Protein AF-H3HBZ5-F1 (afdb_monomer_lite)

Secondary structure (DSSP, 8-state):
-EEPPPHHHHHHHHHHHS-S-S-S--HHHHHHHH---EEPPTTS-TTPEEP-SSSTHHHHHHHHHHHHHIIIIIS-----SS-HHHHHHHHHHHHHHHHHHT--TTSSS-EEEEESSSEEEEEPPSSSSPPHHHHHHHHHTHHHHHSTTHHHHHHHHHHHHH-HHHHHHHSSSTTS-SB-GGGPBPHHHHHHHHHSS--S-SSBSEEE-GGG--EEE-B-S--SSEEEEHHHHTTS----HHHHS-SSSEEEEE-SS-EEEEE-S-GGGG---HHHHHHHHHHHHHHTT-TT--SEEEGGGHHHHHHHTT--HHHHT-HHHHHHHHHHHBSSTT--EEEHHHHHHHHHHHHHH--HHHHHH----TTSSGGGS---PPPHHHHHHHHHHHHHHHGGGS--PPP------HHHHHGGGHHHHHHHHHHHHHHHHHHHHHHH-HHHHHHHHHT-TTSGGGTTT-PPPPPTT----S--PPPHHHHTT-TT----HHHHHHHHHHH-TTSSTTSHHHHS-HHHHHHHHHHHHHHS--SHHHHHHHHHHHHHHHHHHHHHHHHHHHHHHHHHHHHHHHHS-PPP------------HHHHHHHHHHTT-------TTHHHHHHHHHHHHHHHHHHHHHHHHHHHHHHHHHTT-TTEEEE-----TT--S--EEEEEEE-SS-SSHHHHHSPPB-HHHHHHHHTTS---EEEEESSB-SS--GGGGG-TT--EEEEES----B--GGGGG-TT--EEEEE--SSS----B--TTTTTT-TT--EEEEES-TT-------TT-TT--EEEEE--TT--SPPP-TT-TT--EEEEE---S---PPPSTT-TT--EEEEESS-GGGTBSTTTSSB-TTSTTTPPPTT-SS-----S----HHHHHHHTTS-TTTBS--S----TTTTS--HIIIIITTTT-TT-EEEETTEEEEEE-GGG---EEE--HHHHHHHHHHHHHT-SSPP-HHHHGGGT--

InterPro domains:
  IPR025257 Deubiquitinating enzyme MINDY-3/4, conserved domain [PF13898] (30-275)
  IPR025257 Deubiquitinating enzyme MINDY-3/4, conserved domain [SM01174] (14-326)
  IPR032675 Leucine-rich repeat domain superfamily [G3DSA:3.80.10.10] (672-874)
  IPR039785 Deubiquitinating enzyme MINDY-3/4 [PTHR12473] (5-689)
  IPR058256 WLGC domain [PF26605] (926-990)

pLDDT: mean 78.38, std 17.54, range [29.36, 97.69]

Sequence (990 aa):
MSSTLAAAEVGELLRLLWPATGDGASDDLQRWHQQGFEFQAPRGFPIGLVQGHGGPCGVLAAVQAEMLRLFLFLLGREKLEEDEAARRKLLAEAMASLLVQCVDVAGDERVVRVVVQQLVSVPATQTDAPPEQLVALLQREMPAFCSPHGVINFTFSVLRTKGVATVREEMDDPATALTGAFGHCTQELLNLLLTGKAVSNVFDGSVPMGDSGLFLHGVPQRPRIGYLTQLEALRYCQVGSHYKSPQFPVWVLGSSSHFSVGFALDARVCDESGSVQLFQRVQRVFKAFDPLETGFMEMASLSESLKRLGVSSEILSNEYWMARLLARLEISSGAGIVLWDEYWKVISVLLHTNDFELALSGGFDANTTIKTQRTLQRSDSDLARELQAQFDAEERGGSVTPAEAEVATFYDVFGFLGVPMIIVFVLSALWTFILAYIQVHATKMANSVMNTTNFDNGEFWLLPHPEDTLVVPHKFNVPKDIRDHYYTFEFDRAEFATKIETIQGGSYDTIARLFGDPSQISSFCNAFHYLQFSTGDSLFFKSALNLLSLYKWRKIIMTLIHNHHERRLERERKAQVQPLSDENKPRGRAQSFKAAIAMKIEASTQKPKLGKHFIPKILLSLIFFVAGSAIFVYSIGSVRSSHAVCKKFDKCVVASYRWNFGVEHCPCLVFADRQTAPRTYAEWTDPEDTTSKLAELAFAGELRIVQIINRAVPELPDELRNCHHLEQIILVYTKTLRLPEWMSEFNELEYFHMEGDYTSKRLQTVPAGIFDHMPHLTFIHFGGIPDVEELPSFSSLVNLRYLTLAILNSLKELPSFDGLSKLTALNIVEATSAKTLPSLTPLKGLISLGLRYRTGVCCNGFITGTCDTTSFQCVPKAGEKNPMTCVSERASEEDKAILDMYDTSEICPNSFAYDLESAAPTKYTSDELCGSTLYKECYLNGVQGICYNTRMMVISCVTQAAYITMRQLQIERKVGDRCIAAVESWLGCT

Radius of gyration: 38.27 Å; chains: 1; bounding box: 88×93×113 Å

Foldseek 3Di:
DWAADDPVNVVLLCQQADAPDPDPDDVLVVLLLQDFQDADDLPDDRLQGDRPDFALQLLSQLLSLLLCLCCQPPDPVDPPSPDPLVSLLSSLQSLQLLQQLLADPPDPFGWQWQFFRITDIDGADPDSGGDPVSSVVCSVRVVRRRGRNNSVRSLSRSCVNNDLVQLLVQELHSNDHQADPSNHGAPQSSCCRFRSTSARDQAEAWADPPPPRRIRGHRDAQTQEAEEEVCVVVVVHDHYLSRQQHQAQKYWYHYPRHIHIDGDSDNCSSDDPPLRVLVVQLVVLQCVQVSVPPQKHFLVCVLVSVVSVVQDPVQSVDPVLSVLVSVQQDPDVPPRMGGNVSSCQLVVCCSVPVDSVCSSVSPDDPPPPPVPDDDDDDDVVVVVVVVVVVVVVVVPPDDDDDDDDDPQDLCNLQPPNSVVVVVVVVVVVVLVVVLVCCQQPVLVSLCLLVVLCQALVSCLLVDDHDDPDDDDDDDDHDDPVVSVPPPDFDDQVVLVVLCCVQVDPDQCRNVVSVVTDVLVSVVCSVVSVLSYCPDPVSVVVVVVVVVVVVVVVVVVVVVSVVVSVVVVVVVVVVVVDDDDDDPDDDDDDDDDPVVVVVVVVVVPPPDPPCPPCNVVVVVVVVVVVVVVVVVVVQQVQQVVVLCVQCVVQPQQSAFDRGNDPPDNARLGAEGEDEDLAQQAPCCQQPPAACQVSQLRNLQNLNYQEYAYYSHADQDHDPSVLSVLNHAEDHAHQHLHAEDDLSLLSNQNHAYYHDEHALHPSAHQEYDENSCQRHQNHAEYADYHRQNYQEDYACQSNLNHAYDHAYNNLNHQADHACHNPCNHAEYEYYDPFNHQEDHACVSPNNYNYYADDAQHQCLALCAQVVHHDCPQLNQPDDDPRPHGRHRDPHHHDPVRNVVLVVDDCCRYSNSPDHDDPSVQGDDNCFACVFQVSPFQAWGADPNAIFTQDQRRSRYGGTDRDVSVLSSVLVCQVVVTDDHDDCVGNVVSVGD

Organism: Phytophthora ramorum (NCBI:txid164328)

Structure (mmCIF, N/CA/C/O backbone):
data_AF-H3HBZ5-F1
#
_entry.id   AF-H3HBZ5-F1
#
loop_
_atom_site.group_PDB
_atom_site.id
_atom_site.type_symbol
_atom_site.label_atom_id
_atom_site.label_alt_id
_atom_site.label_comp_id
_atom_site.label_asym_id
_atom_site.label_entity_id
_atom_site.label_seq_id
_atom_site.pdbx_PDB_ins_code
_atom_site.Cartn_x
_atom_site.Cartn_y
_atom_site.Cartn_z
_atom_site.occupancy
_atom_site.B_iso_or_equiv
_atom_site.auth_seq_id
_atom_site.auth_comp_id
_atom_site.auth_asym_id
_atom_site.auth_atom_id
_atom_site.pdbx_PDB_model_num
ATOM 1 N N . MET A 1 1 ? -6.704 48.863 22.923 1.00 47.91 1 MET A N 1
ATOM 2 C CA . MET A 1 1 ? -8.028 49.414 22.537 1.00 47.91 1 MET A CA 1
ATOM 3 C C . MET A 1 1 ? -8.825 48.295 21.874 1.00 47.91 1 MET A C 1
ATOM 5 O O . MET A 1 1 ? -8.200 47.511 21.169 1.00 47.91 1 MET A O 1
ATOM 9 N N . SER A 1 2 ? -10.131 48.177 22.144 1.00 49.97 2 SER A N 1
ATOM 10 C CA . SER A 1 2 ? -11.011 47.164 21.531 1.00 49.97 2 SER A CA 1
ATOM 11 C C . SER A 1 2 ? -11.981 47.841 20.561 1.00 49.97 2 SER A C 1
ATOM 13 O O . SER A 1 2 ? -12.581 48.852 20.930 1.00 49.97 2 SER A O 1
ATOM 15 N N . SER A 1 3 ? -12.127 47.317 19.344 1.00 69.19 3 SER A N 1
ATOM 16 C CA . SER A 1 3 ? -13.078 47.804 18.332 1.00 69.19 3 SER A CA 1
ATOM 17 C C . SER A 1 3 ? -13.710 46.632 17.578 1.00 69.19 3 SER A C 1
ATOM 19 O O . SER A 1 3 ? -13.084 45.592 17.413 1.00 69.19 3 SER A O 1
ATOM 21 N N . THR A 1 4 ? -14.946 46.750 17.100 1.00 72.12 4 THR A N 1
ATOM 22 C CA . THR A 1 4 ? -15.558 45.721 16.240 1.00 72.12 4 THR A CA 1
ATOM 23 C C . THR A 1 4 ? -15.054 45.853 14.803 1.00 72.12 4 THR A C 1
ATOM 25 O O . THR A 1 4 ? -14.925 46.969 14.304 1.00 72.12 4 THR A O 1
ATOM 28 N N . LEU A 1 5 ? -14.775 44.729 14.131 1.00 77.06 5 LEU A N 1
ATOM 29 C CA . LEU A 1 5 ? -14.451 44.728 12.699 1.00 77.06 5 LEU A CA 1
ATOM 30 C C . LEU A 1 5 ? -15.674 45.194 11.904 1.00 77.06 5 LEU A C 1
ATOM 32 O O . LEU A 1 5 ? -16.778 44.677 12.095 1.00 77.06 5 LEU A O 1
ATOM 36 N N . ALA A 1 6 ? -15.490 46.163 11.010 1.00 81.12 6 ALA A N 1
ATOM 37 C CA . ALA A 1 6 ? -16.567 46.594 10.130 1.00 81.12 6 ALA A CA 1
ATOM 38 C C . ALA A 1 6 ? -16.890 45.495 9.104 1.00 81.12 6 ALA A C 1
ATOM 40 O O . ALA A 1 6 ? -16.005 44.769 8.651 1.00 81.12 6 ALA A O 1
ATOM 41 N N . ALA A 1 7 ? -18.148 45.406 8.660 1.00 77.44 7 ALA A N 1
ATOM 42 C CA . ALA A 1 7 ? -18.561 44.426 7.648 1.00 77.44 7 ALA A CA 1
ATOM 43 C C . ALA A 1 7 ? -17.733 44.523 6.348 1.00 77.44 7 ALA A C 1
ATOM 45 O O . ALA A 1 7 ? -17.452 43.512 5.708 1.00 77.44 7 ALA A O 1
ATOM 46 N N . ALA A 1 8 ? -17.291 45.734 5.989 1.00 81.25 8 ALA A N 1
ATOM 47 C CA . ALA A 1 8 ? -16.398 45.963 4.856 1.00 81.25 8 ALA A CA 1
ATOM 48 C C . ALA A 1 8 ? -15.014 45.317 5.051 1.00 81.25 8 ALA A C 1
ATOM 50 O O . ALA A 1 8 ? -14.492 44.723 4.110 1.00 81.25 8 ALA A O 1
ATOM 51 N N . GLU A 1 9 ? -14.457 45.377 6.265 1.00 82.94 9 GLU A N 1
ATOM 52 C CA . GLU A 1 9 ? -13.160 44.775 6.603 1.00 82.94 9 GLU A CA 1
ATOM 53 C C . GLU A 1 9 ? -13.244 43.245 6.622 1.00 82.94 9 GLU A C 1
ATOM 55 O O . GLU A 1 9 ? -12.363 42.569 6.098 1.00 82.94 9 GLU A O 1
ATOM 60 N N . VAL A 1 10 ? -14.332 42.683 7.160 1.00 84.44 10 VAL A N 1
ATOM 61 C CA . VAL A 1 10 ? -14.582 41.232 7.107 1.00 84.44 10 VAL A CA 1
ATOM 62 C C . VAL A 1 10 ? -14.716 40.766 5.656 1.00 84.44 10 VAL A C 1
ATOM 64 O O . VAL A 1 10 ? -14.119 39.764 5.267 1.00 84.44 10 VAL A O 1
ATOM 67 N N . GLY A 1 11 ? -15.447 41.517 4.829 1.00 84.19 11 GLY A N 1
ATOM 68 C CA . GLY A 1 11 ? -15.589 41.217 3.406 1.00 84.19 11 GLY A CA 1
ATOM 69 C C . GLY A 1 11 ? -14.272 41.304 2.629 1.00 84.19 11 GLY A C 1
ATOM 70 O O . GLY A 1 11 ? -14.086 40.557 1.672 1.00 84.19 11 GLY A O 1
ATOM 71 N N . GLU A 1 12 ? -13.358 42.193 3.019 1.00 88.56 12 GLU A N 1
ATOM 72 C CA . GLU A 1 12 ? -12.016 42.289 2.435 1.00 88.56 12 GLU A CA 1
ATOM 73 C C . GLU A 1 12 ? -11.142 41.083 2.811 1.00 88.56 12 GLU A C 1
ATOM 75 O O . GLU A 1 12 ? -10.510 40.494 1.932 1.00 88.56 12 GLU A O 1
ATOM 80 N N . LEU A 1 13 ? -11.162 40.670 4.082 1.00 90.44 13 LEU A N 1
ATOM 81 C CA . LEU A 1 13 ? -10.450 39.478 4.554 1.00 90.44 13 LEU A CA 1
ATOM 82 C C . LEU A 1 13 ? -10.955 38.206 3.868 1.00 90.44 13 LEU A C 1
ATOM 84 O O . LEU A 1 13 ? -10.152 37.406 3.397 1.00 90.44 13 LEU A O 1
ATOM 88 N N . LEU A 1 14 ? -12.275 38.039 3.757 1.00 88.75 14 LEU A N 1
ATOM 89 C CA . LEU A 1 14 ? -12.872 36.890 3.072 1.00 88.75 14 LEU A CA 1
ATOM 90 C C . LEU A 1 14 ? -12.520 36.863 1.578 1.00 88.75 14 LEU A C 1
ATOM 92 O O . LEU A 1 14 ? -12.248 35.793 1.052 1.00 88.75 14 LEU A O 1
ATOM 96 N N . ARG A 1 15 ? -12.459 38.024 0.909 1.00 87.75 15 ARG A N 1
ATOM 97 C CA . ARG A 1 15 ? -12.025 38.133 -0.498 1.00 87.75 15 ARG A CA 1
ATOM 98 C C . ARG A 1 15 ? -10.533 37.881 -0.709 1.00 87.75 15 ARG A C 1
ATOM 100 O O . ARG A 1 15 ? -10.125 37.590 -1.826 1.00 87.75 15 ARG A O 1
ATOM 107 N N . LEU A 1 16 ? -9.703 38.074 0.314 1.00 91.12 16 LEU A N 1
ATOM 108 C CA . LEU A 1 16 ? -8.294 37.681 0.265 1.00 91.12 16 LEU A CA 1
ATOM 109 C C . LEU A 1 16 ? -8.137 36.180 0.534 1.00 91.12 16 LEU A C 1
ATOM 111 O O . LEU A 1 16 ? -7.308 35.526 -0.089 1.00 91.12 16 LEU A O 1
ATOM 115 N N . LEU A 1 17 ? -8.929 35.636 1.459 1.00 90.31 17 LEU A N 1
ATOM 116 C CA . LEU A 1 17 ? -8.820 34.241 1.858 1.00 90.31 17 LEU A CA 1
ATOM 117 C C . LEU A 1 17 ? -9.404 33.285 0.813 1.00 90.31 17 LEU A C 1
ATOM 119 O O . LEU A 1 17 ? -8.814 32.235 0.584 1.00 90.31 17 LEU A O 1
ATOM 123 N N . TRP A 1 18 ? -10.512 33.652 0.165 1.00 88.56 18 TRP A N 1
ATOM 124 C CA . TRP A 1 18 ? -11.276 32.768 -0.718 1.00 88.56 18 TRP A CA 1
ATOM 125 C C . TRP A 1 18 ? -11.266 33.218 -2.183 1.00 88.56 18 TRP A C 1
ATOM 127 O O . TRP A 1 18 ? -11.334 34.421 -2.453 1.00 88.56 18 TRP A O 1
ATOM 137 N N . PRO A 1 19 ? -11.230 32.273 -3.142 1.00 81.12 19 PRO A N 1
ATOM 138 C CA . PRO A 1 19 ? -11.341 32.590 -4.560 1.00 81.12 19 PRO A CA 1
ATOM 139 C C . PRO A 1 19 ? -12.714 33.188 -4.899 1.00 81.12 19 PRO A C 1
ATOM 141 O O . PRO A 1 19 ? -13.729 32.889 -4.269 1.00 81.12 19 PRO A O 1
ATOM 144 N N . ALA A 1 20 ? -12.752 34.033 -5.932 1.00 66.06 20 ALA A N 1
ATOM 145 C CA . ALA A 1 20 ? -13.959 34.713 -6.398 1.00 66.06 20 ALA A CA 1
ATOM 146 C C . ALA A 1 20 ? -14.888 33.769 -7.191 1.00 66.06 20 ALA A C 1
ATOM 148 O O . ALA A 1 20 ? -15.102 33.949 -8.387 1.00 66.06 20 ALA A O 1
ATOM 149 N N . THR A 1 21 ? -15.442 32.745 -6.544 1.00 53.03 21 THR A N 1
ATOM 150 C CA . THR A 1 21 ? -16.516 31.911 -7.104 1.00 53.03 21 THR A CA 1
ATOM 151 C C . THR A 1 21 ? -17.821 32.206 -6.374 1.00 53.03 21 THR A C 1
ATOM 153 O O . THR A 1 21 ? -17.880 32.168 -5.147 1.00 53.03 21 THR A O 1
ATOM 156 N N . GLY A 1 22 ? -18.858 32.562 -7.136 1.00 46.03 22 GLY A N 1
ATOM 157 C CA . GLY A 1 22 ? -20.166 32.951 -6.620 1.00 46.03 22 GLY A CA 1
ATOM 158 C C . GLY A 1 22 ? -20.931 31.772 -6.032 1.00 46.03 22 GLY A C 1
ATOM 159 O O . GLY A 1 22 ? -21.562 31.036 -6.772 1.00 46.03 22 GLY A O 1
ATOM 160 N N . ASP A 1 23 ? -20.823 31.591 -4.722 1.00 41.47 23 ASP A N 1
ATOM 161 C CA . ASP A 1 23 ? -21.931 31.346 -3.792 1.00 41.47 23 ASP A CA 1
ATOM 162 C C . ASP A 1 23 ? -21.329 31.191 -2.391 1.00 41.47 23 ASP A C 1
ATOM 164 O O . ASP A 1 23 ? -20.461 30.355 -2.147 1.00 41.47 23 ASP A O 1
ATOM 168 N N . GLY A 1 24 ? -21.748 32.049 -1.459 1.00 46.03 24 GLY A N 1
ATOM 169 C CA . GLY A 1 24 ? -21.184 32.181 -0.108 1.00 46.03 24 GLY A CA 1
ATOM 170 C C . GLY A 1 24 ? -21.494 31.025 0.854 1.00 46.03 24 GLY A C 1
ATOM 171 O O . GLY A 1 24 ? -21.656 31.272 2.045 1.00 46.03 24 GLY A O 1
ATOM 172 N N . ALA A 1 25 ? -21.608 29.794 0.352 1.00 51.47 25 ALA A N 1
ATOM 173 C CA . ALA A 1 25 ? -21.926 28.590 1.117 1.00 51.47 25 ALA A CA 1
ATOM 174 C C . ALA A 1 25 ? -21.269 27.334 0.503 1.00 51.47 25 ALA A C 1
ATOM 176 O O . ALA A 1 25 ? -21.945 26.343 0.243 1.00 51.47 25 ALA A O 1
ATOM 177 N N . SER A 1 26 ? -19.961 27.372 0.223 1.00 65.50 26 SER A N 1
ATOM 178 C CA . SER A 1 26 ? -19.224 26.164 -0.170 1.00 65.50 26 SER A CA 1
ATOM 179 C C . SER A 1 26 ? -18.886 25.306 1.055 1.00 65.50 26 SER A C 1
ATOM 181 O O . SER A 1 26 ? -18.559 25.833 2.123 1.00 65.50 26 SER A O 1
ATOM 183 N N . ASP A 1 27 ? -18.904 23.979 0.897 1.00 74.00 27 ASP A N 1
ATOM 184 C CA . ASP A 1 27 ? -18.493 23.022 1.939 1.00 74.00 27 ASP A CA 1
ATOM 185 C C . ASP A 1 27 ? -17.089 23.340 2.493 1.00 74.00 27 ASP A C 1
ATOM 187 O O . ASP A 1 27 ? -16.795 23.099 3.663 1.00 74.00 27 ASP A O 1
ATOM 191 N N . ASP A 1 28 ? -16.219 23.933 1.671 1.00 79.38 28 ASP A N 1
ATOM 192 C CA . ASP A 1 28 ? -14.860 24.356 2.023 1.00 79.38 28 ASP A CA 1
ATOM 193 C C . ASP A 1 28 ? -14.849 25.426 3.127 1.00 79.38 28 ASP A C 1
ATOM 195 O O . ASP A 1 28 ? -14.076 25.330 4.086 1.00 79.38 28 ASP A O 1
ATOM 199 N N . LEU A 1 29 ? -15.746 26.413 3.029 1.00 82.50 29 LEU A N 1
ATOM 200 C CA . LEU A 1 29 ? -15.903 27.474 4.023 1.00 82.50 29 LEU A CA 1
ATOM 201 C C . LEU A 1 29 ? -16.426 26.896 5.347 1.00 82.50 29 LEU A C 1
ATOM 203 O O . LEU A 1 29 ? -15.939 27.245 6.425 1.00 82.50 29 LEU A O 1
ATOM 207 N N . GLN A 1 30 ? -17.372 25.956 5.268 1.00 84.94 30 GLN A N 1
ATOM 208 C CA . GLN A 1 30 ? -17.922 25.277 6.440 1.00 84.94 30 GLN A CA 1
ATOM 209 C C . GLN A 1 30 ? -16.852 24.469 7.191 1.00 84.94 30 GLN A C 1
ATOM 211 O O . GLN A 1 30 ? -16.799 24.546 8.421 1.00 84.94 30 GLN A O 1
ATOM 216 N N . ARG A 1 31 ? -15.948 23.774 6.482 1.00 88.50 31 ARG A N 1
ATOM 217 C CA . ARG A 1 31 ? -14.825 23.044 7.105 1.00 88.50 31 ARG A CA 1
ATOM 218 C C . ARG A 1 31 ? -13.905 23.964 7.913 1.00 88.50 31 ARG A C 1
ATOM 220 O O . ARG A 1 31 ? -13.479 23.594 9.004 1.00 88.50 31 ARG A O 1
ATOM 227 N N . TRP A 1 32 ? -13.633 25.175 7.426 1.00 90.88 32 TRP A N 1
ATOM 228 C CA . TRP A 1 32 ? -12.837 26.167 8.162 1.00 90.88 32 TRP A CA 1
ATOM 229 C C . TRP A 1 32 ? -13.587 26.769 9.358 1.00 90.88 32 TRP A C 1
ATOM 231 O O . TRP A 1 32 ? -12.984 26.981 10.410 1.00 90.88 32 TRP A O 1
ATOM 241 N N . HIS A 1 33 ? -14.897 27.008 9.239 1.00 89.75 33 HIS A N 1
ATOM 242 C CA . HIS A 1 33 ? -15.721 27.489 10.355 1.00 89.75 33 HIS A CA 1
ATOM 243 C C . HIS A 1 33 ? -15.910 26.452 11.463 1.00 89.75 33 HIS A C 1
ATOM 245 O O . HIS A 1 33 ? -16.086 26.823 12.620 1.00 89.75 33 HIS A O 1
ATOM 251 N N . GLN A 1 34 ? -15.865 25.161 11.145 1.00 91.31 34 GLN A N 1
ATOM 252 C CA . GLN A 1 34 ? -15.998 24.096 12.140 1.00 91.31 34 GLN A CA 1
ATOM 253 C C . GLN A 1 34 ? -14.687 23.791 12.879 1.00 91.31 34 GLN A C 1
ATOM 255 O O . GLN A 1 34 ? -14.731 23.183 13.943 1.00 91.31 34 GLN A O 1
ATOM 260 N N . GLN A 1 35 ? -13.534 24.234 12.366 1.00 94.38 35 GLN A N 1
ATOM 261 C CA . GLN A 1 35 ? -12.227 23.888 12.923 1.00 94.38 35 GLN A CA 1
ATOM 262 C C . GLN A 1 35 ? -11.768 24.860 14.031 1.00 94.38 35 GLN A C 1
ATOM 264 O O . GLN A 1 35 ? -11.577 26.060 13.798 1.00 94.38 35 GLN A O 1
ATOM 269 N N . GLY A 1 36 ? -11.511 24.311 15.222 1.00 94.44 36 GLY A N 1
ATOM 270 C CA . GLY A 1 36 ? -10.784 24.954 16.326 1.00 94.44 36 GLY A CA 1
ATOM 271 C C . GLY A 1 36 ? -9.373 24.381 16.525 1.00 94.44 36 GLY A C 1
ATOM 272 O O . GLY A 1 36 ? -8.971 23.437 15.844 1.00 94.44 36 GLY A O 1
ATOM 273 N N . PHE A 1 37 ? -8.605 24.946 17.459 1.00 95.19 37 PHE A N 1
ATOM 274 C CA . PHE A 1 37 ? -7.339 24.370 17.932 1.00 95.19 37 PHE A CA 1
ATOM 275 C C . PHE A 1 37 ? -7.602 23.418 19.101 1.00 95.19 37 PHE A C 1
ATOM 277 O O . PHE A 1 37 ? -7.532 23.806 20.267 1.00 95.19 37 PHE A O 1
ATOM 284 N N . GLU A 1 38 ? -7.943 22.174 18.786 1.00 91.38 38 GLU A N 1
ATOM 285 C CA . GLU A 1 38 ? -8.272 21.150 19.778 1.00 91.38 38 GLU A CA 1
ATOM 286 C C . GLU A 1 38 ? -7.096 20.196 19.981 1.00 91.38 38 GLU A C 1
ATOM 288 O O . GLU A 1 38 ? -6.450 19.784 19.021 1.00 91.38 38 GLU A O 1
ATOM 293 N N . PHE A 1 39 ? -6.813 19.837 21.232 1.00 88.44 39 PHE A N 1
ATOM 294 C CA . PHE A 1 39 ? -5.785 18.850 21.549 1.00 88.44 39 PHE A CA 1
ATOM 295 C C . PHE A 1 39 ? -6.317 17.428 21.397 1.00 88.44 39 PHE A C 1
ATOM 297 O O . PHE A 1 39 ? -7.464 17.142 21.745 1.00 88.44 39 PHE A O 1
ATOM 304 N N . GLN A 1 40 ? -5.457 16.520 20.941 1.00 80.88 40 GLN A N 1
ATOM 305 C CA . GLN A 1 40 ? -5.736 15.091 20.960 1.00 80.88 40 GLN A CA 1
ATOM 306 C C . GLN A 1 40 ? -5.982 14.628 22.404 1.00 80.88 40 GLN A C 1
ATOM 308 O O . GLN A 1 40 ? -5.361 15.120 23.349 1.00 80.88 40 GLN A O 1
ATOM 313 N N . ALA A 1 41 ? -6.896 13.669 22.584 1.00 67.94 41 ALA A N 1
ATOM 314 C CA . ALA A 1 41 ? -7.163 13.088 23.894 1.00 67.94 41 ALA A CA 1
ATOM 315 C C . ALA A 1 41 ? -5.868 12.522 24.532 1.00 67.94 41 ALA A C 1
ATOM 317 O O . ALA A 1 41 ? -4.994 12.057 23.797 1.00 67.94 41 ALA A O 1
ATOM 318 N N . PRO A 1 42 ? -5.739 12.488 25.876 1.00 57.81 42 PRO A N 1
ATOM 319 C CA . PRO A 1 42 ? -4.464 12.281 26.590 1.00 57.81 42 PRO A CA 1
ATOM 320 C C . PRO A 1 42 ? -3.739 10.932 26.391 1.00 57.81 42 PRO A C 1
ATOM 322 O O . PRO A 1 42 ? -2.781 10.659 27.101 1.00 57.81 42 PRO A O 1
ATOM 325 N N . ARG A 1 43 ? -4.187 10.062 25.478 1.00 53.28 43 ARG A N 1
ATOM 326 C CA . ARG A 1 43 ? -3.628 8.717 25.237 1.00 53.28 43 ARG A CA 1
ATOM 327 C C . ARG A 1 43 ? -2.545 8.680 24.140 1.00 53.28 43 ARG A C 1
ATOM 329 O O . ARG A 1 43 ? -2.155 7.599 23.720 1.00 53.28 43 ARG A O 1
ATOM 336 N N . GLY A 1 44 ? -2.081 9.841 23.664 1.00 61.19 44 GLY A N 1
ATOM 337 C CA . GLY A 1 44 ? -1.079 9.984 22.599 1.00 61.19 44 GLY A CA 1
ATOM 338 C C . GLY A 1 44 ? -0.111 11.146 22.845 1.00 61.19 44 GLY A C 1
ATOM 339 O O . GLY A 1 44 ? 0.143 11.513 23.988 1.00 61.19 44 GLY A O 1
ATOM 340 N N . PHE A 1 45 ? 0.422 11.745 21.775 1.00 72.88 45 PHE A N 1
ATOM 341 C CA . PHE A 1 45 ? 1.296 12.920 21.864 1.00 72.88 45 PHE A CA 1
ATOM 342 C C . PHE A 1 45 ? 0.508 14.111 22.451 1.00 72.88 45 PHE A C 1
ATOM 344 O O . PHE A 1 45 ? -0.333 14.685 21.757 1.00 72.88 45 PHE A O 1
ATOM 351 N N . PRO A 1 46 ? 0.746 14.510 23.717 1.00 75.19 46 PRO A N 1
ATOM 352 C CA . PRO A 1 46 ? -0.196 15.316 24.506 1.00 75.19 46 PRO A CA 1
ATOM 353 C C . PRO A 1 46 ? -0.383 16.741 23.973 1.00 75.19 46 PRO A C 1
ATOM 355 O O . PRO A 1 46 ? -1.345 17.412 24.325 1.00 75.19 46 PRO A O 1
ATOM 358 N N . ILE A 1 47 ? 0.536 17.215 23.131 1.00 84.94 47 ILE A N 1
ATOM 359 C CA . ILE A 1 47 ? 0.503 18.548 22.519 1.00 84.94 47 ILE A CA 1
ATOM 360 C C . ILE A 1 47 ? 0.112 18.502 21.032 1.00 84.94 47 ILE A C 1
ATOM 362 O O . ILE A 1 47 ? 0.331 19.481 20.322 1.00 84.94 47 ILE A O 1
ATOM 366 N N . GLY A 1 48 ? -0.403 17.368 20.546 1.00 90.00 48 GLY A N 1
ATOM 367 C CA . GLY A 1 48 ? -0.868 17.199 19.171 1.00 90.00 48 GLY A CA 1
ATOM 368 C C . GLY A 1 48 ? -2.223 17.867 18.937 1.00 90.00 48 GLY A C 1
ATOM 369 O O . GLY A 1 48 ? -3.165 17.636 19.694 1.00 90.00 48 GLY A O 1
ATOM 370 N N . LEU A 1 49 ? -2.320 18.683 17.890 1.00 92.25 49 LEU A N 1
ATOM 371 C CA . LEU A 1 49 ? -3.553 19.331 17.455 1.00 92.25 49 LEU A CA 1
ATOM 372 C C . LEU A 1 49 ? -4.360 18.419 16.520 1.00 92.25 49 LEU A C 1
ATOM 374 O O . LEU A 1 49 ? -3.819 17.835 15.580 1.00 92.25 49 LEU A O 1
ATOM 378 N N . VAL A 1 50 ? -5.668 18.328 16.752 1.00 90.12 50 VAL A N 1
ATOM 379 C CA . VAL A 1 50 ? -6.597 17.524 15.953 1.00 90.12 50 VAL A CA 1
ATOM 380 C C . VAL A 1 50 ? -7.046 18.310 14.728 1.00 90.12 50 VAL A C 1
ATOM 382 O O . VAL A 1 50 ? -7.581 19.414 14.831 1.00 90.12 50 VAL A O 1
ATOM 385 N N . GLN A 1 51 ? -6.894 17.705 13.553 1.00 88.25 51 GLN A N 1
ATOM 386 C CA . GLN A 1 51 ? -7.570 18.161 12.347 1.00 88.25 51 GLN A CA 1
ATOM 387 C C . GLN A 1 51 ? -8.870 17.373 12.172 1.00 88.25 51 GLN A C 1
ATOM 389 O O . GLN A 1 51 ? -8.831 16.160 11.987 1.00 88.25 51 GLN A O 1
ATOM 394 N N . GLY A 1 52 ? -10.011 18.062 12.180 1.00 83.12 52 GLY A N 1
ATOM 395 C CA . GLY A 1 52 ? -11.307 17.434 11.937 1.00 83.12 52 GLY A CA 1
ATOM 396 C C . GLY A 1 52 ? -11.505 17.094 10.462 1.00 83.12 52 GLY A C 1
ATOM 397 O O . GLY A 1 52 ? -11.853 15.962 10.126 1.00 83.12 52 GLY A O 1
ATOM 398 N N . HIS A 1 53 ? -11.278 18.061 9.564 1.00 81.94 53 HIS A N 1
ATOM 399 C CA . HIS A 1 53 ? -11.538 17.926 8.123 1.00 81.94 53 HIS A CA 1
ATOM 400 C C . HIS A 1 53 ? -10.425 18.547 7.256 1.00 81.94 53 HIS A C 1
ATOM 402 O O . HIS A 1 53 ? -9.669 19.407 7.710 1.00 81.94 53 HIS A O 1
ATOM 408 N N . GLY A 1 54 ? -10.323 18.135 5.985 1.00 78.19 54 GLY A N 1
ATOM 409 C CA . GLY A 1 54 ? -9.375 18.684 4.999 1.00 78.19 54 GLY A CA 1
ATOM 410 C C . GLY A 1 54 ? -9.558 20.188 4.731 1.00 78.19 54 GLY A C 1
ATOM 411 O O . GLY A 1 54 ? -10.684 20.679 4.714 1.00 78.19 54 GLY A O 1
ATOM 412 N N . GLY A 1 55 ? -8.459 20.920 4.510 1.00 83.62 55 GLY A N 1
ATOM 413 C CA . GLY A 1 55 ? -8.472 22.361 4.198 1.00 83.62 55 GLY A CA 1
ATOM 414 C C . GLY A 1 55 ? -7.516 23.184 5.077 1.00 83.62 55 GLY A C 1
ATOM 415 O O . GLY A 1 55 ? -6.424 23.527 4.614 1.00 83.62 55 GLY A O 1
ATOM 416 N N . PRO A 1 56 ? -7.850 23.433 6.361 1.00 88.94 56 PRO A N 1
ATOM 417 C CA . PRO A 1 56 ? -7.067 24.283 7.271 1.00 88.94 56 PRO A CA 1
ATOM 418 C C . PRO A 1 56 ? -5.745 23.666 7.776 1.00 88.94 56 PRO A C 1
ATOM 420 O O . PRO A 1 56 ? -5.079 24.249 8.634 1.00 88.94 56 PRO A O 1
ATOM 423 N N . CYS A 1 57 ? -5.331 22.500 7.261 1.00 90.50 57 CYS A N 1
ATOM 424 C CA . CYS A 1 57 ? -4.150 21.761 7.726 1.00 90.50 57 CYS A CA 1
ATOM 425 C C . CYS A 1 57 ? -2.848 22.568 7.691 1.00 90.50 57 CYS A C 1
ATOM 427 O O . CYS A 1 57 ? -2.010 22.368 8.561 1.00 90.50 57 CYS A O 1
ATOM 429 N N . GLY A 1 58 ? -2.675 23.493 6.740 1.00 92.69 58 GLY A N 1
ATOM 430 C CA . GLY A 1 58 ? -1.477 24.341 6.682 1.00 92.69 58 GLY A CA 1
ATOM 431 C C . GLY A 1 58 ? -1.334 25.250 7.908 1.00 92.69 58 GLY A C 1
ATOM 432 O O . GLY A 1 58 ? -0.243 25.376 8.462 1.00 92.69 58 GLY A O 1
ATOM 433 N N . VAL A 1 59 ? -2.449 25.811 8.392 1.00 96.12 59 VAL A N 1
ATOM 434 C CA . VAL A 1 59 ? -2.467 26.657 9.596 1.00 96.12 59 VAL A CA 1
ATOM 435 C C . VAL A 1 59 ? -2.196 25.817 10.843 1.00 96.12 59 VAL A C 1
ATOM 437 O O . VAL A 1 59 ? -1.358 26.187 11.663 1.00 96.12 59 VAL A O 1
ATOM 440 N N . LEU A 1 60 ? -2.854 24.658 10.959 1.00 96.31 60 LEU A N 1
ATOM 441 C CA . LEU A 1 60 ? -2.644 23.728 12.074 1.00 96.31 60 LEU A CA 1
ATOM 442 C C . LEU A 1 60 ? -1.192 23.237 12.135 1.00 96.31 60 LEU A C 1
ATOM 444 O O . LEU A 1 60 ? -0.594 23.250 13.207 1.00 96.31 60 LEU A O 1
ATOM 448 N N . ALA A 1 61 ? -0.603 22.864 10.997 1.00 96.62 61 ALA A N 1
ATOM 449 C CA . ALA A 1 61 ? 0.776 22.390 10.925 1.00 96.62 61 ALA A CA 1
ATOM 450 C C . ALA A 1 61 ? 1.785 23.478 11.326 1.00 96.62 61 ALA A C 1
ATOM 452 O O . ALA A 1 61 ? 2.721 23.192 12.071 1.00 96.62 61 ALA A O 1
ATOM 453 N N . ALA A 1 62 ? 1.584 24.729 10.894 1.00 97.31 62 ALA A N 1
ATOM 454 C CA . ALA A 1 62 ? 2.446 25.841 11.294 1.00 97.31 62 ALA A CA 1
ATOM 455 C C . ALA A 1 62 ? 2.380 26.110 12.809 1.00 97.31 62 ALA A C 1
ATOM 457 O O . ALA A 1 62 ? 3.418 26.279 13.451 1.00 97.31 62 ALA A O 1
ATOM 458 N N . VAL A 1 63 ? 1.178 26.086 13.398 1.00 97.50 63 VAL A N 1
ATOM 459 C CA . VAL A 1 63 ? 1.000 26.244 14.853 1.00 97.50 63 VAL A CA 1
ATOM 460 C C . VAL A 1 63 ? 1.610 25.061 15.610 1.00 97.50 63 VAL A C 1
ATOM 462 O O . VAL A 1 63 ? 2.355 25.273 16.565 1.00 97.50 63 VAL A O 1
ATOM 465 N N . GLN A 1 64 ? 1.384 23.826 15.154 1.00 96.56 64 GLN A N 1
ATOM 466 C CA . GLN A 1 64 ? 1.965 22.617 15.748 1.00 96.56 64 GLN A CA 1
ATOM 467 C C . GLN A 1 64 ? 3.501 22.641 15.725 1.00 96.56 64 GLN A C 1
ATOM 469 O O . GLN A 1 64 ? 4.144 22.251 16.703 1.00 96.56 64 GLN A O 1
ATOM 474 N N . ALA A 1 65 ? 4.100 23.099 14.624 1.00 97.12 65 ALA A N 1
ATOM 475 C CA . ALA A 1 65 ? 5.546 23.227 14.496 1.00 97.12 65 ALA A CA 1
ATOM 476 C C . ALA A 1 65 ? 6.118 24.274 15.463 1.00 97.12 65 ALA A C 1
ATOM 478 O O . ALA A 1 65 ? 7.152 24.034 16.090 1.00 97.12 65 ALA A O 1
ATOM 479 N N . GLU A 1 66 ? 5.423 25.393 15.663 1.00 95.50 66 GLU A N 1
ATOM 480 C CA . GLU A 1 66 ? 5.831 26.406 16.640 1.00 95.50 66 GLU A CA 1
ATOM 481 C C . GLU A 1 66 ? 5.695 25.906 18.082 1.00 95.50 66 GLU A C 1
ATOM 483 O O . GLU A 1 66 ? 6.595 26.121 18.896 1.00 95.50 66 GLU A O 1
ATOM 488 N N . MET A 1 67 ? 4.641 25.147 18.391 1.00 93.81 67 MET A N 1
ATOM 489 C CA . MET A 1 67 ? 4.504 24.479 19.688 1.00 93.81 67 MET A CA 1
ATOM 490 C C . MET A 1 67 ? 5.656 23.508 19.958 1.00 93.81 67 MET A C 1
ATOM 492 O O . MET A 1 67 ? 6.221 23.521 21.051 1.00 93.81 67 MET A O 1
ATOM 496 N N . LEU A 1 68 ? 6.043 22.702 18.965 1.00 93.12 68 LEU A N 1
ATOM 497 C CA . LEU A 1 68 ? 7.188 21.792 19.061 1.00 93.12 68 LEU A CA 1
ATOM 498 C C . LEU A 1 68 ? 8.501 22.547 19.278 1.00 93.12 68 LEU A C 1
ATOM 500 O O . LEU A 1 68 ? 9.306 22.141 20.114 1.00 93.12 68 LEU A O 1
ATOM 504 N N . ARG A 1 69 ? 8.710 23.660 18.569 1.00 92.00 69 ARG A N 1
ATOM 505 C CA . ARG A 1 69 ? 9.897 24.506 18.731 1.00 92.00 69 ARG A CA 1
ATOM 506 C C . ARG A 1 69 ? 10.014 25.039 20.160 1.00 92.00 69 ARG A C 1
ATOM 508 O O . ARG A 1 69 ? 11.080 24.934 20.769 1.00 92.00 69 ARG A O 1
ATOM 515 N N . LEU A 1 70 ? 8.921 25.589 20.692 1.00 89.81 70 LEU A N 1
ATOM 516 C CA . LEU A 1 70 ? 8.862 26.096 22.062 1.00 89.81 70 LEU A CA 1
ATOM 517 C C . LEU A 1 70 ? 9.099 24.973 23.074 1.00 89.81 70 LEU A C 1
ATOM 519 O O . LEU A 1 70 ? 9.975 25.100 23.925 1.00 89.81 70 LEU A O 1
ATOM 523 N N . PHE A 1 71 ? 8.379 23.860 22.937 1.00 87.25 71 PHE A N 1
ATOM 524 C CA . PHE A 1 71 ? 8.442 22.728 23.858 1.00 87.25 71 PHE A CA 1
ATOM 525 C C . PHE A 1 71 ? 9.808 22.029 23.892 1.00 87.25 71 PHE A C 1
ATOM 527 O O . PHE A 1 71 ? 10.270 21.638 24.959 1.00 87.25 71 PHE A O 1
ATOM 534 N N . LEU A 1 72 ? 10.453 21.840 22.738 1.00 86.94 72 LEU A N 1
ATOM 535 C CA . LEU A 1 72 ? 11.691 21.062 22.654 1.00 86.94 72 LEU A CA 1
ATOM 536 C C . LEU A 1 72 ? 12.948 21.885 22.951 1.00 86.94 72 LEU A C 1
ATOM 538 O O . LEU A 1 72 ? 13.919 21.315 23.451 1.00 86.94 72 LEU A O 1
ATOM 542 N N . PHE A 1 73 ? 12.951 23.184 22.625 1.00 85.56 73 PHE A N 1
ATOM 543 C CA . PHE A 1 73 ? 14.184 23.982 22.594 1.00 85.56 73 PHE A CA 1
ATOM 544 C C . PHE A 1 73 ? 14.185 25.224 23.485 1.00 85.56 73 PHE A C 1
ATOM 546 O O . PHE A 1 73 ? 15.272 25.699 23.809 1.00 85.56 73 PHE A O 1
ATOM 553 N N . LEU A 1 74 ? 13.025 25.770 23.868 1.00 79.12 74 LEU A N 1
ATOM 554 C CA . LEU A 1 74 ? 12.961 27.014 24.652 1.00 79.12 74 LEU A CA 1
ATOM 555 C C . LEU A 1 74 ? 12.357 26.840 26.048 1.00 79.12 74 LEU A C 1
ATOM 557 O O . LEU A 1 74 ? 12.774 27.527 26.978 1.00 79.12 74 LEU A O 1
ATOM 561 N N . LEU A 1 75 ? 11.402 25.930 26.207 1.00 72.69 75 LEU A N 1
ATOM 562 C CA . LEU A 1 75 ? 10.799 25.581 27.487 1.00 72.69 75 LEU A CA 1
ATOM 563 C C . LEU A 1 75 ? 11.464 24.302 28.008 1.00 72.69 75 LEU A C 1
ATOM 565 O O . LEU A 1 75 ? 11.716 23.366 27.252 1.00 72.69 75 LEU A O 1
ATOM 569 N N . GLY A 1 76 ? 11.786 24.252 29.301 1.00 59.78 76 GLY A N 1
ATOM 570 C CA . GLY A 1 76 ? 12.269 23.016 29.921 1.00 59.78 76 GLY A CA 1
ATOM 571 C C . GLY A 1 76 ? 11.228 21.899 29.780 1.00 59.78 76 GLY A C 1
ATOM 572 O O . GLY A 1 76 ? 10.030 22.173 29.791 1.00 59.78 76 GLY A O 1
ATOM 573 N N . ARG A 1 77 ? 11.676 20.640 29.654 1.00 59.03 77 ARG A N 1
ATOM 574 C CA . ARG A 1 77 ? 10.811 19.443 29.578 1.00 59.03 77 ARG A CA 1
ATOM 575 C C . ARG A 1 77 ? 10.091 19.182 30.913 1.00 59.03 77 ARG A C 1
ATOM 577 O O . ARG A 1 77 ? 10.382 18.203 31.596 1.00 59.03 77 ARG A O 1
ATOM 584 N N . GLU A 1 78 ? 9.193 20.065 31.323 1.00 56.16 78 GLU A N 1
ATOM 585 C CA . GLU A 1 78 ? 8.282 19.820 32.441 1.00 56.16 78 GLU A CA 1
ATOM 586 C C . GLU A 1 78 ? 7.072 18.999 31.964 1.00 56.16 78 GLU A C 1
ATOM 588 O O . GLU A 1 78 ? 6.721 19.004 30.781 1.00 56.16 78 GLU A O 1
ATOM 593 N N . LYS A 1 79 ? 6.463 18.232 32.876 1.00 56.19 79 LYS A N 1
ATOM 594 C CA . LYS A 1 79 ? 5.376 17.282 32.583 1.00 56.19 79 LYS A CA 1
ATOM 595 C C . LYS A 1 79 ? 4.114 17.999 32.066 1.00 56.19 79 LYS A C 1
ATOM 597 O O . LYS A 1 79 ? 3.236 18.353 32.841 1.00 56.19 79 LYS A O 1
ATOM 602 N N . LEU A 1 80 ? 4.005 18.166 30.747 1.00 61.44 80 LEU A N 1
ATOM 603 C CA . LEU A 1 80 ? 2.818 18.688 30.043 1.00 61.44 80 LEU A CA 1
ATOM 604 C C . LEU A 1 80 ? 1.689 17.652 29.863 1.00 61.44 80 LEU A C 1
ATOM 606 O O . LEU A 1 80 ? 0.584 18.005 29.441 1.00 61.44 80 LEU A O 1
ATOM 610 N N . GLU A 1 81 ? 1.955 16.378 30.169 1.00 53.78 81 GLU A N 1
ATOM 611 C CA . GLU A 1 81 ? 1.010 15.266 29.984 1.00 53.78 81 GLU A CA 1
ATOM 612 C C . GLU A 1 81 ? -0.246 15.404 30.865 1.00 53.78 81 GLU A C 1
ATOM 614 O O . GLU A 1 81 ? -1.352 15.130 30.401 1.00 53.78 81 GLU A O 1
ATOM 619 N N . GLU A 1 82 ? -0.123 15.947 32.081 1.00 57.38 82 GLU A N 1
ATOM 620 C CA . GLU A 1 82 ? -1.219 15.971 33.067 1.00 57.38 82 GLU A CA 1
ATOM 621 C C . GLU A 1 82 ? -1.898 17.346 33.247 1.00 57.38 82 GLU A C 1
ATOM 623 O O . GLU A 1 82 ? -2.952 17.418 33.875 1.00 57.38 82 GLU A O 1
ATOM 628 N N . ASP A 1 83 ? -1.365 18.430 32.663 1.00 74.88 83 ASP A N 1
ATOM 629 C CA . ASP A 1 83 ? -1.871 19.797 32.881 1.00 74.88 83 ASP A CA 1
ATOM 630 C C . ASP A 1 83 ? -2.434 20.446 31.599 1.00 74.88 83 ASP A C 1
ATOM 632 O O . ASP A 1 83 ? -1.711 20.892 30.702 1.00 74.88 83 ASP A O 1
ATOM 636 N N . GLU A 1 84 ? -3.765 20.534 31.519 1.00 81.25 84 GLU A N 1
ATOM 637 C CA . GLU A 1 84 ? -4.476 21.203 30.424 1.00 81.25 84 GLU A CA 1
ATOM 638 C C . GLU A 1 84 ? -4.179 22.713 30.356 1.00 81.25 84 GLU A C 1
ATOM 640 O O . GLU A 1 84 ? -4.113 23.284 29.262 1.00 81.25 84 GLU A O 1
ATOM 645 N N . ALA A 1 85 ? -3.946 23.368 31.498 1.00 83.31 85 ALA A N 1
ATOM 646 C CA . ALA A 1 85 ? -3.602 24.785 31.540 1.00 83.31 85 ALA A CA 1
ATOM 647 C C . ALA A 1 85 ? -2.206 25.028 30.951 1.00 83.31 85 ALA A C 1
ATOM 649 O O . ALA A 1 85 ? -2.023 25.985 30.195 1.00 83.31 85 ALA A O 1
ATOM 650 N N . ALA A 1 86 ? -1.251 24.129 31.211 1.00 83.69 86 ALA A N 1
ATOM 651 C CA . ALA A 1 86 ? 0.079 24.177 30.607 1.00 83.69 86 ALA A CA 1
ATOM 652 C C . ALA A 1 86 ? 0.026 24.012 29.078 1.00 83.69 86 ALA A C 1
ATOM 654 O O . ALA A 1 86 ? 0.674 24.772 28.356 1.00 83.69 86 ALA A O 1
ATOM 655 N N . ARG A 1 87 ? -0.796 23.087 28.560 1.00 87.44 87 ARG A N 1
ATOM 656 C CA . ARG A 1 87 ? -0.976 22.904 27.105 1.00 87.44 87 ARG A CA 1
ATOM 657 C C . ARG A 1 87 ? -1.606 24.123 26.437 1.00 87.44 87 ARG A C 1
ATOM 659 O O . ARG A 1 87 ? -1.120 24.589 25.408 1.00 87.44 87 ARG A O 1
ATOM 666 N N . ARG A 1 88 ? -2.653 24.685 27.046 1.00 89.06 88 ARG A N 1
ATOM 667 C CA . ARG A 1 88 ? -3.291 25.924 26.571 1.00 89.06 88 ARG A CA 1
ATOM 668 C C . ARG A 1 88 ? -2.332 27.113 26.626 1.00 89.06 88 ARG A C 1
ATOM 670 O O . ARG A 1 88 ? -2.341 27.944 25.721 1.00 89.06 88 ARG A O 1
ATOM 677 N N . LYS A 1 89 ? -1.472 27.180 27.646 1.00 89.44 89 LYS A N 1
ATOM 678 C CA . LYS A 1 89 ? -0.399 28.175 27.735 1.00 89.44 89 LYS A CA 1
ATOM 679 C C . LYS A 1 89 ? 0.613 28.018 26.599 1.00 89.44 89 LYS A C 1
ATOM 681 O O . LYS A 1 89 ? 0.902 29.015 25.946 1.00 89.44 89 LYS A O 1
ATOM 686 N N . LEU A 1 90 ? 1.074 26.800 26.315 1.00 90.62 90 LEU A N 1
ATOM 687 C CA . LEU A 1 90 ? 1.985 26.518 25.200 1.00 90.62 90 LEU A CA 1
ATOM 688 C C . LEU A 1 90 ? 1.378 26.921 23.845 1.00 90.62 90 LEU A C 1
ATOM 690 O O . LEU A 1 90 ? 2.048 27.557 23.034 1.00 90.62 90 LEU A O 1
ATOM 694 N N . LEU A 1 91 ? 0.102 26.598 23.612 1.00 94.44 91 LEU A N 1
ATOM 695 C CA . LEU A 1 91 ? -0.615 27.013 22.403 1.00 94.44 91 LEU A CA 1
ATOM 696 C C . LEU A 1 91 ? -0.718 28.542 22.301 1.00 94.44 91 LEU A C 1
ATOM 698 O O . LEU A 1 91 ? -0.450 29.102 21.240 1.00 94.44 91 LEU A O 1
ATOM 702 N N . ALA A 1 92 ? -1.032 29.233 23.401 1.00 94.25 92 ALA A N 1
ATOM 703 C CA . ALA A 1 92 ? -1.065 30.695 23.427 1.00 94.25 92 ALA A CA 1
ATOM 704 C C . ALA A 1 92 ? 0.306 31.313 23.110 1.00 94.25 92 ALA A C 1
ATOM 706 O O . ALA A 1 92 ? 0.377 32.284 22.358 1.00 94.25 92 ALA A O 1
ATOM 707 N N . GLU A 1 93 ? 1.391 30.752 23.647 1.00 92.38 93 GLU A N 1
ATOM 708 C CA . GLU A 1 93 ? 2.759 31.200 23.366 1.00 92.38 93 GLU A CA 1
ATOM 709 C C . GLU A 1 93 ? 3.147 30.970 21.899 1.00 92.38 93 GLU A C 1
ATOM 711 O O . GLU A 1 93 ? 3.722 31.864 21.272 1.00 92.38 93 GLU A O 1
ATOM 716 N N . ALA A 1 94 ? 2.768 29.826 21.320 1.00 94.81 94 ALA A N 1
ATOM 717 C CA . ALA A 1 94 ? 2.997 29.530 19.907 1.00 94.81 94 ALA A CA 1
ATOM 718 C C . ALA A 1 94 ? 2.237 30.502 18.991 1.00 94.81 94 ALA A C 1
ATOM 720 O O . ALA A 1 94 ? 2.825 31.126 18.105 1.00 94.81 94 ALA A O 1
ATOM 721 N N . MET A 1 95 ? 0.942 30.708 19.248 1.00 96.19 95 MET A N 1
ATOM 722 C CA . MET A 1 95 ? 0.113 31.663 18.505 1.00 96.19 95 MET A CA 1
ATOM 723 C C . MET A 1 95 ? 0.651 33.094 18.624 1.00 96.19 95 MET A C 1
ATOM 725 O O . MET A 1 95 ? 0.716 33.812 17.625 1.00 96.19 95 MET A O 1
ATOM 729 N N . ALA A 1 96 ? 1.088 33.502 19.819 1.00 94.00 96 ALA A N 1
ATOM 730 C CA . ALA A 1 96 ? 1.698 34.809 20.040 1.00 94.00 96 ALA A CA 1
ATOM 731 C C . ALA A 1 96 ? 2.991 34.972 19.231 1.00 94.00 96 ALA A C 1
ATOM 733 O O . ALA A 1 96 ? 3.196 36.011 18.603 1.00 94.00 96 ALA A O 1
ATOM 734 N N . SER A 1 97 ? 3.849 33.947 19.219 1.00 92.38 97 SER A N 1
ATOM 735 C CA . SER A 1 97 ? 5.123 33.986 18.499 1.00 92.38 97 SER A CA 1
ATOM 736 C C . SER A 1 97 ? 4.941 34.099 16.982 1.00 92.38 97 SER A C 1
ATOM 738 O O . SER A 1 97 ? 5.676 34.849 16.329 1.00 92.38 97 SER A O 1
ATOM 740 N N . LEU A 1 98 ? 3.940 33.414 16.417 1.00 94.38 98 LEU A N 1
ATOM 741 C CA . LEU A 1 98 ? 3.589 33.527 14.996 1.00 94.38 98 LEU A CA 1
ATOM 742 C C . LEU A 1 98 ? 2.990 34.900 14.657 1.00 94.38 98 LEU A C 1
ATOM 744 O O . LEU A 1 98 ? 3.351 35.492 13.641 1.00 94.38 98 LEU A O 1
ATOM 748 N N . LEU A 1 99 ? 2.124 35.451 15.514 1.00 93.56 99 LEU A N 1
ATOM 749 C CA . LEU A 1 99 ? 1.549 36.784 15.301 1.00 93.56 99 LEU A CA 1
ATOM 750 C C . LEU A 1 99 ? 2.614 37.884 15.335 1.00 93.56 99 LEU A C 1
ATOM 752 O O . LEU A 1 99 ? 2.612 38.755 14.469 1.00 93.56 99 LEU A O 1
ATOM 756 N N . VAL A 1 100 ? 3.546 37.825 16.290 1.00 90.75 100 VAL A N 1
ATOM 757 C CA . VAL A 1 100 ? 4.672 38.771 16.372 1.00 90.75 100 VAL A CA 1
ATOM 758 C C . VAL A 1 100 ? 5.551 38.687 15.122 1.00 90.75 100 VAL A C 1
ATOM 760 O O . VAL A 1 100 ? 5.989 39.718 14.619 1.00 90.75 100 VAL A O 1
ATOM 763 N N . GLN A 1 101 ? 5.751 37.485 14.573 1.00 89.31 101 GLN A N 1
ATOM 764 C CA . GLN A 1 101 ? 6.507 37.299 13.333 1.00 89.31 101 GLN A CA 1
ATOM 765 C C . GLN A 1 101 ? 5.842 37.967 12.118 1.00 89.31 101 GLN A C 1
ATOM 767 O O . GLN A 1 101 ? 6.532 38.377 11.189 1.00 89.31 101 GLN A O 1
ATOM 772 N N . CYS A 1 102 ? 4.516 38.112 12.126 1.00 90.56 102 CYS A N 1
ATOM 773 C CA . CYS A 1 102 ? 3.759 38.723 11.032 1.00 90.56 102 CYS A CA 1
ATOM 774 C C . CYS A 1 102 ? 3.659 40.256 11.126 1.00 90.56 102 CYS A C 1
ATOM 776 O O . CYS A 1 102 ? 3.015 40.869 10.274 1.00 90.56 102 CYS A O 1
ATOM 778 N N . VAL A 1 103 ? 4.247 40.889 12.147 1.00 88.44 103 VAL A N 1
ATOM 779 C CA . VAL A 1 103 ? 4.216 42.350 12.304 1.00 88.44 103 VAL A CA 1
ATOM 780 C C . VAL A 1 103 ? 5.052 43.007 11.209 1.00 88.44 103 VAL A C 1
ATOM 782 O O . VAL A 1 103 ? 6.220 42.671 11.013 1.00 88.44 103 VAL A O 1
ATOM 785 N N . ASP A 1 104 ? 4.463 43.977 10.511 1.00 71.94 104 ASP A N 1
ATOM 786 C CA . ASP A 1 104 ? 5.190 44.745 9.508 1.00 71.94 104 ASP A CA 1
ATOM 787 C C . ASP A 1 104 ? 6.241 45.661 10.160 1.00 71.94 104 ASP A C 1
ATOM 789 O O . ASP A 1 104 ? 5.978 46.373 11.132 1.00 71.94 104 ASP A O 1
ATOM 793 N N . VAL A 1 105 ? 7.458 45.623 9.624 1.00 64.00 105 VAL A N 1
ATOM 794 C CA . VAL A 1 105 ? 8.623 46.359 10.133 1.00 64.00 105 VAL A CA 1
ATOM 795 C C . VAL A 1 105 ? 8.607 47.817 9.653 1.00 64.00 105 VAL A C 1
ATOM 797 O O . VAL A 1 105 ? 9.281 48.651 10.256 1.00 64.00 105 VAL A O 1
ATOM 800 N N . ALA A 1 106 ? 7.834 48.126 8.604 1.00 58.06 106 ALA A N 1
ATOM 801 C CA . ALA A 1 106 ? 7.827 49.421 7.921 1.00 58.06 106 ALA A CA 1
ATOM 802 C C . ALA A 1 106 ? 6.892 50.491 8.532 1.00 58.06 106 ALA A C 1
ATOM 804 O O . ALA A 1 106 ? 6.950 51.644 8.112 1.00 58.06 106 ALA A O 1
ATOM 805 N N . GLY A 1 107 ? 6.039 50.143 9.505 1.00 56.97 107 GLY A N 1
ATOM 806 C CA . GLY A 1 107 ? 5.114 51.085 10.152 1.00 56.97 107 GLY A CA 1
ATOM 807 C C . GLY A 1 107 ? 5.661 51.714 11.443 1.00 56.97 107 GLY A C 1
ATOM 808 O O . GLY A 1 107 ? 6.340 51.043 12.219 1.00 56.97 107 GLY A O 1
ATOM 809 N N . ASP A 1 108 ? 5.299 52.976 11.710 1.00 51.34 108 ASP A N 1
ATOM 810 C CA . ASP A 1 108 ? 5.694 53.731 12.920 1.00 51.34 108 ASP A CA 1
ATOM 811 C C . ASP A 1 108 ? 5.160 53.123 14.241 1.00 51.34 108 ASP A C 1
ATOM 813 O O . ASP A 1 108 ? 5.717 53.372 15.309 1.00 51.34 108 ASP A O 1
ATOM 817 N N . GLU A 1 109 ? 4.125 52.271 14.189 1.00 64.44 109 GLU A N 1
ATOM 818 C CA . GLU A 1 109 ? 3.595 51.529 15.342 1.00 64.44 109 GLU A CA 1
ATOM 819 C C . GLU A 1 109 ? 3.526 50.016 15.062 1.00 64.44 109 GLU A C 1
ATOM 821 O O . GLU A 1 109 ? 2.689 49.534 14.294 1.00 64.44 109 GLU A O 1
ATOM 826 N N . ARG A 1 110 ? 4.379 49.234 15.738 1.00 75.50 110 ARG A N 1
ATOM 827 C CA . ARG A 1 110 ? 4.359 47.762 15.698 1.00 75.50 110 ARG A CA 1
ATOM 828 C C . ARG A 1 110 ? 3.218 47.228 16.560 1.00 75.50 110 ARG A C 1
ATOM 830 O O . ARG A 1 110 ? 3.326 47.203 17.785 1.00 75.50 110 ARG A O 1
ATOM 837 N N . VAL A 1 111 ? 2.124 46.801 15.935 1.00 85.75 111 VAL A N 1
ATOM 838 C CA . VAL A 1 111 ? 0.903 46.378 16.639 1.00 85.75 111 VAL A CA 1
ATOM 839 C C . VAL A 1 111 ? 0.450 44.999 16.167 1.00 85.75 111 VAL A C 1
ATOM 841 O O . VAL A 1 111 ? 0.191 44.799 14.983 1.00 85.75 111 VAL A O 1
ATOM 844 N N . VAL A 1 112 ? 0.279 44.072 17.112 1.00 88.62 112 VAL A N 1
ATOM 845 C CA . VAL A 1 112 ? -0.407 42.792 16.893 1.00 88.62 112 VAL A CA 1
ATOM 846 C C . VAL A 1 112 ? -1.906 42.995 17.067 1.00 88.62 112 VAL A C 1
ATOM 848 O O . VAL A 1 112 ? -2.351 43.620 18.034 1.00 88.62 112 VAL A O 1
ATOM 851 N N . ARG A 1 113 ? -2.696 42.461 16.135 1.00 90.31 113 ARG A N 1
ATOM 852 C CA . ARG A 1 113 ? -4.157 42.566 16.140 1.00 90.31 113 ARG A CA 1
ATOM 853 C C . ARG A 1 113 ? -4.773 41.180 16.287 1.00 90.31 113 ARG A C 1
ATOM 855 O O . ARG A 1 113 ? -4.679 40.364 15.377 1.00 90.31 113 ARG A O 1
ATOM 862 N N . VAL A 1 114 ? -5.414 40.928 17.424 1.00 90.88 114 VAL A N 1
ATOM 863 C CA . VAL A 1 114 ? -6.077 39.654 17.729 1.00 90.88 114 VAL A CA 1
ATOM 864 C C . VAL A 1 114 ? -7.568 39.775 17.420 1.00 90.88 114 VAL A C 1
ATOM 866 O O . VAL A 1 114 ? -8.227 40.711 17.877 1.00 90.88 114 VAL A O 1
ATOM 869 N N . VAL A 1 115 ? -8.086 38.841 16.627 1.00 89.12 115 VAL A N 1
ATOM 870 C CA . VAL A 1 115 ? -9.480 38.756 16.182 1.00 89.12 115 VAL A CA 1
ATOM 871 C C . VAL A 1 115 ? -10.146 37.579 16.880 1.00 89.12 115 VAL A C 1
ATOM 873 O O . VAL A 1 115 ? -9.708 36.443 16.730 1.00 89.12 115 VAL A O 1
ATOM 876 N N . VAL A 1 116 ? -11.209 37.861 17.634 1.00 80.06 116 VAL A N 1
ATOM 877 C CA . VAL A 1 116 ? -12.056 36.844 18.278 1.00 80.06 116 VAL A CA 1
ATOM 878 C C . VAL A 1 116 ? -13.528 37.207 18.031 1.00 80.06 116 VAL A C 1
ATOM 880 O O . VAL A 1 116 ? -14.055 36.930 16.961 1.00 80.06 116 VAL A O 1
ATOM 883 N N . GLN A 1 117 ? -14.171 37.925 18.961 1.00 69.56 117 GLN A N 1
ATOM 884 C CA . GLN A 1 117 ? -15.459 38.616 18.756 1.00 69.56 117 GLN A CA 1
ATOM 885 C C . GLN A 1 117 ? -15.280 40.120 18.478 1.00 69.56 117 GLN A C 1
ATOM 887 O O . GLN A 1 117 ? -16.111 40.754 17.831 1.00 69.56 117 GLN A O 1
ATOM 892 N N . GLN A 1 118 ? -14.186 40.697 18.979 1.00 74.50 118 GLN A N 1
ATOM 893 C CA . GLN A 1 118 ? -13.759 42.079 18.765 1.00 74.50 118 GLN A CA 1
ATOM 894 C C . GLN A 1 118 ? -12.279 42.075 18.363 1.00 74.50 118 GLN A C 1
ATOM 896 O O . GLN A 1 118 ? -11.557 41.114 18.634 1.00 74.50 118 GLN A O 1
ATOM 901 N N . LEU A 1 119 ? -11.838 43.142 17.705 1.00 81.12 119 LEU A N 1
ATOM 902 C CA . LEU A 1 119 ? -10.443 43.388 17.367 1.00 81.12 119 LEU A CA 1
ATOM 903 C C . LEU A 1 119 ? -9.739 44.002 18.578 1.00 81.12 119 LEU A C 1
ATOM 905 O O . LEU A 1 119 ? -10.090 45.103 19.010 1.00 81.12 119 LEU A O 1
ATOM 909 N N . VAL A 1 120 ? -8.727 43.313 19.099 1.00 84.31 120 VAL A N 1
ATOM 910 C CA . VAL A 1 120 ? -7.900 43.799 20.208 1.00 84.31 120 VAL A CA 1
ATOM 911 C C . VAL A 1 120 ? -6.481 44.052 19.711 1.00 84.31 120 VAL A C 1
ATOM 913 O O . VAL A 1 120 ? -5.813 43.145 19.219 1.00 84.31 120 VAL A O 1
ATOM 916 N N . SER A 1 121 ? -6.017 45.292 19.859 1.00 83.19 121 SER A N 1
ATOM 917 C CA . SER A 1 121 ? -4.665 45.708 19.468 1.00 83.19 121 SER A CA 1
ATOM 918 C C . SER A 1 121 ? -3.709 45.699 20.661 1.00 83.19 121 SER A C 1
ATOM 920 O O . SER A 1 121 ? -4.007 46.324 21.686 1.00 83.19 121 SER A O 1
ATOM 922 N N . VAL A 1 122 ? -2.554 45.048 20.501 1.00 82.31 122 VAL A N 1
ATOM 923 C CA . VAL A 1 122 ? -1.476 44.952 21.498 1.00 82.31 122 VAL A CA 1
ATOM 924 C C . VAL A 1 122 ? -0.163 45.463 20.883 1.00 82.31 122 VAL A C 1
ATOM 926 O O . VAL A 1 122 ? 0.212 44.990 19.808 1.00 82.31 122 VAL A O 1
ATOM 929 N N . PRO A 1 123 ? 0.553 46.411 21.520 1.00 80.25 123 PRO A N 1
ATOM 930 C CA . PRO A 1 123 ? 1.877 46.834 21.064 1.00 80.25 123 PRO A CA 1
ATOM 931 C C . PRO A 1 123 ? 2.873 45.666 21.080 1.00 80.25 123 PRO A C 1
ATOM 933 O O . PRO A 1 123 ? 2.927 44.907 22.048 1.00 80.25 123 PRO A O 1
ATOM 936 N N . ALA A 1 124 ? 3.674 45.532 20.026 1.00 69.62 124 ALA A N 1
ATOM 937 C CA . ALA A 1 124 ? 4.716 44.517 19.919 1.00 69.62 124 ALA A CA 1
ATOM 938 C C . ALA A 1 124 ? 6.100 45.112 20.223 1.00 69.62 124 ALA A C 1
ATOM 940 O O . ALA A 1 124 ? 6.467 46.167 19.703 1.00 69.62 124 ALA A O 1
ATOM 941 N N . THR A 1 125 ? 6.884 44.424 21.056 1.00 65.69 125 THR A N 1
ATOM 942 C CA . THR A 1 125 ? 8.284 44.764 21.359 1.00 65.69 125 THR A CA 1
ATOM 943 C C . THR A 1 125 ? 9.242 44.119 20.350 1.00 65.69 125 THR A C 1
ATOM 945 O O . THR A 1 125 ? 8.900 43.147 19.688 1.00 65.69 125 THR A O 1
ATOM 948 N N . GLN A 1 126 ? 10.465 44.649 20.224 1.00 56.56 126 GLN A N 1
ATOM 949 C CA . GLN A 1 126 ? 11.509 44.181 19.286 1.00 56.56 126 GLN A CA 1
ATOM 950 C C . GLN A 1 126 ? 12.154 42.820 19.645 1.00 56.56 126 GLN A C 1
ATOM 952 O O . GLN A 1 126 ? 13.183 42.463 19.080 1.00 56.56 126 GLN A O 1
ATOM 957 N N . THR A 1 127 ? 11.597 42.074 20.597 1.00 60.91 127 THR A N 1
ATOM 958 C CA . THR A 1 127 ? 12.190 40.845 21.144 1.00 60.91 127 THR A CA 1
ATOM 959 C C . THR A 1 127 ? 11.658 39.595 20.444 1.00 60.91 127 THR A C 1
ATOM 961 O O . THR A 1 127 ? 10.479 39.538 20.112 1.00 60.91 127 THR A O 1
ATOM 964 N N . ASP A 1 128 ? 12.491 38.556 20.303 1.00 55.75 128 ASP A N 1
ATOM 965 C CA . ASP A 1 128 ? 12.076 37.245 19.760 1.00 55.75 128 ASP A CA 1
ATOM 966 C C . ASP A 1 128 ? 11.037 36.517 20.634 1.00 55.75 128 ASP A C 1
ATOM 968 O O . ASP A 1 128 ? 10.333 35.619 20.167 1.00 55.75 128 ASP A O 1
ATOM 972 N N . ALA A 1 129 ? 10.930 36.902 21.909 1.00 67.25 129 ALA A N 1
ATOM 973 C CA . ALA A 1 129 ? 9.908 36.408 22.822 1.00 67.25 129 ALA A CA 1
ATOM 974 C C . ALA A 1 129 ? 8.605 37.219 22.677 1.00 67.25 129 ALA A C 1
ATOM 976 O O . ALA A 1 129 ? 8.661 38.456 22.654 1.00 67.25 129 ALA A O 1
ATOM 977 N N . PRO A 1 130 ? 7.434 36.554 22.615 1.00 76.19 130 PRO A N 1
ATOM 978 C CA . PRO A 1 130 ? 6.155 37.244 22.531 1.00 76.19 130 PRO A CA 1
ATOM 979 C C . PRO A 1 130 ? 5.894 38.083 23.796 1.00 76.19 130 PRO A C 1
ATOM 981 O O . PRO A 1 130 ? 6.191 37.619 24.899 1.00 76.19 130 PRO A O 1
ATOM 984 N N . PRO A 1 131 ? 5.310 39.294 23.681 1.00 81.81 131 PRO A N 1
ATOM 985 C CA . PRO A 1 131 ? 4.976 40.114 24.842 1.00 81.81 131 PRO A CA 1
ATOM 986 C C . PRO A 1 131 ? 4.072 39.363 25.828 1.00 81.81 131 PRO A C 1
ATOM 988 O O . PRO A 1 131 ? 3.049 38.808 25.424 1.00 81.81 131 PRO A O 1
ATOM 991 N N . GLU A 1 132 ? 4.377 39.408 27.128 1.00 84.75 132 GLU A N 1
ATOM 992 C CA . GLU A 1 132 ? 3.574 38.724 28.160 1.00 84.75 132 GLU A CA 1
ATOM 993 C C . GLU A 1 132 ? 2.095 39.141 28.123 1.00 84.75 132 GLU A C 1
ATOM 995 O O . GLU A 1 132 ? 1.203 38.317 28.306 1.00 84.75 132 GLU A O 1
ATOM 1000 N N . GLN A 1 133 ? 1.820 40.411 27.806 1.00 87.38 133 GLN A N 1
ATOM 1001 C CA . GLN A 1 133 ? 0.459 40.934 27.655 1.00 87.38 133 GLN A CA 1
ATOM 1002 C C . GLN A 1 133 ? -0.304 40.270 26.497 1.00 87.38 133 GLN A C 1
ATOM 1004 O O . GLN A 1 133 ? -1.513 40.060 26.602 1.00 87.38 133 GLN A O 1
ATOM 1009 N N . LEU A 1 134 ? 0.388 39.924 25.406 1.00 90.31 134 LEU A N 1
ATOM 1010 C CA . LEU A 1 134 ? -0.197 39.222 24.263 1.00 90.31 134 LEU A CA 1
ATOM 1011 C C . LEU A 1 134 ? -0.480 37.758 24.611 1.00 90.31 134 LEU A C 1
ATOM 1013 O O . LEU A 1 134 ? -1.563 37.260 24.311 1.00 90.31 134 LEU A O 1
ATOM 1017 N N . VAL A 1 135 ? 0.457 37.087 25.287 1.00 90.69 135 VAL A N 1
ATOM 1018 C CA . VAL A 1 135 ? 0.266 35.705 25.753 1.00 90.69 135 VAL A CA 1
ATOM 1019 C C . VAL A 1 135 ? -0.899 35.631 26.743 1.00 90.69 135 VAL A C 1
ATOM 1021 O O . VAL A 1 135 ? -1.774 34.784 26.588 1.00 90.69 135 VAL A O 1
ATOM 1024 N N . ALA A 1 136 ? -0.976 36.557 27.705 1.00 90.38 136 ALA A N 1
ATOM 1025 C CA . ALA A 1 136 ? -2.077 36.629 28.666 1.00 90.38 136 ALA A CA 1
ATOM 1026 C C . ALA A 1 136 ? -3.436 36.880 27.986 1.00 90.38 136 ALA A C 1
ATOM 1028 O O . ALA A 1 136 ? -4.444 36.288 28.377 1.00 90.38 136 ALA A O 1
ATOM 1029 N N . LEU A 1 137 ? -3.472 37.722 26.944 1.00 91.69 137 LEU A N 1
ATOM 1030 C CA . LEU A 1 137 ? -4.670 37.935 26.131 1.00 91.69 137 LEU A CA 1
ATOM 1031 C C . LEU A 1 137 ? -5.095 36.644 25.417 1.00 91.69 137 LEU A C 1
ATOM 1033 O O . LEU A 1 137 ? -6.251 36.248 25.524 1.00 91.69 137 LEU A O 1
ATOM 1037 N N . LEU A 1 138 ? -4.173 35.973 24.723 1.00 93.69 138 LEU A N 1
ATOM 1038 C CA . LEU A 1 138 ? -4.467 34.737 23.991 1.00 93.69 138 LEU A CA 1
ATOM 1039 C C . LEU A 1 138 ? -4.868 33.592 24.923 1.00 93.69 138 LEU A C 1
ATOM 1041 O O . LEU A 1 138 ? -5.770 32.838 24.584 1.00 93.69 138 LEU A O 1
ATOM 1045 N N . GLN A 1 139 ? -4.271 33.488 26.112 1.00 92.25 139 GLN A N 1
ATOM 1046 C CA . GLN A 1 139 ? -4.696 32.530 27.137 1.00 92.25 139 GLN A CA 1
ATOM 1047 C C . GLN A 1 139 ? -6.123 32.800 27.614 1.00 92.25 139 GLN A C 1
ATOM 1049 O O . GLN A 1 139 ? -6.909 31.863 27.751 1.00 92.25 139 GLN A O 1
ATOM 1054 N N . ARG A 1 140 ? -6.472 34.073 27.847 1.00 92.25 140 ARG A N 1
ATOM 1055 C CA . ARG A 1 140 ? -7.825 34.465 28.263 1.00 92.25 140 ARG A CA 1
ATOM 1056 C C . ARG A 1 140 ? -8.866 34.132 27.195 1.00 92.25 140 ARG A C 1
ATOM 1058 O O . ARG A 1 140 ? -9.934 33.631 27.529 1.00 92.25 140 ARG A O 1
ATOM 1065 N N . GLU A 1 141 ? -8.548 34.391 25.929 1.00 93.75 141 GLU A N 1
ATOM 1066 C CA . GLU A 1 141 ? -9.437 34.130 24.789 1.00 93.75 141 GLU A CA 1
ATOM 1067 C C . GLU A 1 141 ? -9.299 32.702 24.224 1.00 93.75 141 GLU A C 1
ATOM 1069 O O . GLU A 1 141 ? -9.987 32.347 23.268 1.00 93.75 141 GLU A O 1
ATOM 1074 N N . MET A 1 142 ? -8.447 31.854 24.813 1.00 94.00 142 MET A N 1
ATOM 1075 C CA . MET A 1 142 ? -8.165 30.500 24.322 1.00 94.00 142 MET A CA 1
ATOM 1076 C C . MET A 1 142 ? -9.419 29.638 24.113 1.00 94.00 142 MET A C 1
ATOM 1078 O O . MET A 1 142 ? -9.481 28.952 23.094 1.00 94.00 142 MET A O 1
ATOM 1082 N N . PRO A 1 143 ? -10.463 29.692 24.972 1.00 92.31 143 PRO A N 1
ATOM 1083 C CA . PRO A 1 143 ? -11.700 28.953 24.719 1.00 92.31 143 PRO A CA 1
ATOM 1084 C C . PRO A 1 143 ? -12.333 29.243 23.349 1.00 92.31 143 PRO A C 1
ATOM 1086 O O . PRO A 1 143 ? -12.910 28.338 22.757 1.00 92.31 143 PRO A O 1
ATOM 1089 N N . ALA A 1 144 ? -12.196 30.464 22.822 1.00 91.12 144 ALA A N 1
ATOM 1090 C CA . ALA A 1 144 ? -12.718 30.836 21.506 1.00 91.12 144 ALA A CA 1
ATOM 1091 C C . ALA A 1 144 ? -11.812 30.391 20.344 1.00 91.12 144 ALA A C 1
ATOM 1093 O O . ALA A 1 144 ? -12.282 30.200 19.224 1.00 91.12 144 ALA A O 1
ATOM 1094 N N . PHE A 1 145 ? -10.512 30.214 20.593 1.00 95.00 145 PHE A N 1
ATOM 1095 C CA . PHE A 1 145 ? -9.588 29.624 19.623 1.00 95.00 145 PHE A CA 1
ATOM 1096 C C . PHE A 1 145 ? -9.671 28.091 19.596 1.00 95.00 145 PHE A C 1
ATOM 1098 O O . PHE A 1 145 ? -9.412 27.482 18.562 1.00 95.00 145 PHE A O 1
ATOM 1105 N N . CYS A 1 146 ? -10.083 27.459 20.694 1.00 93.38 146 CYS A N 1
ATOM 1106 C CA . CYS A 1 146 ? -10.373 26.026 20.745 1.00 93.38 146 CYS A CA 1
ATOM 1107 C C . CYS A 1 146 ? -11.798 25.675 20.282 1.00 93.38 146 CYS A C 1
ATOM 1109 O O . CYS A 1 146 ? -12.077 24.506 20.064 1.00 93.38 146 CYS A O 1
ATOM 1111 N N . SER A 1 147 ? -12.705 26.647 20.142 1.00 90.94 147 SER A N 1
ATOM 1112 C CA . SER A 1 147 ? -14.071 26.408 19.659 1.00 90.94 147 SER A CA 1
ATOM 1113 C C . SER A 1 147 ? -14.144 26.376 18.125 1.00 90.94 147 SER A C 1
ATOM 1115 O O . SER A 1 147 ? -13.205 26.825 17.455 1.00 90.94 147 SER A O 1
ATOM 1117 N N . PRO A 1 148 ? -15.286 25.964 17.535 1.00 90.50 148 PRO A N 1
ATOM 1118 C CA . PRO A 1 148 ? -15.569 26.249 16.132 1.00 90.50 148 PRO A CA 1
ATOM 1119 C C . PRO A 1 148 ? -15.308 27.733 15.839 1.00 90.50 148 PRO A C 1
ATOM 1121 O O . PRO A 1 148 ? -15.650 28.586 16.662 1.00 90.50 148 PRO A O 1
ATOM 1124 N N . HIS A 1 149 ? -14.738 28.037 14.675 1.00 90.06 149 HIS A N 1
ATOM 1125 C CA . HIS A 1 149 ? -14.200 29.333 14.228 1.00 90.06 149 HIS A CA 1
ATOM 1126 C C . HIS A 1 149 ? -12.800 29.686 14.750 1.00 90.06 149 HIS A C 1
ATOM 1128 O O . HIS A 1 149 ? -12.258 30.732 14.391 1.00 90.06 149 HIS A O 1
ATOM 1134 N N . GLY A 1 150 ? -12.176 28.833 15.559 1.00 94.19 150 GLY A N 1
ATOM 1135 C CA . GLY A 1 150 ? -10.869 29.122 16.137 1.00 94.19 150 GLY A CA 1
ATOM 1136 C C . GLY A 1 150 ? -9.767 29.344 15.101 1.00 94.19 150 GLY A C 1
ATOM 1137 O O . GLY A 1 150 ? -9.035 30.335 15.175 1.00 94.19 150 GLY A O 1
ATOM 1138 N N . VAL A 1 151 ? -9.687 28.478 14.085 1.00 95.19 151 VAL A N 1
ATOM 1139 C CA . VAL A 1 151 ? -8.665 28.606 13.034 1.00 95.19 151 VAL A CA 1
ATOM 1140 C C . VAL A 1 151 ? -8.893 29.851 12.178 1.00 95.19 151 VAL A C 1
ATOM 1142 O O . VAL A 1 151 ? -7.947 30.603 11.952 1.00 95.19 151 VAL A O 1
ATOM 1145 N N . ILE A 1 152 ? -10.134 30.136 11.764 1.00 92.50 152 ILE A N 1
ATOM 1146 C CA . ILE A 1 152 ? -10.430 31.335 10.959 1.00 92.50 152 ILE A CA 1
ATOM 1147 C C . ILE A 1 152 ? -10.171 32.632 11.743 1.00 92.50 152 ILE A C 1
ATOM 1149 O O . ILE A 1 152 ? -9.605 33.575 11.191 1.00 92.50 152 ILE A O 1
ATOM 1153 N N . ASN A 1 153 ? -10.483 32.663 13.043 1.00 93.69 153 ASN A N 1
ATOM 1154 C CA . ASN A 1 153 ? -10.179 33.792 13.927 1.00 93.69 153 ASN A CA 1
ATOM 1155 C C . ASN A 1 153 ? -8.668 34.035 14.032 1.00 93.69 153 ASN A C 1
ATOM 1157 O O . ASN A 1 153 ? -8.196 35.177 13.963 1.00 93.69 153 ASN A O 1
ATOM 1161 N N . PHE A 1 154 ? -7.880 32.965 14.142 1.00 96.81 154 PHE A N 1
ATOM 1162 C CA . PHE A 1 154 ? -6.426 33.076 14.150 1.00 96.81 154 PHE A CA 1
ATOM 1163 C C . PHE A 1 154 ? -5.878 33.554 12.800 1.00 96.81 154 PHE A C 1
ATOM 1165 O O . PHE A 1 154 ? -5.070 34.482 12.766 1.00 96.81 154 PHE A O 1
ATOM 1172 N N . THR A 1 155 ? -6.371 33.019 11.682 1.00 95.75 155 THR A N 1
ATOM 1173 C CA . THR A 1 155 ? -5.992 33.492 10.342 1.00 95.75 155 THR A CA 1
ATOM 1174 C C . THR A 1 155 ? -6.336 34.971 10.151 1.00 95.75 155 THR A C 1
ATOM 1176 O O . THR A 1 155 ? -5.505 35.736 9.666 1.00 95.75 155 THR A O 1
ATOM 1179 N N . PHE A 1 156 ? -7.506 35.430 10.601 1.00 94.50 156 PHE A N 1
ATOM 1180 C CA . PHE A 1 156 ? -7.860 36.852 10.561 1.00 94.50 156 PHE A CA 1
ATOM 1181 C C . PHE A 1 156 ? -6.942 37.704 11.443 1.00 94.50 156 PHE A C 1
ATOM 1183 O O . PHE A 1 156 ? -6.570 38.806 11.043 1.00 94.50 156 PHE A O 1
ATOM 1190 N N . SER A 1 157 ? -6.523 37.190 12.601 1.00 95.06 157 SER A N 1
ATOM 1191 C CA . SER A 1 157 ? -5.533 37.851 13.462 1.00 95.06 157 SER A CA 1
ATOM 1192 C C . SER A 1 157 ? -4.195 38.044 12.739 1.00 95.06 157 SER A C 1
ATOM 1194 O O . SER A 1 157 ? -3.621 39.135 12.767 1.00 95.06 157 SER A O 1
ATOM 1196 N N . VAL A 1 158 ? -3.728 37.020 12.018 1.00 95.75 158 VAL A N 1
ATOM 1197 C CA . VAL A 1 158 ? -2.505 37.076 11.199 1.00 95.75 158 VAL A CA 1
ATOM 1198 C C . VAL A 1 158 ? -2.638 38.119 10.086 1.00 95.75 158 VAL A C 1
ATOM 1200 O O . VAL A 1 158 ? -1.812 39.030 9.992 1.00 95.75 158 VAL A O 1
ATOM 1203 N N . LEU A 1 159 ? -3.717 38.062 9.300 1.00 94.44 159 LEU A N 1
ATOM 1204 C CA . LEU A 1 159 ? -3.943 38.979 8.176 1.00 94.44 159 LEU A CA 1
ATOM 1205 C C . LEU A 1 159 ? -4.129 40.435 8.620 1.00 94.44 159 LEU A C 1
ATOM 1207 O O . LEU A 1 159 ? -3.683 41.351 7.932 1.00 94.44 159 LEU A O 1
ATOM 1211 N N . ARG A 1 160 ? -4.751 40.682 9.778 1.00 91.75 160 ARG A N 1
ATOM 1212 C CA . ARG A 1 160 ? -4.895 42.038 10.338 1.00 91.75 160 ARG A CA 1
ATOM 1213 C C . ARG A 1 160 ? -3.624 42.554 10.992 1.00 91.75 160 ARG A C 1
ATOM 1215 O O . ARG A 1 160 ? -3.409 43.767 11.014 1.00 91.75 160 ARG A O 1
ATOM 1222 N N . THR A 1 161 ? -2.801 41.669 11.536 1.00 91.75 161 THR A N 1
ATOM 1223 C CA . THR A 1 161 ? -1.484 42.046 12.053 1.00 91.75 161 THR A CA 1
ATOM 1224 C C . THR A 1 161 ? -0.569 42.472 10.907 1.00 91.75 161 THR A C 1
ATOM 1226 O O . THR A 1 161 ? 0.048 43.531 10.997 1.00 91.75 161 THR A O 1
ATOM 1229 N N . LYS A 1 162 ? -0.569 41.713 9.804 1.00 92.00 162 LYS A N 1
ATOM 1230 C CA . LYS A 1 162 ? 0.246 41.994 8.617 1.00 92.00 162 LYS A CA 1
ATOM 1231 C C . LYS A 1 162 ? -0.281 43.147 7.753 1.00 92.00 162 LYS A C 1
ATOM 1233 O O . LYS A 1 162 ? 0.498 43.974 7.301 1.00 92.00 162 LYS A O 1
ATOM 1238 N N . GLY A 1 163 ? -1.597 43.203 7.545 1.00 91.12 163 GLY A N 1
ATOM 1239 C CA . GLY A 1 163 ? -2.265 44.132 6.632 1.00 91.12 163 GLY A CA 1
ATOM 1240 C C . GLY A 1 163 ? -2.541 43.512 5.258 1.00 91.12 163 GLY A C 1
ATOM 1241 O O . GLY A 1 163 ? -1.661 42.919 4.644 1.00 91.12 163 GLY A O 1
ATOM 1242 N N . VAL A 1 164 ? -3.772 43.668 4.752 1.00 91.50 164 VAL A N 1
ATOM 1243 C CA . VAL A 1 164 ? -4.213 43.082 3.467 1.00 91.50 164 VAL A CA 1
ATOM 1244 C C . VAL A 1 164 ? -3.407 43.617 2.283 1.00 91.50 164 VAL A C 1
ATOM 1246 O O . VAL A 1 164 ? -3.023 42.836 1.418 1.00 91.50 164 VAL A O 1
ATOM 1249 N N . ALA A 1 165 ? -3.138 44.926 2.252 1.00 91.38 165 ALA A N 1
ATOM 1250 C CA . ALA A 1 165 ? -2.348 45.548 1.191 1.00 91.38 165 ALA A CA 1
ATOM 1251 C C . ALA A 1 165 ? -0.931 44.962 1.144 1.00 91.38 165 ALA A C 1
ATOM 1253 O O . ALA A 1 165 ? -0.524 44.447 0.109 1.00 91.38 165 ALA A O 1
ATOM 1254 N N . THR A 1 166 ? -0.251 44.916 2.293 1.00 92.62 166 THR A N 1
ATOM 1255 C CA . THR A 1 166 ? 1.090 44.337 2.418 1.00 92.62 166 THR A CA 1
ATOM 1256 C C . THR A 1 166 ? 1.119 42.862 2.019 1.00 92.62 166 THR A C 1
ATOM 1258 O O . THR A 1 166 ? 2.045 42.436 1.342 1.00 92.62 166 THR A O 1
ATOM 1261 N N . VAL A 1 167 ? 0.103 42.072 2.395 1.00 94.62 167 VAL A N 1
ATOM 1262 C CA . VAL A 1 167 ? 0.009 40.670 1.952 1.00 94.62 167 VAL A CA 1
ATOM 1263 C C . VAL A 1 167 ? -0.071 40.590 0.429 1.00 94.62 167 VAL A C 1
ATOM 1265 O O . VAL A 1 167 ? 0.695 39.843 -0.161 1.00 94.62 167 VAL A O 1
ATOM 1268 N N . ARG A 1 168 ? -0.938 41.381 -0.217 1.00 93.81 168 ARG A N 1
ATOM 1269 C CA . ARG A 1 168 ? -1.069 41.371 -1.684 1.00 93.81 168 ARG A CA 1
ATOM 1270 C C . ARG A 1 168 ? 0.196 41.842 -2.398 1.00 93.81 168 ARG A C 1
ATOM 1272 O O . ARG A 1 168 ? 0.505 41.306 -3.450 1.00 93.81 168 ARG A O 1
ATOM 1279 N N . GLU A 1 169 ? 0.911 42.814 -1.840 1.00 92.38 169 GLU A N 1
ATOM 1280 C CA . GLU A 1 169 ? 2.181 43.305 -2.393 1.00 92.38 169 GLU A CA 1
ATOM 1281 C C . GLU A 1 169 ? 3.312 42.268 -2.318 1.00 92.38 169 GLU A C 1
ATOM 1283 O O . GLU A 1 169 ? 4.231 42.310 -3.129 1.00 92.38 169 GLU A O 1
ATOM 1288 N N . GLU A 1 170 ? 3.259 41.347 -1.353 1.00 92.88 170 GLU A N 1
ATOM 1289 C CA . GLU A 1 170 ? 4.267 40.292 -1.178 1.00 92.88 170 GLU A CA 1
ATOM 1290 C C . GLU A 1 170 ? 4.022 39.053 -2.057 1.00 92.88 170 GLU A C 1
ATOM 1292 O O . GLU A 1 170 ? 4.944 38.258 -2.246 1.00 92.88 170 GLU A O 1
ATOM 1297 N N . MET A 1 171 ? 2.802 38.882 -2.574 1.00 93.81 171 MET A N 1
ATOM 1298 C CA . MET A 1 171 ? 2.416 37.777 -3.456 1.00 93.81 171 MET A CA 1
ATOM 1299 C C . MET A 1 171 ? 2.868 38.049 -4.893 1.00 93.81 171 MET A C 1
ATOM 1301 O O . MET A 1 171 ? 2.794 39.183 -5.365 1.00 93.81 171 MET A O 1
ATOM 1305 N N . ASP A 1 172 ? 3.259 37.003 -5.628 1.00 92.62 172 ASP A N 1
ATOM 1306 C CA . ASP A 1 172 ? 3.618 37.160 -7.047 1.00 92.62 172 ASP A CA 1
ATOM 1307 C C . ASP A 1 172 ? 2.407 37.562 -7.904 1.00 92.62 172 ASP A C 1
ATOM 1309 O O . ASP A 1 172 ? 2.534 38.357 -8.836 1.00 92.62 172 ASP A O 1
ATOM 1313 N N . ASP A 1 173 ? 1.224 37.039 -7.567 1.00 90.56 173 ASP A N 1
ATOM 1314 C CA . ASP A 1 173 ? -0.052 37.467 -8.135 1.00 90.56 173 ASP A CA 1
ATOM 1315 C C . ASP A 1 173 ? -0.978 38.017 -7.032 1.00 90.56 173 ASP A C 1
ATOM 1317 O O . ASP A 1 173 ? -1.580 37.235 -6.287 1.00 90.56 173 ASP A O 1
ATOM 1321 N N . PRO A 1 174 ? -1.172 39.347 -6.942 1.00 89.50 174 PRO A N 1
ATOM 1322 C CA . PRO A 1 174 ? -2.011 39.964 -5.918 1.00 89.50 174 PRO A CA 1
ATOM 1323 C C . PRO A 1 174 ? -3.502 39.630 -6.065 1.00 89.50 174 PRO A C 1
ATOM 1325 O O . PRO A 1 174 ? -4.275 39.947 -5.155 1.00 89.50 174 PRO A O 1
ATOM 1328 N N . ALA A 1 175 ? -3.936 39.050 -7.191 1.00 87.19 175 ALA A N 1
ATOM 1329 C CA . ALA A 1 175 ? -5.324 38.650 -7.427 1.00 87.19 175 ALA A CA 1
ATOM 1330 C C . ALA A 1 175 ? -5.648 37.240 -6.905 1.00 87.19 175 ALA A C 1
ATOM 1332 O O . ALA A 1 175 ? -6.827 36.914 -6.737 1.00 87.19 175 ALA A O 1
ATOM 1333 N N . THR A 1 176 ? -4.631 36.422 -6.625 1.00 88.50 176 THR A N 1
ATOM 1334 C CA . THR A 1 176 ? -4.808 35.056 -6.125 1.00 88.50 176 THR A CA 1
ATOM 1335 C C . THR A 1 176 ? -5.328 35.056 -4.677 1.00 88.50 176 THR A C 1
ATOM 1337 O O . THR A 1 176 ? -5.078 35.979 -3.898 1.00 88.50 176 THR A O 1
ATOM 1340 N N . ALA A 1 177 ? -6.115 34.037 -4.319 1.00 91.50 177 ALA A N 1
ATOM 1341 C CA . ALA A 1 177 ? -6.614 33.840 -2.959 1.00 91.50 177 ALA A CA 1
ATOM 1342 C C . ALA A 1 177 ? -5.628 33.021 -2.114 1.00 91.50 177 ALA A C 1
ATOM 1344 O O . ALA A 1 177 ? -4.883 32.200 -2.636 1.00 91.50 177 ALA A O 1
ATOM 1345 N N . LEU A 1 178 ? -5.670 33.192 -0.792 1.00 93.19 178 LEU A N 1
ATOM 1346 C CA . LEU A 1 178 ? -4.812 32.466 0.159 1.00 93.19 178 LEU A CA 1
ATOM 1347 C C . LEU A 1 178 ? -5.253 31.015 0.426 1.00 93.19 178 LEU A C 1
ATOM 1349 O O . LEU A 1 178 ? -4.632 30.289 1.212 1.00 93.19 178 LEU A O 1
ATOM 1353 N N . THR A 1 179 ? -6.327 30.585 -0.232 1.00 90.75 179 THR A N 1
ATOM 1354 C CA . THR A 1 179 ? -6.748 29.189 -0.302 1.00 90.75 179 THR A CA 1
ATOM 1355 C C . THR A 1 179 ? -6.934 28.759 -1.754 1.00 90.75 179 THR A C 1
ATOM 1357 O O . THR A 1 179 ? -7.404 29.521 -2.602 1.00 90.75 179 THR A O 1
ATOM 1360 N N . GLY A 1 180 ? -6.517 27.528 -2.040 1.00 82.38 180 GLY A N 1
ATOM 1361 C CA . GLY A 1 180 ? -6.649 26.889 -3.343 1.00 82.38 180 GLY A CA 1
ATOM 1362 C C . GLY A 1 180 ? -7.886 25.996 -3.434 1.00 82.38 180 GLY A C 1
ATOM 1363 O O . GLY A 1 180 ? -8.820 26.093 -2.638 1.00 82.38 180 GLY A O 1
ATOM 1364 N N . ALA A 1 181 ? -7.873 25.081 -4.407 1.00 76.25 181 ALA A N 1
ATOM 1365 C CA . ALA A 1 181 ? -8.929 24.085 -4.578 1.00 76.25 181 ALA A CA 1
ATOM 1366 C C . ALA A 1 181 ? -9.186 23.300 -3.278 1.00 76.25 181 ALA A C 1
ATOM 1368 O O . ALA A 1 181 ? -8.252 23.012 -2.527 1.00 76.25 181 ALA A O 1
ATOM 1369 N N . PHE A 1 182 ? -10.451 22.951 -3.021 1.00 75.75 182 PHE A N 1
ATOM 1370 C CA . PHE A 1 182 ? -10.891 22.224 -1.820 1.00 75.75 182 PHE A CA 1
ATOM 1371 C C . PHE A 1 182 ? -10.562 22.937 -0.490 1.00 75.75 182 PHE A C 1
ATOM 1373 O O . PHE A 1 182 ? -10.475 22.303 0.568 1.00 75.75 182 PHE A O 1
ATOM 1380 N N . GLY A 1 183 ? -10.349 24.256 -0.524 1.00 78.25 183 GLY A N 1
ATOM 1381 C CA . GLY A 1 183 ? -10.039 25.075 0.646 1.00 78.25 183 GLY A CA 1
ATOM 1382 C C . GLY A 1 183 ? -8.671 24.792 1.272 1.00 78.25 183 GLY A C 1
ATOM 1383 O O . GLY A 1 183 ? -8.485 25.048 2.464 1.00 78.25 183 GLY A O 1
ATOM 1384 N N . HIS A 1 184 ? -7.727 24.231 0.509 1.00 86.25 184 HIS A N 1
ATOM 1385 C CA . HIS A 1 184 ? -6.360 23.988 0.972 1.00 86.25 184 HIS A CA 1
ATOM 1386 C C . HIS A 1 184 ? -5.576 25.295 1.123 1.00 86.25 184 HIS A C 1
ATOM 1388 O O . HIS A 1 184 ? -5.658 26.180 0.276 1.00 86.25 184 HIS A O 1
ATOM 1394 N N . CYS A 1 185 ? -4.775 25.396 2.185 1.00 88.75 185 CYS A N 1
ATOM 1395 C CA . CYS A 1 185 ? -3.829 26.495 2.390 1.00 88.75 185 CYS A CA 1
ATOM 1396 C C . CYS A 1 185 ? -2.870 26.626 1.192 1.00 88.75 185 CYS A C 1
ATOM 1398 O O . CYS A 1 185 ? -2.218 25.641 0.835 1.00 88.75 185 CYS A O 1
ATOM 1400 N N . THR A 1 186 ? -2.759 27.817 0.592 1.00 92.56 186 THR A N 1
ATOM 1401 C CA . THR A 1 186 ? -1.740 28.063 -0.441 1.00 92.56 186 THR A CA 1
ATOM 1402 C C . THR A 1 186 ? -0.350 28.229 0.171 1.00 92.56 186 THR A C 1
ATOM 1404 O O . THR A 1 186 ? -0.188 28.315 1.397 1.00 92.56 186 THR A O 1
ATOM 1407 N N . GLN A 1 187 ? 0.671 28.268 -0.688 1.00 93.00 187 GLN A N 1
ATOM 1408 C CA . GLN A 1 187 ? 2.051 28.443 -0.251 1.00 93.00 187 GLN A CA 1
ATOM 1409 C C . GLN A 1 187 ? 2.272 29.832 0.365 1.00 93.00 187 GLN A C 1
ATOM 1411 O O . GLN A 1 187 ? 3.017 29.936 1.333 1.00 93.00 187 GLN A O 1
ATOM 1416 N N . GLU A 1 188 ? 1.574 30.866 -0.107 1.00 95.56 188 GLU A N 1
ATOM 1417 C CA . GLU A 1 188 ? 1.622 32.236 0.420 1.00 95.56 188 GLU A CA 1
ATOM 1418 C C . GLU A 1 188 ? 1.142 32.298 1.870 1.00 95.56 188 GLU A C 1
ATOM 1420 O O . GLU A 1 188 ? 1.804 32.890 2.722 1.00 95.56 188 GLU A O 1
ATOM 1425 N N . LEU A 1 189 ? 0.010 31.653 2.177 1.00 95.81 189 LEU A N 1
ATOM 1426 C CA . LEU A 1 189 ? -0.527 31.623 3.537 1.00 95.81 189 LEU A CA 1
ATOM 1427 C C . LEU A 1 189 ? 0.387 30.838 4.483 1.00 95.81 189 LEU A C 1
ATOM 1429 O O . LEU A 1 189 ? 0.615 31.262 5.617 1.00 95.81 189 LEU A O 1
ATOM 1433 N N . LEU A 1 190 ? 0.949 29.721 4.015 1.00 95.69 190 LEU A N 1
ATOM 1434 C CA . LEU A 1 190 ? 1.904 28.949 4.805 1.00 95.69 190 LEU A CA 1
ATOM 1435 C C . LEU A 1 190 ? 3.209 29.729 5.028 1.00 95.69 190 LEU A C 1
ATOM 1437 O O . LEU A 1 190 ? 3.698 29.801 6.154 1.00 95.69 190 LEU A O 1
ATOM 1441 N N . ASN A 1 191 ? 3.749 30.358 3.985 1.00 96.38 191 ASN A N 1
ATOM 1442 C CA . ASN A 1 191 ? 4.956 31.177 4.061 1.00 96.38 191 ASN A CA 1
ATOM 1443 C C . ASN A 1 191 ? 4.754 32.393 4.968 1.00 96.38 191 ASN A C 1
ATOM 1445 O O . ASN A 1 191 ? 5.657 32.719 5.740 1.00 96.38 191 ASN A O 1
ATOM 1449 N N . LEU A 1 192 ? 3.572 33.015 4.957 1.00 96.31 192 LEU A N 1
ATOM 1450 C CA . LEU A 1 192 ? 3.234 34.099 5.876 1.00 96.31 192 LEU A CA 1
ATOM 1451 C C . LEU A 1 192 ? 3.347 33.636 7.332 1.00 96.31 192 LEU A C 1
ATOM 1453 O O . LEU A 1 192 ? 3.971 34.319 8.141 1.00 96.31 192 LEU A O 1
ATOM 1457 N N . LEU A 1 193 ? 2.824 32.450 7.652 1.00 96.50 193 LEU A N 1
ATOM 1458 C CA . LEU A 1 193 ? 2.926 31.876 8.994 1.00 96.50 193 LEU A CA 1
ATOM 1459 C C . LEU A 1 193 ? 4.372 31.512 9.360 1.00 96.50 193 LEU A C 1
ATOM 1461 O O . LEU A 1 193 ? 4.812 31.827 10.461 1.00 96.50 193 LEU A O 1
ATOM 1465 N N . LEU A 1 194 ? 5.129 30.887 8.453 1.00 95.62 194 LEU A N 1
ATOM 1466 C CA . LEU A 1 194 ? 6.481 30.386 8.742 1.00 95.62 194 LEU A CA 1
ATOM 1467 C C . LEU A 1 194 ? 7.576 31.457 8.696 1.00 95.62 194 LEU A C 1
ATOM 1469 O O . LEU A 1 194 ? 8.575 31.329 9.406 1.00 95.62 194 LEU A O 1
ATOM 1473 N N . THR A 1 195 ? 7.392 32.517 7.907 1.00 94.19 195 THR A N 1
ATOM 1474 C CA . THR A 1 195 ? 8.426 33.536 7.642 1.00 94.19 195 THR A CA 1
ATOM 1475 C C . THR A 1 195 ? 8.000 34.965 7.980 1.00 94.19 195 THR A C 1
ATOM 1477 O O . THR A 1 195 ? 8.849 35.854 8.025 1.00 94.19 195 THR A O 1
ATOM 1480 N N . GLY A 1 196 ? 6.705 35.215 8.205 1.00 93.19 196 GLY A N 1
ATOM 1481 C CA . GLY A 1 196 ? 6.149 36.567 8.351 1.00 93.19 196 GLY A CA 1
ATOM 1482 C C . GLY A 1 196 ? 5.941 37.302 7.020 1.00 93.19 196 GLY A C 1
ATOM 1483 O O . GLY A 1 196 ? 5.572 38.482 7.024 1.00 93.19 196 GLY A O 1
ATOM 1484 N N . LYS A 1 197 ? 6.185 36.635 5.883 1.00 93.94 197 LYS A N 1
ATOM 1485 C CA . LYS A 1 197 ? 6.087 37.184 4.525 1.00 93.94 197 LYS A CA 1
ATOM 1486 C C . LYS A 1 197 ? 5.230 36.285 3.628 1.00 93.94 197 LYS A C 1
ATOM 1488 O O . LYS A 1 197 ? 5.474 35.083 3.564 1.00 93.94 197 LYS A O 1
ATOM 1493 N N . ALA A 1 198 ? 4.257 36.857 2.920 1.00 95.25 198 ALA A N 1
ATOM 1494 C CA . ALA A 1 198 ? 3.305 36.127 2.072 1.00 95.25 198 ALA A CA 1
ATOM 1495 C C . ALA A 1 198 ? 3.848 35.826 0.659 1.00 95.25 198 ALA A C 1
ATOM 1497 O O . ALA A 1 198 ? 3.136 35.955 -0.331 1.00 95.25 198 ALA A O 1
ATOM 1498 N N . VAL A 1 199 ? 5.122 35.437 0.573 1.00 95.31 199 VAL A N 1
ATOM 1499 C CA . VAL A 1 199 ? 5.801 35.136 -0.697 1.00 95.31 199 VAL A CA 1
ATOM 1500 C C . VAL A 1 199 ? 5.275 33.842 -1.317 1.00 95.31 199 VAL A C 1
ATOM 1502 O O . VAL A 1 199 ? 4.968 32.892 -0.594 1.00 95.31 199 VAL A O 1
ATOM 1505 N N . SER A 1 200 ? 5.208 33.774 -2.645 1.00 94.25 200 SER A N 1
ATOM 1506 C CA . SER A 1 200 ? 4.602 32.643 -3.366 1.00 94.25 200 SER A CA 1
ATOM 1507 C C . SER A 1 200 ? 5.498 31.406 -3.471 1.00 94.25 200 SER A C 1
ATOM 1509 O O . SER A 1 200 ? 5.000 30.291 -3.629 1.00 94.25 200 SER A O 1
ATOM 1511 N N . ASN A 1 201 ? 6.820 31.561 -3.343 1.00 94.38 201 ASN A N 1
ATOM 1512 C CA . ASN A 1 201 ? 7.769 30.484 -3.635 1.00 94.38 201 ASN A CA 1
ATOM 1513 C C . ASN A 1 201 ? 8.575 30.008 -2.419 1.00 94.38 201 ASN A C 1
ATOM 1515 O O . ASN A 1 201 ? 8.600 30.628 -1.358 1.00 94.38 201 ASN A O 1
ATOM 1519 N N . VAL A 1 202 ? 9.253 28.869 -2.592 1.00 93.94 202 VAL A N 1
ATOM 1520 C CA . VAL A 1 202 ? 10.006 28.160 -1.538 1.00 93.94 202 VAL A CA 1
ATOM 1521 C C . VAL A 1 202 ? 11.524 28.151 -1.756 1.00 93.94 202 VAL A C 1
ATOM 1523 O O . VAL A 1 202 ? 12.246 27.561 -0.954 1.00 93.94 202 VAL A O 1
ATOM 1526 N N . PHE A 1 203 ? 12.015 28.782 -2.828 1.00 90.06 203 PHE A N 1
ATOM 1527 C CA . PHE A 1 203 ? 13.444 29.027 -3.061 1.00 90.06 203 PHE A CA 1
ATOM 1528 C C . PHE A 1 203 ? 13.941 30.234 -2.249 1.00 90.06 203 PHE A C 1
ATOM 1530 O O . PHE A 1 203 ? 13.137 30.976 -1.694 1.00 90.06 203 PHE A O 1
ATOM 1537 N N . ASP A 1 204 ? 15.257 30.447 -2.176 1.00 87.38 204 ASP A N 1
ATOM 1538 C CA . ASP A 1 204 ? 15.839 31.549 -1.399 1.00 87.38 204 ASP A CA 1
ATOM 1539 C C . ASP A 1 204 ? 15.827 32.880 -2.163 1.00 87.38 204 ASP A C 1
ATOM 1541 O O . ASP A 1 204 ? 16.267 32.949 -3.311 1.00 87.38 204 ASP A O 1
ATOM 1545 N N . GLY A 1 205 ? 15.442 33.960 -1.483 1.00 86.94 205 GLY A N 1
ATOM 1546 C CA . GLY A 1 205 ? 15.453 35.317 -2.031 1.00 86.94 205 GLY A CA 1
ATOM 1547 C C . GLY A 1 205 ? 14.439 35.519 -3.158 1.00 86.94 205 GLY A C 1
ATOM 1548 O O . GLY A 1 205 ? 13.485 34.761 -3.284 1.00 86.94 205 GLY A O 1
ATOM 1549 N N . SER A 1 206 ? 14.638 36.557 -3.969 1.00 84.38 206 SER A N 1
ATOM 1550 C CA . SER A 1 206 ? 13.806 36.830 -5.146 1.00 84.38 206 SER A CA 1
ATOM 1551 C C . SER A 1 206 ? 14.570 36.512 -6.427 1.00 84.38 206 SER A C 1
ATOM 1553 O O . SER A 1 206 ? 15.768 36.793 -6.516 1.00 84.38 206 SER A O 1
ATOM 1555 N N . VAL A 1 207 ? 13.872 35.971 -7.423 1.00 78.19 207 VAL A N 1
ATOM 1556 C CA . VAL A 1 207 ? 14.437 35.616 -8.731 1.00 78.19 207 VAL A CA 1
ATOM 1557 C C . VAL A 1 207 ? 13.854 36.548 -9.802 1.00 78.19 207 VAL A C 1
ATOM 1559 O O . VAL A 1 207 ? 12.634 36.572 -9.967 1.00 78.19 207 VAL A O 1
ATOM 1562 N N . PRO A 1 208 ? 14.675 37.341 -10.517 1.00 75.06 208 PRO A N 1
ATOM 1563 C CA . PRO A 1 208 ? 14.198 38.165 -11.626 1.00 75.06 208 PRO A CA 1
ATOM 1564 C C . PRO A 1 208 ? 13.800 37.301 -12.832 1.00 75.06 208 PRO A C 1
ATOM 1566 O O . PRO A 1 208 ? 14.503 36.360 -13.189 1.00 75.06 208 PRO A O 1
ATOM 1569 N N . MET A 1 209 ? 12.698 37.645 -13.499 1.00 70.88 209 MET A N 1
ATOM 1570 C CA . MET A 1 209 ? 12.240 36.994 -14.733 1.00 70.88 209 MET A CA 1
ATOM 1571 C C . MET A 1 209 ? 12.748 37.759 -15.962 1.00 70.88 209 MET A C 1
ATOM 1573 O O . MET A 1 209 ? 11.997 38.477 -16.634 1.00 70.88 209 MET A O 1
ATOM 1577 N N . GLY A 1 210 ? 14.047 37.623 -16.240 1.00 64.62 210 GLY A N 1
ATOM 1578 C CA . GLY A 1 210 ? 14.731 38.325 -17.332 1.00 64.62 210 GLY A CA 1
ATOM 1579 C C . GLY A 1 210 ? 14.585 39.851 -17.261 1.00 64.62 210 GLY A C 1
ATOM 1580 O O . GLY A 1 210 ? 14.471 40.423 -16.179 1.00 64.62 210 GLY A O 1
ATOM 1581 N N . ASP A 1 211 ? 14.537 40.517 -18.417 1.00 64.19 211 ASP A N 1
ATOM 1582 C CA . ASP A 1 211 ? 14.495 41.989 -18.509 1.00 64.19 211 ASP A CA 1
ATOM 1583 C C . ASP A 1 211 ? 13.086 42.588 -18.322 1.00 64.19 211 ASP A C 1
ATOM 1585 O O . ASP A 1 211 ? 12.865 43.778 -18.546 1.00 64.19 211 ASP A O 1
ATOM 1589 N N . SER A 1 212 ? 12.099 41.773 -17.931 1.00 68.12 212 SER A N 1
ATOM 1590 C CA . SER A 1 212 ? 10.694 42.197 -17.817 1.00 68.12 212 SER A CA 1
ATOM 1591 C C . SER A 1 212 ? 10.410 43.102 -16.612 1.00 68.12 212 SER A C 1
ATOM 1593 O O . SER A 1 212 ? 9.340 43.706 -16.536 1.00 68.12 212 SER A O 1
ATOM 1595 N N . GLY A 1 213 ? 11.345 43.180 -15.658 1.00 68.25 213 GLY A N 1
ATOM 1596 C CA . GLY A 1 213 ? 11.151 43.857 -14.374 1.00 68.25 213 GLY A CA 1
ATOM 1597 C C . GLY A 1 213 ? 10.246 43.098 -13.393 1.00 68.25 213 GLY A C 1
ATOM 1598 O O . GLY A 1 213 ? 9.979 43.613 -12.310 1.00 68.25 213 GLY A O 1
ATOM 1599 N N . LEU A 1 214 ? 9.784 41.892 -13.749 1.00 74.19 214 LEU A N 1
ATOM 1600 C CA . LEU A 1 214 ? 9.023 41.007 -12.867 1.00 74.19 214 LEU A CA 1
ATOM 1601 C C . LEU A 1 214 ? 9.968 40.173 -11.997 1.00 74.19 214 LEU A C 1
ATOM 1603 O O . LEU A 1 214 ? 10.996 39.684 -12.470 1.00 74.19 214 LEU A O 1
ATOM 1607 N N . PHE A 1 215 ? 9.591 39.975 -10.737 1.00 80.38 215 PHE A N 1
ATOM 1608 C CA . PHE A 1 215 ? 10.325 39.158 -9.776 1.00 80.38 215 PHE A CA 1
ATOM 1609 C C . PHE A 1 215 ? 9.408 38.069 -9.234 1.00 80.38 215 PHE A C 1
ATOM 1611 O O . PHE A 1 215 ? 8.266 38.351 -8.881 1.00 80.38 215 PHE A O 1
ATOM 1618 N N . LEU A 1 216 ? 9.928 36.848 -9.147 1.00 86.50 216 LEU A N 1
ATOM 1619 C CA . LEU A 1 216 ? 9.329 35.791 -8.345 1.00 86.50 216 LEU A CA 1
ATOM 1620 C C . LEU A 1 216 ? 9.871 35.903 -6.922 1.00 86.50 216 LEU A C 1
ATOM 1622 O O . LEU A 1 216 ? 11.087 35.827 -6.702 1.00 86.50 216 LEU A O 1
ATOM 1626 N N . HIS A 1 217 ? 8.987 36.089 -5.953 1.00 90.12 217 HIS A N 1
ATOM 1627 C CA . HIS A 1 217 ? 9.350 36.265 -4.555 1.00 90.12 217 HIS A CA 1
ATOM 1628 C C . HIS A 1 217 ? 9.444 34.903 -3.866 1.00 90.12 217 HIS A C 1
ATOM 1630 O O . HIS A 1 217 ? 8.488 34.122 -3.834 1.00 90.12 217 HIS A O 1
ATOM 1636 N N . GLY A 1 218 ? 10.616 34.615 -3.309 1.00 91.19 218 GLY A N 1
ATOM 1637 C CA . GLY A 1 218 ? 10.881 33.456 -2.465 1.00 91.19 218 GLY A CA 1
ATOM 1638 C C . GLY A 1 218 ? 11.235 33.861 -1.037 1.00 91.19 218 GLY A C 1
ATOM 1639 O O . GLY A 1 218 ? 11.002 34.983 -0.587 1.00 91.19 218 GLY A O 1
ATOM 1640 N N . VAL A 1 219 ? 11.800 32.920 -0.292 1.00 94.19 219 VAL A N 1
ATOM 1641 C CA . VAL A 1 219 ? 12.034 33.004 1.150 1.00 94.19 219 VAL A CA 1
ATOM 1642 C C . VAL A 1 219 ? 13.203 33.950 1.446 1.00 94.19 219 VAL A C 1
ATOM 1644 O O . VAL A 1 219 ? 14.352 33.623 1.129 1.00 94.19 219 VAL A O 1
ATOM 1647 N N . PRO A 1 220 ? 12.975 35.103 2.098 1.00 88.38 220 PRO A N 1
ATOM 1648 C CA . PRO A 1 220 ? 13.982 36.163 2.183 1.00 88.38 220 PRO A CA 1
ATOM 1649 C C . PRO A 1 220 ? 15.149 35.833 3.121 1.00 88.38 220 PRO A C 1
ATOM 1651 O O . PRO A 1 220 ? 16.265 36.303 2.909 1.00 88.38 220 PRO A O 1
ATOM 1654 N N . GLN A 1 221 ? 14.908 35.032 4.158 1.00 88.69 221 GLN A N 1
ATOM 1655 C CA . GLN A 1 221 ? 15.901 34.689 5.174 1.00 88.69 221 GLN A CA 1
ATOM 1656 C C . GLN A 1 221 ? 15.587 33.341 5.824 1.00 88.69 221 GLN A C 1
ATOM 1658 O O . GLN A 1 221 ? 14.456 32.867 5.749 1.00 88.69 221 GLN A O 1
ATOM 1663 N N . ARG A 1 222 ? 16.576 32.768 6.519 1.00 89.88 222 ARG A N 1
ATOM 1664 C CA . ARG A 1 222 ? 16.445 31.528 7.298 1.00 89.88 222 ARG A CA 1
ATOM 1665 C C . ARG A 1 222 ? 15.369 31.672 8.398 1.00 89.88 222 ARG A C 1
ATOM 1667 O O . ARG A 1 222 ? 15.612 32.394 9.372 1.00 89.88 222 ARG A O 1
ATOM 1674 N N . PRO A 1 223 ? 14.211 30.996 8.284 1.00 93.06 223 PRO A N 1
ATOM 1675 C CA . PRO A 1 223 ? 13.138 31.068 9.267 1.00 93.06 223 PRO A CA 1
ATOM 1676 C C . PRO A 1 223 ? 13.422 30.200 10.498 1.00 93.06 223 PRO A C 1
ATOM 1678 O O . PRO A 1 223 ? 14.330 29.362 10.512 1.00 93.06 223 PRO A O 1
ATOM 1681 N N . ARG A 1 224 ? 12.611 30.394 11.547 1.00 92.69 224 ARG A N 1
ATOM 1682 C CA . ARG A 1 224 ? 12.679 29.587 12.777 1.00 92.69 224 ARG A CA 1
ATOM 1683 C C . ARG A 1 224 ? 12.314 28.123 12.528 1.00 92.69 224 ARG A C 1
ATOM 1685 O O . ARG A 1 224 ? 12.947 27.244 13.103 1.00 92.69 224 ARG A O 1
ATOM 1692 N N . ILE A 1 225 ? 11.324 27.897 11.666 1.00 96.06 225 ILE A N 1
ATOM 1693 C CA . ILE A 1 225 ? 10.790 26.590 11.270 1.00 96.06 225 ILE A CA 1
ATOM 1694 C C . ILE A 1 225 ? 10.987 26.427 9.768 1.00 96.06 225 ILE A C 1
ATOM 1696 O O . ILE A 1 225 ? 10.694 27.341 8.998 1.00 96.06 225 ILE A O 1
ATOM 1700 N N . GLY A 1 226 ? 11.482 25.265 9.361 1.00 96.25 226 GLY A N 1
ATOM 1701 C CA . GLY A 1 226 ? 11.737 24.939 7.967 1.00 96.25 226 GLY A CA 1
ATOM 1702 C C . GLY A 1 226 ? 10.488 24.486 7.223 1.00 96.25 226 GLY A C 1
ATOM 1703 O O . GLY A 1 226 ? 9.439 24.219 7.811 1.00 96.25 226 GLY A O 1
ATOM 1704 N N . TYR A 1 227 ? 10.627 24.335 5.914 1.00 97.38 227 TYR A N 1
ATOM 1705 C CA . TYR A 1 227 ? 9.608 23.724 5.073 1.00 97.38 227 TYR A CA 1
ATOM 1706 C C . TYR A 1 227 ? 10.270 22.751 4.111 1.00 97.38 227 TYR A C 1
ATOM 1708 O O . TYR A 1 227 ? 11.286 23.070 3.504 1.00 97.38 227 TYR A O 1
ATOM 1716 N N . LEU A 1 228 ? 9.703 21.563 3.963 1.00 94.69 228 LEU A N 1
ATOM 1717 C CA . LEU A 1 228 ? 10.114 20.595 2.953 1.00 94.69 228 LEU A CA 1
ATOM 1718 C C . LEU A 1 228 ? 8.869 20.131 2.219 1.00 94.69 228 LEU A C 1
ATOM 1720 O O . LEU A 1 228 ? 7.796 20.032 2.807 1.00 94.69 228 LEU A O 1
ATOM 1724 N N . THR A 1 229 ? 8.996 19.812 0.938 1.00 89.56 229 THR A N 1
ATOM 1725 C CA . THR A 1 229 ? 7.854 19.352 0.150 1.00 89.56 229 THR A CA 1
ATOM 1726 C C . THR A 1 229 ? 8.206 18.140 -0.687 1.00 89.56 229 THR A C 1
ATOM 1728 O O . THR A 1 229 ? 9.287 18.046 -1.271 1.00 89.56 229 THR A O 1
ATOM 1731 N N . GLN A 1 230 ? 7.255 17.213 -0.796 1.00 86.06 230 GLN A N 1
ATOM 1732 C CA . GLN A 1 230 ? 7.344 16.078 -1.707 1.00 86.06 230 GLN A CA 1
ATOM 1733 C C . GLN A 1 230 ? 7.535 16.532 -3.164 1.00 86.06 230 GLN A C 1
ATOM 1735 O O . GLN A 1 230 ? 8.138 15.804 -3.953 1.00 86.06 230 GLN A O 1
ATOM 1740 N N . LEU A 1 231 ? 7.067 17.734 -3.518 1.00 81.25 231 LEU A N 1
ATOM 1741 C CA . LEU A 1 231 ? 7.233 18.306 -4.854 1.00 81.25 231 LEU A CA 1
ATOM 1742 C C . LEU A 1 231 ? 8.708 18.491 -5.236 1.00 81.25 231 LEU A C 1
ATOM 1744 O O . LEU A 1 231 ? 9.045 18.325 -6.406 1.00 81.25 231 LEU A O 1
ATOM 1748 N N . GLU A 1 232 ? 9.600 18.734 -4.272 1.00 82.88 232 GLU A N 1
ATOM 1749 C CA . GLU A 1 232 ? 11.041 18.795 -4.530 1.00 82.88 232 GLU A CA 1
ATOM 1750 C C . GLU A 1 232 ? 11.625 17.419 -4.855 1.00 82.88 232 GLU A C 1
ATOM 1752 O O . GLU A 1 232 ? 12.355 17.269 -5.835 1.00 82.88 232 GLU A O 1
ATOM 1757 N N . ALA A 1 233 ? 11.241 16.383 -4.104 1.00 69.25 233 ALA A N 1
ATOM 1758 C CA . ALA A 1 233 ? 11.656 15.008 -4.393 1.00 69.25 233 ALA A CA 1
ATOM 1759 C C . ALA A 1 233 ? 11.149 14.525 -5.767 1.00 69.25 233 ALA A C 1
ATOM 1761 O O . ALA A 1 233 ? 11.797 13.712 -6.428 1.00 69.25 233 ALA A O 1
ATOM 1762 N N . LEU A 1 234 ? 10.005 15.051 -6.212 1.00 62.03 234 LEU A N 1
ATOM 1763 C CA . LEU A 1 234 ? 9.426 14.819 -7.537 1.00 62.03 234 LEU A CA 1
ATOM 1764 C C . LEU A 1 234 ? 9.983 15.756 -8.628 1.00 62.03 234 LEU A C 1
ATOM 1766 O O . LEU A 1 234 ? 9.606 15.610 -9.788 1.00 62.03 234 LEU A O 1
ATOM 1770 N N . ARG A 1 235 ? 10.898 16.673 -8.277 1.00 68.00 235 ARG A N 1
ATOM 1771 C CA . ARG A 1 235 ? 11.533 17.670 -9.161 1.00 68.00 235 ARG A CA 1
ATOM 1772 C C . ARG A 1 235 ? 10.573 18.695 -9.787 1.00 68.00 235 ARG A C 1
ATOM 1774 O O . ARG A 1 235 ? 10.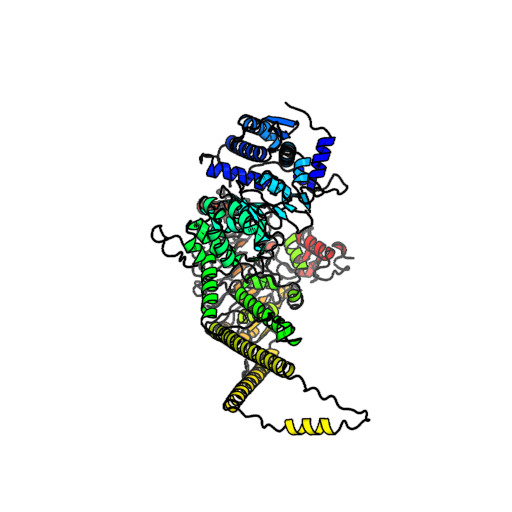879 19.245 -10.841 1.00 68.00 235 ARG A O 1
ATOM 1781 N N . TYR A 1 236 ? 9.437 18.971 -9.145 1.00 60.31 236 TYR A N 1
ATOM 1782 C CA . TYR A 1 236 ? 8.499 20.023 -9.562 1.00 60.31 236 TYR A CA 1
ATOM 1783 C C . TYR A 1 236 ? 8.891 21.420 -9.061 1.00 60.31 236 TYR A C 1
ATOM 1785 O O . TYR A 1 236 ? 8.536 22.410 -9.689 1.00 60.31 236 TYR A O 1
ATOM 1793 N N . CYS A 1 237 ? 9.617 21.513 -7.946 1.00 77.81 237 CYS A N 1
ATOM 1794 C CA . CYS A 1 237 ? 10.168 22.765 -7.427 1.00 77.81 237 CYS A CA 1
ATOM 1795 C C . CYS A 1 237 ? 11.512 22.512 -6.732 1.00 77.81 237 CYS A C 1
ATOM 1797 O O . CYS A 1 237 ? 11.852 21.370 -6.429 1.00 77.81 237 CYS A O 1
ATOM 1799 N N . GLN A 1 238 ? 12.260 23.572 -6.432 1.00 81.06 238 GLN A N 1
ATOM 1800 C CA . GLN A 1 238 ? 13.462 23.500 -5.602 1.00 81.06 238 GLN A CA 1
ATOM 1801 C C . GLN A 1 238 ? 13.220 24.268 -4.304 1.00 81.06 238 GLN A C 1
ATOM 1803 O O . GLN A 1 238 ? 12.889 25.453 -4.341 1.00 81.06 238 GLN A O 1
ATOM 1808 N N . VAL A 1 239 ? 13.393 23.604 -3.161 1.00 90.50 239 VAL A N 1
ATOM 1809 C CA . VAL A 1 239 ? 13.338 24.269 -1.857 1.00 90.50 239 VAL A CA 1
ATOM 1810 C C . VAL A 1 239 ? 14.708 24.877 -1.572 1.00 90.50 239 VAL A C 1
ATOM 1812 O O . VAL A 1 239 ? 15.750 24.227 -1.726 1.00 90.50 239 VAL A O 1
ATOM 1815 N N . GLY A 1 240 ? 14.703 26.145 -1.180 1.00 86.94 240 GLY A N 1
ATOM 1816 C CA . GLY A 1 240 ? 15.897 26.906 -0.841 1.00 86.94 240 GLY A CA 1
ATOM 1817 C C . GLY A 1 240 ? 16.585 26.405 0.431 1.00 86.94 240 GLY A C 1
ATOM 1818 O O . GLY A 1 240 ? 15.991 25.685 1.244 1.00 86.94 240 GLY A O 1
ATOM 1819 N N . SER A 1 241 ? 17.854 26.767 0.617 1.00 83.50 241 SER A N 1
ATOM 1820 C CA . SER A 1 241 ? 18.604 26.376 1.812 1.00 83.50 241 SER A CA 1
ATOM 1821 C C . SER A 1 241 ? 18.052 27.017 3.081 1.00 83.50 241 SER A C 1
ATOM 1823 O O . SER A 1 241 ? 18.119 26.392 4.140 1.00 83.50 241 SER A O 1
ATOM 1825 N N . HIS A 1 242 ? 17.413 28.191 2.982 1.00 89.44 242 HIS A N 1
ATOM 1826 C CA . HIS A 1 242 ? 16.750 28.833 4.116 1.00 89.44 242 HIS A CA 1
ATOM 1827 C C . HIS A 1 242 ? 15.734 27.887 4.766 1.00 89.44 242 HIS A C 1
ATOM 1829 O O . HIS A 1 242 ? 15.731 27.738 5.985 1.00 89.44 242 HIS A O 1
ATOM 1835 N N . TYR A 1 243 ? 14.913 27.208 3.963 1.00 93.75 243 TYR A N 1
ATOM 1836 C CA . TYR A 1 243 ? 13.899 26.284 4.465 1.00 93.75 243 TYR A CA 1
ATOM 1837 C C . TYR A 1 243 ? 14.428 24.893 4.815 1.00 93.75 243 TYR A C 1
ATOM 1839 O O . TYR A 1 243 ? 13.876 24.253 5.714 1.00 93.75 243 TYR A O 1
ATOM 1847 N N . LYS A 1 244 ? 15.488 24.427 4.146 1.00 90.75 244 LYS A N 1
ATOM 1848 C CA . LYS A 1 244 ? 16.118 23.127 4.433 1.00 90.75 244 LYS A CA 1
ATOM 1849 C C . LYS A 1 244 ? 16.891 23.126 5.740 1.00 90.75 244 LYS A C 1
ATOM 1851 O O . LYS A 1 244 ? 16.804 22.158 6.489 1.00 90.75 244 LYS A O 1
ATOM 1856 N N . SER A 1 245 ? 17.573 24.227 6.023 1.00 88.44 245 SER A N 1
ATOM 1857 C CA . SER A 1 245 ? 18.403 24.412 7.205 1.00 88.44 245 SER A CA 1
ATOM 1858 C C . SER A 1 245 ? 17.781 25.509 8.078 1.00 88.44 245 SER A C 1
ATOM 1860 O O . SER A 1 245 ? 18.333 26.598 8.131 1.00 88.44 245 SER A O 1
ATOM 1862 N N . PRO A 1 246 ? 16.630 25.306 8.748 1.00 92.69 246 PRO A N 1
ATOM 1863 C CA . PRO A 1 246 ? 15.989 26.310 9.611 1.00 92.69 246 PRO A CA 1
ATOM 1864 C C . PRO A 1 246 ? 16.752 26.542 10.918 1.00 92.69 246 PRO A C 1
ATOM 1866 O O . PRO A 1 246 ? 17.650 25.772 11.254 1.00 92.69 246 PRO A O 1
ATOM 1869 N N . GLN A 1 247 ? 16.435 27.612 11.658 1.00 90.81 247 GLN A N 1
ATOM 1870 C CA . GLN A 1 247 ? 17.149 27.944 12.907 1.00 90.81 247 GLN A CA 1
ATOM 1871 C C . GLN A 1 247 ? 16.970 26.879 14.000 1.00 90.81 247 GLN A C 1
ATOM 1873 O O . GLN A 1 247 ? 17.889 26.643 14.778 1.00 90.81 247 GLN A O 1
ATOM 1878 N N . PHE A 1 248 ? 15.807 26.227 14.039 1.00 91.94 248 PHE A N 1
ATOM 1879 C CA . PHE A 1 248 ? 15.530 25.083 14.904 1.00 91.94 248 PHE A CA 1
ATOM 1880 C C . PHE A 1 248 ? 15.205 23.870 14.035 1.00 91.94 248 PHE A C 1
ATOM 1882 O O . PHE A 1 248 ? 14.551 24.055 13.010 1.00 91.94 248 PHE A O 1
ATOM 1889 N N . PRO A 1 249 ? 15.605 22.646 14.420 1.00 94.25 249 PRO A N 1
ATOM 1890 C CA . PRO A 1 249 ? 15.389 21.428 13.634 1.00 94.25 249 PRO A CA 1
ATOM 1891 C C . PRO A 1 249 ? 13.924 20.961 13.687 1.00 94.25 249 PRO A C 1
ATOM 1893 O O . PRO A 1 249 ? 13.604 19.883 14.191 1.00 94.25 249 PRO A O 1
ATOM 1896 N N . VAL A 1 250 ? 13.024 21.801 13.182 1.00 96.06 250 VAL A N 1
ATOM 1897 C CA . VAL A 1 250 ? 11.585 21.579 13.043 1.00 96.06 250 VAL A CA 1
ATOM 1898 C C . VAL A 1 250 ? 11.183 22.035 11.643 1.00 96.06 250 VAL A C 1
ATOM 1900 O O . VAL A 1 250 ? 11.536 23.139 11.228 1.00 96.06 250 VAL A O 1
ATOM 1903 N N . TRP A 1 251 ? 10.430 21.207 10.924 1.00 97.44 251 TRP A N 1
ATOM 1904 C CA . TRP A 1 251 ? 9.997 21.454 9.552 1.00 97.44 251 TRP A CA 1
ATOM 1905 C C . TRP A 1 251 ? 8.512 21.159 9.386 1.00 97.44 251 TRP A C 1
ATOM 1907 O O . TRP A 1 251 ? 8.030 20.114 9.824 1.00 97.44 251 TRP A O 1
ATOM 1917 N N . VAL A 1 252 ? 7.803 22.026 8.668 1.00 97.69 252 VAL A N 1
ATOM 1918 C CA . VAL A 1 252 ? 6.514 21.667 8.070 1.00 97.69 252 VAL A CA 1
ATOM 1919 C C . VAL A 1 252 ? 6.776 20.877 6.785 1.00 97.69 252 VAL A C 1
ATOM 1921 O O . VAL A 1 252 ? 7.589 21.272 5.953 1.00 97.69 252 VAL A O 1
ATOM 1924 N N . LEU A 1 253 ? 6.095 19.748 6.624 1.00 95.56 253 LEU A N 1
ATOM 1925 C CA . LEU A 1 253 ? 6.241 18.827 5.502 1.00 95.56 253 LEU A CA 1
ATOM 1926 C C . LEU A 1 253 ? 4.994 18.896 4.616 1.00 95.56 253 LEU A C 1
ATOM 1928 O O . LEU A 1 253 ? 3.912 18.491 5.038 1.00 95.56 253 LEU A O 1
ATOM 1932 N N . GLY A 1 254 ? 5.138 19.397 3.391 1.00 89.06 254 GLY A N 1
ATOM 1933 C CA . GLY A 1 254 ? 4.081 19.425 2.380 1.00 89.06 254 GLY A CA 1
ATOM 1934 C C . GLY A 1 254 ? 4.020 18.133 1.561 1.00 89.06 254 GLY A C 1
ATOM 1935 O O . GLY A 1 254 ? 4.990 17.760 0.895 1.00 89.06 254 GLY A O 1
ATOM 1936 N N . SER A 1 255 ? 2.872 17.456 1.574 1.00 81.19 255 SER A N 1
ATOM 1937 C CA . SER A 1 255 ? 2.544 16.348 0.661 1.00 81.19 255 SER A CA 1
ATOM 1938 C C . SER A 1 255 ? 1.566 16.803 -0.431 1.00 81.19 255 SER A C 1
ATOM 1940 O O . SER A 1 255 ? 1.163 17.963 -0.463 1.00 81.19 255 SER A O 1
ATOM 1942 N N . SER A 1 256 ? 1.148 15.899 -1.323 1.00 67.69 256 SER A N 1
ATOM 1943 C CA . SER A 1 256 ? 0.189 16.220 -2.392 1.00 67.69 256 SER A CA 1
ATOM 1944 C C . SER A 1 256 ? -1.201 16.664 -1.909 1.00 67.69 256 SER A C 1
ATOM 1946 O O . SER A 1 256 ? -1.944 17.233 -2.701 1.00 67.69 256 SER A O 1
ATOM 1948 N N . SER A 1 257 ? -1.581 16.384 -0.656 1.00 69.44 257 SER A N 1
ATOM 1949 C CA . SER A 1 257 ? -2.929 16.680 -0.130 1.00 69.44 257 SER A CA 1
ATOM 1950 C C . SER A 1 257 ? -2.976 17.126 1.340 1.00 69.44 257 SER A C 1
ATOM 1952 O O . SER A 1 257 ? -4.051 17.446 1.850 1.00 69.44 257 SER A O 1
ATOM 1954 N N . HIS A 1 258 ? -1.843 17.145 2.050 1.00 83.62 258 HIS A N 1
ATOM 1955 C CA . HIS A 1 258 ? -1.811 17.384 3.496 1.00 83.62 258 HIS A CA 1
ATOM 1956 C C . HIS A 1 258 ? -0.457 17.940 3.980 1.00 83.62 258 HIS A C 1
ATOM 1958 O O . HIS A 1 258 ? 0.579 17.673 3.365 1.00 83.62 258 HIS A O 1
ATOM 1964 N N . PHE A 1 259 ? -0.469 18.679 5.095 1.00 90.38 259 PHE A N 1
ATOM 1965 C CA . PHE A 1 259 ? 0.726 19.196 5.767 1.00 90.38 259 PHE A CA 1
ATOM 1966 C C . PHE A 1 259 ? 0.945 18.469 7.091 1.00 90.38 259 PHE A C 1
ATOM 1968 O O . PHE A 1 259 ? 0.024 18.367 7.896 1.00 90.38 259 PHE A O 1
ATOM 1975 N N . SER A 1 260 ? 2.170 18.023 7.339 1.00 91.25 260 SER A N 1
ATOM 1976 C CA . SER A 1 260 ? 2.579 17.389 8.598 1.00 91.25 260 SER A CA 1
ATOM 1977 C C . SER A 1 260 ? 3.788 18.114 9.191 1.00 91.25 260 SER A C 1
ATOM 1979 O O . SER A 1 260 ? 4.286 19.069 8.600 1.00 91.25 260 SER A O 1
ATOM 1981 N N . VAL A 1 261 ? 4.274 17.691 10.359 1.00 94.88 261 VAL A N 1
ATOM 1982 C CA . VAL A 1 261 ? 5.446 18.302 11.004 1.00 94.88 261 VAL A CA 1
ATOM 1983 C C . VAL A 1 261 ? 6.488 17.234 11.311 1.00 94.88 261 VAL A C 1
ATOM 1985 O O . VAL A 1 261 ? 6.165 16.202 11.893 1.00 94.88 261 VAL A O 1
ATOM 1988 N N . GLY A 1 262 ? 7.734 17.486 10.921 1.00 94.12 262 GLY A N 1
ATOM 1989 C CA . GLY A 1 262 ? 8.899 16.684 11.285 1.00 94.12 262 GLY A CA 1
ATOM 1990 C C . GLY A 1 262 ? 9.844 17.482 12.177 1.00 94.12 262 GLY A C 1
ATOM 1991 O O . GLY A 1 262 ? 9.927 18.703 12.065 1.00 94.12 262 GLY A O 1
ATOM 1992 N N . PHE A 1 263 ? 10.574 16.812 13.062 1.00 94.19 263 PHE A N 1
ATOM 1993 C CA . PHE A 1 263 ? 11.593 17.450 13.893 1.00 94.19 263 PHE A CA 1
ATOM 1994 C C . PHE A 1 263 ? 12.736 16.482 14.200 1.00 94.19 263 PHE A C 1
ATOM 1996 O O . PHE A 1 263 ? 12.571 15.265 14.117 1.00 94.19 263 PHE A O 1
ATOM 2003 N N . ALA A 1 264 ? 13.887 17.024 14.586 1.00 91.19 264 ALA A N 1
ATOM 2004 C CA . ALA A 1 264 ? 15.007 16.261 15.123 1.00 91.19 264 ALA A CA 1
ATOM 2005 C C . ALA A 1 264 ? 15.410 16.826 16.488 1.00 91.19 264 ALA A C 1
ATOM 2007 O O . ALA A 1 264 ? 15.312 18.022 16.728 1.00 91.19 264 ALA A O 1
ATOM 2008 N N . LEU A 1 265 ? 15.872 15.969 17.398 1.00 86.56 265 LEU A N 1
ATOM 2009 C CA . LEU A 1 265 ? 16.332 16.408 18.723 1.00 86.56 265 LEU A CA 1
ATOM 2010 C C . LEU A 1 265 ? 17.768 16.949 18.702 1.00 86.56 265 LEU A C 1
ATOM 2012 O O . LEU A 1 265 ? 18.186 17.632 19.633 1.00 86.56 265 LEU A O 1
ATOM 2016 N N . ASP A 1 266 ? 18.519 16.628 17.651 1.00 82.31 266 ASP A N 1
ATOM 2017 C CA . ASP A 1 266 ? 19.886 17.086 17.454 1.00 82.31 266 ASP A CA 1
ATOM 2018 C C . ASP A 1 266 ? 19.901 18.325 16.552 1.00 82.31 266 ASP A C 1
ATOM 2020 O O . ASP A 1 266 ? 19.643 18.239 15.351 1.00 82.31 266 ASP A O 1
ATOM 2024 N N . ALA A 1 267 ? 20.221 19.484 17.132 1.00 75.88 267 ALA A N 1
ATOM 2025 C CA . ALA A 1 267 ? 20.290 20.752 16.406 1.00 75.88 267 ALA A CA 1
ATOM 2026 C C . ALA A 1 267 ? 21.354 20.753 15.295 1.00 75.88 267 ALA A C 1
ATOM 2028 O O . ALA A 1 267 ? 21.217 21.502 14.329 1.00 75.88 267 ALA A O 1
ATOM 2029 N N . ARG A 1 268 ? 22.357 19.864 15.379 1.00 79.00 268 ARG A N 1
ATOM 2030 C CA . ARG A 1 268 ? 23.430 19.746 14.378 1.00 79.00 268 ARG A CA 1
ATOM 2031 C C . ARG A 1 268 ? 22.934 19.284 13.012 1.00 79.00 268 ARG A C 1
ATOM 2033 O O . ARG A 1 268 ? 23.632 19.457 12.023 1.00 79.00 268 ARG A O 1
ATOM 2040 N N . VAL A 1 269 ? 21.723 18.728 12.930 1.00 81.75 269 VAL A N 1
ATOM 2041 C CA . VAL A 1 269 ? 21.080 18.391 11.647 1.00 81.75 269 VAL A CA 1
ATOM 2042 C C . VAL A 1 269 ? 20.867 19.644 10.783 1.00 81.75 269 VAL A C 1
ATOM 2044 O O . VAL A 1 269 ? 20.834 19.541 9.561 1.00 81.75 269 VAL A O 1
ATOM 2047 N N . CYS A 1 270 ? 20.778 20.825 11.402 1.00 80.50 270 CYS A N 1
ATOM 2048 C CA . CYS A 1 270 ? 20.676 22.111 10.715 1.00 80.50 270 CYS A CA 1
ATOM 2049 C C . CYS A 1 270 ? 22.029 22.824 10.519 1.00 80.50 270 CYS A C 1
ATOM 2051 O O . CYS A 1 270 ? 22.036 23.970 10.051 1.00 80.50 270 CYS A O 1
ATOM 2053 N N . ASP A 1 271 ? 23.150 22.202 10.902 1.00 76.38 271 ASP A N 1
ATOM 2054 C CA . ASP A 1 271 ? 24.484 22.773 10.723 1.00 76.38 271 ASP A CA 1
ATOM 2055 C C . ASP A 1 271 ? 24.991 22.468 9.312 1.00 76.38 271 ASP A C 1
ATOM 2057 O O . ASP A 1 271 ? 25.305 21.333 8.956 1.00 76.38 271 ASP A O 1
ATOM 2061 N N . GLU A 1 272 ? 25.117 23.508 8.495 1.00 66.81 272 GLU A N 1
ATOM 2062 C CA . GLU A 1 272 ? 25.815 23.406 7.217 1.00 66.81 272 GLU A CA 1
ATOM 2063 C C . GLU A 1 272 ? 27.324 23.525 7.440 1.00 66.81 272 GLU A C 1
ATOM 2065 O O . GLU A 1 272 ? 27.779 24.391 8.195 1.00 66.81 272 GLU A O 1
ATOM 2070 N N . SER A 1 273 ? 28.126 22.701 6.759 1.00 69.31 273 SER A N 1
ATOM 2071 C CA . SER A 1 273 ? 29.584 22.836 6.812 1.00 69.31 273 SER A CA 1
ATOM 2072 C C . SER A 1 273 ? 30.018 24.219 6.308 1.00 69.31 273 SER A C 1
ATOM 2074 O O . SER A 1 273 ? 29.382 24.810 5.431 1.00 69.31 273 SER A O 1
ATOM 2076 N N . GLY A 1 274 ? 31.150 24.732 6.804 1.00 65.94 274 GLY A N 1
ATOM 2077 C CA . GLY A 1 274 ? 31.684 26.024 6.348 1.00 65.94 274 GLY A CA 1
ATOM 2078 C C . GLY A 1 274 ? 31.892 26.095 4.826 1.00 65.94 274 GLY A C 1
ATOM 2079 O O . GLY A 1 274 ? 31.734 27.157 4.229 1.00 65.94 274 GLY A O 1
ATOM 2080 N N . SER A 1 275 ? 32.158 24.956 4.177 1.00 65.25 275 SER A N 1
ATOM 2081 C CA . SER A 1 275 ? 32.253 24.847 2.717 1.00 65.25 275 SER A CA 1
ATOM 2082 C C . SER A 1 275 ? 30.903 24.999 2.007 1.00 65.25 275 SER A C 1
ATOM 2084 O O . SER A 1 275 ? 30.843 25.660 0.970 1.00 65.25 275 SER A O 1
ATOM 2086 N N . VAL A 1 276 ? 29.820 24.442 2.559 1.00 66.75 276 VAL A N 1
ATOM 2087 C CA . VAL A 1 276 ? 28.461 24.565 2.005 1.00 66.75 276 VAL A CA 1
ATOM 2088 C C . VAL A 1 276 ? 27.941 25.992 2.171 1.00 66.75 276 VAL A C 1
ATOM 2090 O O . VAL A 1 276 ? 27.439 26.568 1.205 1.00 66.75 276 VAL A O 1
ATOM 2093 N N . GLN A 1 277 ? 28.158 26.607 3.337 1.00 68.31 277 GLN A N 1
ATOM 2094 C CA . GLN A 1 277 ? 27.790 28.007 3.574 1.00 68.31 277 GLN A CA 1
ATOM 2095 C C . GLN A 1 277 ? 28.534 28.956 2.622 1.00 68.31 277 GLN A C 1
ATOM 2097 O O . GLN A 1 277 ? 27.938 29.875 2.053 1.00 68.31 277 GLN A O 1
ATOM 2102 N N . LEU A 1 278 ? 29.835 28.715 2.405 1.00 76.00 278 LEU A N 1
ATOM 2103 C CA . LEU A 1 278 ? 30.639 29.485 1.457 1.00 76.00 278 LEU A CA 1
ATOM 2104 C C . LEU A 1 278 ? 30.127 29.310 0.021 1.00 76.00 278 LEU A C 1
ATOM 2106 O O . LEU A 1 278 ? 29.956 30.306 -0.680 1.00 76.00 278 LEU A O 1
ATOM 2110 N N . PHE A 1 279 ? 29.830 28.076 -0.394 1.00 77.94 279 PHE A N 1
ATOM 2111 C CA . PHE A 1 279 ? 29.273 27.777 -1.716 1.00 77.94 279 PHE A CA 1
ATOM 2112 C C . PHE A 1 279 ? 27.972 28.530 -1.970 1.00 77.94 279 PHE A C 1
ATOM 2114 O O . PHE A 1 279 ? 27.868 29.264 -2.951 1.00 77.94 279 PHE A O 1
ATOM 2121 N N . GLN A 1 280 ? 27.011 28.428 -1.052 1.00 71.81 280 GLN A N 1
ATOM 2122 C CA . GLN A 1 280 ? 25.723 29.107 -1.181 1.00 71.81 280 GLN A CA 1
ATOM 2123 C C . GLN A 1 280 ? 25.874 30.633 -1.199 1.00 71.81 280 GLN A C 1
ATOM 2125 O O . GLN A 1 280 ? 25.219 31.312 -1.992 1.00 71.81 280 GLN A O 1
ATOM 2130 N N . ARG A 1 281 ? 26.758 31.192 -0.359 1.00 77.75 281 ARG A N 1
ATOM 2131 C CA . ARG A 1 281 ? 27.027 32.637 -0.326 1.00 77.75 281 ARG A CA 1
ATOM 2132 C C . ARG A 1 281 ? 27.584 33.134 -1.660 1.00 77.75 281 ARG A C 1
ATOM 2134 O O . ARG A 1 281 ? 27.095 34.137 -2.176 1.00 77.75 281 ARG A O 1
ATOM 2141 N N . VAL A 1 282 ? 28.575 32.439 -2.216 1.00 81.94 282 VAL A N 1
ATOM 2142 C CA . VAL A 1 282 ? 29.186 32.803 -3.504 1.00 81.94 282 VAL A CA 1
ATOM 2143 C C . VAL A 1 282 ? 28.194 32.620 -4.651 1.00 81.94 282 VAL A C 1
ATOM 2145 O O . VAL A 1 282 ? 28.087 33.497 -5.507 1.00 81.94 282 VAL A O 1
ATOM 2148 N N . GLN A 1 283 ? 27.393 31.554 -4.622 1.00 81.69 283 GLN A N 1
ATOM 2149 C CA . GLN A 1 283 ? 26.368 31.287 -5.631 1.00 81.69 283 GLN A CA 1
ATOM 2150 C C . GLN A 1 283 ? 25.274 32.352 -5.645 1.00 81.69 283 GLN A C 1
ATOM 2152 O O . GLN A 1 283 ? 24.885 32.817 -6.714 1.00 81.69 283 GLN A O 1
ATOM 2157 N N . ARG A 1 284 ? 24.815 32.795 -4.469 1.00 75.38 284 ARG A N 1
ATOM 2158 C CA . ARG A 1 284 ? 23.808 33.857 -4.350 1.00 75.38 284 ARG A CA 1
ATOM 2159 C C . ARG A 1 284 ? 24.307 35.182 -4.921 1.00 75.38 284 ARG A C 1
ATOM 2161 O O . ARG A 1 284 ? 23.560 35.859 -5.621 1.00 75.38 284 ARG A O 1
ATOM 2168 N N . VAL A 1 285 ? 25.558 35.553 -4.633 1.00 83.00 285 VAL A N 1
ATOM 2169 C CA . VAL A 1 285 ? 26.132 36.789 -5.180 1.00 83.00 285 VAL A CA 1
ATOM 2170 C C . VAL A 1 285 ? 26.317 36.677 -6.688 1.00 83.00 285 VAL A C 1
ATOM 2172 O O . VAL A 1 285 ? 25.949 37.613 -7.383 1.00 83.00 285 VAL A O 1
ATOM 2175 N N . PHE A 1 286 ? 26.805 35.546 -7.202 1.00 83.19 286 PHE A N 1
ATOM 2176 C CA . PHE A 1 286 ? 26.969 35.351 -8.643 1.00 83.19 286 PHE A CA 1
ATOM 2177 C C . PHE A 1 286 ? 25.636 35.418 -9.396 1.00 83.19 286 PHE A C 1
ATOM 2179 O O . PHE A 1 286 ? 25.529 36.169 -10.360 1.00 83.19 286 PHE A O 1
ATOM 2186 N N . LYS A 1 287 ? 24.594 34.723 -8.912 1.00 75.44 287 LYS A N 1
ATOM 2187 C CA . LYS A 1 287 ? 23.248 34.765 -9.512 1.00 75.44 287 LYS A CA 1
ATOM 2188 C C . LYS A 1 287 ? 22.655 36.175 -9.570 1.00 75.44 287 LYS A C 1
ATOM 2190 O O . LYS A 1 287 ? 21.920 36.482 -10.499 1.00 75.44 287 LYS A O 1
ATOM 2195 N N . ALA A 1 288 ? 23.005 37.065 -8.636 1.00 76.06 288 ALA A N 1
ATOM 2196 C CA . ALA A 1 288 ? 22.564 38.462 -8.689 1.00 76.06 288 ALA A CA 1
ATOM 2197 C C . ALA A 1 288 ? 23.103 39.233 -9.913 1.00 76.06 288 ALA A C 1
ATOM 2199 O O . ALA A 1 288 ? 22.583 40.303 -10.224 1.00 76.06 288 ALA A O 1
ATOM 2200 N N . PHE A 1 289 ? 24.129 38.705 -10.589 1.00 80.94 289 PHE A N 1
ATOM 2201 C CA . PHE A 1 289 ? 24.693 39.238 -11.831 1.00 80.94 289 PHE A CA 1
ATOM 2202 C C . PHE A 1 289 ? 24.509 38.292 -13.032 1.00 80.94 289 PHE A C 1
ATOM 2204 O O . PHE A 1 289 ? 25.039 38.573 -14.104 1.00 80.94 289 PHE A O 1
ATOM 2211 N N . ASP A 1 290 ? 23.750 37.205 -12.859 1.00 76.94 290 ASP A N 1
ATOM 2212 C CA . ASP A 1 290 ? 23.310 36.276 -13.907 1.00 76.94 290 ASP A CA 1
ATOM 2213 C C . ASP A 1 290 ? 21.778 36.107 -13.825 1.00 76.94 290 ASP A C 1
ATOM 2215 O O . ASP A 1 290 ? 21.272 35.044 -13.451 1.00 76.94 290 ASP A O 1
ATOM 2219 N N . PRO A 1 291 ? 21.007 37.175 -14.113 1.00 63.44 291 PRO A N 1
ATOM 2220 C CA . PRO A 1 291 ? 19.551 37.178 -13.949 1.00 63.44 291 PRO A CA 1
ATOM 2221 C C . PRO A 1 291 ? 18.825 36.222 -14.907 1.00 63.44 291 PRO A C 1
ATOM 2223 O O . PRO A 1 291 ? 17.647 35.944 -14.712 1.00 63.44 291 PRO A O 1
ATOM 2226 N N . LEU A 1 292 ? 19.510 35.732 -15.944 1.00 64.19 292 LEU A N 1
ATOM 2227 C CA . LEU A 1 292 ? 18.978 34.797 -16.936 1.00 64.19 292 LEU A CA 1
ATOM 2228 C C . LEU A 1 292 ? 19.364 33.334 -16.643 1.00 64.19 292 LEU A C 1
ATOM 2230 O O . LEU A 1 292 ? 19.047 32.460 -17.448 1.00 64.19 292 LEU A O 1
ATOM 2234 N N . GLU A 1 293 ? 20.050 33.069 -15.524 1.00 66.25 293 GLU A N 1
ATOM 2235 C CA . GLU A 1 293 ? 20.577 31.749 -15.137 1.00 66.25 293 GLU A CA 1
ATOM 2236 C C . GLU A 1 293 ? 21.400 31.063 -16.245 1.00 66.25 293 GLU A C 1
ATOM 2238 O O . GLU A 1 293 ? 21.349 29.848 -16.452 1.00 66.25 293 GLU A O 1
ATOM 2243 N N . THR A 1 294 ? 22.173 31.856 -16.979 1.00 71.38 294 THR A N 1
ATOM 2244 C CA . THR A 1 294 ? 22.983 31.413 -18.118 1.00 71.38 294 THR A CA 1
ATOM 2245 C C . THR A 1 294 ? 24.314 30.777 -17.712 1.00 71.38 294 THR A C 1
ATOM 2247 O O . THR A 1 294 ? 24.994 30.166 -18.541 1.00 71.38 294 THR A O 1
ATOM 2250 N N . GLY A 1 295 ? 24.689 30.887 -16.436 1.00 73.88 295 GLY A N 1
ATOM 2251 C CA . GLY A 1 295 ? 25.932 30.367 -15.875 1.00 73.88 295 GLY A CA 1
ATOM 2252 C C . GLY A 1 295 ? 27.139 31.292 -16.055 1.00 73.88 295 GLY A C 1
ATOM 2253 O O . GLY A 1 295 ? 28.264 30.874 -15.758 1.00 73.88 295 GLY A O 1
ATOM 2254 N N . PHE A 1 296 ? 26.941 32.533 -16.515 1.00 80.88 296 PHE A N 1
ATOM 2255 C CA . PHE A 1 296 ? 28.007 33.522 -16.694 1.00 80.88 296 PHE A CA 1
ATOM 2256 C C . PHE A 1 296 ? 27.623 34.926 -16.204 1.00 80.88 296 PHE A C 1
ATOM 2258 O O . PHE A 1 296 ? 26.465 35.319 -16.220 1.00 80.88 296 PHE A O 1
ATOM 2265 N N . MET A 1 297 ? 28.634 35.690 -15.785 1.00 85.06 297 MET A N 1
ATOM 2266 C CA . MET A 1 297 ? 28.542 37.082 -15.333 1.00 85.06 297 MET A CA 1
ATOM 2267 C C . MET A 1 297 ? 29.414 37.970 -16.229 1.00 85.06 297 MET A C 1
ATOM 2269 O O . MET A 1 297 ? 30.521 37.579 -16.598 1.00 85.06 297 MET A O 1
ATOM 2273 N N . GLU A 1 298 ? 28.968 39.186 -16.546 1.00 82.31 298 GLU A N 1
ATOM 2274 C CA . GLU A 1 298 ? 29.807 40.155 -17.265 1.00 82.31 298 GLU A CA 1
ATOM 2275 C C . GLU A 1 298 ? 31.041 40.560 -16.448 1.00 82.31 298 GLU A C 1
ATOM 2277 O O . GLU A 1 298 ? 30.968 40.829 -15.246 1.00 82.31 298 GLU A O 1
ATOM 2282 N N . MET A 1 299 ? 32.185 40.684 -17.117 1.00 80.88 299 MET A N 1
ATOM 2283 C CA . MET A 1 299 ? 33.459 41.008 -16.475 1.00 80.88 299 MET A CA 1
ATOM 2284 C C . MET A 1 299 ? 33.437 42.366 -15.757 1.00 80.88 299 MET A C 1
ATOM 2286 O O . MET A 1 299 ? 34.057 42.527 -14.706 1.00 80.88 299 MET A O 1
ATOM 2290 N N . ALA A 1 300 ? 32.673 43.333 -16.276 1.00 81.25 300 ALA A N 1
ATOM 2291 C CA . ALA A 1 300 ? 32.485 44.641 -15.647 1.00 81.25 300 ALA A CA 1
ATOM 2292 C C . ALA A 1 300 ? 31.836 44.547 -14.249 1.00 81.25 300 ALA A C 1
ATOM 2294 O O . ALA A 1 300 ? 32.099 45.385 -13.384 1.00 81.25 300 ALA A O 1
ATOM 2295 N N . SER A 1 301 ? 31.048 43.497 -14.000 1.00 85.12 301 SER A N 1
ATOM 2296 C CA . SER A 1 301 ? 30.343 43.252 -12.736 1.00 85.12 301 SER A CA 1
ATOM 2297 C C . SER A 1 301 ? 31.200 42.538 -11.684 1.00 85.12 301 SER A C 1
ATOM 2299 O O . SER A 1 301 ? 30.806 42.458 -10.518 1.00 85.12 301 SER A O 1
ATOM 2301 N N . LEU A 1 302 ? 32.398 42.060 -12.047 1.00 85.94 302 LEU A N 1
ATOM 2302 C CA . LEU A 1 302 ? 33.277 41.300 -11.153 1.00 85.94 302 LEU A CA 1
ATOM 2303 C C . LEU A 1 302 ? 33.655 42.084 -9.885 1.00 85.94 302 LEU A C 1
ATOM 2305 O O . LEU A 1 302 ? 33.595 41.539 -8.786 1.00 85.94 302 LEU A O 1
ATOM 2309 N N . SER A 1 303 ? 34.018 43.362 -10.021 1.00 83.19 303 SER A N 1
ATOM 2310 C CA . SER A 1 303 ? 34.434 44.199 -8.884 1.00 83.19 303 SER A CA 1
ATOM 2311 C C . SER A 1 303 ? 33.310 44.372 -7.853 1.00 83.19 303 SER A C 1
ATOM 2313 O O . SER A 1 303 ? 33.510 44.168 -6.653 1.00 83.19 303 SER A O 1
ATOM 2315 N N . GLU A 1 304 ? 32.093 44.660 -8.322 1.00 84.44 304 GLU A N 1
ATOM 2316 C CA . GLU A 1 304 ? 30.919 44.810 -7.457 1.00 84.44 304 GLU A CA 1
ATOM 2317 C C . GLU A 1 304 ? 30.507 43.467 -6.827 1.00 84.44 304 GLU A C 1
ATOM 2319 O O . GLU A 1 304 ? 30.121 43.414 -5.658 1.00 84.44 304 GLU A O 1
ATOM 2324 N N . SER A 1 305 ? 30.674 42.361 -7.554 1.00 88.75 305 SER A N 1
ATOM 2325 C CA . SER A 1 305 ? 30.457 41.004 -7.047 1.00 88.75 305 SER A CA 1
ATOM 2326 C C . SER A 1 305 ? 31.403 40.651 -5.886 1.00 88.75 305 SER A C 1
ATOM 2328 O O . SER A 1 305 ? 30.960 40.223 -4.817 1.00 88.75 305 SER A O 1
ATOM 2330 N N . LEU A 1 306 ? 32.702 40.934 -6.018 1.00 86.94 306 LEU A N 1
ATOM 2331 C CA . LEU A 1 306 ? 33.692 40.708 -4.952 1.00 86.94 306 LEU A CA 1
ATOM 2332 C C . LEU A 1 306 ? 33.460 41.604 -3.732 1.00 86.94 306 LEU A C 1
ATOM 2334 O O . LEU A 1 306 ? 33.607 41.163 -2.589 1.00 86.94 306 LEU A O 1
ATOM 2338 N N . LYS A 1 307 ? 33.030 42.846 -3.964 1.00 85.75 307 LYS A N 1
ATOM 2339 C CA . LYS A 1 307 ? 32.635 43.769 -2.900 1.00 85.75 307 LYS A CA 1
ATOM 2340 C C . LYS A 1 307 ? 31.442 43.235 -2.102 1.00 85.75 307 LYS A C 1
ATOM 2342 O O . LYS A 1 307 ? 31.482 43.262 -0.872 1.00 85.75 307 LYS A O 1
ATOM 2347 N N . ARG A 1 308 ? 30.421 42.672 -2.762 1.00 84.56 308 ARG A N 1
ATOM 2348 C CA . ARG A 1 308 ? 29.279 42.011 -2.091 1.00 84.56 308 ARG A CA 1
ATOM 2349 C C . ARG A 1 308 ? 29.683 40.748 -1.320 1.00 84.56 308 ARG A C 1
ATOM 2351 O O . ARG A 1 308 ? 29.049 40.412 -0.319 1.00 84.56 308 ARG A O 1
ATOM 2358 N N . LEU A 1 309 ? 30.763 40.079 -1.724 1.00 85.38 309 LEU A N 1
ATOM 2359 C CA . LEU A 1 309 ? 31.363 38.964 -0.979 1.00 85.38 309 LEU A CA 1
ATOM 2360 C C . LEU A 1 309 ? 32.257 39.404 0.188 1.00 85.38 309 LEU A C 1
ATOM 2362 O O . LEU A 1 309 ? 32.712 38.556 0.958 1.00 85.38 309 LEU A O 1
ATOM 2366 N N . GLY A 1 310 ? 32.439 40.709 0.393 1.00 81.75 310 GLY A N 1
ATOM 2367 C CA . GLY A 1 310 ? 33.213 41.252 1.507 1.00 81.75 310 GLY A CA 1
ATOM 2368 C C . GLY A 1 310 ? 34.724 41.088 1.346 1.00 81.75 310 GLY A C 1
ATOM 2369 O O . GLY A 1 310 ? 35.428 41.028 2.350 1.00 81.75 310 GLY A O 1
ATOM 2370 N N . VAL A 1 311 ? 35.226 40.999 0.108 1.00 83.12 311 VAL A N 1
ATOM 2371 C CA . VAL A 1 311 ? 36.670 41.064 -0.172 1.00 83.12 311 VAL A CA 1
ATOM 2372 C C . VAL A 1 311 ? 37.207 42.434 0.264 1.00 83.12 311 VAL A C 1
ATOM 2374 O O . VAL A 1 311 ? 36.537 43.453 0.079 1.00 83.12 311 VAL A O 1
ATOM 2377 N N . SER A 1 312 ? 38.398 42.470 0.871 1.00 77.62 312 SER A N 1
ATOM 2378 C CA . SER A 1 312 ? 38.954 43.699 1.449 1.00 77.62 312 SER A CA 1
ATOM 2379 C C . SER A 1 312 ? 39.150 44.800 0.399 1.00 77.62 312 SER A C 1
ATOM 2381 O O . SER A 1 312 ? 39.522 44.553 -0.751 1.00 77.62 312 SER A O 1
ATOM 2383 N N . SER A 1 313 ? 38.944 46.054 0.808 1.00 75.75 313 SER A N 1
ATOM 2384 C CA . SER A 1 313 ? 39.135 47.219 -0.065 1.00 75.75 313 SER A CA 1
ATOM 2385 C C . SER A 1 313 ? 40.576 47.374 -0.555 1.00 75.75 313 SER A C 1
ATOM 2387 O O . SER A 1 313 ? 40.793 47.992 -1.590 1.00 75.75 313 SER A O 1
ATOM 2389 N N . GLU A 1 314 ? 41.554 46.804 0.151 1.00 76.00 314 GLU A N 1
ATOM 2390 C CA . GLU A 1 314 ? 42.974 46.774 -0.231 1.00 76.00 314 GLU A CA 1
ATOM 2391 C C . GLU A 1 314 ? 43.225 45.914 -1.477 1.00 76.00 314 GLU A C 1
ATOM 2393 O O . GLU A 1 314 ? 44.055 46.264 -2.314 1.00 76.00 314 GLU A O 1
ATOM 2398 N N . ILE A 1 315 ? 42.476 44.818 -1.633 1.00 73.19 315 ILE A N 1
ATOM 2399 C CA . ILE A 1 315 ? 42.537 43.959 -2.820 1.00 73.19 315 ILE A CA 1
ATOM 2400 C C . ILE A 1 315 ? 41.779 44.616 -3.981 1.00 73.19 315 ILE A C 1
ATOM 2402 O O . ILE A 1 315 ? 42.290 44.676 -5.096 1.00 73.19 315 ILE A O 1
ATOM 2406 N N . LEU A 1 316 ? 40.588 45.164 -3.711 1.00 78.25 316 LEU A N 1
ATOM 2407 C CA . LEU A 1 316 ? 39.728 45.782 -4.731 1.00 78.25 316 LEU A CA 1
ATOM 2408 C C . LEU A 1 316 ? 40.310 47.075 -5.330 1.00 78.25 316 LEU A C 1
ATOM 2410 O O . LEU A 1 316 ? 40.004 47.406 -6.472 1.00 78.25 316 LEU A O 1
ATOM 2414 N N . SER A 1 317 ? 41.130 47.811 -4.572 1.00 77.56 317 SER A N 1
ATOM 2415 C CA . SER A 1 317 ? 41.759 49.068 -5.016 1.00 77.56 317 SER A CA 1
ATOM 2416 C C . SER A 1 317 ? 43.113 48.879 -5.704 1.00 77.56 317 SER A C 1
ATOM 2418 O O . SER A 1 317 ? 43.669 49.840 -6.235 1.00 77.56 317 SER A O 1
ATOM 2420 N N . ASN A 1 318 ? 43.653 47.659 -5.722 1.00 82.75 318 ASN A N 1
ATOM 2421 C CA . ASN A 1 318 ? 44.947 47.383 -6.323 1.00 82.75 318 ASN A CA 1
ATOM 2422 C C . ASN A 1 318 ? 44.790 46.917 -7.777 1.00 82.75 318 ASN A C 1
ATOM 2424 O O . ASN A 1 318 ? 44.434 45.767 -8.050 1.00 82.75 318 ASN A O 1
ATOM 2428 N N . GLU A 1 319 ? 45.104 47.817 -8.711 1.00 77.81 319 GLU A N 1
ATOM 2429 C CA . GLU A 1 319 ? 44.971 47.583 -10.154 1.00 77.81 319 GLU A CA 1
ATOM 2430 C C . GLU A 1 319 ? 45.754 46.357 -10.644 1.00 77.81 319 GLU A C 1
ATOM 2432 O O . GLU A 1 319 ? 45.281 45.638 -11.522 1.00 77.81 319 GLU A O 1
ATOM 2437 N N . TYR A 1 320 ? 46.916 46.067 -10.051 1.00 78.44 320 TYR A N 1
ATOM 2438 C CA . TYR A 1 320 ? 47.735 44.915 -10.430 1.00 78.44 320 TYR A CA 1
ATOM 2439 C C . TYR A 1 320 ? 47.072 43.584 -10.045 1.00 78.44 320 TYR A C 1
ATOM 2441 O O . TYR A 1 320 ? 47.015 42.658 -10.857 1.00 78.44 320 TYR A O 1
ATOM 2449 N N . TRP A 1 321 ? 46.534 43.484 -8.827 1.00 77.69 321 TRP A N 1
ATOM 2450 C CA . TRP A 1 321 ? 45.838 42.279 -8.365 1.00 77.69 321 TRP A CA 1
ATOM 2451 C C . TRP A 1 321 ? 44.533 42.056 -9.135 1.00 77.69 321 TRP A C 1
ATOM 2453 O O . TRP A 1 321 ? 44.287 40.946 -9.613 1.00 77.69 321 TRP A O 1
ATOM 2463 N N . MET A 1 322 ? 43.745 43.113 -9.344 1.00 80.25 322 MET A N 1
ATOM 2464 C CA . MET A 1 322 ? 42.513 43.032 -10.131 1.00 80.25 322 MET A CA 1
ATOM 2465 C C . MET A 1 322 ? 42.785 42.642 -11.590 1.00 80.25 322 MET A C 1
ATOM 2467 O O . MET A 1 322 ? 42.092 41.770 -12.107 1.00 80.25 322 MET A O 1
ATOM 2471 N N . ALA A 1 323 ? 43.829 43.178 -12.233 1.00 76.75 323 ALA A N 1
ATOM 2472 C CA . ALA A 1 323 ? 44.212 42.785 -13.594 1.00 76.75 323 ALA A CA 1
ATOM 2473 C C . ALA A 1 323 ? 44.584 41.295 -13.703 1.00 76.75 323 ALA A C 1
ATOM 2475 O O . ALA A 1 323 ? 44.218 40.631 -14.674 1.00 76.75 323 ALA A O 1
ATOM 2476 N N . ARG A 1 324 ? 45.270 40.740 -12.696 1.00 80.69 324 ARG A N 1
ATOM 2477 C CA . ARG A 1 324 ? 45.618 39.309 -12.661 1.00 80.69 324 ARG A CA 1
ATOM 2478 C C . ARG A 1 324 ? 44.410 38.413 -12.406 1.00 80.69 324 ARG A C 1
ATOM 2480 O O . ARG A 1 324 ? 44.327 37.339 -12.997 1.00 80.69 324 ARG A O 1
ATOM 2487 N N . LEU A 1 325 ? 43.477 38.847 -11.561 1.00 78.94 325 LEU A N 1
ATOM 2488 C CA . LEU A 1 325 ? 42.230 38.124 -11.309 1.00 78.94 325 LEU A CA 1
ATOM 2489 C C . LEU A 1 325 ? 41.333 38.108 -12.551 1.00 78.94 325 LEU A C 1
ATOM 2491 O O . LEU A 1 325 ? 40.812 37.054 -12.906 1.00 78.94 325 LEU A O 1
ATOM 2495 N N . LEU A 1 326 ? 41.232 39.245 -13.246 1.00 77.56 326 LEU A N 1
ATOM 2496 C CA . LEU A 1 326 ? 40.547 39.369 -14.534 1.00 77.56 326 LEU A CA 1
ATOM 2497 C C . LEU A 1 326 ? 41.144 38.403 -15.565 1.00 77.56 326 LEU A C 1
ATOM 2499 O O . LEU A 1 326 ? 40.424 37.582 -16.123 1.00 77.56 326 LEU A O 1
ATOM 2503 N N . ALA A 1 327 ? 42.468 38.422 -15.739 1.00 76.62 327 ALA A N 1
ATOM 2504 C CA . ALA A 1 327 ? 43.159 37.536 -16.676 1.00 76.62 327 ALA A CA 1
ATOM 2505 C C . ALA A 1 327 ? 43.002 36.041 -16.339 1.00 76.62 327 ALA A C 1
ATOM 2507 O O . ALA A 1 327 ? 43.078 35.201 -17.232 1.00 76.62 327 ALA A O 1
ATOM 2508 N N . ARG A 1 328 ? 42.803 35.694 -15.059 1.00 80.75 328 ARG A N 1
ATOM 2509 C CA . ARG A 1 328 ? 42.610 34.305 -14.619 1.00 80.75 328 ARG A CA 1
ATOM 2510 C C . ARG A 1 328 ? 41.170 33.818 -14.784 1.00 80.75 328 ARG A C 1
ATOM 2512 O O . ARG A 1 328 ? 40.977 32.618 -14.979 1.00 80.75 328 ARG A O 1
ATOM 2519 N N . LEU A 1 329 ? 40.190 34.710 -14.649 1.00 79.75 329 LEU A N 1
ATOM 2520 C CA . LEU A 1 329 ? 38.760 34.394 -14.719 1.00 79.75 329 LEU A CA 1
ATOM 2521 C C . LEU A 1 329 ? 38.179 34.509 -16.136 1.00 79.75 329 LEU A C 1
ATOM 2523 O O . LEU A 1 329 ? 37.105 33.965 -16.393 1.00 79.75 329 LEU A O 1
ATOM 2527 N N . GLU A 1 330 ? 38.867 35.193 -17.051 1.00 73.19 330 GLU A N 1
ATOM 2528 C CA . GLU A 1 330 ? 38.457 35.313 -18.449 1.00 73.19 330 GLU A CA 1
ATOM 2529 C C . GLU A 1 330 ? 38.817 34.050 -19.252 1.00 73.19 330 GLU A C 1
ATOM 2531 O O . GLU A 1 330 ? 39.969 33.624 -19.298 1.00 73.19 330 GLU A O 1
ATOM 2536 N N . ILE A 1 331 ? 37.828 33.445 -19.915 1.00 64.00 331 ILE A N 1
ATOM 2537 C CA . ILE A 1 331 ? 37.996 32.177 -20.655 1.00 64.00 331 ILE A CA 1
ATOM 2538 C C . ILE A 1 331 ? 38.749 32.361 -21.978 1.00 64.00 331 ILE A C 1
ATOM 2540 O O . ILE A 1 331 ? 39.308 31.410 -22.524 1.00 64.00 331 ILE A O 1
ATOM 2544 N N . SER A 1 332 ? 38.765 33.573 -22.532 1.00 56.19 332 SER A N 1
ATOM 2545 C CA . SER A 1 332 ? 39.433 33.904 -23.794 1.00 56.19 332 SER A CA 1
ATOM 2546 C C . SER A 1 332 ? 39.676 35.405 -23.844 1.00 56.19 332 SER A C 1
ATOM 2548 O O . SER A 1 332 ? 38.759 36.164 -23.546 1.00 56.19 332 SER A O 1
ATOM 2550 N N . SER A 1 333 ? 40.879 35.841 -24.224 1.00 55.00 333 SER A N 1
ATOM 2551 C CA . SER A 1 333 ? 41.232 37.264 -24.277 1.00 55.00 333 SER A CA 1
ATOM 2552 C C . SER A 1 333 ? 40.215 38.061 -25.108 1.00 55.00 333 SER A C 1
ATOM 2554 O O . SER A 1 333 ? 40.208 37.953 -26.334 1.00 55.00 333 SER A O 1
ATOM 2556 N N . GLY A 1 334 ? 39.364 38.854 -24.449 1.00 56.16 334 GLY A N 1
ATOM 2557 C CA . GLY A 1 334 ? 38.380 39.731 -25.089 1.00 56.16 334 GLY A CA 1
ATOM 2558 C C . GLY A 1 334 ? 36.927 39.239 -25.091 1.00 56.16 334 GLY A C 1
ATOM 2559 O O . GLY A 1 334 ? 36.094 39.898 -25.710 1.00 56.16 334 GLY A O 1
ATOM 2560 N N . ALA A 1 335 ? 36.596 38.127 -24.425 1.00 64.94 335 ALA A N 1
ATOM 2561 C CA . ALA A 1 335 ? 35.211 37.648 -24.318 1.00 64.94 335 ALA A CA 1
ATOM 2562 C C . ALA A 1 335 ? 34.375 38.444 -23.298 1.00 64.94 335 ALA A C 1
ATOM 2564 O O . ALA A 1 335 ? 33.150 38.455 -23.395 1.00 64.94 335 ALA A O 1
ATOM 2565 N N . GLY A 1 336 ? 35.013 39.109 -22.325 1.00 74.94 336 GLY A N 1
ATOM 2566 C CA . GLY A 1 336 ? 34.320 40.004 -21.390 1.00 74.94 336 GLY A CA 1
ATOM 2567 C C . GLY A 1 336 ? 33.321 39.321 -20.444 1.00 74.94 336 GLY A C 1
ATOM 2568 O O . GLY A 1 336 ? 32.484 40.006 -19.858 1.00 74.94 336 GLY A O 1
ATOM 2569 N N . ILE A 1 337 ? 33.415 38.000 -20.259 1.00 81.00 337 ILE A N 1
ATOM 2570 C CA . ILE A 1 337 ? 32.517 37.197 -19.413 1.00 81.00 337 ILE A CA 1
ATOM 2571 C C . ILE A 1 337 ? 33.290 36.286 -18.451 1.00 81.00 337 ILE A C 1
ATOM 2573 O O . ILE A 1 337 ? 34.409 35.857 -18.735 1.00 81.00 337 ILE A O 1
ATOM 2577 N N . VAL A 1 338 ? 32.663 35.974 -17.318 1.00 82.12 338 VAL A N 1
ATOM 2578 C CA . VAL A 1 338 ? 33.167 35.116 -16.240 1.00 82.12 338 VAL A CA 1
ATOM 2579 C C . VAL A 1 338 ? 32.206 33.942 -16.050 1.00 82.12 338 VAL A C 1
ATOM 2581 O O . VAL A 1 338 ? 31.041 34.157 -15.729 1.00 82.12 338 VAL A O 1
ATOM 2584 N N . LEU A 1 339 ? 32.680 32.702 -16.200 1.00 81.56 339 LEU A N 1
ATOM 2585 C CA . LEU A 1 339 ? 31.870 31.501 -15.940 1.00 81.56 339 LEU A CA 1
ATOM 2586 C C . LEU A 1 339 ? 31.812 31.170 -14.448 1.00 81.56 339 LEU A C 1
ATOM 2588 O O . LEU A 1 339 ? 32.810 31.310 -13.735 1.00 81.56 339 LEU A O 1
ATOM 2592 N N . TRP A 1 340 ? 30.670 30.634 -14.010 1.00 81.31 340 TRP A N 1
ATOM 2593 C CA . TRP A 1 340 ? 30.457 30.175 -12.635 1.00 81.31 340 TRP A CA 1
ATOM 2594 C C . TRP A 1 340 ? 31.554 29.221 -12.144 1.00 81.31 340 TRP A C 1
ATOM 2596 O O . TRP A 1 340 ? 32.075 29.404 -11.047 1.00 81.31 340 TRP A O 1
ATOM 2606 N N . ASP A 1 341 ? 31.945 28.236 -12.956 1.00 78.12 341 ASP A N 1
ATOM 2607 C CA . ASP A 1 341 ? 32.898 27.204 -12.534 1.00 78.12 341 ASP A CA 1
ATOM 2608 C C . ASP A 1 341 ? 34.294 27.764 -12.233 1.00 78.12 341 ASP A C 1
ATOM 2610 O O . ASP A 1 341 ? 34.927 27.352 -11.260 1.00 78.12 341 ASP A O 1
ATOM 2614 N N . GLU A 1 342 ? 34.785 28.710 -13.038 1.00 80.88 342 GLU A N 1
ATOM 2615 C CA . GLU A 1 342 ? 36.083 29.353 -12.797 1.00 80.88 342 GLU A CA 1
ATOM 2616 C C . GLU A 1 342 ? 35.991 30.399 -11.684 1.00 80.88 342 GLU A C 1
ATOM 2618 O O . GLU A 1 342 ? 36.885 30.481 -10.838 1.00 80.88 342 GLU A O 1
ATOM 2623 N N . TYR A 1 343 ? 34.879 31.134 -11.623 1.00 85.38 343 TYR A N 1
ATOM 2624 C CA . TYR A 1 343 ? 34.594 32.068 -10.541 1.00 85.38 343 TYR A CA 1
ATOM 2625 C C . TYR A 1 343 ? 34.584 31.371 -9.180 1.00 85.38 343 TYR A C 1
ATOM 2627 O O . TYR A 1 343 ? 35.325 31.765 -8.282 1.00 85.38 343 TYR A O 1
ATOM 2635 N N . TRP A 1 344 ? 33.806 30.297 -9.031 1.00 83.62 344 TRP A N 1
ATOM 2636 C CA . TRP A 1 344 ? 33.720 29.545 -7.785 1.00 83.62 344 TRP A CA 1
ATOM 2637 C C . TRP A 1 344 ? 35.093 29.023 -7.354 1.00 83.62 344 TRP A C 1
ATOM 2639 O O . TRP A 1 344 ? 35.489 29.288 -6.224 1.00 83.62 344 TRP A O 1
ATOM 2649 N N . LYS A 1 345 ? 35.853 28.369 -8.247 1.00 81.38 345 LYS A N 1
ATOM 2650 C CA . LYS A 1 345 ? 37.178 27.801 -7.923 1.00 81.38 345 LYS A CA 1
ATOM 2651 C C . LYS A 1 345 ? 38.160 28.835 -7.371 1.00 81.38 345 LYS A C 1
ATOM 2653 O O . LYS A 1 345 ? 38.838 28.571 -6.382 1.00 81.38 345 LYS A O 1
ATOM 2658 N N . VAL A 1 346 ? 38.267 29.996 -8.017 1.00 81.12 346 VAL A N 1
ATOM 2659 C CA . VAL A 1 346 ? 39.246 31.027 -7.638 1.00 81.12 346 VAL A CA 1
ATOM 2660 C C . VAL A 1 346 ? 38.768 31.791 -6.403 1.00 81.12 346 VAL A C 1
ATOM 2662 O O . VAL A 1 346 ? 39.523 31.985 -5.448 1.00 81.12 346 VAL A O 1
ATOM 2665 N N . ILE A 1 347 ? 37.495 32.190 -6.385 1.00 84.56 347 ILE A N 1
ATOM 2666 C CA . ILE A 1 347 ? 36.944 33.025 -5.316 1.00 84.56 347 ILE A CA 1
ATOM 2667 C C . ILE A 1 347 ? 36.732 32.229 -4.024 1.00 84.56 347 ILE A C 1
ATOM 2669 O O . ILE A 1 347 ? 36.935 32.783 -2.944 1.00 84.56 347 ILE A O 1
ATOM 2673 N N . SER A 1 348 ? 36.426 30.927 -4.087 1.00 80.00 348 SER A N 1
ATOM 2674 C CA . SER A 1 348 ? 36.346 30.088 -2.885 1.00 80.00 348 SER A CA 1
ATOM 2675 C C . SER A 1 348 ? 37.690 29.995 -2.162 1.00 80.00 348 SER A C 1
ATOM 2677 O O . SER A 1 348 ? 37.723 30.062 -0.936 1.00 80.00 348 SER A O 1
ATOM 2679 N N . VAL A 1 349 ? 38.802 29.883 -2.902 1.00 80.19 349 VAL A N 1
ATOM 2680 C CA . VAL A 1 349 ? 40.157 29.850 -2.322 1.00 80.19 349 VAL A CA 1
ATOM 2681 C C . VAL A 1 349 ? 40.507 31.206 -1.723 1.00 80.19 349 VAL A C 1
ATOM 2683 O O . VAL A 1 349 ? 40.953 31.257 -0.577 1.00 80.19 349 VAL A O 1
ATOM 2686 N N . LEU A 1 350 ? 40.237 32.298 -2.446 1.00 81.56 350 LEU A N 1
ATOM 2687 C CA . LEU A 1 350 ? 40.492 33.654 -1.961 1.00 81.56 350 LEU A CA 1
ATOM 2688 C C . LEU A 1 350 ? 39.734 33.943 -0.656 1.00 81.56 350 LEU A C 1
ATOM 2690 O O . LEU A 1 350 ? 40.333 34.404 0.309 1.00 81.56 350 LEU A O 1
ATOM 2694 N N . LEU A 1 351 ? 38.437 33.631 -0.599 1.00 79.81 351 LEU A N 1
ATOM 2695 C CA . LEU A 1 351 ? 37.607 33.888 0.582 1.00 79.81 351 LEU A CA 1
ATOM 2696 C C . LEU A 1 351 ? 37.938 32.972 1.766 1.00 79.81 351 LEU A C 1
ATOM 2698 O O . LEU A 1 351 ? 37.774 33.382 2.912 1.00 79.81 351 LEU A O 1
ATOM 2702 N N . HIS A 1 352 ? 38.384 31.741 1.508 1.00 73.88 352 HIS A N 1
ATOM 2703 C CA . HIS A 1 352 ? 38.708 30.779 2.562 1.00 73.88 352 HIS A CA 1
ATOM 2704 C C . HIS A 1 352 ? 40.115 30.983 3.146 1.00 73.88 352 HIS A C 1
ATOM 2706 O O . HIS A 1 352 ? 40.329 30.758 4.335 1.00 73.88 352 HIS A O 1
ATOM 2712 N N . THR A 1 353 ? 41.091 31.369 2.320 1.00 75.56 353 THR A N 1
ATOM 2713 C CA . THR A 1 353 ? 42.511 31.452 2.720 1.00 75.56 353 THR A CA 1
ATOM 2714 C C . THR A 1 353 ? 43.013 32.877 2.911 1.00 75.56 353 THR A C 1
ATOM 2716 O O . THR A 1 353 ? 44.034 33.074 3.565 1.00 75.56 353 THR A O 1
ATOM 2719 N N . ASN A 1 354 ? 42.303 33.864 2.355 1.00 69.06 354 ASN A N 1
ATOM 2720 C CA . ASN A 1 354 ? 42.744 35.253 2.239 1.00 69.06 354 ASN A CA 1
ATOM 2721 C C . ASN A 1 354 ? 44.108 35.408 1.524 1.00 69.06 354 ASN A C 1
ATOM 2723 O O . ASN A 1 354 ? 44.768 36.435 1.669 1.00 69.06 354 ASN A O 1
ATOM 2727 N N . ASP A 1 355 ? 44.529 34.392 0.758 1.00 75.69 355 ASP A N 1
ATOM 2728 C CA . ASP A 1 355 ? 45.785 34.356 0.009 1.00 75.69 355 ASP A CA 1
ATOM 2729 C C . ASP A 1 355 ? 45.507 34.507 -1.491 1.00 75.69 355 ASP A C 1
ATOM 2731 O O . ASP A 1 355 ? 44.960 33.625 -2.162 1.00 75.69 355 ASP A O 1
ATOM 2735 N N . PHE A 1 356 ? 45.885 35.669 -2.018 1.00 74.38 356 PHE A N 1
ATOM 2736 C CA . PHE A 1 356 ? 45.617 36.036 -3.400 1.00 74.38 356 PHE A CA 1
ATOM 2737 C C . PHE A 1 356 ? 46.500 35.280 -4.403 1.00 74.38 356 PHE A C 1
ATOM 2739 O O . PHE A 1 356 ? 46.036 34.938 -5.490 1.00 74.38 356 PHE A O 1
ATOM 2746 N N . GLU A 1 357 ? 47.751 34.966 -4.059 1.00 72.25 357 GLU A N 1
ATOM 2747 C CA . GLU A 1 357 ? 48.637 34.203 -4.954 1.00 72.25 357 GLU A CA 1
ATOM 2748 C C . GLU A 1 357 ? 48.211 32.737 -5.027 1.00 72.25 357 GLU A C 1
ATOM 2750 O O . GLU A 1 357 ? 48.260 32.111 -6.091 1.00 72.25 357 GLU A O 1
ATOM 2755 N N . LEU A 1 358 ? 47.724 32.191 -3.913 1.00 73.94 358 LEU A N 1
ATOM 2756 C CA . LEU A 1 358 ? 47.187 30.835 -3.866 1.00 73.94 358 LEU A CA 1
ATOM 2757 C C . LEU A 1 358 ? 45.895 30.703 -4.684 1.00 73.94 358 LEU A C 1
ATOM 2759 O O . LEU A 1 358 ? 45.732 29.732 -5.426 1.00 73.94 358 LEU A O 1
ATOM 2763 N N . ALA A 1 359 ? 45.019 31.711 -4.623 1.00 72.56 359 ALA A N 1
ATOM 2764 C CA . ALA A 1 359 ? 43.807 31.771 -5.440 1.00 72.56 359 ALA A CA 1
ATOM 2765 C C . ALA A 1 359 ? 44.112 31.834 -6.950 1.00 72.56 359 ALA A C 1
ATOM 2767 O O . ALA A 1 359 ? 43.428 31.191 -7.746 1.00 72.56 359 ALA A O 1
ATOM 2768 N N . LEU A 1 360 ? 45.162 32.559 -7.356 1.00 71.06 360 LEU A N 1
ATOM 2769 C CA . LEU A 1 360 ? 45.556 32.689 -8.764 1.00 71.06 360 LEU A CA 1
ATOM 2770 C C . LEU A 1 360 ? 46.340 31.487 -9.308 1.00 71.06 360 LEU A C 1
ATOM 2772 O O . LEU A 1 360 ? 46.218 31.161 -10.491 1.00 71.06 360 LEU A O 1
ATOM 2776 N N . SER A 1 361 ? 47.155 30.843 -8.470 1.00 66.12 361 SER A N 1
ATOM 2777 C CA . SER A 1 361 ? 48.031 29.730 -8.867 1.00 66.12 361 SER A CA 1
ATOM 2778 C C . SER A 1 361 ? 47.303 28.391 -9.014 1.00 66.12 361 SER A C 1
ATOM 2780 O O . SER A 1 361 ? 47.842 27.475 -9.633 1.00 66.12 361 SER A O 1
ATOM 2782 N N . GLY A 1 362 ? 46.082 28.266 -8.476 1.00 55.56 362 GLY A N 1
ATOM 2783 C CA . GLY A 1 362 ? 45.268 27.047 -8.561 1.00 55.56 362 GLY A CA 1
ATOM 2784 C C . GLY A 1 362 ? 45.804 25.861 -7.746 1.00 55.56 362 GLY A C 1
ATOM 2785 O O . GLY A 1 362 ? 45.311 24.750 -7.907 1.00 55.56 362 GLY A O 1
ATOM 2786 N N . GLY A 1 363 ? 46.804 26.079 -6.883 1.00 50.41 363 GLY A N 1
ATOM 2787 C CA . GLY A 1 363 ? 47.518 25.038 -6.130 1.00 50.41 363 GLY A CA 1
ATOM 2788 C C . GLY A 1 363 ? 46.929 24.683 -4.759 1.00 50.41 363 GLY A C 1
ATOM 2789 O O . GLY A 1 363 ? 47.651 24.154 -3.916 1.00 50.41 363 GLY A O 1
ATOM 2790 N N . PHE A 1 364 ? 45.662 25.007 -4.486 1.00 46.97 364 PHE A N 1
ATOM 2791 C CA . PHE A 1 364 ? 45.046 24.741 -3.184 1.00 46.97 364 PHE A CA 1
ATOM 2792 C C . PHE A 1 364 ? 44.595 23.276 -3.055 1.00 46.97 364 PHE A C 1
ATOM 2794 O O . PHE A 1 364 ? 43.667 22.849 -3.739 1.00 46.97 364 PHE A O 1
ATOM 2801 N N . ASP A 1 365 ? 45.222 22.522 -2.146 1.00 48.09 365 ASP A N 1
ATOM 2802 C CA . ASP A 1 365 ? 44.888 21.126 -1.838 1.00 48.09 365 ASP A CA 1
ATOM 2803 C C . ASP A 1 365 ? 44.201 21.030 -0.459 1.00 48.09 365 ASP A C 1
ATOM 2805 O O . ASP A 1 365 ? 44.836 21.143 0.598 1.00 48.09 365 ASP A O 1
ATOM 2809 N N . ALA A 1 366 ? 42.874 20.856 -0.464 1.00 45.50 366 ALA A N 1
ATOM 2810 C CA . ALA A 1 366 ? 42.006 20.925 0.721 1.00 45.50 366 ALA A CA 1
ATOM 2811 C C . ALA A 1 366 ? 42.299 19.846 1.790 1.00 45.50 366 ALA A C 1
ATOM 2813 O O . ALA A 1 366 ? 41.838 19.953 2.928 1.00 45.50 366 ALA A O 1
ATOM 2814 N N . ASN A 1 367 ? 43.092 18.824 1.458 1.00 39.84 367 ASN A N 1
ATOM 2815 C CA . ASN A 1 367 ? 43.395 17.696 2.342 1.00 39.84 367 ASN A CA 1
ATOM 2816 C C . ASN A 1 367 ? 44.460 17.985 3.416 1.00 39.84 367 ASN A C 1
ATOM 2818 O O . ASN A 1 367 ? 44.600 17.209 4.366 1.00 39.84 367 ASN A O 1
ATOM 2822 N N . THR A 1 368 ? 45.209 19.084 3.314 1.00 40.75 368 THR A N 1
ATOM 2823 C CA . THR A 1 368 ? 46.383 19.308 4.181 1.00 40.75 368 THR A CA 1
ATOM 2824 C C . THR A 1 368 ? 46.023 19.908 5.551 1.00 40.75 368 THR A C 1
ATOM 2826 O O . THR A 1 368 ? 46.741 19.687 6.526 1.00 40.75 368 THR A O 1
ATOM 2829 N N . THR A 1 369 ? 44.873 20.583 5.676 1.00 35.22 369 THR A N 1
ATOM 2830 C CA . THR A 1 369 ? 44.473 21.315 6.902 1.00 35.22 369 THR A CA 1
ATOM 2831 C C . THR A 1 369 ? 43.466 20.555 7.786 1.00 35.22 369 THR A C 1
ATOM 2833 O O . THR A 1 369 ? 43.210 20.957 8.916 1.00 35.22 369 THR A O 1
ATOM 2836 N N . ILE A 1 370 ? 42.918 19.422 7.326 1.00 38.50 370 ILE A N 1
ATOM 2837 C CA . ILE A 1 370 ? 41.839 18.672 8.015 1.00 38.50 370 ILE A CA 1
ATOM 2838 C C . ILE A 1 370 ? 42.370 17.711 9.106 1.00 38.50 370 ILE A C 1
ATOM 2840 O O . ILE A 1 370 ? 41.604 17.098 9.846 1.00 38.50 370 ILE A O 1
ATOM 2844 N N . LYS A 1 371 ? 43.690 17.598 9.302 1.00 33.22 371 LYS A N 1
ATOM 2845 C CA . LYS A 1 371 ? 44.283 16.629 10.248 1.00 33.22 371 LYS A CA 1
ATOM 2846 C C . LYS A 1 371 ? 44.066 16.911 11.747 1.00 33.22 371 LYS A C 1
ATOM 2848 O O . LYS A 1 371 ? 44.560 16.132 12.560 1.00 33.22 371 LYS A O 1
ATOM 2853 N N . THR A 1 372 ? 43.313 17.941 12.143 1.00 33.00 372 THR A N 1
ATOM 2854 C CA . THR A 1 372 ? 43.143 18.304 13.567 1.00 33.00 372 THR A CA 1
ATOM 2855 C C . THR A 1 372 ? 41.718 18.288 14.128 1.00 33.00 372 THR A C 1
ATOM 2857 O O . THR A 1 372 ? 41.551 18.669 15.285 1.00 33.00 372 THR A O 1
ATOM 2860 N N . GLN A 1 373 ? 40.695 17.787 13.423 1.00 30.75 373 GLN A N 1
ATOM 2861 C CA . GLN A 1 373 ? 39.380 17.543 14.046 1.00 30.75 373 GLN A CA 1
ATOM 2862 C C . GLN A 1 373 ? 38.787 16.176 13.680 1.00 30.75 373 GLN A C 1
ATOM 2864 O O . GLN A 1 373 ? 38.930 15.682 12.567 1.00 30.75 373 GLN A O 1
ATOM 2869 N N . ARG A 1 374 ? 38.188 15.537 14.695 1.00 30.47 374 ARG A N 1
ATOM 2870 C CA . ARG A 1 374 ? 37.723 14.142 14.712 1.00 30.47 374 ARG A CA 1
ATOM 2871 C C . ARG A 1 374 ? 36.753 13.820 13.567 1.00 30.47 374 ARG A C 1
ATOM 2873 O O . ARG A 1 374 ? 35.873 14.604 13.238 1.00 30.47 374 ARG A O 1
ATOM 2880 N N . THR A 1 375 ? 36.913 12.606 13.048 1.00 35.03 375 THR A N 1
ATOM 2881 C CA . THR A 1 375 ? 36.143 11.942 11.988 1.00 35.03 375 THR A CA 1
ATOM 2882 C C . THR A 1 375 ? 34.626 11.998 12.188 1.00 35.03 375 THR A C 1
ATOM 2884 O O . THR A 1 375 ? 34.106 11.393 13.126 1.00 35.03 375 THR A O 1
ATOM 2887 N N . LEU A 1 376 ? 33.933 12.640 11.246 1.00 32.84 376 LEU A N 1
ATOM 2888 C CA . LEU A 1 376 ? 32.512 12.446 10.945 1.00 32.84 376 LEU A CA 1
ATOM 2889 C C . LEU A 1 376 ? 32.388 11.706 9.603 1.00 32.84 376 LEU A C 1
ATOM 2891 O O . LEU A 1 376 ? 33.208 11.910 8.705 1.00 32.84 376 LEU A O 1
ATOM 2895 N N . GLN A 1 377 ? 31.400 10.813 9.495 1.00 37.72 377 GLN A N 1
ATOM 2896 C CA . GLN A 1 377 ? 31.111 10.042 8.281 1.00 37.72 377 GLN A CA 1
ATOM 2897 C C . GLN A 1 377 ? 30.795 10.975 7.103 1.00 37.72 377 GLN A C 1
ATOM 2899 O O . GLN A 1 377 ? 29.998 11.902 7.230 1.00 37.72 377 GLN A O 1
ATOM 2904 N N . ARG A 1 378 ? 31.454 10.716 5.967 1.00 39.91 378 ARG A N 1
ATOM 2905 C CA . ARG A 1 378 ? 31.303 11.447 4.700 1.00 39.91 378 ARG A CA 1
ATOM 2906 C C . ARG A 1 378 ? 29.923 11.201 4.080 1.00 39.91 378 ARG A C 1
ATOM 2908 O O . ARG A 1 378 ? 29.406 10.093 4.167 1.00 39.91 378 ARG A O 1
ATOM 2915 N N . SER A 1 379 ? 29.376 12.225 3.429 1.00 42.44 379 SER A N 1
ATOM 2916 C CA . SER A 1 379 ? 28.118 12.168 2.676 1.00 42.44 379 SER A CA 1
ATOM 2917 C C . SER A 1 379 ? 28.333 11.593 1.269 1.00 42.44 379 SER A C 1
ATOM 2919 O O . SER A 1 379 ? 29.331 11.907 0.616 1.00 42.44 379 SER A O 1
ATOM 2921 N N . ASP A 1 380 ? 27.375 10.803 0.773 1.00 34.56 380 ASP A N 1
ATOM 2922 C CA . ASP A 1 380 ? 27.380 10.192 -0.570 1.00 34.56 380 ASP A CA 1
ATOM 2923 C C . ASP A 1 380 ? 27.505 11.227 -1.708 1.00 34.56 380 ASP A C 1
ATOM 2925 O O . ASP A 1 380 ? 28.012 10.933 -2.793 1.00 34.56 380 ASP A O 1
ATOM 2929 N N . SER A 1 381 ? 27.114 12.475 -1.441 1.00 38.00 381 SER A N 1
ATOM 2930 C CA . SER A 1 381 ? 27.245 13.616 -2.353 1.00 38.00 381 SER A CA 1
ATOM 2931 C C . SER A 1 381 ? 28.704 14.011 -2.615 1.00 38.00 381 SER A C 1
ATOM 2933 O O . SER A 1 381 ? 29.046 14.432 -3.723 1.00 38.00 381 SER A O 1
ATOM 2935 N N . ASP A 1 382 ? 29.569 13.868 -1.608 1.00 37.72 382 ASP A N 1
ATOM 2936 C CA . ASP A 1 382 ? 30.997 14.182 -1.717 1.00 37.72 382 ASP A CA 1
ATOM 2937 C C . ASP A 1 382 ? 31.736 13.073 -2.474 1.00 37.72 382 ASP A C 1
ATOM 2939 O O . ASP A 1 382 ? 32.612 13.355 -3.291 1.00 37.72 382 ASP A O 1
ATOM 2943 N N . LEU A 1 383 ? 31.307 11.819 -2.286 1.00 42.88 383 LEU A N 1
ATOM 2944 C CA . LEU A 1 383 ? 31.809 10.667 -3.036 1.00 42.88 383 LEU A CA 1
ATOM 2945 C C . LEU A 1 383 ? 31.465 10.780 -4.530 1.00 42.88 383 LEU A C 1
ATOM 2947 O O . LEU A 1 383 ? 32.310 10.501 -5.377 1.00 42.88 383 LEU A O 1
ATOM 2951 N N . ALA A 1 384 ? 30.259 11.251 -4.864 1.00 39.06 384 ALA A N 1
ATOM 2952 C CA . ALA A 1 384 ? 29.842 11.482 -6.247 1.00 39.06 384 ALA A CA 1
ATOM 2953 C C . ALA A 1 384 ? 30.633 12.616 -6.929 1.00 39.06 384 ALA A C 1
ATOM 2955 O O . ALA A 1 384 ? 31.001 12.491 -8.097 1.00 39.06 384 ALA A O 1
ATOM 2956 N N . ARG A 1 385 ? 30.944 13.702 -6.205 1.00 43.00 385 ARG A N 1
ATOM 2957 C CA . ARG A 1 385 ? 31.783 14.804 -6.716 1.00 43.00 385 ARG A CA 1
ATOM 2958 C C . ARG A 1 385 ? 33.239 14.394 -6.916 1.00 43.00 385 ARG A C 1
ATOM 2960 O O . ARG A 1 385 ? 33.853 14.818 -7.890 1.00 43.00 385 ARG A O 1
ATOM 2967 N N . GLU A 1 386 ? 33.778 13.565 -6.028 1.00 41.16 386 GLU A N 1
ATOM 2968 C CA . GLU A 1 386 ? 35.137 13.033 -6.144 1.00 41.16 386 GLU A CA 1
ATOM 2969 C C . GLU A 1 386 ? 35.243 12.005 -7.284 1.00 41.16 386 GLU A C 1
ATOM 2971 O O . GLU A 1 386 ? 36.187 12.068 -8.066 1.00 41.16 386 GLU A O 1
ATOM 2976 N N . LEU A 1 387 ? 34.238 11.140 -7.464 1.00 42.31 387 LEU A N 1
ATOM 2977 C CA . LEU A 1 387 ? 34.148 10.220 -8.607 1.00 42.31 387 LEU A CA 1
ATOM 2978 C C . LEU A 1 387 ? 34.028 10.962 -9.943 1.00 42.31 387 LEU A C 1
ATOM 2980 O O . LEU A 1 387 ? 34.676 10.568 -10.909 1.00 42.31 387 LEU A O 1
ATOM 2984 N N . GLN A 1 388 ? 33.260 12.055 -9.994 1.00 40.72 388 GLN A N 1
ATOM 2985 C CA . GLN A 1 388 ? 33.177 12.912 -11.179 1.00 40.72 388 GLN A CA 1
ATOM 2986 C C . GLN A 1 388 ? 34.517 13.617 -11.453 1.00 40.72 388 GLN A C 1
ATOM 2988 O O . GLN A 1 388 ? 34.995 13.602 -12.581 1.00 40.72 388 GLN A O 1
ATOM 2993 N N . ALA A 1 389 ? 35.182 14.147 -10.420 1.00 41.50 389 ALA A N 1
ATOM 2994 C CA . ALA A 1 389 ? 36.495 14.780 -10.558 1.00 41.50 389 ALA A CA 1
ATOM 2995 C C . ALA A 1 389 ? 37.605 13.789 -10.964 1.00 41.50 389 ALA A C 1
ATOM 2997 O O . ALA A 1 389 ? 38.522 14.164 -11.694 1.00 41.50 389 ALA A O 1
ATOM 2998 N N . GLN A 1 390 ? 37.519 12.529 -10.526 1.00 40.44 390 GLN A N 1
ATOM 2999 C CA . GLN A 1 390 ? 38.409 11.444 -10.953 1.00 40.44 390 GLN A CA 1
ATOM 3000 C C . GLN A 1 390 ? 38.146 11.039 -12.412 1.00 40.44 390 GLN A C 1
ATOM 3002 O O . GLN A 1 390 ? 39.101 10.866 -13.169 1.00 40.44 390 GLN A O 1
ATOM 3007 N N . PHE A 1 391 ? 36.879 10.994 -12.839 1.00 37.53 391 PHE A N 1
ATOM 3008 C CA . PHE A 1 391 ? 36.503 10.801 -14.246 1.00 37.53 391 PHE A CA 1
ATOM 3009 C C . PHE A 1 391 ? 37.028 11.935 -15.150 1.00 37.53 391 PHE A C 1
ATOM 3011 O O . PHE A 1 391 ? 37.612 11.669 -16.201 1.00 37.53 391 PHE A O 1
ATOM 3018 N N . ASP A 1 392 ? 36.914 13.192 -14.708 1.00 39.06 392 ASP A N 1
ATOM 3019 C CA . ASP A 1 392 ? 37.356 14.383 -15.454 1.00 39.06 392 ASP A CA 1
ATOM 3020 C C . ASP A 1 392 ? 38.894 14.581 -15.444 1.00 39.06 392 ASP A C 1
ATOM 3022 O O . ASP A 1 392 ? 39.452 15.386 -16.206 1.00 39.06 392 ASP A O 1
ATOM 3026 N N . ALA A 1 393 ? 39.608 13.896 -14.544 1.00 39.44 393 ALA A N 1
ATOM 3027 C CA . ALA A 1 393 ? 41.070 13.870 -14.490 1.00 39.44 393 ALA A CA 1
ATOM 3028 C C . ALA A 1 393 ? 41.655 12.791 -15.418 1.00 39.44 393 ALA A C 1
ATOM 3030 O O . ALA A 1 393 ? 42.684 13.030 -16.056 1.00 39.44 393 ALA A O 1
ATOM 3031 N N . GLU A 1 394 ? 40.981 11.644 -15.563 1.00 40.00 394 GLU A N 1
ATOM 3032 C CA . GLU A 1 394 ? 41.389 10.581 -16.492 1.00 40.00 394 GLU A CA 1
ATOM 3033 C C . GLU A 1 394 ? 41.230 10.979 -17.973 1.00 40.00 394 GLU A C 1
ATOM 3035 O O . GLU A 1 394 ? 42.005 10.515 -18.813 1.00 40.00 394 GLU A O 1
ATOM 3040 N N . GLU A 1 395 ? 40.321 11.903 -18.312 1.00 39.12 395 GLU A N 1
ATOM 3041 C CA . GLU A 1 395 ? 40.193 12.440 -19.682 1.00 39.12 395 GLU A CA 1
ATOM 3042 C C . GLU A 1 395 ? 41.350 13.364 -20.111 1.00 39.12 395 GLU A C 1
ATOM 3044 O O . GLU A 1 395 ? 41.604 13.518 -21.308 1.00 39.12 395 GLU A O 1
ATOM 3049 N N . ARG A 1 396 ? 42.113 13.940 -19.170 1.00 37.41 396 ARG A N 1
ATOM 3050 C CA . ARG A 1 396 ? 43.202 14.897 -19.468 1.00 37.41 396 ARG A CA 1
ATOM 3051 C C . ARG A 1 396 ? 44.577 14.259 -19.707 1.00 37.41 396 ARG A C 1
ATOM 3053 O O . ARG A 1 396 ? 45.531 14.968 -20.019 1.00 37.41 396 ARG A O 1
ATOM 3060 N N . GLY A 1 397 ? 44.690 12.931 -19.631 1.00 31.97 397 GLY A N 1
ATOM 3061 C CA . GLY A 1 397 ? 45.951 12.190 -19.791 1.00 31.97 397 GLY A CA 1
ATOM 3062 C C . GLY A 1 397 ? 46.440 11.954 -21.231 1.00 31.97 397 GLY A C 1
ATOM 3063 O O . GLY A 1 397 ? 47.439 11.262 -21.420 1.00 31.97 397 GLY A O 1
ATOM 3064 N N . GLY A 1 398 ? 45.772 12.487 -22.258 1.00 29.36 398 GLY A N 1
ATOM 3065 C CA . GLY A 1 398 ? 46.161 12.321 -23.664 1.00 29.36 398 GLY A CA 1
ATOM 3066 C C . GLY A 1 398 ? 46.555 13.642 -24.316 1.00 29.36 398 GLY A C 1
ATOM 3067 O O . GLY A 1 398 ? 45.694 14.420 -24.711 1.00 29.36 398 GLY A O 1
ATOM 3068 N N . SER A 1 399 ? 47.855 13.895 -24.474 1.00 36.78 399 SER A N 1
ATOM 3069 C CA . SER A 1 399 ? 48.367 15.081 -25.166 1.00 36.78 399 SER A CA 1
ATOM 3070 C C . SER A 1 399 ? 48.018 15.066 -26.662 1.00 36.78 399 SER A C 1
ATOM 3072 O O . SER A 1 399 ? 48.714 14.423 -27.450 1.00 36.78 399 SER A O 1
ATOM 3074 N N . VAL A 1 400 ? 46.994 15.818 -27.067 1.00 32.72 400 VAL A N 1
ATOM 3075 C CA . VAL A 1 400 ? 46.853 16.365 -28.426 1.00 32.72 400 VAL A CA 1
ATOM 3076 C C . VAL A 1 400 ? 46.262 17.770 -28.304 1.00 32.72 400 VAL A C 1
ATOM 3078 O O . VAL A 1 400 ? 45.194 17.957 -27.732 1.00 32.72 400 VAL A O 1
ATOM 3081 N N . THR A 1 401 ? 46.972 18.766 -28.826 1.00 34.62 401 THR A N 1
ATOM 3082 C CA . THR A 1 401 ? 46.513 20.158 -28.941 1.00 34.62 401 THR A CA 1
ATOM 3083 C C . THR A 1 401 ? 45.270 20.250 -29.839 1.00 34.62 401 THR A C 1
ATOM 3085 O O . THR A 1 401 ? 45.374 19.836 -30.999 1.00 34.62 401 THR A O 1
ATOM 3088 N N . PRO A 1 402 ? 44.128 20.814 -29.399 1.00 34.81 402 PRO A N 1
ATOM 3089 C CA . PRO A 1 402 ? 43.010 21.083 -30.292 1.00 34.81 402 PRO A CA 1
ATOM 3090 C C . PRO A 1 402 ? 43.144 22.488 -30.885 1.00 34.81 402 PRO A C 1
ATOM 3092 O O . PRO A 1 402 ? 43.116 23.489 -30.173 1.00 34.81 402 PRO A O 1
ATOM 3095 N N . ALA A 1 403 ? 43.271 22.541 -32.207 1.00 32.31 403 ALA A N 1
ATOM 3096 C CA . ALA A 1 403 ? 42.819 23.684 -32.981 1.00 32.31 403 ALA A CA 1
ATOM 3097 C C . ALA A 1 403 ? 41.288 23.796 -32.855 1.00 32.31 403 ALA A C 1
ATOM 3099 O O . ALA A 1 403 ? 40.606 22.774 -32.761 1.00 32.31 403 ALA A O 1
ATOM 3100 N N . GLU A 1 404 ? 40.802 25.036 -32.834 1.00 36.31 404 GLU A N 1
ATOM 3101 C CA . GLU A 1 404 ? 39.406 25.490 -32.895 1.00 36.31 404 GLU A CA 1
ATOM 3102 C C . GLU A 1 404 ? 38.399 24.412 -33.341 1.00 36.31 404 GLU A C 1
ATOM 3104 O O . GLU A 1 404 ? 38.268 24.091 -34.523 1.00 36.31 404 GLU A O 1
ATOM 3109 N N . ALA A 1 405 ? 37.662 23.853 -32.379 1.00 32.56 405 ALA A N 1
ATOM 3110 C CA . ALA A 1 405 ? 36.536 22.973 -32.646 1.00 32.56 405 ALA A CA 1
ATOM 3111 C C . ALA A 1 405 ? 35.238 23.741 -32.381 1.00 32.56 405 ALA A C 1
ATOM 3113 O O . ALA A 1 405 ? 34.796 23.861 -31.241 1.00 32.56 405 ALA A O 1
ATOM 3114 N N . GLU A 1 406 ? 34.606 24.239 -33.445 1.00 40.75 406 GLU A N 1
ATOM 3115 C CA . GLU A 1 406 ? 33.149 24.401 -33.451 1.00 40.75 406 GLU A CA 1
ATOM 3116 C C . GLU A 1 406 ? 32.525 23.100 -32.936 1.00 40.75 406 GLU A C 1
ATOM 3118 O O . GLU A 1 406 ? 32.775 22.024 -33.494 1.00 40.75 406 GLU A O 1
ATOM 3123 N N . VAL A 1 407 ? 31.735 23.190 -31.865 1.00 39.81 407 VAL A N 1
ATOM 3124 C CA . VAL A 1 407 ? 30.989 22.055 -31.319 1.00 39.81 407 VAL A CA 1
ATOM 3125 C C . VAL A 1 407 ? 29.916 21.677 -32.337 1.00 39.81 407 VAL A C 1
ATOM 3127 O O . VAL A 1 407 ? 28.822 22.232 -32.352 1.00 39.81 407 VAL A O 1
ATOM 3130 N N . ALA A 1 408 ? 30.254 20.745 -33.225 1.00 46.47 408 ALA A N 1
ATOM 3131 C CA . ALA A 1 408 ? 29.298 20.102 -34.109 1.00 46.47 408 ALA A CA 1
ATOM 3132 C C . ALA A 1 408 ? 28.210 19.450 -33.243 1.00 46.47 408 ALA A C 1
ATOM 3134 O O . ALA A 1 408 ? 28.511 18.644 -32.356 1.00 46.47 408 ALA A O 1
ATOM 3135 N N . THR A 1 409 ? 26.944 19.793 -33.478 1.00 55.66 409 THR A N 1
ATOM 3136 C CA . THR A 1 409 ? 25.836 19.144 -32.775 1.00 55.66 409 THR A CA 1
ATOM 3137 C C . THR A 1 409 ? 25.810 17.652 -33.123 1.00 55.66 409 THR A C 1
ATOM 3139 O O . THR A 1 409 ? 26.328 17.217 -34.155 1.00 55.66 409 THR A O 1
ATOM 3142 N N . PHE A 1 410 ? 25.175 16.819 -32.292 1.00 57.16 410 PHE A N 1
ATOM 3143 C CA . PHE A 1 410 ? 25.004 15.391 -32.604 1.00 57.16 410 PHE A CA 1
ATOM 3144 C C . PHE A 1 410 ? 24.344 15.188 -33.988 1.00 57.16 410 PHE A C 1
ATOM 3146 O O . PHE A 1 410 ? 24.642 14.239 -34.709 1.00 57.16 410 PHE A O 1
ATOM 3153 N N . TYR A 1 411 ? 23.501 16.128 -34.417 1.00 54.12 411 TYR A N 1
ATOM 3154 C CA . TYR A 1 411 ? 22.925 16.134 -35.758 1.00 54.12 411 TYR A CA 1
ATOM 3155 C C . TYR A 1 411 ? 23.954 16.457 -36.861 1.00 54.12 411 TYR A C 1
ATOM 3157 O O . TYR A 1 411 ? 23.894 15.865 -37.935 1.00 54.12 411 TYR A O 1
ATOM 3165 N N . ASP A 1 412 ? 24.949 17.305 -36.603 1.00 55.12 412 ASP A N 1
ATOM 3166 C CA . ASP A 1 412 ? 26.013 17.646 -37.565 1.00 55.12 412 ASP A CA 1
ATOM 3167 C C . ASP A 1 412 ? 27.008 16.494 -37.785 1.00 55.12 412 ASP A C 1
ATOM 3169 O O . ASP A 1 412 ? 27.557 16.324 -38.880 1.00 55.12 412 ASP A O 1
ATOM 3173 N N . VAL A 1 413 ? 27.209 15.654 -36.763 1.00 55.84 413 VAL A N 1
ATOM 3174 C CA . VAL A 1 413 ? 28.082 14.471 -36.837 1.00 55.84 413 VAL A CA 1
ATOM 3175 C C . VAL A 1 413 ? 27.356 13.262 -37.441 1.00 55.84 413 VAL A C 1
ATOM 3177 O O . VAL A 1 413 ? 27.943 12.538 -38.253 1.00 55.84 413 VAL A O 1
ATOM 3180 N N . PHE A 1 414 ? 26.086 13.044 -37.082 1.00 58.03 414 PHE A N 1
ATOM 3181 C CA . PHE A 1 414 ? 25.340 11.817 -37.406 1.00 58.03 414 PHE A CA 1
ATOM 3182 C C . PHE A 1 414 ? 24.198 12.008 -38.426 1.00 58.03 414 PHE A C 1
ATOM 3184 O O . PHE A 1 414 ? 23.615 11.023 -38.893 1.00 58.03 414 PHE A O 1
ATOM 3191 N N . GLY A 1 415 ? 23.887 13.245 -38.821 1.00 63.31 415 GLY A N 1
ATOM 3192 C CA . GLY A 1 415 ? 22.779 13.575 -39.718 1.00 63.31 415 GLY A CA 1
ATOM 3193 C C . GLY A 1 415 ? 21.431 13.058 -39.204 1.00 63.31 415 GLY A C 1
ATOM 3194 O O . GLY A 1 415 ? 21.223 12.855 -38.009 1.00 63.31 415 GLY A O 1
ATOM 3195 N N . PHE A 1 416 ? 20.523 12.747 -40.131 1.00 64.75 416 PHE A N 1
ATOM 3196 C CA . PHE A 1 416 ? 19.205 12.175 -39.823 1.00 64.75 416 PHE A CA 1
ATOM 3197 C C . PHE A 1 416 ? 19.264 10.866 -39.003 1.00 64.75 416 PHE A C 1
ATOM 3199 O O . PHE A 1 416 ? 18.341 10.572 -38.249 1.00 64.75 416 PHE A O 1
ATOM 3206 N N . LEU A 1 417 ? 20.354 10.092 -39.102 1.00 57.94 417 LEU A N 1
ATOM 3207 C CA . LEU A 1 417 ? 20.542 8.839 -38.354 1.00 57.94 417 LEU A CA 1
ATOM 3208 C C . LEU A 1 417 ? 20.929 9.059 -36.880 1.00 57.94 417 LEU A C 1
ATOM 3210 O O . LEU A 1 417 ? 20.870 8.116 -36.092 1.00 57.94 417 LEU A O 1
ATOM 3214 N N . GLY A 1 418 ? 21.284 10.285 -36.483 1.00 65.38 418 GLY A N 1
ATOM 3215 C CA . GLY A 1 418 ? 21.618 10.604 -35.097 1.00 65.38 418 GLY A CA 1
ATOM 3216 C C . GLY A 1 418 ? 20.417 10.529 -34.152 1.00 65.38 418 GLY A C 1
ATOM 3217 O O . GLY A 1 418 ? 20.506 9.964 -33.065 1.00 65.38 418 GLY A O 1
ATOM 3218 N N . VAL A 1 419 ? 19.259 11.021 -34.592 1.00 69.25 419 VAL A N 1
ATOM 3219 C CA . VAL A 1 419 ? 18.018 10.993 -33.803 1.00 69.25 419 VAL A CA 1
ATOM 3220 C C . VAL A 1 419 ? 17.624 9.563 -33.389 1.00 69.25 419 VAL A C 1
ATOM 3222 O O . VAL A 1 419 ? 17.474 9.327 -32.190 1.00 69.25 419 VAL A O 1
ATOM 3225 N N . PRO A 1 420 ? 17.532 8.567 -34.299 1.00 69.56 420 PRO A N 1
ATOM 3226 C CA . PRO A 1 420 ? 17.229 7.196 -33.895 1.00 69.56 420 PRO A CA 1
ATOM 3227 C C . PRO A 1 420 ? 18.315 6.571 -33.006 1.00 69.56 420 PRO A C 1
ATOM 3229 O O . PRO A 1 420 ? 17.985 5.760 -32.146 1.00 69.56 420 PRO A O 1
ATOM 3232 N N . MET A 1 421 ? 19.589 6.959 -33.137 1.00 65.31 421 MET A N 1
ATOM 3233 C CA . MET A 1 421 ? 20.651 6.475 -32.242 1.00 65.31 421 MET A CA 1
ATOM 3234 C C . MET A 1 421 ? 20.518 7.018 -30.814 1.00 65.31 421 MET A C 1
ATOM 3236 O O . MET A 1 421 ? 20.660 6.243 -29.869 1.00 65.31 421 MET A O 1
ATOM 3240 N N . ILE A 1 422 ? 20.210 8.311 -30.645 1.00 69.56 422 ILE A N 1
ATOM 3241 C CA . ILE A 1 422 ? 19.927 8.893 -29.321 1.00 69.56 422 ILE A CA 1
ATOM 3242 C C . ILE A 1 422 ? 18.707 8.213 -28.710 1.00 69.56 422 ILE A C 1
ATOM 3244 O O . ILE A 1 422 ? 18.752 7.823 -27.549 1.00 69.56 422 ILE A O 1
ATOM 3248 N N . ILE A 1 423 ? 17.642 8.017 -29.493 1.00 73.00 423 ILE A N 1
ATOM 3249 C CA . ILE A 1 423 ? 16.431 7.338 -29.019 1.00 73.00 423 ILE A CA 1
ATOM 3250 C C . ILE A 1 423 ? 16.769 5.925 -28.530 1.00 73.00 423 ILE A C 1
ATOM 3252 O O . ILE A 1 423 ? 16.408 5.571 -27.413 1.00 73.00 423 ILE A O 1
ATOM 3256 N N . VAL A 1 424 ? 17.515 5.131 -29.307 1.00 73.69 424 VAL A N 1
ATOM 3257 C CA . VAL A 1 424 ? 17.933 3.777 -28.897 1.00 73.69 424 VAL A CA 1
ATOM 3258 C C . VAL A 1 424 ? 18.792 3.811 -27.630 1.00 73.69 424 VAL A C 1
ATOM 3260 O O . VAL A 1 424 ? 18.607 2.974 -26.748 1.00 73.69 424 VAL A O 1
ATOM 3263 N N . PHE A 1 425 ? 19.701 4.778 -27.508 1.00 69.94 425 PHE A N 1
ATOM 3264 C CA . PHE A 1 425 ? 20.535 4.932 -26.318 1.00 69.94 425 PHE A CA 1
ATOM 3265 C C . PHE A 1 425 ? 19.706 5.283 -25.075 1.00 69.94 425 PHE A C 1
ATOM 3267 O O . PHE A 1 425 ? 19.839 4.622 -24.046 1.00 69.94 425 PHE A O 1
ATOM 3274 N N . VAL A 1 426 ? 18.807 6.264 -25.180 1.00 72.44 426 VAL A N 1
ATOM 3275 C CA . VAL A 1 426 ? 17.916 6.681 -24.088 1.00 72.44 426 VAL A CA 1
ATOM 3276 C C . VAL A 1 426 ? 16.985 5.538 -23.686 1.00 72.44 426 VAL A C 1
ATOM 3278 O O . VAL A 1 426 ? 16.859 5.253 -22.498 1.00 72.44 426 VAL A O 1
ATOM 3281 N N . LEU A 1 427 ? 16.399 4.820 -24.650 1.00 73.56 427 LEU A N 1
ATOM 3282 C CA . LEU A 1 427 ? 15.571 3.642 -24.377 1.00 73.56 427 LEU A CA 1
ATOM 3283 C C . LEU A 1 427 ? 16.370 2.530 -23.681 1.00 73.56 427 LEU A C 1
ATOM 3285 O O . LEU A 1 427 ? 15.875 1.930 -22.730 1.00 73.56 427 LEU A O 1
ATOM 3289 N N . SER A 1 428 ? 17.617 2.283 -24.094 1.00 68.75 428 SER A N 1
ATOM 3290 C CA . SER A 1 428 ? 18.492 1.293 -23.453 1.00 68.75 428 SER A CA 1
ATOM 3291 C C . SER A 1 428 ? 18.882 1.696 -22.025 1.00 68.75 428 SER A C 1
ATOM 3293 O O . SER A 1 428 ? 18.942 0.841 -21.138 1.00 68.75 428 SER A O 1
ATOM 3295 N N . ALA A 1 429 ? 19.147 2.982 -21.784 1.00 67.12 429 ALA A N 1
ATOM 3296 C CA . ALA A 1 429 ? 19.464 3.505 -20.457 1.00 67.12 429 ALA A CA 1
ATOM 3297 C C . ALA A 1 429 ? 18.246 3.433 -19.520 1.00 67.12 429 ALA A C 1
ATOM 3299 O O . ALA A 1 429 ? 18.362 2.934 -18.400 1.00 67.12 429 ALA A O 1
ATOM 3300 N N . LEU A 1 430 ? 17.066 3.837 -20.006 1.00 73.19 430 LEU A N 1
ATOM 3301 C CA . LEU A 1 430 ? 15.796 3.708 -19.287 1.00 73.19 430 LEU A CA 1
ATOM 3302 C C . LEU A 1 430 ? 15.488 2.245 -18.953 1.00 73.19 430 LEU A C 1
ATOM 3304 O O . LEU A 1 430 ? 15.146 1.942 -17.813 1.00 73.19 430 LEU A O 1
ATOM 3308 N N . TRP A 1 431 ? 15.671 1.327 -19.908 1.00 75.62 431 TRP A N 1
ATOM 3309 C CA . TRP A 1 431 ? 15.485 -0.108 -19.682 1.00 75.62 431 TRP A CA 1
ATOM 3310 C C . TRP A 1 431 ? 16.423 -0.656 -18.601 1.00 75.62 431 TRP A C 1
ATOM 3312 O O . TRP A 1 431 ? 16.004 -1.429 -17.745 1.00 75.62 431 TRP A O 1
ATOM 3322 N N . THR A 1 432 ? 17.680 -0.209 -18.584 1.00 69.69 432 THR A N 1
ATOM 3323 C CA . THR A 1 432 ? 18.654 -0.616 -17.558 1.00 69.69 432 THR A CA 1
ATOM 3324 C C . THR A 1 432 ? 18.239 -0.129 -16.166 1.00 69.69 432 THR A C 1
ATOM 3326 O O . THR A 1 432 ? 18.322 -0.889 -15.202 1.00 69.69 432 THR A O 1
ATOM 3329 N N . PHE A 1 433 ? 17.721 1.100 -16.059 1.00 70.00 433 PHE A N 1
ATOM 3330 C CA . PHE A 1 433 ? 17.172 1.638 -14.809 1.00 70.00 433 PHE A CA 1
ATOM 3331 C C . PHE A 1 433 ? 15.926 0.878 -14.334 1.00 70.00 433 PHE A C 1
ATOM 3333 O O . PHE A 1 433 ? 15.817 0.567 -13.149 1.00 70.00 433 PHE A O 1
ATOM 3340 N N . ILE A 1 434 ? 15.015 0.533 -15.251 1.00 72.31 434 ILE A N 1
ATOM 3341 C CA . ILE A 1 434 ? 13.835 -0.297 -14.956 1.00 72.31 434 ILE A CA 1
ATOM 3342 C C . ILE A 1 434 ? 14.265 -1.655 -14.405 1.00 72.31 434 ILE A C 1
ATOM 3344 O O . ILE A 1 434 ? 13.750 -2.090 -13.377 1.00 72.31 434 ILE A O 1
ATOM 3348 N N . LEU A 1 435 ? 15.230 -2.309 -15.057 1.00 73.19 435 LEU A N 1
ATOM 3349 C CA . LEU A 1 435 ? 15.742 -3.600 -14.608 1.00 73.19 435 LEU A CA 1
ATOM 3350 C C . LEU A 1 435 ? 16.363 -3.516 -13.217 1.00 73.19 435 LEU A C 1
ATOM 3352 O O . LEU A 1 435 ? 16.119 -4.419 -12.426 1.00 73.19 435 LEU A O 1
ATOM 3356 N N . ALA A 1 436 ? 17.115 -2.455 -12.907 1.00 69.81 436 ALA A N 1
ATOM 3357 C CA . ALA A 1 436 ? 17.675 -2.232 -11.574 1.00 69.81 436 ALA A CA 1
ATOM 3358 C C . ALA A 1 436 ? 16.577 -2.028 -10.516 1.00 69.81 436 ALA A C 1
ATOM 3360 O O . ALA A 1 436 ? 16.635 -2.626 -9.444 1.00 69.81 436 ALA A O 1
ATOM 3361 N N . TYR A 1 437 ? 15.537 -1.251 -10.835 1.00 69.75 437 TYR A N 1
ATOM 3362 C CA . TYR A 1 437 ? 14.396 -1.037 -9.941 1.00 69.75 437 TYR A CA 1
ATOM 3363 C C . TYR A 1 437 ? 13.613 -2.332 -9.669 1.00 69.75 437 TYR A C 1
ATOM 3365 O O . TYR A 1 437 ? 13.242 -2.590 -8.524 1.00 69.75 437 TYR A O 1
ATOM 3373 N N . ILE A 1 438 ? 13.415 -3.177 -10.690 1.00 75.50 438 ILE A N 1
ATOM 3374 C CA . ILE A 1 438 ? 12.771 -4.497 -10.556 1.00 75.50 438 ILE A CA 1
ATOM 3375 C C . ILE A 1 438 ? 13.515 -5.398 -9.557 1.00 75.50 438 ILE A C 1
ATOM 3377 O O . ILE A 1 438 ? 12.862 -6.157 -8.843 1.00 75.50 438 ILE A O 1
ATOM 3381 N N . GLN A 1 439 ? 14.848 -5.300 -9.463 1.00 71.88 439 GLN A N 1
ATOM 3382 C CA . GLN A 1 439 ? 15.624 -6.103 -8.503 1.00 71.88 439 GLN A CA 1
ATOM 3383 C C . GLN A 1 439 ? 15.347 -5.721 -7.056 1.00 71.88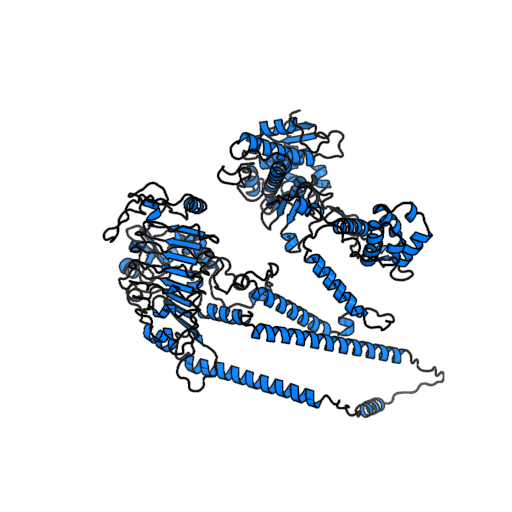 439 GLN A C 1
ATOM 3385 O O . GLN A 1 439 ? 15.282 -6.583 -6.190 1.00 71.88 439 GLN A O 1
ATOM 3390 N N . VAL A 1 440 ? 15.218 -4.421 -6.796 1.00 66.62 440 VAL A N 1
ATOM 3391 C CA . VAL A 1 440 ? 15.140 -3.888 -5.431 1.00 66.62 440 VAL A CA 1
ATOM 3392 C C . VAL A 1 440 ? 13.691 -3.822 -4.945 1.00 66.62 440 VAL A C 1
ATOM 3394 O O . VAL A 1 440 ? 13.403 -3.991 -3.764 1.00 66.62 440 VAL A O 1
ATOM 3397 N N . HIS A 1 441 ? 12.751 -3.572 -5.856 1.00 71.38 441 HIS A N 1
ATOM 3398 C CA . HIS A 1 441 ? 11.354 -3.291 -5.536 1.00 71.38 441 HIS A CA 1
ATOM 3399 C C . HIS A 1 441 ? 10.388 -4.097 -6.405 1.00 71.38 441 HIS A C 1
ATOM 3401 O O . HIS A 1 441 ? 9.430 -3.558 -6.961 1.00 71.38 441 HIS A O 1
ATOM 3407 N N . ALA A 1 442 ? 10.633 -5.402 -6.485 1.00 74.69 442 ALA A N 1
ATOM 3408 C CA . ALA A 1 442 ? 9.856 -6.373 -7.243 1.00 74.69 442 ALA A CA 1
ATOM 3409 C C . ALA A 1 442 ? 8.341 -6.252 -7.034 1.00 74.69 442 ALA A C 1
ATOM 3411 O O . ALA A 1 442 ? 7.609 -5.931 -7.969 1.00 74.69 442 ALA A O 1
ATOM 3412 N N . THR A 1 443 ? 7.884 -6.420 -5.789 1.00 75.25 443 THR A N 1
ATOM 3413 C CA . THR A 1 443 ? 6.463 -6.382 -5.418 1.00 75.25 443 THR A CA 1
ATOM 3414 C C . THR A 1 443 ? 5.830 -5.030 -5.730 1.00 75.25 443 THR A C 1
ATOM 3416 O O . THR A 1 443 ? 4.758 -4.967 -6.325 1.00 75.25 443 THR A O 1
ATOM 3419 N N . LYS A 1 444 ? 6.516 -3.922 -5.415 1.00 77.56 444 LYS A N 1
ATOM 3420 C CA . LYS A 1 444 ? 6.019 -2.563 -5.703 1.00 77.56 444 LYS A CA 1
ATOM 3421 C C . LYS A 1 444 ? 5.915 -2.309 -7.206 1.00 77.56 444 LYS A C 1
ATOM 3423 O O . LYS A 1 444 ? 4.937 -1.716 -7.653 1.00 77.56 444 LYS A O 1
ATOM 3428 N N . MET A 1 445 ? 6.895 -2.762 -7.986 1.00 80.88 445 MET A N 1
ATOM 3429 C CA . MET A 1 445 ? 6.879 -2.635 -9.439 1.00 80.88 445 MET A CA 1
ATOM 3430 C C . MET A 1 445 ? 5.767 -3.486 -10.050 1.00 80.88 445 MET A C 1
ATOM 3432 O O . MET A 1 445 ? 4.995 -2.967 -10.847 1.00 80.88 445 MET A O 1
ATOM 3436 N N . ALA A 1 446 ? 5.632 -4.747 -9.640 1.00 78.44 446 ALA A N 1
ATOM 3437 C CA . ALA A 1 446 ? 4.561 -5.626 -10.094 1.00 78.44 446 ALA A CA 1
ATOM 3438 C C . ALA A 1 446 ? 3.176 -5.051 -9.764 1.00 78.44 446 ALA A C 1
ATOM 3440 O O . ALA A 1 446 ? 2.339 -4.915 -10.654 1.00 78.44 446 ALA A O 1
ATOM 3441 N N . ASN A 1 447 ? 2.971 -4.591 -8.528 1.00 80.88 447 ASN A N 1
ATOM 3442 C CA . ASN A 1 447 ? 1.728 -3.942 -8.120 1.00 80.88 447 ASN A CA 1
ATOM 3443 C C . ASN A 1 447 ? 1.445 -2.641 -8.870 1.00 80.88 447 ASN A C 1
ATOM 3445 O O . ASN A 1 447 ? 0.291 -2.363 -9.180 1.00 80.88 447 ASN A O 1
ATOM 3449 N N . SER A 1 448 ? 2.473 -1.847 -9.171 1.00 78.38 448 SER A N 1
ATOM 3450 C CA . SER A 1 448 ? 2.334 -0.593 -9.919 1.00 78.38 448 SER A CA 1
ATOM 3451 C C . SER A 1 448 ? 2.009 -0.843 -11.393 1.00 78.38 448 SER A C 1
ATOM 3453 O O . SER A 1 448 ? 1.085 -0.236 -11.935 1.00 78.38 448 SER A O 1
ATOM 3455 N N . VAL A 1 449 ? 2.724 -1.778 -12.030 1.00 75.62 449 VAL A N 1
ATOM 3456 C CA . VAL A 1 449 ? 2.499 -2.186 -13.426 1.00 75.62 449 VAL A CA 1
ATOM 3457 C C . VAL A 1 449 ? 1.103 -2.780 -13.588 1.00 75.62 449 VAL A C 1
ATOM 3459 O O . VAL A 1 449 ? 0.408 -2.446 -14.543 1.00 75.62 449 VAL A O 1
ATOM 3462 N N . MET A 1 450 ? 0.677 -3.608 -12.634 1.00 75.00 450 MET A N 1
ATOM 3463 C CA . MET A 1 450 ? -0.581 -4.349 -12.715 1.00 75.00 450 MET A CA 1
ATOM 3464 C C . MET A 1 450 ? -1.737 -3.682 -11.962 1.00 75.00 450 MET A C 1
ATOM 3466 O O . MET A 1 450 ? -2.853 -4.197 -11.980 1.00 75.00 450 MET A O 1
ATOM 3470 N N . ASN A 1 451 ? -1.510 -2.530 -11.327 1.00 75.69 451 ASN A N 1
ATOM 3471 C CA . ASN A 1 451 ? -2.481 -1.816 -10.495 1.00 75.69 451 ASN A CA 1
ATOM 3472 C C . ASN A 1 451 ? -3.182 -2.734 -9.468 1.00 75.69 451 ASN A C 1
ATOM 3474 O O . ASN A 1 451 ? -4.407 -2.875 -9.480 1.00 75.69 451 ASN A O 1
ATOM 3478 N N . THR A 1 452 ? -2.387 -3.398 -8.626 1.00 75.12 452 THR A N 1
ATOM 3479 C CA . THR A 1 452 ? -2.837 -4.334 -7.573 1.00 75.12 452 THR A CA 1
ATOM 3480 C C . THR A 1 452 ? -2.346 -3.938 -6.176 1.00 75.12 452 THR A C 1
ATOM 3482 O O . THR A 1 452 ? -2.404 -4.736 -5.251 1.00 75.12 452 THR A O 1
ATOM 3485 N N . THR A 1 453 ? -1.870 -2.701 -5.994 1.00 75.69 453 THR A N 1
ATOM 3486 C CA . THR A 1 453 ? -1.283 -2.208 -4.730 1.00 75.69 453 THR A CA 1
ATOM 3487 C C . THR A 1 453 ? -2.214 -2.327 -3.522 1.00 75.69 453 THR A C 1
ATOM 3489 O O . THR A 1 453 ? -1.736 -2.515 -2.411 1.00 75.69 453 THR A O 1
ATOM 3492 N N . ASN A 1 454 ? -3.527 -2.228 -3.736 1.00 71.31 454 ASN A N 1
ATOM 3493 C CA . ASN A 1 454 ? -4.532 -2.260 -2.670 1.00 71.31 454 ASN A CA 1
ATOM 3494 C C . ASN A 1 454 ? -5.086 -3.672 -2.408 1.00 71.31 454 ASN A C 1
ATOM 3496 O O . ASN A 1 454 ? -6.026 -3.815 -1.633 1.00 71.31 454 ASN A O 1
ATOM 3500 N N . PHE A 1 455 ? -4.563 -4.694 -3.089 1.00 73.81 455 PHE A N 1
ATOM 3501 C CA . PHE A 1 455 ? -5.018 -6.075 -2.953 1.00 73.81 455 PHE A CA 1
ATOM 3502 C C . PHE A 1 455 ? -4.002 -6.899 -2.171 1.00 73.81 455 PHE A C 1
ATOM 3504 O O . PHE A 1 455 ? -2.792 -6.695 -2.297 1.00 73.81 455 PHE A O 1
ATOM 3511 N N . ASP A 1 456 ? -4.515 -7.812 -1.355 1.00 68.88 456 ASP A N 1
ATOM 3512 C CA . ASP A 1 456 ? -3.773 -8.712 -0.479 1.00 68.88 456 ASP A CA 1
ATOM 3513 C C . ASP A 1 456 ? -2.716 -7.962 0.347 1.00 68.88 456 ASP A C 1
ATOM 3515 O O . ASP A 1 456 ? -1.561 -8.373 0.430 1.00 68.88 456 ASP A O 1
ATOM 3519 N N . ASN A 1 457 ? -3.096 -6.794 0.890 1.00 66.69 457 ASN A N 1
ATOM 3520 C CA . ASN A 1 457 ? -2.226 -5.886 1.653 1.00 66.69 457 ASN A CA 1
ATOM 3521 C C . ASN A 1 457 ? -0.920 -5.496 0.926 1.00 66.69 457 ASN A C 1
ATOM 3523 O O . ASN A 1 457 ? 0.121 -5.262 1.539 1.00 66.69 457 ASN A O 1
ATOM 3527 N N . GLY A 1 458 ? -0.975 -5.404 -0.404 1.00 68.75 458 GLY A N 1
ATOM 3528 C CA . GLY A 1 458 ? 0.170 -5.061 -1.241 1.00 68.75 458 GLY A CA 1
ATOM 3529 C C . GLY A 1 458 ? 1.064 -6.251 -1.582 1.00 68.75 458 GLY A C 1
ATOM 3530 O O . GLY A 1 458 ? 2.142 -6.048 -2.137 1.00 68.75 458 GLY A O 1
ATOM 3531 N N . GLU A 1 459 ? 0.636 -7.482 -1.312 1.00 70.19 459 GLU A N 1
ATOM 3532 C CA . GLU A 1 459 ? 1.407 -8.704 -1.576 1.00 70.19 459 GLU A CA 1
ATOM 3533 C C . GLU A 1 459 ? 0.698 -9.627 -2.582 1.00 70.19 459 GLU A C 1
ATOM 3535 O O . GLU A 1 459 ? 1.006 -10.810 -2.670 1.00 70.19 459 GLU A O 1
ATOM 3540 N N . PHE A 1 460 ? -0.182 -9.067 -3.427 1.00 75.31 460 PHE A N 1
ATOM 3541 C CA . PHE A 1 460 ? -0.923 -9.790 -4.473 1.00 75.31 460 PHE A CA 1
ATOM 3542 C C . PHE A 1 460 ? -0.053 -10.746 -5.305 1.00 75.31 460 PHE A C 1
ATOM 3544 O O . PHE A 1 460 ? -0.496 -11.840 -5.646 1.00 75.31 460 PHE A O 1
ATOM 3551 N N . TRP A 1 461 ? 1.185 -10.353 -5.639 1.00 75.12 461 TRP A N 1
ATOM 3552 C CA . TRP A 1 461 ? 2.095 -11.138 -6.487 1.00 75.12 461 TRP A CA 1
ATOM 3553 C C . TRP A 1 461 ? 3.006 -12.103 -5.725 1.00 75.12 461 TRP A C 1
ATOM 3555 O O . TRP A 1 461 ? 3.468 -13.055 -6.352 1.00 75.12 461 TRP A O 1
ATOM 3565 N N . LEU A 1 462 ? 3.202 -11.907 -4.413 1.00 64.88 462 LEU A N 1
ATOM 3566 C CA . LEU A 1 462 ? 4.082 -12.717 -3.554 1.00 64.88 462 LEU A CA 1
ATOM 3567 C C . LEU A 1 462 ? 5.502 -12.859 -4.123 1.00 64.88 462 LEU A C 1
ATOM 3569 O O . LEU A 1 462 ? 6.021 -13.957 -4.265 1.00 64.88 462 LEU A O 1
ATOM 3573 N N . LEU A 1 463 ? 6.112 -11.747 -4.539 1.00 68.56 463 LEU A N 1
ATOM 3574 C CA . LEU A 1 463 ? 7.461 -11.784 -5.106 1.00 68.56 463 LEU A CA 1
ATOM 3575 C C . LEU A 1 463 ? 8.521 -11.775 -3.989 1.00 68.56 463 LEU A C 1
ATOM 3577 O O . LEU A 1 463 ? 8.312 -11.105 -2.973 1.00 68.56 463 LEU A O 1
ATOM 3581 N N . PRO A 1 464 ? 9.678 -12.439 -4.184 1.00 57.03 464 PRO A N 1
ATOM 3582 C CA . PRO A 1 464 ? 10.766 -12.431 -3.212 1.00 57.03 464 PRO A CA 1
ATOM 3583 C C . PRO A 1 464 ? 11.215 -11.003 -2.892 1.00 57.03 464 PRO A C 1
ATOM 3585 O O . PRO A 1 464 ? 11.410 -10.181 -3.795 1.00 57.03 464 PRO A O 1
ATOM 3588 N N . HIS A 1 465 ? 11.406 -10.705 -1.607 1.00 54.31 465 HIS A N 1
ATOM 3589 C CA . HIS A 1 465 ? 11.977 -9.431 -1.170 1.00 54.31 465 HIS A CA 1
ATOM 3590 C C . HIS A 1 465 ? 13.493 -9.591 -1.017 1.00 54.31 465 HIS A C 1
ATOM 3592 O O . HIS A 1 465 ? 13.919 -10.563 -0.391 1.00 54.31 465 HIS A O 1
ATOM 3598 N N . PRO A 1 466 ? 14.316 -8.686 -1.575 1.00 50.00 466 PRO A N 1
ATOM 3599 C CA . PRO A 1 466 ? 15.761 -8.752 -1.387 1.00 50.00 466 PRO A CA 1
ATOM 3600 C C . PRO A 1 466 ? 16.106 -8.602 0.100 1.00 50.00 466 PRO A C 1
ATOM 3602 O O . PRO A 1 466 ? 15.480 -7.808 0.801 1.00 50.00 466 PRO A O 1
ATOM 3605 N N . GLU A 1 467 ? 17.100 -9.356 0.582 1.00 43.44 467 GLU A N 1
ATOM 3606 C CA . GLU A 1 467 ? 17.650 -9.154 1.927 1.00 43.44 467 GLU A CA 1
ATOM 3607 C C . GLU A 1 467 ? 18.161 -7.709 2.072 1.00 43.44 467 GLU A C 1
ATOM 3609 O O . GLU A 1 467 ? 18.721 -7.162 1.120 1.00 43.44 467 GLU A O 1
ATOM 3614 N N . ASP A 1 468 ? 17.960 -7.108 3.252 1.00 37.69 468 ASP A N 1
ATOM 3615 C CA . ASP A 1 468 ? 18.009 -5.666 3.591 1.00 37.69 468 ASP A CA 1
ATOM 3616 C C . ASP A 1 468 ? 19.355 -4.918 3.361 1.00 37.69 468 ASP A C 1
ATOM 3618 O O . ASP A 1 468 ? 19.693 -3.981 4.082 1.00 37.69 468 ASP A O 1
ATOM 3622 N N . THR A 1 469 ? 20.166 -5.280 2.364 1.00 33.69 469 THR A N 1
ATOM 3623 C CA . THR A 1 469 ? 21.537 -4.767 2.176 1.00 33.69 469 THR A CA 1
ATOM 3624 C C . THR A 1 469 ? 21.739 -3.830 0.981 1.00 33.69 469 THR A C 1
ATOM 3626 O O . THR A 1 469 ? 22.826 -3.275 0.835 1.00 33.69 469 THR A O 1
ATOM 3629 N N . LEU A 1 470 ? 20.719 -3.564 0.155 1.00 34.12 470 LEU A N 1
ATOM 3630 C CA . LEU A 1 470 ? 20.834 -2.659 -1.001 1.00 34.12 470 LEU A CA 1
ATOM 3631 C C . LEU A 1 470 ? 19.672 -1.658 -1.067 1.00 34.12 470 LEU A C 1
ATOM 3633 O O . LEU A 1 470 ? 18.615 -1.927 -1.634 1.00 34.12 470 LEU A O 1
ATOM 3637 N N . VAL A 1 471 ? 19.895 -0.463 -0.512 1.00 32.59 471 VAL A N 1
ATOM 3638 C CA . VAL A 1 471 ? 18.976 0.678 -0.630 1.00 32.59 471 VAL A CA 1
ATOM 3639 C C . VAL A 1 471 ? 19.268 1.421 -1.936 1.00 32.59 471 VAL A C 1
ATOM 3641 O O . VAL A 1 471 ? 20.288 2.093 -2.067 1.00 32.59 471 VAL A O 1
ATOM 3644 N N . VAL A 1 472 ? 18.362 1.319 -2.910 1.00 32.31 472 VAL A N 1
ATOM 3645 C CA . VAL A 1 472 ? 18.341 2.163 -4.119 1.00 32.31 472 VAL A CA 1
ATOM 3646 C C . VAL A 1 472 ? 17.158 3.136 -3.994 1.00 32.31 472 VAL A C 1
ATOM 3648 O O . VAL A 1 472 ? 16.096 2.730 -3.523 1.00 32.31 472 VAL A O 1
ATOM 3651 N N . PRO A 1 473 ? 17.303 4.423 -4.367 1.00 30.83 473 PRO A N 1
ATOM 3652 C CA . PRO A 1 473 ? 16.289 5.451 -4.136 1.00 30.83 473 PRO A CA 1
ATOM 3653 C C . PRO A 1 473 ? 14.884 5.103 -4.661 1.00 30.83 473 PRO A C 1
ATOM 3655 O O . PRO A 1 473 ? 14.675 4.654 -5.790 1.00 30.83 473 PRO A O 1
ATOM 3658 N N . HIS A 1 474 ? 13.897 5.384 -3.811 1.00 35.53 474 HIS A N 1
ATOM 3659 C CA . HIS A 1 474 ? 12.476 5.124 -4.006 1.00 35.53 474 HIS A CA 1
ATOM 3660 C C . HIS A 1 474 ? 11.825 6.134 -4.976 1.00 35.53 474 HIS A C 1
ATOM 3662 O O . HIS A 1 474 ? 11.347 7.176 -4.537 1.00 35.53 474 HIS A O 1
ATOM 3668 N N . LYS A 1 475 ? 11.776 5.822 -6.284 1.00 33.81 475 LYS A N 1
ATOM 3669 C CA . LYS A 1 475 ? 10.595 5.958 -7.185 1.00 33.81 475 LYS A CA 1
ATOM 3670 C C . LYS A 1 475 ? 11.003 5.916 -8.665 1.00 33.81 475 LYS A C 1
ATOM 3672 O O . LYS A 1 475 ? 11.612 6.846 -9.182 1.00 33.81 475 LYS A O 1
ATOM 3677 N N . PHE A 1 476 ? 10.552 4.874 -9.361 1.00 34.72 476 PHE A N 1
ATOM 3678 C CA . PHE A 1 476 ? 10.427 4.842 -10.816 1.00 34.72 476 PHE A CA 1
ATOM 3679 C C . PHE A 1 476 ? 8.928 4.868 -11.152 1.00 34.72 476 PHE A C 1
ATOM 3681 O O . PHE A 1 476 ? 8.182 4.016 -10.676 1.00 34.72 476 PHE A O 1
ATOM 3688 N N . ASN A 1 477 ? 8.471 5.850 -11.932 1.00 37.88 477 ASN A N 1
ATOM 3689 C CA . ASN A 1 477 ? 7.104 5.881 -12.457 1.00 37.88 477 ASN A CA 1
ATOM 3690 C C . ASN A 1 477 ? 7.127 5.375 -13.898 1.00 37.88 477 ASN A C 1
ATOM 3692 O O . ASN A 1 477 ? 7.790 5.965 -14.748 1.00 37.88 477 ASN A O 1
ATOM 3696 N N . VAL A 1 478 ? 6.380 4.307 -14.181 1.00 40.25 478 VAL A N 1
ATOM 3697 C CA . VAL A 1 478 ? 6.183 3.831 -15.554 1.00 40.25 478 VAL A CA 1
ATOM 3698 C C . VAL A 1 478 ? 5.300 4.849 -16.300 1.00 40.25 478 VAL A C 1
ATOM 3700 O O . VAL A 1 478 ? 4.188 5.135 -15.826 1.00 40.25 478 VAL A O 1
ATOM 3703 N N . PRO A 1 479 ? 5.767 5.414 -17.435 1.00 37.47 479 PRO A N 1
ATOM 3704 C CA . PRO A 1 479 ? 4.985 6.320 -18.275 1.00 37.47 479 PRO A CA 1
ATOM 3705 C C . PRO A 1 479 ? 3.614 5.736 -18.628 1.00 37.47 479 PRO A C 1
ATOM 3707 O O . PRO A 1 479 ? 3.484 4.533 -18.865 1.00 37.47 479 PRO A O 1
ATOM 3710 N N . LYS A 1 480 ? 2.590 6.594 -18.667 1.00 37.34 480 LYS A N 1
ATOM 3711 C CA . LYS A 1 480 ? 1.186 6.218 -18.907 1.00 37.34 480 LYS A CA 1
ATOM 3712 C C . LYS A 1 480 ? 1.008 5.431 -20.218 1.00 37.34 480 LYS A C 1
ATOM 3714 O O . LYS A 1 480 ? 0.283 4.449 -20.231 1.00 37.34 480 LYS A O 1
ATOM 3719 N N . ASP A 1 481 ? 1.796 5.753 -21.243 1.00 37.78 481 ASP A N 1
ATOM 3720 C CA . ASP A 1 481 ? 1.720 5.131 -22.574 1.00 37.78 481 ASP A CA 1
ATOM 3721 C C . ASP A 1 481 ? 2.212 3.667 -22.621 1.00 37.78 481 ASP A C 1
ATOM 3723 O O . ASP A 1 481 ? 1.797 2.897 -23.488 1.00 37.78 481 ASP A O 1
ATOM 3727 N N . ILE A 1 482 ? 3.063 3.245 -21.671 1.00 38.78 482 ILE A N 1
ATOM 3728 C CA . ILE A 1 482 ? 3.484 1.835 -21.517 1.00 38.78 482 ILE A CA 1
ATOM 3729 C C . ILE A 1 482 ? 2.400 1.026 -20.783 1.00 38.78 482 ILE A C 1
ATOM 3731 O O . ILE A 1 482 ? 2.258 -0.175 -21.013 1.00 38.78 482 ILE A O 1
ATOM 3735 N N . ARG A 1 483 ? 1.607 1.691 -19.931 1.00 40.19 483 ARG A N 1
ATOM 3736 C CA . ARG A 1 483 ? 0.507 1.102 -19.150 1.00 40.19 483 ARG A CA 1
ATOM 3737 C C . ARG A 1 483 ? -0.628 0.597 -20.051 1.00 40.19 483 ARG A C 1
ATOM 3739 O O . ARG A 1 483 ? -1.217 -0.436 -19.758 1.00 40.19 483 ARG A O 1
ATOM 3746 N N . ASP A 1 484 ? -0.836 1.261 -21.185 1.00 38.78 484 ASP A N 1
ATOM 3747 C CA . ASP A 1 484 ? -1.909 0.950 -22.134 1.00 38.78 484 ASP A CA 1
ATOM 3748 C C . ASP A 1 484 ? -1.529 -0.136 -23.173 1.00 38.78 484 ASP A C 1
ATOM 3750 O O . ASP A 1 484 ? -2.344 -0.494 -24.019 1.00 38.78 484 ASP A O 1
ATOM 3754 N N . HIS A 1 485 ? -0.306 -0.690 -23.133 1.00 38.91 485 HIS A N 1
ATOM 3755 C CA . HIS A 1 485 ? 0.149 -1.748 -24.060 1.00 38.91 485 HIS A CA 1
ATOM 3756 C C . HIS A 1 485 ? 0.252 -3.151 -23.426 1.00 38.91 485 HIS A C 1
ATOM 3758 O O . HIS A 1 485 ? 0.479 -4.124 -24.144 1.00 38.91 485 HIS A O 1
ATOM 3764 N N . TYR A 1 486 ? 0.040 -3.285 -22.111 1.00 42.41 486 TYR A N 1
ATOM 3765 C CA . TYR A 1 486 ? 0.032 -4.564 -21.380 1.00 42.41 486 TYR A CA 1
ATOM 3766 C C . TYR A 1 486 ? -1.396 -4.977 -20.972 1.00 42.41 486 TYR A C 1
ATOM 3768 O O . TYR A 1 486 ? -1.667 -5.321 -19.824 1.00 42.41 486 TYR A O 1
ATOM 3776 N N . TYR A 1 487 ? -2.347 -4.940 -21.906 1.00 40.88 487 TYR A N 1
ATOM 3777 C CA . TYR A 1 487 ? -3.696 -5.453 -21.656 1.00 40.88 487 TYR A CA 1
ATOM 3778 C C . TYR A 1 487 ? -3.758 -6.953 -21.906 1.00 40.88 487 TYR A C 1
ATOM 3780 O O . TYR A 1 487 ? -3.886 -7.381 -23.046 1.00 40.88 487 TYR A O 1
ATOM 3788 N N . THR A 1 488 ? -3.685 -7.743 -20.837 1.00 53.28 488 THR A N 1
ATOM 3789 C CA . THR A 1 488 ? -4.325 -9.075 -20.769 1.00 53.28 488 THR A CA 1
ATOM 3790 C C . THR A 1 488 ? -4.578 -9.568 -19.340 1.00 53.28 488 THR A C 1
ATOM 3792 O O . THR A 1 488 ? -5.075 -10.674 -19.199 1.00 53.28 488 THR A O 1
ATOM 3795 N N . PHE A 1 489 ? -4.297 -8.798 -18.273 1.00 60.84 489 PHE A N 1
ATOM 3796 C CA . PHE A 1 489 ? -4.687 -9.228 -16.922 1.00 60.84 489 PHE A CA 1
ATOM 3797 C C . PHE A 1 489 ? -6.161 -8.913 -16.646 1.00 60.84 489 PHE A C 1
ATOM 3799 O O . PHE A 1 489 ? -6.520 -7.780 -16.297 1.00 60.84 489 PHE A O 1
ATOM 3806 N N . GLU A 1 490 ? -7.002 -9.923 -16.844 1.00 60.88 490 GLU A N 1
ATOM 3807 C CA . GLU A 1 490 ? -8.448 -9.877 -16.652 1.00 60.88 490 GLU A CA 1
ATOM 3808 C C . GLU A 1 490 ? -8.769 -9.947 -15.154 1.00 60.88 490 GLU A C 1
ATOM 3810 O O . GLU A 1 490 ? -8.842 -11.008 -14.542 1.00 60.88 490 GLU A O 1
ATOM 3815 N N . PHE A 1 491 ? -8.932 -8.772 -14.549 1.00 70.44 491 PHE A N 1
ATOM 3816 C CA . PHE A 1 491 ? -9.414 -8.612 -13.181 1.00 70.44 491 PHE A CA 1
ATOM 3817 C C . PHE A 1 491 ? -10.290 -7.359 -13.136 1.00 70.44 491 PHE A C 1
ATOM 3819 O O . PHE A 1 491 ? -9.780 -6.244 -13.326 1.00 70.44 491 PHE A O 1
ATOM 3826 N N . ASP A 1 492 ? -11.602 -7.522 -12.938 1.00 72.56 492 ASP A N 1
ATOM 3827 C CA . ASP A 1 492 ? -12.544 -6.399 -12.896 1.00 72.56 492 ASP A CA 1
ATOM 3828 C C . ASP A 1 492 ? -12.389 -5.626 -11.578 1.00 72.56 492 ASP A C 1
ATOM 3830 O O . ASP A 1 492 ? -13.038 -5.868 -10.563 1.00 72.56 492 ASP A O 1
ATOM 3834 N N . ARG A 1 493 ? -11.458 -4.672 -11.596 1.00 76.75 493 ARG A N 1
ATOM 3835 C CA . ARG A 1 493 ? -11.116 -3.832 -10.441 1.00 76.75 493 ARG A CA 1
ATOM 3836 C C . ARG A 1 493 ? -12.271 -2.933 -10.029 1.00 76.75 493 ARG A C 1
ATOM 3838 O O . ARG A 1 493 ? -12.377 -2.599 -8.853 1.00 76.75 493 ARG A O 1
ATOM 3845 N N . ALA A 1 494 ? -13.091 -2.511 -10.988 1.00 80.44 494 ALA A N 1
ATOM 3846 C CA . ALA A 1 494 ? -14.191 -1.601 -10.727 1.00 80.44 494 ALA A CA 1
ATOM 3847 C C . ALA A 1 494 ? -15.337 -2.351 -10.037 1.00 80.44 494 ALA A C 1
ATOM 3849 O O . ALA A 1 494 ? -15.880 -1.849 -9.053 1.00 80.44 494 ALA A O 1
ATOM 3850 N N . GLU A 1 495 ? -15.614 -3.588 -10.461 1.00 83.50 495 GLU A N 1
ATOM 3851 C CA . GLU A 1 495 ? -16.468 -4.517 -9.720 1.00 83.50 495 GLU A CA 1
ATOM 3852 C C . GLU A 1 495 ? -15.894 -4.789 -8.323 1.00 83.50 495 GLU A C 1
ATOM 3854 O O . GLU A 1 495 ? -16.595 -4.639 -7.321 1.00 83.50 495 GLU A O 1
ATOM 3859 N N . PHE A 1 496 ? -14.614 -5.149 -8.221 1.00 79.56 496 PHE A N 1
ATOM 3860 C CA . PHE A 1 496 ? -14.008 -5.523 -6.943 1.00 79.56 496 PHE A CA 1
ATOM 3861 C C . PHE A 1 496 ? -13.991 -4.369 -5.926 1.00 79.56 496 PHE A C 1
ATOM 3863 O O . PHE A 1 496 ? -14.223 -4.588 -4.737 1.00 79.56 496 PHE A O 1
ATOM 3870 N N . ALA A 1 497 ? -13.808 -3.126 -6.385 1.00 80.88 497 ALA A N 1
ATOM 3871 C CA . ALA A 1 497 ? -13.888 -1.934 -5.542 1.00 80.88 497 ALA A CA 1
ATOM 3872 C C . ALA A 1 497 ? -15.264 -1.780 -4.870 1.00 80.88 497 ALA A C 1
ATOM 3874 O O . ALA A 1 497 ? -15.323 -1.413 -3.698 1.00 80.88 497 ALA A O 1
ATOM 3875 N N . THR A 1 498 ? -16.360 -2.129 -5.560 1.00 85.88 498 THR A N 1
ATOM 3876 C CA . THR A 1 498 ? -17.704 -2.100 -4.948 1.00 85.88 498 THR A CA 1
ATOM 3877 C C . THR A 1 498 ? -17.831 -3.086 -3.788 1.00 85.88 498 THR A C 1
ATOM 3879 O O . THR A 1 498 ? -18.484 -2.771 -2.794 1.00 85.88 498 THR A O 1
ATOM 3882 N N . LYS A 1 499 ? -17.171 -4.252 -3.868 1.00 83.50 499 LYS A N 1
ATOM 3883 C CA . LYS A 1 499 ? -17.160 -5.256 -2.792 1.00 83.50 499 LYS A CA 1
ATOM 3884 C C . LYS A 1 499 ? -16.409 -4.737 -1.568 1.00 83.50 499 LYS A C 1
ATOM 3886 O O . LYS A 1 499 ? -16.919 -4.864 -0.461 1.00 83.50 499 LYS A O 1
ATOM 3891 N N . ILE A 1 500 ? -15.250 -4.107 -1.768 1.00 76.62 500 ILE A N 1
ATOM 3892 C CA . ILE A 1 500 ? -14.465 -3.497 -0.680 1.00 76.62 500 ILE A CA 1
ATOM 3893 C C . ILE A 1 500 ? -15.261 -2.376 0.009 1.00 76.62 500 ILE A C 1
ATOM 3895 O O . ILE A 1 500 ? -15.284 -2.304 1.235 1.00 76.62 500 ILE A O 1
ATOM 3899 N N . GLU A 1 501 ? -15.945 -1.534 -0.769 1.00 83.12 501 GLU A N 1
ATOM 3900 C CA . GLU A 1 501 ? -16.716 -0.387 -0.267 1.00 83.12 501 GLU A CA 1
ATOM 3901 C C . GLU A 1 501 ? -17.926 -0.798 0.586 1.00 83.12 501 GLU A C 1
ATOM 3903 O O . GLU A 1 501 ? -18.272 -0.110 1.544 1.00 83.12 501 GLU A O 1
ATOM 3908 N N . THR A 1 502 ? -18.568 -1.920 0.254 1.00 82.94 502 THR A N 1
ATOM 3909 C CA . THR A 1 502 ? -19.866 -2.300 0.840 1.00 82.94 502 THR A CA 1
ATOM 3910 C C . THR A 1 502 ? -19.796 -3.471 1.816 1.00 82.94 502 THR A C 1
ATOM 3912 O O . THR A 1 502 ? -20.539 -3.475 2.794 1.00 82.94 502 THR A O 1
ATOM 3915 N N . ILE A 1 503 ? -18.917 -4.456 1.591 1.00 73.69 503 ILE A N 1
ATOM 3916 C CA . ILE A 1 503 ? -18.865 -5.707 2.371 1.00 73.69 503 ILE A CA 1
ATOM 3917 C C . ILE A 1 503 ? -17.887 -5.608 3.576 1.00 73.69 503 ILE A C 1
ATOM 3919 O O . ILE A 1 503 ? -17.867 -6.506 4.411 1.00 73.69 503 ILE A O 1
ATOM 3923 N N . GLN A 1 504 ? -17.190 -4.470 3.747 1.00 60.12 504 GLN A N 1
ATOM 3924 C CA . GLN A 1 504 ? -16.214 -4.141 4.814 1.00 60.12 504 GLN A CA 1
ATOM 3925 C C . GLN A 1 504 ? -14.991 -5.094 4.927 1.00 60.12 504 GLN A C 1
ATOM 3927 O O . GLN A 1 504 ? -15.004 -6.241 4.479 1.00 60.12 504 GLN A O 1
ATOM 3932 N N . GLY A 1 505 ? -13.875 -4.563 5.453 1.00 51.53 505 GLY A N 1
ATOM 3933 C CA . GLY A 1 505 ? -12.501 -5.048 5.210 1.00 51.53 505 GLY A CA 1
ATOM 3934 C C . GLY A 1 505 ? -12.132 -6.403 5.827 1.00 51.53 505 GLY A C 1
ATOM 3935 O O . GLY A 1 505 ? -12.626 -6.756 6.894 1.00 51.53 505 GLY A O 1
ATOM 3936 N N . GLY A 1 506 ? -11.254 -7.157 5.157 1.00 53.16 506 GLY A N 1
ATOM 3937 C CA . GLY A 1 506 ? -10.685 -8.451 5.566 1.00 53.16 506 GLY A CA 1
ATOM 3938 C C . GLY A 1 506 ? -11.281 -9.681 4.861 1.00 53.16 506 GLY A C 1
ATOM 3939 O O . GLY A 1 506 ? -10.720 -10.774 4.921 1.00 53.16 506 GLY A O 1
ATOM 3940 N N . SER A 1 507 ? -12.437 -9.546 4.197 1.00 55.09 507 SER A N 1
ATOM 3941 C CA . SER A 1 507 ? -13.153 -10.701 3.622 1.00 55.09 507 SER A CA 1
ATOM 3942 C C . SER A 1 507 ? -12.765 -11.025 2.183 1.00 55.09 507 SER A C 1
ATOM 3944 O O . SER A 1 507 ? -12.731 -12.207 1.834 1.00 55.09 507 SER A O 1
ATOM 3946 N N . TYR A 1 508 ? -12.501 -10.000 1.365 1.00 61.31 508 TYR A N 1
ATOM 3947 C CA . TYR A 1 508 ? -12.237 -10.130 -0.075 1.00 61.31 508 TYR A CA 1
ATOM 3948 C C . TYR A 1 508 ? -10.888 -9.531 -0.473 1.00 61.31 508 TYR A C 1
ATOM 3950 O O . TYR A 1 508 ? -10.171 -10.134 -1.262 1.00 61.31 508 TYR A O 1
ATOM 3958 N N . ASP A 1 509 ? -10.513 -8.389 0.096 1.00 57.59 509 ASP A N 1
ATOM 3959 C CA . ASP A 1 509 ? -9.241 -7.705 -0.142 1.00 57.59 509 ASP A CA 1
ATOM 3960 C C . ASP A 1 509 ? -8.021 -8.556 0.217 1.00 57.59 509 ASP A C 1
ATOM 3962 O O . ASP A 1 509 ? -7.008 -8.408 -0.446 1.00 57.59 509 ASP A O 1
ATOM 3966 N N . THR A 1 510 ? -8.120 -9.455 1.201 1.00 66.25 510 THR A N 1
ATOM 3967 C CA . THR A 1 510 ? -7.021 -10.336 1.649 1.00 66.25 510 THR A CA 1
ATOM 3968 C C . THR A 1 510 ? -6.936 -11.671 0.895 1.00 66.25 510 THR A C 1
ATOM 3970 O O . THR A 1 510 ? -6.047 -12.480 1.163 1.00 66.25 510 THR A O 1
ATOM 3973 N N . ILE A 1 511 ? -7.892 -11.933 -0.002 1.00 73.19 511 ILE A N 1
ATOM 3974 C CA . ILE A 1 511 ? -7.958 -13.142 -0.838 1.00 73.19 511 ILE A CA 1
ATOM 3975 C C . ILE A 1 511 ? -8.218 -12.797 -2.314 1.00 73.19 511 ILE A C 1
ATOM 3977 O O . ILE A 1 511 ? -8.722 -13.622 -3.083 1.00 73.19 511 ILE A O 1
ATOM 3981 N N . ALA A 1 512 ? -7.905 -11.568 -2.726 1.00 76.69 512 ALA A N 1
ATOM 3982 C CA . ALA A 1 512 ? -8.192 -11.047 -4.058 1.00 76.69 512 ALA A CA 1
ATOM 3983 C C . ALA A 1 512 ? -7.506 -11.888 -5.144 1.00 76.69 512 ALA A C 1
ATOM 3985 O O . ALA A 1 512 ? -8.101 -12.148 -6.195 1.00 76.69 512 ALA A O 1
ATOM 3986 N N . ARG A 1 513 ? -6.300 -12.401 -4.862 1.00 80.31 513 ARG A N 1
ATOM 3987 C CA . ARG A 1 513 ? -5.560 -13.334 -5.727 1.00 80.31 513 ARG A CA 1
ATOM 3988 C C . ARG A 1 513 ? -6.367 -14.561 -6.157 1.00 80.31 513 ARG A C 1
ATOM 3990 O O . ARG A 1 513 ? -6.190 -15.017 -7.286 1.00 80.31 513 ARG A O 1
ATOM 3997 N N . LEU A 1 514 ? -7.278 -15.079 -5.325 1.00 80.75 514 LEU A N 1
ATOM 3998 C CA . LEU A 1 514 ? -8.100 -16.245 -5.684 1.00 80.75 514 LEU A CA 1
ATOM 3999 C C . LEU A 1 514 ? -9.021 -15.961 -6.877 1.00 80.75 514 LEU A C 1
ATOM 4001 O O . LEU A 1 514 ? -9.315 -16.858 -7.668 1.00 80.75 514 LEU A O 1
ATOM 4005 N N . PHE A 1 515 ? -9.476 -14.715 -7.013 1.00 79.75 515 PHE A N 1
ATOM 4006 C CA . PHE A 1 515 ? -10.390 -14.299 -8.074 1.00 79.75 515 PHE A CA 1
ATOM 4007 C C . PHE A 1 515 ? -9.673 -14.042 -9.405 1.00 79.75 515 PHE A C 1
ATOM 4009 O O . PHE A 1 515 ? -10.328 -14.053 -10.443 1.00 79.75 515 PHE A O 1
ATOM 4016 N N . GLY A 1 516 ? -8.348 -13.868 -9.399 1.00 78.00 516 GLY A N 1
ATOM 4017 C CA . GLY A 1 516 ? -7.562 -13.721 -10.622 1.00 78.00 516 GLY A CA 1
ATOM 4018 C C . GLY A 1 516 ? -7.374 -15.037 -11.383 1.00 78.00 516 GLY A C 1
ATOM 4019 O O . GLY A 1 516 ? -7.443 -16.134 -10.815 1.00 78.00 516 GLY A O 1
ATOM 4020 N N . ASP A 1 517 ? -7.129 -14.924 -12.689 1.00 80.12 517 ASP A N 1
ATOM 4021 C CA . ASP A 1 517 ? -6.799 -16.066 -13.540 1.00 80.12 517 ASP A CA 1
ATOM 4022 C C . ASP A 1 517 ? -5.392 -16.605 -13.190 1.00 80.12 517 ASP A C 1
ATOM 4024 O O . ASP A 1 517 ? -4.409 -15.854 -13.230 1.00 80.12 517 ASP A O 1
ATOM 4028 N N . PRO A 1 518 ? -5.249 -17.902 -12.858 1.00 76.25 518 PRO A N 1
ATOM 4029 C CA . PRO A 1 518 ? -3.981 -18.450 -12.391 1.00 76.25 518 PRO A CA 1
ATOM 4030 C C . PRO A 1 518 ? -2.949 -18.585 -13.515 1.00 76.25 518 PRO A C 1
ATOM 4032 O O . PRO A 1 518 ? -1.749 -18.524 -13.245 1.00 76.25 518 PRO A O 1
ATOM 4035 N N . SER A 1 519 ? -3.391 -18.718 -14.771 1.00 74.31 519 SER A N 1
ATOM 4036 C CA . SER A 1 519 ? -2.521 -18.717 -15.953 1.00 74.31 519 SER A CA 1
ATOM 4037 C C . SER A 1 519 ? -1.837 -17.369 -16.110 1.00 74.31 519 SER A C 1
ATOM 4039 O O . SER A 1 519 ? -0.621 -17.305 -16.290 1.00 74.31 519 SER A O 1
ATOM 4041 N N . GLN A 1 520 ? -2.608 -16.289 -15.974 1.00 79.44 520 GLN A N 1
ATOM 4042 C CA . GLN A 1 520 ? -2.123 -14.928 -16.145 1.00 79.44 520 GLN A CA 1
ATOM 4043 C C . GLN A 1 520 ? -1.237 -14.534 -14.969 1.00 79.44 520 GLN A C 1
ATOM 4045 O O . GLN A 1 520 ? -0.163 -13.971 -15.185 1.00 79.44 520 GLN A O 1
ATOM 4050 N N . ILE A 1 521 ? -1.641 -14.894 -13.743 1.00 78.00 521 ILE A N 1
ATOM 4051 C CA . ILE A 1 521 ? -0.834 -14.643 -12.547 1.00 78.00 521 ILE A CA 1
ATOM 4052 C C . ILE A 1 521 ? 0.506 -15.371 -12.655 1.00 78.00 521 ILE A C 1
ATOM 4054 O O . ILE A 1 521 ? 1.559 -14.745 -12.543 1.00 78.00 521 ILE A O 1
ATOM 4058 N N . SER A 1 522 ? 0.485 -16.676 -12.938 1.00 73.44 522 SER A N 1
ATOM 4059 C CA . SER A 1 522 ? 1.708 -17.473 -13.048 1.00 73.44 522 SER A CA 1
ATOM 4060 C C . SER A 1 522 ? 2.582 -17.039 -14.223 1.00 73.44 522 SER A C 1
ATOM 4062 O O . SER A 1 522 ? 3.794 -16.908 -14.070 1.00 73.44 522 SER A O 1
ATOM 4064 N N . SER A 1 523 ? 1.994 -16.767 -15.392 1.00 75.12 523 SER A N 1
ATOM 4065 C CA . SER A 1 523 ? 2.741 -16.280 -16.553 1.00 75.12 523 SER A CA 1
ATOM 4066 C C . SER A 1 523 ? 3.410 -14.940 -16.257 1.00 75.12 523 SER A C 1
ATOM 4068 O O . SER A 1 523 ? 4.562 -14.744 -16.648 1.00 75.12 523 SER A O 1
ATOM 4070 N N . PHE A 1 524 ? 2.723 -14.033 -15.557 1.00 78.00 524 PHE A N 1
ATOM 4071 C CA . PHE A 1 524 ? 3.308 -12.771 -15.125 1.00 78.00 524 PHE A CA 1
ATOM 4072 C C . PHE A 1 524 ? 4.441 -13.004 -14.124 1.00 78.00 524 PHE A C 1
ATOM 4074 O O . PHE A 1 524 ? 5.546 -12.537 -14.381 1.00 78.00 524 PHE A O 1
ATOM 4081 N N . CYS A 1 525 ? 4.218 -13.761 -13.044 1.00 73.94 525 CYS A N 1
ATOM 4082 C CA . CYS A 1 525 ? 5.252 -14.065 -12.049 1.00 73.94 525 CYS A CA 1
ATOM 4083 C C . CYS A 1 525 ? 6.487 -14.706 -12.698 1.00 73.94 525 CYS A C 1
ATOM 4085 O O . CYS A 1 525 ? 7.603 -14.261 -12.452 1.00 73.94 525 CYS A O 1
ATOM 4087 N N . ASN A 1 526 ? 6.297 -15.676 -13.598 1.00 70.12 526 ASN A N 1
ATOM 4088 C CA . ASN A 1 526 ? 7.384 -16.327 -14.329 1.00 70.12 526 ASN A CA 1
ATOM 4089 C C . ASN A 1 526 ? 8.143 -15.346 -15.231 1.00 70.12 526 ASN A C 1
ATOM 4091 O O . ASN A 1 526 ? 9.372 -15.295 -15.194 1.00 70.12 526 ASN A O 1
ATOM 4095 N N . ALA A 1 527 ? 7.435 -14.545 -16.032 1.00 71.25 527 ALA A N 1
ATOM 4096 C CA . ALA A 1 527 ? 8.062 -13.543 -16.892 1.00 71.25 527 ALA A CA 1
ATOM 4097 C C . ALA A 1 527 ? 8.818 -12.486 -16.073 1.00 71.25 527 ALA A C 1
ATOM 4099 O O . ALA A 1 527 ? 9.932 -12.098 -16.428 1.00 71.25 527 ALA A O 1
ATOM 4100 N N . PHE A 1 528 ? 8.230 -12.056 -14.958 1.00 71.94 528 PHE A N 1
ATOM 4101 C CA . PHE A 1 528 ? 8.805 -11.079 -14.047 1.00 71.94 528 PHE A CA 1
ATOM 4102 C C . PHE A 1 528 ? 10.051 -11.634 -13.342 1.00 71.94 528 PHE A C 1
ATOM 4104 O O . PHE A 1 528 ? 11.060 -10.936 -13.253 1.00 71.94 528 PHE A O 1
ATOM 4111 N N . HIS A 1 529 ? 10.044 -12.911 -12.955 1.00 67.38 529 HIS A N 1
ATOM 4112 C CA . HIS A 1 529 ? 11.202 -13.595 -12.379 1.00 67.38 529 HIS A CA 1
ATOM 4113 C C . HIS A 1 529 ? 12.404 -13.606 -13.348 1.00 67.38 529 HIS A C 1
ATOM 4115 O O . HIS A 1 529 ? 13.533 -13.375 -12.927 1.00 67.38 529 HIS A O 1
ATOM 4121 N N . TYR A 1 530 ? 12.204 -13.762 -14.666 1.00 65.94 530 TYR A N 1
ATOM 4122 C CA . TYR A 1 530 ? 13.307 -13.670 -15.648 1.00 65.94 530 TYR A CA 1
ATOM 4123 C C . TYR A 1 530 ? 13.933 -12.268 -15.763 1.00 65.94 530 TYR A C 1
ATOM 4125 O O . TYR A 1 530 ? 15.088 -12.117 -16.202 1.00 65.94 530 TYR A O 1
ATOM 4133 N N . LEU A 1 531 ? 13.180 -11.230 -15.390 1.00 68.19 531 LEU A N 1
ATOM 4134 C CA . LEU A 1 531 ? 13.704 -9.870 -15.298 1.00 68.19 531 LEU A CA 1
ATOM 4135 C C . LEU A 1 531 ? 14.583 -9.704 -14.053 1.00 68.19 531 LEU A C 1
ATOM 4137 O O . LEU A 1 531 ? 15.521 -8.906 -14.089 1.00 68.19 531 LEU A O 1
ATOM 4141 N N . GLN A 1 532 ? 14.350 -10.494 -13.005 1.00 65.50 532 GLN A N 1
ATOM 4142 C CA . GLN A 1 532 ? 15.153 -10.508 -11.788 1.00 65.50 532 GLN A CA 1
ATOM 4143 C C . GLN A 1 532 ? 16.500 -11.238 -11.976 1.00 65.50 532 GLN A C 1
ATOM 4145 O O . GLN A 1 532 ? 16.680 -12.061 -12.878 1.00 65.50 532 GLN A O 1
ATOM 4150 N N . PHE A 1 533 ? 17.492 -10.893 -11.157 1.00 63.34 533 PHE A N 1
ATOM 4151 C CA . PHE A 1 533 ? 18.757 -11.610 -11.014 1.00 63.34 533 PHE A CA 1
ATOM 4152 C C . PHE A 1 533 ? 18.599 -12.622 -9.883 1.00 63.34 533 PHE A C 1
ATOM 4154 O O . PHE A 1 533 ? 19.120 -12.436 -8.789 1.00 63.34 533 PHE A O 1
ATOM 4161 N N . SER A 1 534 ? 17.850 -13.691 -10.133 1.00 51.53 534 SER A N 1
ATOM 4162 C CA . SER A 1 534 ? 17.650 -14.744 -9.134 1.00 51.53 534 SER A CA 1
ATOM 4163 C C . SER A 1 534 ? 18.876 -15.648 -8.949 1.00 51.53 534 SER A C 1
ATOM 4165 O O . SER A 1 534 ? 18.953 -16.395 -7.983 1.00 51.53 534 SER A O 1
ATOM 4167 N N . THR A 1 535 ? 19.866 -15.572 -9.849 1.00 55.75 535 THR A N 1
ATOM 4168 C CA . THR A 1 535 ? 21.092 -16.388 -9.809 1.00 55.75 535 THR A CA 1
ATOM 4169 C C . THR A 1 535 ? 22.339 -15.570 -10.151 1.00 55.75 535 THR A C 1
ATOM 4171 O O . THR A 1 535 ? 22.307 -14.706 -11.036 1.00 55.75 535 THR A O 1
ATOM 4174 N N . GLY A 1 536 ? 23.466 -15.869 -9.493 1.00 53.16 536 GLY A N 1
ATOM 4175 C CA . GLY A 1 536 ? 24.749 -15.183 -9.710 1.00 53.16 536 GLY A CA 1
ATOM 4176 C C . GLY A 1 536 ? 25.254 -15.251 -11.158 1.00 53.16 536 GLY A C 1
ATOM 4177 O O . GLY A 1 536 ? 25.797 -14.273 -11.675 1.00 53.16 536 GLY A O 1
ATOM 4178 N N . ASP A 1 537 ? 24.982 -16.351 -11.861 1.00 54.28 537 ASP A N 1
ATOM 4179 C CA . ASP A 1 537 ? 25.348 -16.519 -13.272 1.00 54.28 537 ASP A CA 1
ATOM 4180 C C . ASP A 1 537 ? 24.594 -15.536 -14.177 1.00 54.28 537 ASP A C 1
ATOM 4182 O O . ASP A 1 537 ? 25.179 -14.919 -15.073 1.00 54.28 537 ASP A O 1
ATOM 4186 N N . SER A 1 538 ? 23.299 -15.319 -13.917 1.00 57.94 538 SER A N 1
ATOM 4187 C CA . SER A 1 538 ? 22.490 -14.357 -14.674 1.00 57.94 538 SER A CA 1
ATOM 4188 C C . SER A 1 538 ? 23.003 -12.922 -14.511 1.00 57.94 538 SER A C 1
ATOM 4190 O O . SER A 1 538 ? 23.047 -12.169 -15.490 1.00 57.94 538 SER A O 1
ATOM 4192 N N . LEU A 1 539 ? 23.453 -12.565 -13.301 1.00 62.88 539 LEU A N 1
ATOM 4193 C CA . LEU A 1 539 ? 24.069 -11.277 -12.995 1.00 62.88 539 LEU A CA 1
ATOM 4194 C C . LEU A 1 539 ? 25.382 -11.112 -13.766 1.00 62.88 539 LEU A C 1
ATOM 4196 O O . LEU A 1 539 ? 25.598 -10.066 -14.383 1.00 62.88 539 LEU A O 1
ATOM 4200 N N . PHE A 1 540 ? 26.223 -12.149 -13.797 1.00 65.25 540 PHE A N 1
ATOM 4201 C CA . PHE A 1 540 ? 27.483 -12.142 -14.538 1.00 65.25 540 PHE A CA 1
ATOM 4202 C C . PHE A 1 540 ? 27.265 -11.949 -16.044 1.00 65.25 540 PHE A C 1
ATOM 4204 O O . PHE A 1 540 ? 27.826 -11.019 -16.626 1.00 65.25 540 PHE A O 1
ATOM 4211 N N . PHE A 1 541 ? 26.418 -12.765 -16.685 1.00 62.66 541 PHE A N 1
ATOM 4212 C CA . PHE A 1 541 ? 26.194 -12.678 -18.133 1.00 62.66 541 PHE A CA 1
ATOM 4213 C C . PHE A 1 541 ? 25.564 -11.345 -18.549 1.00 62.66 541 PHE A C 1
ATOM 4215 O O . PHE A 1 541 ? 26.027 -10.723 -19.508 1.00 62.66 541 PHE A O 1
ATOM 4222 N N . LYS A 1 542 ? 24.542 -10.871 -17.825 1.00 63.31 542 LYS A N 1
ATOM 4223 C CA . LYS A 1 542 ? 23.879 -9.591 -18.124 1.00 63.31 542 LYS A CA 1
ATOM 4224 C C . LYS A 1 542 ? 24.831 -8.402 -17.893 1.00 63.31 542 LYS A C 1
ATOM 4226 O O . LYS A 1 542 ? 24.892 -7.507 -18.737 1.00 63.31 542 LYS A O 1
ATOM 4231 N N . SER A 1 543 ? 25.643 -8.420 -16.830 1.00 60.50 543 SER A N 1
ATOM 4232 C CA . SER A 1 543 ? 26.654 -7.378 -16.570 1.00 60.50 543 SER A CA 1
ATOM 4233 C C . SER A 1 543 ? 27.774 -7.386 -17.614 1.00 60.50 543 SER A C 1
ATOM 4235 O O . SER A 1 543 ? 28.140 -6.333 -18.138 1.00 60.50 543 SER A O 1
ATOM 4237 N N . ALA A 1 544 ? 28.273 -8.567 -17.990 1.00 66.56 544 ALA A N 1
ATOM 4238 C CA . ALA A 1 544 ? 29.301 -8.720 -19.016 1.00 66.56 544 ALA A CA 1
ATOM 4239 C C . ALA A 1 544 ? 28.815 -8.243 -20.394 1.00 66.56 544 ALA A C 1
ATOM 4241 O O . ALA A 1 544 ? 29.553 -7.552 -21.096 1.00 66.56 544 ALA A O 1
ATOM 4242 N N . LEU A 1 545 ? 27.570 -8.553 -20.776 1.00 66.81 545 LEU A N 1
ATOM 4243 C CA . LEU A 1 545 ? 26.968 -8.079 -22.027 1.00 66.81 545 LEU A CA 1
ATOM 4244 C C . LEU A 1 545 ? 26.785 -6.555 -22.041 1.00 66.81 545 LEU A C 1
ATOM 4246 O O . LEU A 1 545 ? 27.077 -5.931 -23.064 1.00 66.81 545 LEU A O 1
ATOM 4250 N N . ASN A 1 546 ? 26.379 -5.950 -20.920 1.00 60.91 546 ASN A N 1
ATOM 4251 C CA . ASN A 1 546 ? 26.302 -4.492 -20.783 1.00 60.91 546 ASN A CA 1
ATOM 4252 C C . ASN A 1 546 ? 27.685 -3.837 -20.908 1.00 60.91 546 ASN A C 1
ATOM 4254 O O . ASN A 1 546 ? 27.843 -2.889 -21.679 1.00 60.91 546 ASN A O 1
ATOM 4258 N N . LEU A 1 547 ? 28.711 -4.384 -20.251 1.00 66.44 547 LEU A N 1
ATOM 4259 C CA . LEU A 1 547 ? 30.088 -3.888 -20.359 1.00 66.44 547 LEU A CA 1
ATOM 4260 C C . LEU A 1 547 ? 30.625 -4.006 -21.798 1.00 66.44 547 LEU A C 1
ATOM 4262 O O . LEU A 1 547 ? 31.247 -3.082 -22.329 1.00 66.44 547 LEU A O 1
ATOM 4266 N N . LEU A 1 548 ? 30.335 -5.128 -22.465 1.00 68.81 548 LEU A N 1
ATOM 4267 C CA . LEU A 1 548 ? 30.722 -5.373 -23.854 1.00 68.81 548 LEU A CA 1
ATOM 4268 C C . LEU A 1 548 ? 29.986 -4.436 -24.826 1.00 68.81 548 LEU A C 1
ATOM 4270 O O . LEU A 1 548 ? 30.563 -4.009 -25.830 1.00 68.81 548 LEU A O 1
ATOM 4274 N N . SER A 1 549 ? 28.724 -4.114 -24.532 1.00 60.44 549 SER A N 1
ATOM 4275 C CA . SER A 1 549 ? 27.921 -3.135 -25.265 1.00 60.44 549 SER A CA 1
ATOM 4276 C C . SER A 1 549 ? 28.523 -1.737 -25.134 1.00 60.44 549 SER A C 1
ATOM 4278 O O . SER A 1 549 ? 28.822 -1.117 -26.154 1.00 60.44 549 SER A O 1
ATOM 4280 N N . LEU A 1 550 ? 28.816 -1.282 -23.910 1.00 63.06 550 LEU A N 1
ATOM 4281 C CA . LEU A 1 550 ? 29.468 0.009 -23.651 1.00 63.06 550 LEU A CA 1
ATOM 4282 C C . LEU A 1 550 ? 30.824 0.114 -24.361 1.00 63.06 550 LEU A C 1
ATOM 4284 O O . LEU A 1 550 ? 31.110 1.117 -25.017 1.00 63.06 550 LEU A O 1
ATOM 4288 N N . TYR A 1 551 ? 31.628 -0.952 -24.325 1.00 71.44 551 TYR A N 1
ATOM 4289 C CA . TYR A 1 551 ? 32.891 -1.021 -25.061 1.00 71.44 551 TYR A CA 1
ATOM 4290 C C . TYR A 1 551 ? 32.695 -0.895 -26.583 1.00 71.44 551 TYR A C 1
ATOM 4292 O O . TYR A 1 551 ? 33.410 -0.136 -27.248 1.00 71.44 551 TYR A O 1
ATOM 4300 N N . LYS A 1 552 ? 31.720 -1.614 -27.158 1.00 65.38 552 LYS A N 1
ATOM 4301 C CA . LYS A 1 552 ? 31.403 -1.537 -28.595 1.00 65.38 552 LYS A CA 1
ATOM 4302 C C . LYS A 1 552 ? 30.895 -0.150 -28.985 1.00 65.38 552 LYS A C 1
ATOM 4304 O O . LYS A 1 552 ? 31.356 0.377 -29.997 1.00 65.38 552 LYS A O 1
ATOM 4309 N N . TRP A 1 553 ? 30.017 0.449 -28.186 1.00 61.56 553 TRP A N 1
ATOM 4310 C CA . TRP A 1 553 ? 29.493 1.796 -28.405 1.00 61.56 553 TRP A CA 1
ATOM 4311 C C . TRP A 1 553 ? 30.596 2.848 -28.354 1.00 61.56 553 TRP A C 1
ATOM 4313 O O . TRP A 1 553 ? 30.728 3.613 -29.308 1.00 61.56 553 TRP A O 1
ATOM 4323 N N . ARG A 1 554 ? 31.470 2.812 -27.340 1.00 69.12 554 ARG A N 1
ATOM 4324 C CA . ARG A 1 554 ? 32.653 3.685 -27.265 1.00 69.12 554 ARG A CA 1
ATOM 4325 C C . ARG A 1 554 ? 33.510 3.568 -28.524 1.00 69.12 554 ARG A C 1
ATOM 4327 O O . ARG A 1 554 ? 33.909 4.575 -29.101 1.00 69.12 554 ARG A O 1
ATOM 4334 N N . LYS A 1 555 ? 33.767 2.343 -28.987 1.00 67.38 555 LYS A N 1
ATOM 4335 C CA . LYS A 1 555 ? 34.583 2.101 -30.184 1.00 67.38 555 LYS A CA 1
ATOM 4336 C C . LYS A 1 555 ? 33.916 2.610 -31.465 1.00 67.38 555 LYS A C 1
ATOM 4338 O O . LYS A 1 555 ? 34.606 3.173 -32.313 1.00 67.38 555 LYS A O 1
ATOM 4343 N N . ILE A 1 556 ? 32.603 2.422 -31.613 1.00 64.75 556 ILE A N 1
ATOM 4344 C CA . ILE A 1 556 ? 31.827 2.935 -32.751 1.00 64.75 556 ILE A CA 1
ATOM 4345 C C . ILE A 1 556 ? 31.849 4.465 -32.752 1.00 64.75 556 ILE A C 1
ATOM 4347 O O . ILE A 1 556 ? 32.209 5.048 -33.771 1.00 64.75 556 ILE A O 1
ATOM 4351 N N . ILE A 1 557 ? 31.553 5.102 -31.616 1.00 63.34 557 ILE A N 1
ATOM 4352 C CA . ILE A 1 557 ? 31.554 6.564 -31.462 1.00 63.34 557 ILE A CA 1
ATOM 4353 C C . ILE A 1 557 ? 32.932 7.134 -31.810 1.00 63.34 557 ILE A C 1
ATOM 4355 O O . ILE A 1 557 ? 33.030 7.989 -32.684 1.00 63.34 557 ILE A O 1
ATOM 4359 N N . MET A 1 558 ? 34.007 6.589 -31.232 1.00 65.38 558 MET A N 1
ATOM 4360 C CA . MET A 1 558 ? 35.376 7.036 -31.520 1.00 65.38 558 MET A CA 1
ATOM 4361 C C . MET A 1 558 ? 35.758 6.861 -32.998 1.00 65.38 558 MET A C 1
ATOM 4363 O O . MET A 1 558 ? 36.367 7.746 -33.592 1.00 65.38 558 MET A O 1
ATOM 4367 N N . THR A 1 559 ? 35.361 5.747 -33.625 1.00 66.44 559 THR A N 1
ATOM 4368 C CA . THR A 1 559 ? 35.624 5.510 -35.058 1.00 66.44 559 THR A CA 1
ATOM 4369 C C . THR A 1 559 ? 34.843 6.485 -35.947 1.00 66.44 559 THR A C 1
ATOM 4371 O O . THR A 1 559 ? 35.340 6.918 -36.985 1.00 66.44 559 THR A O 1
ATOM 4374 N N . LEU A 1 560 ? 33.616 6.838 -35.560 1.00 59.06 560 LEU A N 1
ATOM 4375 C CA . LEU A 1 560 ? 32.772 7.770 -36.306 1.00 59.06 560 LEU A CA 1
ATOM 4376 C C . LEU A 1 560 ? 33.240 9.223 -36.151 1.00 59.06 560 LEU A C 1
ATOM 4378 O O . LEU A 1 560 ? 33.290 9.926 -37.159 1.00 59.06 560 LEU A O 1
ATOM 4382 N N . ILE A 1 561 ? 33.665 9.635 -34.951 1.00 66.38 561 ILE A N 1
ATOM 4383 C CA . ILE A 1 561 ? 34.311 10.937 -34.703 1.00 66.38 561 ILE A CA 1
ATOM 4384 C C . ILE A 1 561 ? 35.567 11.066 -35.571 1.00 66.38 561 ILE A C 1
ATOM 4386 O O . ILE A 1 561 ? 35.726 12.048 -36.294 1.00 66.38 561 ILE A O 1
ATOM 4390 N N . HIS A 1 562 ? 36.415 10.034 -35.583 1.00 67.94 562 HIS A N 1
ATOM 4391 C CA . HIS A 1 562 ? 37.619 10.012 -36.412 1.00 67.94 562 HIS A CA 1
ATOM 4392 C C . HIS A 1 562 ? 37.301 10.160 -37.912 1.00 67.94 562 HIS A C 1
ATOM 4394 O O . HIS A 1 562 ? 37.876 11.011 -38.588 1.00 67.94 562 HIS A O 1
ATOM 4400 N N . ASN A 1 563 ? 36.319 9.408 -38.423 1.00 64.06 563 ASN A N 1
ATOM 4401 C CA . ASN A 1 563 ? 35.875 9.516 -39.817 1.00 64.06 563 ASN A CA 1
ATOM 4402 C C . ASN A 1 563 ? 35.251 10.883 -40.153 1.00 64.06 563 ASN A C 1
ATOM 4404 O O . ASN A 1 563 ? 35.348 11.332 -41.296 1.00 64.06 563 ASN A O 1
ATOM 4408 N N . HIS A 1 564 ? 34.576 11.537 -39.203 1.00 64.25 564 HIS A N 1
ATOM 4409 C CA . HIS A 1 564 ? 34.024 12.879 -39.397 1.00 64.25 564 HIS A CA 1
ATOM 4410 C C . HIS A 1 564 ? 35.144 13.920 -39.519 1.00 64.25 564 HIS A C 1
ATOM 4412 O O . HIS A 1 564 ? 35.138 14.709 -40.466 1.00 64.25 564 HIS A O 1
ATOM 4418 N N . HIS A 1 565 ? 36.140 13.868 -38.628 1.00 66.69 565 HIS A N 1
ATOM 4419 C CA . HIS A 1 565 ? 37.319 14.733 -38.698 1.00 66.69 565 HIS A CA 1
ATOM 4420 C C . HIS A 1 565 ? 38.091 14.554 -40.006 1.00 66.69 565 HIS A C 1
ATOM 4422 O O . HIS A 1 565 ? 38.422 15.550 -40.649 1.00 66.69 565 HIS A O 1
ATOM 4428 N N . GLU A 1 566 ? 38.312 13.314 -40.457 1.00 69.19 566 GLU A N 1
ATOM 4429 C CA . GLU A 1 566 ? 38.964 13.082 -41.751 1.00 69.19 566 GLU A CA 1
ATOM 4430 C C . GLU A 1 566 ? 38.169 13.686 -42.916 1.00 69.19 566 GLU A C 1
ATOM 4432 O O . GLU A 1 566 ? 38.743 14.385 -43.749 1.00 69.19 566 GLU A O 1
ATOM 4437 N N . ARG A 1 567 ? 36.841 13.508 -42.957 1.00 65.75 567 ARG A N 1
ATOM 4438 C CA . ARG A 1 567 ? 35.996 14.092 -44.018 1.00 65.75 567 ARG A CA 1
ATOM 4439 C C . ARG A 1 567 ? 35.976 15.621 -43.993 1.00 65.75 567 ARG A C 1
ATOM 4441 O O . ARG A 1 567 ? 35.861 16.230 -45.057 1.00 65.75 567 ARG A O 1
ATOM 4448 N N . ARG A 1 568 ? 36.056 16.242 -42.811 1.00 63.69 568 ARG A N 1
ATOM 4449 C CA . ARG A 1 568 ? 36.151 17.702 -42.657 1.00 63.69 568 ARG A CA 1
ATOM 4450 C C . ARG A 1 568 ? 37.476 18.214 -43.220 1.00 63.69 568 ARG A C 1
ATOM 4452 O O . ARG A 1 568 ? 37.456 19.068 -44.103 1.00 63.69 568 ARG A O 1
ATOM 4459 N N . LEU A 1 569 ? 38.590 17.598 -42.826 1.00 67.69 569 LEU A N 1
ATOM 4460 C CA . LEU A 1 569 ? 39.923 17.913 -43.352 1.00 67.69 569 LEU A CA 1
ATOM 4461 C C . LEU A 1 569 ? 40.005 17.722 -44.873 1.00 67.69 569 LEU A C 1
ATOM 4463 O O . LEU A 1 569 ? 40.655 18.495 -45.574 1.00 67.69 569 LEU A O 1
ATOM 4467 N N . GLU A 1 570 ? 39.318 16.716 -45.413 1.00 66.81 570 GLU A N 1
ATOM 4468 C CA . GLU A 1 570 ? 39.269 16.456 -46.853 1.00 66.81 570 GLU A CA 1
ATOM 4469 C C . GLU A 1 570 ? 38.443 17.508 -47.623 1.00 66.81 570 GLU A C 1
ATOM 4471 O O . GLU A 1 570 ? 38.764 17.832 -48.771 1.00 66.81 570 GLU A O 1
ATOM 4476 N N . ARG A 1 571 ? 37.404 18.082 -46.996 1.00 60.53 571 ARG A N 1
ATOM 4477 C CA . ARG A 1 571 ? 36.629 19.219 -47.532 1.00 60.53 571 ARG A CA 1
ATOM 4478 C C . ARG A 1 571 ? 37.423 20.520 -47.469 1.00 60.53 571 ARG A C 1
ATOM 4480 O O . ARG A 1 571 ? 37.435 21.250 -48.455 1.00 60.53 571 ARG A O 1
ATOM 4487 N N . GLU A 1 572 ? 38.129 20.769 -46.372 1.00 61.84 572 GLU A N 1
ATOM 4488 C CA . GLU A 1 572 ? 39.005 21.936 -46.204 1.00 61.84 572 GLU A CA 1
ATOM 4489 C C . GLU A 1 572 ? 40.186 21.892 -47.188 1.00 61.84 572 GLU A C 1
ATOM 4491 O O . GLU A 1 572 ? 40.461 22.882 -47.869 1.00 61.84 572 GLU A O 1
ATOM 4496 N N . ARG A 1 573 ? 40.795 20.715 -47.400 1.00 62.53 573 ARG A N 1
ATOM 4497 C CA . ARG A 1 573 ? 41.798 20.499 -48.459 1.00 62.53 573 ARG A CA 1
ATOM 4498 C C . ARG A 1 573 ? 41.258 20.764 -49.862 1.00 62.53 573 ARG A C 1
ATOM 4500 O O . ARG A 1 573 ? 41.992 21.276 -50.698 1.00 62.53 573 ARG A O 1
ATOM 4507 N N . LYS A 1 574 ? 39.998 20.414 -50.140 1.00 58.38 574 LYS A N 1
ATOM 4508 C CA . LYS A 1 574 ? 39.351 20.710 -51.430 1.00 58.38 574 LYS A CA 1
ATOM 4509 C C . LYS A 1 574 ? 38.955 22.183 -51.573 1.00 58.38 574 LYS A C 1
ATOM 4511 O O . LYS A 1 574 ? 38.912 22.663 -52.698 1.00 58.38 574 LYS A O 1
ATOM 4516 N N . ALA A 1 575 ? 38.702 22.890 -50.471 1.00 54.94 575 ALA A N 1
ATOM 4517 C CA . ALA A 1 575 ? 38.381 24.318 -50.460 1.00 54.94 575 ALA A CA 1
ATOM 4518 C C . ALA A 1 575 ? 39.625 25.223 -50.577 1.00 54.94 575 ALA A C 1
ATOM 4520 O O . ALA A 1 575 ? 39.530 26.315 -51.129 1.00 54.94 575 ALA A O 1
ATOM 4521 N N . GLN A 1 576 ? 40.796 24.766 -50.115 1.00 51.38 576 GLN A N 1
ATOM 4522 C CA . GLN A 1 576 ? 42.070 25.496 -50.235 1.00 51.38 576 GLN A CA 1
ATOM 4523 C C . GLN A 1 576 ? 42.726 25.407 -51.623 1.00 51.38 576 GLN A C 1
ATOM 4525 O O . GLN A 1 576 ? 43.656 26.158 -51.911 1.00 51.38 576 GLN A O 1
ATOM 4530 N N . VAL A 1 577 ? 42.247 24.531 -52.509 1.00 50.34 577 VAL A N 1
ATOM 4531 C CA . VAL A 1 577 ? 42.688 24.500 -53.909 1.00 50.34 577 VAL A CA 1
ATOM 4532 C C . VAL A 1 577 ? 41.775 25.419 -54.725 1.00 50.34 577 VAL A C 1
ATOM 4534 O O . VAL A 1 577 ? 40.766 24.982 -55.276 1.00 50.34 577 VAL A O 1
ATOM 4537 N N . GLN A 1 578 ? 42.116 26.709 -54.798 1.00 42.75 578 GLN A N 1
ATOM 4538 C CA . GLN A 1 578 ? 41.535 27.605 -55.805 1.00 42.75 578 GLN A CA 1
ATOM 4539 C C . GLN A 1 578 ? 42.038 27.203 -57.205 1.00 42.75 578 GLN A C 1
ATOM 4541 O O . GLN A 1 578 ? 43.233 26.945 -57.370 1.00 42.75 578 GLN A O 1
ATOM 4546 N N . PRO A 1 579 ? 41.168 27.151 -58.229 1.00 45.56 579 PRO A N 1
ATOM 4547 C CA . PRO A 1 579 ? 41.617 26.976 -59.602 1.00 45.56 579 PRO A CA 1
ATOM 4548 C C . PRO A 1 579 ? 42.356 28.240 -60.064 1.00 45.56 579 PRO A C 1
ATOM 4550 O O . PRO A 1 579 ? 41.889 29.357 -59.845 1.00 45.56 579 PRO A O 1
ATOM 4553 N N . LEU A 1 580 ? 43.519 28.044 -60.691 1.00 42.84 580 LEU A N 1
ATOM 4554 C CA . LEU A 1 580 ? 44.317 29.096 -61.321 1.00 42.84 580 LEU A CA 1
ATOM 4555 C C . LEU A 1 580 ? 43.465 29.936 -62.285 1.00 42.84 580 LEU A C 1
ATOM 4557 O O . LEU A 1 580 ? 42.650 29.409 -63.043 1.00 42.84 580 LEU A O 1
ATOM 4561 N N . SER A 1 581 ? 43.686 31.249 -62.246 1.00 44.06 581 SER A N 1
ATOM 4562 C CA . SER A 1 581 ? 43.117 32.230 -63.164 1.00 44.06 581 SER A CA 1
ATOM 4563 C C . SER A 1 581 ? 43.640 32.006 -64.582 1.00 44.06 581 SER A C 1
ATOM 4565 O O . SER A 1 581 ? 44.818 32.249 -64.835 1.00 44.06 581 SER A O 1
ATOM 4567 N N . ASP A 1 582 ? 42.763 31.621 -65.506 1.00 37.94 582 ASP A N 1
ATOM 4568 C CA . ASP A 1 582 ? 43.026 31.717 -66.943 1.00 37.94 582 ASP A CA 1
ATOM 4569 C C . ASP A 1 582 ? 42.086 32.758 -67.563 1.00 37.94 582 ASP A C 1
ATOM 4571 O O . ASP A 1 582 ? 40.943 32.487 -67.940 1.00 37.94 582 ASP A O 1
ATOM 4575 N N . GLU A 1 583 ? 42.591 33.988 -67.669 1.00 40.56 583 GLU A N 1
ATOM 4576 C CA . GLU A 1 583 ? 42.104 34.956 -68.644 1.00 40.56 583 GLU A CA 1
ATOM 4577 C C . GLU A 1 583 ? 42.681 34.598 -70.021 1.00 40.56 583 GLU A C 1
ATOM 4579 O O . GLU A 1 583 ? 43.802 34.977 -70.345 1.00 40.56 583 GLU A O 1
ATOM 4584 N N . ASN A 1 584 ? 41.912 33.879 -70.846 1.00 35.47 584 ASN A N 1
ATOM 4585 C CA . ASN A 1 584 ? 41.871 34.062 -72.304 1.00 35.47 584 ASN A CA 1
ATOM 4586 C C . ASN A 1 584 ? 40.668 33.310 -72.930 1.00 35.47 584 ASN A C 1
ATOM 4588 O O . ASN A 1 584 ? 40.476 32.116 -72.738 1.00 35.47 584 ASN A O 1
ATOM 4592 N N . LYS A 1 585 ? 39.849 34.069 -73.677 1.00 34.22 585 LYS A N 1
ATOM 4593 C CA . LYS A 1 585 ? 38.673 33.735 -74.536 1.00 34.22 585 LYS A CA 1
ATOM 4594 C C . LYS A 1 585 ? 38.758 32.415 -75.357 1.00 34.22 585 LYS A C 1
ATOM 4596 O O . LYS A 1 585 ? 39.874 31.963 -75.573 1.00 34.22 585 LYS A O 1
ATOM 4601 N N . PRO A 1 586 ? 37.675 31.915 -76.038 1.00 39.22 586 PRO A N 1
ATOM 4602 C CA . PRO A 1 586 ? 36.281 32.400 -76.173 1.00 39.22 586 PRO A CA 1
ATOM 4603 C C . PRO A 1 586 ? 35.161 31.310 -76.086 1.00 39.22 586 PRO A C 1
ATOM 4605 O O . PRO A 1 586 ? 35.394 30.113 -75.987 1.00 39.22 586 PRO A O 1
ATOM 4608 N N . ARG A 1 587 ? 33.901 31.773 -76.190 1.00 46.19 587 ARG A N 1
ATOM 4609 C CA . ARG A 1 587 ? 32.626 31.027 -76.341 1.00 46.19 587 ARG A CA 1
ATOM 4610 C C . ARG A 1 587 ? 32.682 29.794 -77.272 1.00 46.19 587 ARG A C 1
ATOM 4612 O O . ARG A 1 587 ? 33.065 29.933 -78.430 1.00 46.19 587 ARG A O 1
ATOM 4619 N N . GLY A 1 588 ? 32.089 28.667 -76.847 1.00 32.41 588 GLY A N 1
ATOM 4620 C CA . GLY A 1 588 ? 31.766 27.547 -77.748 1.00 32.41 588 GLY A CA 1
ATOM 4621 C C . GLY A 1 588 ? 31.091 26.318 -77.114 1.00 32.41 588 GLY A C 1
ATOM 4622 O O . GLY A 1 588 ? 31.763 25.429 -76.626 1.00 32.41 588 GLY A O 1
ATOM 4623 N N . ARG A 1 589 ? 29.752 26.281 -77.171 1.00 36.88 589 ARG A N 1
ATOM 4624 C CA . ARG A 1 589 ? 28.851 25.136 -77.461 1.00 36.88 589 ARG A CA 1
ATOM 4625 C C . ARG A 1 589 ? 29.211 23.700 -76.982 1.00 36.88 589 ARG A C 1
ATOM 4627 O O . ARG A 1 589 ? 30.108 23.062 -77.504 1.00 36.88 589 ARG A O 1
ATOM 4634 N N . ALA A 1 590 ? 28.336 23.173 -76.116 1.00 47.03 590 ALA A N 1
ATOM 4635 C CA . ALA A 1 590 ? 27.838 21.789 -75.994 1.00 47.03 590 ALA A CA 1
ATOM 4636 C C . ALA A 1 590 ? 28.677 20.609 -76.546 1.00 47.03 590 ALA A C 1
ATOM 4638 O O . ALA A 1 590 ? 28.697 20.395 -77.753 1.00 47.03 590 ALA A O 1
ATOM 4639 N N . GLN A 1 591 ? 29.196 19.767 -75.637 1.00 36.72 591 GLN A N 1
ATOM 4640 C CA . GLN A 1 591 ? 29.493 18.315 -75.739 1.00 36.72 591 GLN A CA 1
ATOM 4641 C C . GLN A 1 591 ? 30.207 17.925 -74.421 1.00 36.72 591 GLN A C 1
ATOM 4643 O O . GLN A 1 591 ? 31.004 18.702 -73.927 1.00 36.72 591 GLN A O 1
ATOM 4648 N N . SER A 1 592 ? 30.040 16.796 -73.733 1.00 40.84 592 SER A N 1
ATOM 4649 C CA . SER A 1 592 ? 29.277 15.564 -73.898 1.00 40.84 592 SER A CA 1
ATOM 4650 C C . SER A 1 592 ? 29.299 14.869 -72.524 1.00 40.84 592 SER A C 1
ATOM 4652 O O . SER A 1 592 ? 30.364 14.636 -71.953 1.00 40.84 592 SER A O 1
ATOM 4654 N N . PHE A 1 593 ? 28.128 14.494 -72.009 1.00 43.88 593 PHE A N 1
ATOM 4655 C CA . PHE A 1 593 ? 27.919 13.787 -70.733 1.00 43.88 593 PHE A CA 1
ATOM 4656 C C . PHE A 1 593 ? 28.621 12.406 -70.669 1.00 43.88 593 PHE A C 1
ATOM 4658 O O . PHE A 1 593 ? 28.665 11.773 -69.618 1.00 43.88 593 PHE A O 1
ATOM 4665 N N . LYS A 1 594 ? 29.201 11.927 -71.784 1.00 42.28 594 LYS A N 1
ATOM 4666 C CA . LYS A 1 594 ? 29.894 10.631 -71.878 1.00 42.28 594 LYS A CA 1
ATOM 4667 C C . LYS A 1 594 ? 31.332 10.643 -71.337 1.00 42.28 594 LYS A C 1
ATOM 4669 O O . LYS A 1 594 ? 31.788 9.604 -70.874 1.00 42.28 594 LYS A O 1
ATOM 4674 N N . ALA A 1 595 ? 32.026 11.786 -71.323 1.00 41.56 595 ALA A N 1
ATOM 4675 C CA . ALA A 1 595 ? 33.404 11.858 -70.811 1.00 41.56 595 ALA A CA 1
ATOM 4676 C C . ALA A 1 595 ? 33.467 11.831 -69.268 1.00 41.56 595 ALA A C 1
ATOM 4678 O O . ALA A 1 595 ? 34.360 11.219 -68.689 1.00 41.56 595 ALA A O 1
ATOM 4679 N N . ALA A 1 596 ? 32.464 12.406 -68.596 1.00 43.56 596 ALA A N 1
ATOM 4680 C CA . ALA A 1 596 ? 32.369 12.414 -67.133 1.00 43.56 596 ALA A CA 1
ATOM 4681 C C . ALA A 1 596 ? 31.972 11.048 -66.535 1.00 43.56 596 ALA A C 1
ATOM 4683 O O . ALA A 1 596 ? 32.265 10.769 -65.374 1.00 43.56 596 ALA A O 1
ATOM 4684 N N . ILE A 1 597 ? 31.329 10.180 -67.326 1.00 47.78 597 ILE A N 1
ATOM 4685 C CA . ILE A 1 597 ? 30.961 8.821 -66.902 1.00 47.78 597 ILE A CA 1
ATOM 4686 C C . ILE A 1 597 ? 32.159 7.866 -67.033 1.00 47.78 597 ILE A C 1
ATOM 4688 O O . ILE A 1 597 ? 32.346 7.019 -66.163 1.00 47.78 597 ILE A O 1
ATOM 4692 N N . ALA A 1 598 ? 33.023 8.042 -68.041 1.00 41.16 598 ALA A N 1
ATOM 4693 C CA . ALA A 1 598 ? 34.206 7.196 -68.230 1.00 41.16 598 ALA A CA 1
ATOM 4694 C C . ALA A 1 598 ? 35.222 7.323 -67.073 1.00 41.16 598 ALA A C 1
ATOM 4696 O O . ALA A 1 598 ? 35.678 6.310 -66.548 1.00 41.16 598 ALA A O 1
ATOM 4697 N N . MET A 1 599 ? 35.475 8.540 -66.572 1.00 44.66 599 MET A N 1
ATOM 4698 C CA . MET A 1 599 ? 36.362 8.746 -65.411 1.00 44.66 599 MET A CA 1
ATOM 4699 C C . MET A 1 599 ? 35.788 8.221 -64.086 1.00 44.66 599 MET A C 1
ATOM 4701 O O . MET A 1 599 ? 36.540 7.941 -63.153 1.00 44.66 599 MET A O 1
ATOM 4705 N N . LYS A 1 600 ? 34.464 8.054 -63.983 1.00 42.00 600 LYS A N 1
ATOM 4706 C CA . LYS A 1 600 ? 33.818 7.536 -62.767 1.00 42.00 600 LYS A CA 1
ATOM 4707 C C . LYS A 1 600 ? 33.835 6.006 -62.690 1.00 42.00 600 LYS A C 1
ATOM 4709 O O . LYS A 1 600 ? 33.659 5.461 -61.604 1.00 42.00 600 LYS A O 1
ATOM 4714 N N . ILE A 1 601 ? 34.077 5.325 -63.814 1.00 40.16 601 ILE A N 1
ATOM 4715 C CA . ILE A 1 601 ? 34.151 3.859 -63.888 1.00 40.16 601 ILE A CA 1
ATOM 4716 C C . ILE A 1 601 ? 35.588 3.359 -63.642 1.00 40.16 601 ILE A C 1
ATOM 4718 O O . ILE A 1 601 ? 35.755 2.348 -62.964 1.00 40.16 601 ILE A O 1
ATOM 4722 N N . GLU A 1 602 ? 36.635 4.092 -64.043 1.00 35.00 602 GLU A N 1
ATOM 4723 C CA . GLU A 1 602 ? 38.034 3.696 -63.757 1.00 35.00 602 GLU A CA 1
ATOM 4724 C C . GLU A 1 602 ? 38.463 3.894 -62.289 1.00 35.00 602 GLU A C 1
ATOM 4726 O O . GLU A 1 602 ? 39.359 3.201 -61.801 1.00 35.00 602 GLU A O 1
ATOM 4731 N N . ALA A 1 603 ? 37.776 4.755 -61.529 1.00 37.94 603 ALA A N 1
ATOM 4732 C CA . ALA A 1 603 ? 38.014 4.920 -60.091 1.00 37.94 603 ALA A CA 1
ATOM 4733 C C . ALA A 1 603 ? 37.399 3.795 -59.222 1.00 37.94 603 ALA A C 1
ATOM 4735 O O . ALA A 1 603 ? 37.668 3.727 -58.023 1.00 37.94 603 ALA A O 1
ATOM 4736 N N . SER A 1 604 ? 36.600 2.890 -59.807 1.00 36.84 604 SER A N 1
ATOM 4737 C CA . SER A 1 604 ? 35.919 1.792 -59.096 1.00 36.84 604 SER A CA 1
ATOM 4738 C C . SER A 1 604 ? 36.753 0.502 -58.980 1.00 36.84 604 SER A C 1
ATOM 4740 O O . SER A 1 604 ? 36.285 -0.478 -58.399 1.00 36.84 604 SER A O 1
ATOM 4742 N N . THR A 1 605 ? 37.979 0.467 -59.509 1.00 40.28 605 THR A N 1
ATOM 4743 C CA . THR A 1 605 ? 38.834 -0.740 -59.540 1.00 40.28 605 THR A CA 1
ATOM 4744 C C . THR A 1 605 ? 39.954 -0.773 -58.495 1.00 40.28 605 THR A C 1
ATOM 4746 O O . THR A 1 605 ? 40.900 -1.553 -58.622 1.00 40.28 605 THR A O 1
ATOM 4749 N N . GLN A 1 606 ? 39.854 -0.006 -57.404 1.00 40.81 606 GLN A N 1
ATOM 4750 C CA . GLN A 1 606 ? 40.682 -0.290 -56.229 1.00 40.81 606 GLN A CA 1
ATOM 4751 C C . GLN A 1 606 ? 40.115 -1.502 -55.481 1.00 40.81 606 GLN A C 1
ATOM 4753 O O . GLN A 1 606 ? 39.135 -1.408 -54.746 1.00 40.81 606 GLN A O 1
ATOM 4758 N N . LYS A 1 607 ? 40.754 -2.661 -55.694 1.00 38.72 607 LYS A N 1
ATOM 4759 C CA . LYS A 1 607 ? 40.522 -3.899 -54.936 1.00 38.72 607 LYS A CA 1
ATOM 4760 C C . LYS A 1 607 ? 40.419 -3.577 -53.436 1.00 38.72 607 LYS A C 1
ATOM 4762 O O . LYS A 1 607 ? 41.354 -2.965 -52.908 1.00 38.72 607 LYS A O 1
ATOM 4767 N N . PRO A 1 608 ? 39.356 -4.008 -52.730 1.00 38.50 608 PRO A N 1
ATOM 4768 C CA . PRO A 1 608 ? 39.279 -3.807 -51.293 1.00 38.50 608 PRO A CA 1
ATOM 4769 C C . PRO A 1 608 ? 40.457 -4.551 -50.665 1.00 38.50 608 PRO A C 1
ATOM 4771 O O . PRO A 1 608 ? 40.591 -5.767 -50.813 1.00 38.50 608 PRO A O 1
ATOM 4774 N N . LYS A 1 609 ? 41.357 -3.816 -50.005 1.00 43.09 609 LYS A N 1
ATOM 4775 C CA . LYS A 1 609 ? 42.422 -4.415 -49.199 1.00 43.09 609 LYS A CA 1
ATOM 4776 C C . LYS A 1 609 ? 41.743 -5.177 -48.064 1.00 43.09 609 LYS A C 1
ATOM 4778 O O . LYS A 1 609 ? 41.345 -4.588 -47.062 1.00 43.09 609 LYS A O 1
ATOM 4783 N N . LEU A 1 610 ? 41.571 -6.483 -48.251 1.00 45.19 610 LEU A N 1
ATOM 4784 C CA . LEU A 1 610 ? 41.029 -7.393 -47.253 1.00 45.19 610 LEU A CA 1
ATOM 4785 C C . LEU A 1 610 ? 42.007 -7.417 -46.070 1.00 45.19 610 LEU A C 1
ATOM 4787 O O . LEU A 1 610 ? 43.040 -8.083 -46.107 1.00 45.19 610 LEU A O 1
ATOM 4791 N N . GLY A 1 611 ? 41.738 -6.599 -45.053 1.00 47.00 611 GLY A N 1
ATOM 4792 C CA . GLY A 1 611 ? 42.580 -6.520 -43.864 1.00 47.00 611 GLY A CA 1
ATOM 4793 C C . GLY A 1 611 ? 42.681 -7.885 -43.179 1.00 47.00 611 GLY A C 1
ATOM 4794 O O . GLY A 1 611 ? 41.709 -8.641 -43.154 1.00 47.00 611 GLY A O 1
ATOM 4795 N N . LYS A 1 612 ? 43.838 -8.181 -42.567 1.00 51.91 612 LYS A N 1
ATOM 4796 C CA . LYS A 1 612 ? 44.168 -9.449 -41.872 1.00 51.91 612 LYS A CA 1
ATOM 4797 C C . LYS A 1 612 ? 43.142 -9.907 -40.806 1.00 51.91 612 LYS A C 1
ATOM 4799 O O . LYS A 1 612 ? 43.218 -11.032 -40.334 1.00 51.91 612 LYS A O 1
ATOM 4804 N N . HIS A 1 613 ? 42.155 -9.073 -40.463 1.00 52.75 613 HIS A N 1
ATOM 4805 C CA . HIS A 1 613 ? 41.069 -9.350 -39.516 1.00 52.75 613 HIS A CA 1
ATOM 4806 C C . HIS A 1 613 ? 39.691 -9.630 -40.156 1.00 52.75 613 HIS A C 1
ATOM 4808 O O . HIS A 1 613 ? 38.707 -9.736 -39.427 1.00 52.75 613 HIS A O 1
ATOM 4814 N N . PHE A 1 614 ? 39.578 -9.758 -41.483 1.00 53.41 614 PHE A N 1
ATOM 4815 C CA . PHE A 1 614 ? 38.298 -10.043 -42.156 1.00 53.41 614 PHE A CA 1
ATOM 4816 C C . PHE A 1 614 ? 37.822 -11.492 -41.950 1.00 53.41 614 PHE A C 1
ATOM 4818 O O . PHE A 1 614 ? 36.677 -11.719 -41.564 1.00 53.41 614 PHE A O 1
ATOM 4825 N N . ILE A 1 615 ? 38.724 -12.466 -42.114 1.00 59.09 615 ILE A N 1
ATOM 4826 C CA . ILE A 1 615 ? 38.426 -13.900 -41.950 1.00 59.09 615 ILE A CA 1
ATOM 4827 C C . ILE A 1 615 ? 37.998 -14.245 -40.502 1.00 59.09 615 ILE A C 1
ATOM 4829 O O . ILE A 1 615 ? 36.958 -14.883 -40.343 1.00 59.09 615 ILE A O 1
ATOM 4833 N N . PRO A 1 616 ? 38.681 -13.768 -39.435 1.00 63.91 616 PRO A N 1
ATOM 4834 C CA . PRO A 1 616 ? 38.250 -14.003 -38.052 1.00 63.91 616 PRO A CA 1
ATOM 4835 C C . PRO A 1 616 ? 36.876 -13.404 -37.715 1.00 63.91 616 PRO A C 1
ATOM 4837 O O . PRO A 1 616 ? 36.114 -13.995 -36.956 1.00 63.91 616 PRO A O 1
ATOM 4840 N N . LYS A 1 617 ? 36.536 -12.236 -38.280 1.00 63.38 617 LYS A N 1
ATOM 4841 C CA . LYS A 1 617 ? 35.240 -11.574 -38.045 1.00 63.38 617 LYS A CA 1
ATOM 4842 C C . LYS A 1 617 ? 34.080 -12.311 -38.714 1.00 63.38 617 LYS A C 1
ATOM 4844 O O . LYS A 1 617 ? 33.014 -12.410 -38.115 1.00 63.38 617 LYS A O 1
ATOM 4849 N N . ILE A 1 618 ? 34.290 -12.847 -39.918 1.00 73.69 618 ILE A N 1
ATOM 4850 C CA . ILE A 1 618 ? 33.296 -13.687 -40.604 1.00 73.69 618 ILE A CA 1
ATOM 4851 C C . ILE A 1 618 ? 33.094 -15.001 -39.857 1.00 73.69 618 ILE A C 1
ATOM 4853 O O . ILE A 1 618 ? 31.953 -15.394 -39.639 1.00 73.69 618 ILE A O 1
ATOM 4857 N N . LEU A 1 619 ? 34.178 -15.646 -39.415 1.00 73.00 619 LEU A N 1
ATOM 4858 C CA . LEU A 1 619 ? 34.095 -16.882 -38.638 1.00 73.00 619 LEU A CA 1
ATOM 4859 C C . LEU A 1 619 ? 33.304 -16.670 -37.337 1.00 73.00 619 LEU A C 1
ATOM 4861 O O . LEU A 1 619 ? 32.401 -17.441 -37.031 1.00 73.00 619 LEU A O 1
ATOM 4865 N N . LEU A 1 620 ? 33.581 -15.581 -36.612 1.00 72.19 620 LEU A N 1
ATOM 4866 C CA . LEU A 1 620 ? 32.846 -15.222 -35.399 1.00 72.19 620 LEU A CA 1
ATOM 4867 C C . LEU A 1 620 ? 31.363 -14.932 -35.688 1.00 72.19 620 LEU A C 1
ATOM 4869 O O . LEU A 1 620 ? 30.491 -15.414 -34.970 1.00 72.19 620 LEU A O 1
ATOM 4873 N N . SER A 1 621 ? 31.065 -14.188 -36.757 1.00 69.75 621 SER A N 1
ATOM 4874 C CA . SER A 1 621 ? 29.686 -13.918 -37.182 1.00 69.75 621 SER A CA 1
ATOM 4875 C C . SER A 1 621 ? 28.933 -15.196 -37.561 1.00 69.75 621 SER A C 1
ATOM 4877 O O . SER A 1 621 ? 27.745 -15.308 -37.266 1.00 69.75 621 SER A O 1
ATOM 4879 N N . LEU A 1 622 ? 29.610 -16.160 -38.191 1.00 83.44 622 LEU A N 1
ATOM 4880 C CA . LEU A 1 622 ? 29.037 -17.456 -38.544 1.00 83.44 622 LEU A CA 1
ATOM 4881 C C . LEU A 1 622 ? 28.715 -18.279 -37.291 1.00 83.44 622 LEU A C 1
ATOM 4883 O O . LEU A 1 622 ? 27.637 -18.856 -37.217 1.00 83.44 622 LEU A O 1
ATOM 4887 N N . ILE A 1 623 ? 29.597 -18.280 -36.286 1.00 80.12 623 ILE A N 1
ATOM 4888 C CA . ILE A 1 623 ? 29.352 -18.952 -35.000 1.00 80.12 623 ILE A CA 1
ATOM 4889 C C . ILE A 1 623 ? 28.106 -18.375 -34.317 1.00 80.12 623 ILE A C 1
ATOM 4891 O O . ILE A 1 623 ? 27.231 -19.138 -33.918 1.00 80.12 623 ILE A O 1
ATOM 4895 N N . PHE A 1 624 ? 27.978 -17.045 -34.232 1.00 74.69 624 PHE A N 1
ATOM 4896 C CA . PHE A 1 624 ? 26.785 -16.412 -33.653 1.00 74.69 624 PHE A CA 1
ATOM 4897 C C . PHE A 1 624 ? 25.512 -16.706 -34.454 1.00 74.69 624 PHE A C 1
ATOM 4899 O O . PHE A 1 624 ? 24.461 -16.925 -33.857 1.00 74.69 624 PHE A O 1
ATOM 4906 N N . PHE A 1 625 ? 25.594 -16.751 -35.786 1.00 82.81 625 PHE A N 1
ATOM 4907 C CA . PHE A 1 625 ? 24.455 -17.103 -36.634 1.00 82.81 625 PHE A CA 1
ATOM 4908 C C . PHE A 1 625 ? 24.018 -18.561 -36.442 1.00 82.81 625 PHE A C 1
ATOM 4910 O O . PHE A 1 625 ? 22.825 -18.831 -36.308 1.00 82.81 625 PHE A O 1
ATOM 4917 N N . VAL A 1 626 ? 24.970 -19.498 -36.382 1.00 89.50 626 VAL A N 1
ATOM 4918 C CA . VAL A 1 626 ? 24.692 -20.920 -36.131 1.00 89.50 626 VAL A CA 1
ATOM 4919 C C . VAL A 1 626 ? 24.129 -21.118 -34.725 1.00 89.50 626 VAL A C 1
ATOM 4921 O O . VAL A 1 626 ? 23.118 -21.796 -34.581 1.00 89.50 626 VAL A O 1
ATOM 4924 N N . ALA A 1 627 ? 24.715 -20.485 -33.705 1.00 84.31 627 ALA A N 1
ATOM 4925 C CA . ALA A 1 627 ? 24.209 -20.541 -32.335 1.00 84.31 627 ALA A CA 1
ATOM 4926 C C . ALA A 1 627 ? 22.795 -19.948 -32.225 1.00 84.31 627 ALA A C 1
ATOM 4928 O O . ALA A 1 627 ? 21.912 -20.577 -31.650 1.00 84.31 627 ALA A O 1
ATOM 4929 N N . GLY A 1 628 ? 22.550 -18.784 -32.836 1.00 78.50 628 GLY A N 1
ATOM 4930 C CA . GLY A 1 628 ? 21.223 -18.167 -32.880 1.00 78.50 628 GLY A CA 1
ATOM 4931 C C . GLY A 1 628 ? 20.196 -19.037 -33.606 1.00 78.50 628 GLY A C 1
ATOM 4932 O O . GLY A 1 628 ? 19.083 -19.209 -33.119 1.00 78.50 628 GLY A O 1
ATOM 4933 N N . SER A 1 629 ? 20.589 -19.658 -34.720 1.00 89.25 629 SER A N 1
ATOM 4934 C CA . SER A 1 629 ? 19.740 -20.605 -35.452 1.00 89.25 629 SER A CA 1
ATOM 4935 C C . SER A 1 629 ? 19.441 -21.856 -34.622 1.00 89.25 629 SER A C 1
ATOM 4937 O O . SER A 1 629 ? 18.298 -22.299 -34.584 1.00 89.25 629 SER A O 1
ATOM 4939 N N . ALA A 1 630 ? 20.435 -22.406 -33.918 1.00 87.75 630 ALA A N 1
ATOM 4940 C CA . ALA A 1 630 ? 20.263 -23.565 -33.047 1.00 87.75 630 ALA A CA 1
ATOM 4941 C C . ALA A 1 630 ? 19.334 -23.261 -31.862 1.00 87.75 630 ALA A C 1
ATOM 4943 O O . ALA A 1 630 ? 18.437 -24.053 -31.591 1.00 87.75 630 ALA A O 1
ATOM 4944 N N . ILE A 1 631 ? 19.491 -22.103 -31.207 1.00 85.38 631 ILE A N 1
ATOM 4945 C CA . ILE A 1 631 ? 18.592 -21.644 -30.135 1.00 85.38 631 ILE A CA 1
ATOM 4946 C C . ILE A 1 631 ? 17.176 -21.457 -30.678 1.00 85.38 631 ILE A C 1
ATOM 4948 O O . ILE A 1 631 ? 16.230 -21.936 -30.069 1.00 85.38 631 ILE A O 1
ATOM 4952 N N . PHE A 1 632 ? 17.017 -20.826 -31.842 1.00 84.44 632 PHE A N 1
ATOM 4953 C CA . PHE A 1 632 ? 15.706 -20.618 -32.456 1.00 84.44 632 PHE A CA 1
ATOM 4954 C C . PHE A 1 632 ? 15.002 -21.943 -32.782 1.00 84.44 632 PHE A C 1
ATOM 4956 O O . PHE A 1 632 ? 13.826 -22.123 -32.463 1.00 84.44 632 PHE A O 1
ATOM 4963 N N . VAL A 1 633 ? 15.734 -22.902 -33.358 1.00 89.50 633 VAL A N 1
ATOM 4964 C CA . VAL A 1 633 ? 15.231 -24.259 -33.608 1.00 89.50 633 VAL A CA 1
ATOM 4965 C C . VAL A 1 633 ? 14.894 -24.962 -32.293 1.00 89.50 633 VAL A C 1
ATOM 4967 O O . VAL A 1 633 ? 13.832 -25.576 -32.205 1.00 89.50 633 VAL A O 1
ATOM 4970 N N . TYR A 1 634 ? 15.740 -24.827 -31.267 1.00 86.94 634 TYR A N 1
ATOM 4971 C CA . TYR A 1 634 ? 15.492 -25.379 -29.937 1.00 86.94 634 TYR A CA 1
ATOM 4972 C C . TYR A 1 634 ? 14.223 -24.816 -29.309 1.00 86.94 634 TYR A C 1
ATOM 4974 O O . TYR A 1 634 ? 13.362 -25.584 -28.898 1.00 86.94 634 TYR A O 1
ATOM 4982 N N . SER A 1 635 ? 14.042 -23.497 -29.308 1.00 83.00 635 SER A N 1
ATOM 4983 C CA . SER A 1 635 ? 12.841 -22.846 -28.784 1.00 83.00 635 SER A CA 1
ATOM 4984 C C . SER A 1 635 ? 11.576 -23.306 -29.512 1.00 83.00 635 SER A C 1
ATOM 4986 O O . SER A 1 635 ? 10.590 -23.644 -28.860 1.00 83.00 635 SER A O 1
ATOM 4988 N N . ILE A 1 636 ? 11.599 -23.391 -30.848 1.00 86.38 636 ILE A N 1
ATOM 4989 C CA . ILE A 1 636 ? 10.460 -23.912 -31.623 1.00 86.38 636 ILE A CA 1
ATOM 4990 C C . ILE A 1 636 ? 10.195 -25.383 -31.284 1.00 86.38 636 ILE A C 1
ATOM 4992 O O . ILE A 1 636 ? 9.036 -25.773 -31.127 1.00 86.38 636 ILE A O 1
ATOM 4996 N N . GLY A 1 637 ? 11.248 -26.195 -31.173 1.00 85.75 637 GLY A N 1
ATOM 4997 C CA . GLY A 1 637 ? 11.168 -27.604 -30.791 1.00 85.75 637 GLY A CA 1
ATOM 4998 C C . GLY A 1 637 ? 10.550 -27.793 -29.406 1.00 85.75 637 GLY A C 1
ATOM 4999 O O . GLY A 1 637 ? 9.593 -28.555 -29.264 1.00 85.75 637 GLY A O 1
ATOM 5000 N N . SER A 1 638 ? 11.024 -27.045 -28.411 1.00 85.06 638 SER A N 1
ATOM 5001 C CA . SER A 1 638 ? 10.508 -27.034 -27.039 1.00 85.06 638 SER A CA 1
ATOM 5002 C C . SER A 1 638 ? 9.041 -26.620 -26.973 1.00 85.06 638 SER A C 1
ATOM 5004 O O . SER A 1 638 ? 8.235 -27.319 -26.369 1.00 85.06 638 SER A O 1
ATOM 5006 N N . VAL A 1 639 ? 8.653 -25.539 -27.658 1.00 84.62 639 VAL A N 1
ATOM 5007 C CA . VAL A 1 639 ? 7.252 -25.087 -27.678 1.00 84.62 639 VAL A CA 1
ATOM 5008 C C . VAL A 1 639 ? 6.350 -26.126 -28.338 1.00 84.62 639 VAL A C 1
ATOM 5010 O O . VAL A 1 639 ? 5.318 -26.491 -27.778 1.00 84.62 639 VAL A O 1
ATOM 5013 N N . ARG A 1 640 ? 6.733 -26.645 -29.512 1.00 86.69 640 ARG A N 1
ATOM 5014 C CA . ARG A 1 640 ? 5.913 -27.628 -30.236 1.00 86.69 640 ARG A CA 1
ATOM 5015 C C . ARG A 1 640 ? 5.791 -28.954 -29.490 1.00 86.69 640 ARG A C 1
ATOM 5017 O O . ARG A 1 640 ? 4.695 -29.508 -29.463 1.00 86.69 640 ARG A O 1
ATOM 5024 N N . SER A 1 641 ? 6.883 -29.461 -28.918 1.00 87.81 641 SER A N 1
ATOM 5025 C CA . SER A 1 641 ? 6.881 -30.739 -28.194 1.00 87.81 641 SER A CA 1
ATOM 5026 C C . SER A 1 641 ? 6.097 -30.650 -26.885 1.00 87.81 641 SER A C 1
ATOM 5028 O O . SER A 1 641 ? 5.149 -31.417 -26.724 1.00 87.81 641 SER A O 1
ATOM 5030 N N . SER A 1 642 ? 6.384 -29.671 -26.018 1.00 85.50 642 SER A N 1
ATOM 5031 C CA . SER A 1 642 ? 5.619 -29.467 -24.780 1.00 85.50 642 SER A CA 1
ATOM 5032 C C . SER A 1 642 ? 4.134 -29.241 -25.058 1.00 85.50 642 SER A C 1
ATOM 5034 O O . SER A 1 642 ? 3.295 -29.863 -24.415 1.00 85.50 642 SER A O 1
ATOM 5036 N N . HIS A 1 643 ? 3.782 -28.422 -26.055 1.00 86.19 643 HIS A N 1
ATOM 5037 C CA . HIS A 1 643 ? 2.378 -28.194 -26.405 1.00 86.19 643 HIS A CA 1
ATOM 5038 C C . HIS A 1 643 ? 1.694 -29.465 -26.934 1.00 86.19 643 HIS A C 1
ATOM 5040 O O . HIS A 1 643 ? 0.537 -29.716 -26.613 1.00 86.19 643 HIS A O 1
ATOM 5046 N N . ALA A 1 644 ? 2.380 -30.293 -27.727 1.00 87.31 644 ALA A N 1
ATOM 5047 C CA . ALA A 1 644 ? 1.807 -31.540 -28.235 1.00 87.31 644 ALA A CA 1
ATOM 5048 C C . ALA A 1 644 ? 1.482 -32.547 -27.118 1.00 87.31 644 ALA A C 1
ATOM 5050 O O . ALA A 1 644 ? 0.467 -33.241 -27.210 1.00 87.31 644 ALA A O 1
ATOM 5051 N N . VAL A 1 645 ? 2.314 -32.611 -26.073 1.00 88.50 645 VAL A N 1
ATOM 5052 C CA . VAL A 1 645 ? 2.087 -33.475 -24.905 1.00 88.50 645 VAL A CA 1
ATOM 5053 C C . VAL A 1 645 ? 1.024 -32.866 -23.985 1.00 88.50 645 VAL A C 1
ATOM 5055 O O . VAL A 1 645 ? 0.016 -33.509 -23.699 1.00 88.50 645 VAL A O 1
ATOM 5058 N N . CYS A 1 646 ? 1.198 -31.603 -23.585 1.00 88.56 646 CYS A N 1
ATOM 5059 C CA . CYS A 1 646 ? 0.360 -30.944 -22.582 1.00 88.56 646 CYS A CA 1
ATOM 5060 C C . CYS A 1 646 ? -1.046 -30.578 -23.061 1.00 88.56 646 CYS A C 1
ATOM 5062 O O . CYS A 1 646 ? -1.951 -30.504 -22.240 1.00 88.56 646 CYS A O 1
ATOM 5064 N N . LYS A 1 647 ? -1.287 -30.424 -24.371 1.00 88.75 647 LYS A N 1
ATOM 5065 C CA . LYS A 1 647 ? -2.631 -30.120 -24.904 1.00 88.75 647 LYS A CA 1
ATOM 5066 C C . LYS A 1 647 ? -3.693 -31.169 -24.530 1.00 88.75 647 LYS A C 1
ATOM 5068 O O . LYS A 1 647 ? -4.882 -30.871 -24.586 1.00 88.75 647 LYS A O 1
ATOM 5073 N N . LYS A 1 648 ? -3.284 -32.393 -24.180 1.00 89.94 648 LYS A N 1
ATOM 5074 C CA . LYS A 1 648 ? -4.195 -33.457 -23.725 1.00 89.94 648 LYS A CA 1
ATOM 5075 C C . LYS A 1 648 ? -4.726 -33.230 -22.304 1.00 89.94 648 LYS A C 1
ATOM 5077 O O . LYS A 1 648 ? -5.727 -33.836 -21.947 1.00 89.94 648 LYS A O 1
ATOM 5082 N N . PHE A 1 649 ? -4.070 -32.369 -21.531 1.00 90.12 649 PHE A N 1
ATOM 5083 C CA . PHE A 1 649 ? -4.343 -32.126 -20.123 1.00 90.12 649 PHE A CA 1
ATOM 5084 C C . PHE A 1 649 ? -4.938 -30.733 -19.954 1.00 90.12 649 PHE A C 1
ATOM 5086 O O . PHE A 1 649 ? -4.221 -29.743 -19.830 1.00 90.12 649 PHE A O 1
ATOM 5093 N N . ASP A 1 650 ? -6.263 -30.648 -19.948 1.00 88.19 650 ASP A N 1
ATOM 5094 C CA . ASP A 1 650 ? -6.990 -29.380 -19.840 1.00 88.19 650 ASP A CA 1
ATOM 5095 C C . ASP A 1 650 ? -6.770 -28.663 -18.495 1.00 88.19 650 ASP A C 1
ATOM 5097 O O . ASP A 1 650 ? -6.947 -27.450 -18.417 1.00 88.19 650 ASP A O 1
ATOM 5101 N N . LYS A 1 651 ? -6.361 -29.397 -17.450 1.00 92.81 651 LYS A N 1
ATOM 5102 C CA . LYS A 1 651 ? -6.021 -28.843 -16.123 1.00 92.81 651 LYS A CA 1
ATOM 5103 C C . LYS A 1 651 ? -4.581 -28.357 -16.000 1.00 92.81 651 LYS A C 1
ATOM 5105 O O . LYS A 1 651 ? -4.233 -27.744 -14.990 1.00 92.81 651 LYS A O 1
ATOM 5110 N N . CYS A 1 652 ? -3.754 -28.597 -17.020 1.00 91.62 652 CYS A N 1
ATOM 5111 C CA . CYS A 1 652 ? -2.441 -27.985 -17.096 1.00 91.62 652 CYS A CA 1
ATOM 5112 C C . CYS A 1 652 ? -2.545 -26.605 -17.738 1.00 91.62 652 CYS A C 1
ATOM 5114 O O . CYS A 1 652 ? -2.610 -26.463 -18.960 1.00 91.62 652 CYS A O 1
ATOM 5116 N N . VAL A 1 653 ? -2.544 -25.579 -16.896 1.00 86.62 653 VAL A N 1
ATOM 5117 C CA . VAL A 1 653 ? -2.786 -24.202 -17.330 1.00 86.62 653 VAL A CA 1
ATOM 5118 C C . VAL A 1 653 ? -1.504 -23.523 -17.824 1.00 86.62 6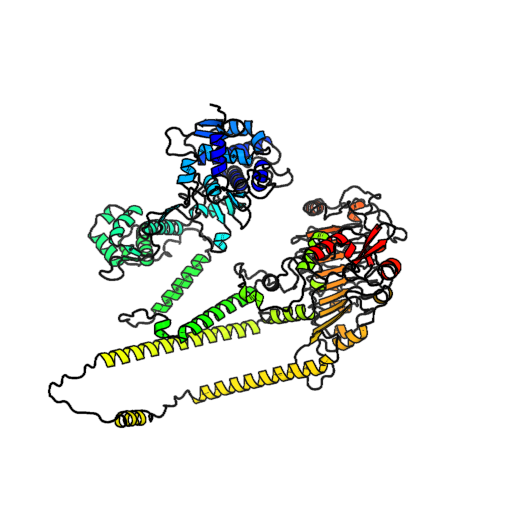53 VAL A C 1
ATOM 5120 O O . VAL A 1 653 ? -1.545 -22.679 -18.718 1.00 86.62 653 VAL A O 1
ATOM 5123 N N . VAL A 1 654 ? -0.348 -23.928 -17.292 1.00 84.06 654 VAL A N 1
ATOM 5124 C CA . VAL A 1 654 ? 0.969 -23.469 -17.752 1.00 84.06 654 VAL A CA 1
ATOM 5125 C C . VAL A 1 654 ? 1.901 -24.667 -17.857 1.00 84.06 654 VAL A C 1
ATOM 5127 O O . VAL A 1 654 ? 2.099 -25.390 -16.883 1.00 84.06 654 VAL A O 1
ATOM 5130 N N . ALA A 1 655 ? 2.500 -24.859 -19.031 1.00 85.12 655 ALA A N 1
ATOM 5131 C CA . ALA A 1 655 ? 3.467 -25.920 -19.292 1.00 85.12 655 ALA A CA 1
ATOM 5132 C C . ALA A 1 655 ? 4.908 -25.388 -19.296 1.00 85.12 655 ALA A C 1
ATOM 5134 O O . ALA A 1 655 ? 5.175 -24.265 -19.725 1.00 85.12 655 ALA A O 1
ATOM 5135 N N . SER A 1 656 ? 5.851 -26.231 -18.884 1.00 84.12 656 SER A N 1
ATOM 5136 C CA . SER A 1 656 ? 7.287 -25.992 -19.013 1.00 84.12 656 SER A CA 1
ATOM 5137 C C . SER A 1 656 ? 7.727 -26.281 -20.451 1.00 84.12 656 SER A C 1
ATOM 5139 O O . SER A 1 656 ? 7.546 -27.389 -20.970 1.00 84.12 656 SER A O 1
ATOM 5141 N N . TYR A 1 657 ? 8.296 -25.286 -21.134 1.00 82.56 657 TYR A N 1
ATOM 5142 C CA . TYR A 1 657 ? 8.762 -25.434 -22.515 1.00 82.56 657 TYR A CA 1
ATOM 5143 C C . TYR A 1 657 ? 10.152 -26.073 -22.553 1.00 82.56 657 TYR A C 1
ATOM 5145 O O . TYR A 1 657 ? 11.167 -25.394 -22.397 1.00 82.56 657 TYR A O 1
ATOM 5153 N N . ARG A 1 658 ? 10.202 -27.382 -22.808 1.00 80.19 658 ARG A N 1
ATOM 5154 C CA . ARG A 1 658 ? 11.437 -28.170 -22.914 1.00 80.19 658 ARG A CA 1
ATOM 5155 C C . ARG A 1 658 ? 11.369 -29.055 -24.148 1.00 80.19 658 ARG A C 1
ATOM 5157 O O . ARG A 1 658 ? 10.292 -29.501 -24.535 1.00 80.19 658 ARG A O 1
ATOM 5164 N N . TRP A 1 659 ? 12.509 -29.309 -24.786 1.00 79.88 659 TRP A N 1
ATOM 5165 C CA . TRP A 1 659 ? 12.541 -30.173 -25.964 1.00 79.88 659 TRP A CA 1
ATOM 5166 C C . TRP A 1 659 ? 12.461 -31.646 -25.539 1.00 79.88 659 TRP A C 1
ATOM 5168 O O . TRP A 1 659 ? 13.472 -32.335 -25.434 1.00 79.88 659 TRP A O 1
ATOM 5178 N N . ASN A 1 660 ? 11.234 -32.127 -25.327 1.00 71.19 660 ASN A N 1
ATOM 5179 C CA . ASN A 1 660 ? 10.941 -33.436 -24.739 1.00 71.19 660 ASN A CA 1
ATOM 5180 C C . ASN A 1 660 ? 10.491 -34.443 -25.806 1.00 71.19 660 ASN A C 1
ATOM 5182 O O . ASN A 1 660 ? 9.307 -34.749 -25.948 1.00 71.19 660 ASN A O 1
ATOM 5186 N N . PHE A 1 661 ? 11.433 -34.948 -26.603 1.00 69.00 661 PHE A N 1
ATOM 5187 C CA . PHE A 1 661 ? 11.119 -35.978 -27.594 1.00 69.00 661 PHE A CA 1
ATOM 5188 C C . PHE A 1 661 ? 10.943 -37.346 -26.912 1.00 69.00 661 PHE A C 1
ATOM 5190 O O . PHE A 1 661 ? 11.871 -37.831 -26.274 1.00 69.00 661 PHE A O 1
ATOM 5197 N N . GLY A 1 662 ? 9.772 -37.973 -27.061 1.00 66.69 662 GLY A N 1
ATOM 5198 C CA . GLY A 1 662 ? 9.496 -39.317 -26.527 1.00 66.69 662 GLY A CA 1
ATOM 5199 C C . GLY A 1 662 ? 9.052 -39.382 -25.059 1.00 66.69 662 GLY A C 1
ATOM 5200 O O . GLY A 1 662 ? 8.954 -40.478 -24.523 1.00 66.69 662 GLY A O 1
ATOM 5201 N N . VAL A 1 663 ? 8.775 -38.243 -24.415 1.00 77.38 663 VAL A N 1
ATOM 5202 C CA . VAL A 1 663 ? 8.202 -38.191 -23.057 1.00 77.38 663 VAL A CA 1
ATOM 5203 C C . VAL A 1 663 ? 6.674 -38.211 -23.146 1.00 77.38 663 VAL A C 1
ATOM 5205 O O . VAL A 1 663 ? 6.096 -37.460 -23.932 1.00 77.38 663 VAL A O 1
ATOM 5208 N N . GLU A 1 664 ? 6.023 -39.060 -22.349 1.00 78.69 664 GLU A N 1
ATOM 5209 C CA . GLU A 1 664 ? 4.557 -39.202 -22.350 1.00 78.69 664 GLU A CA 1
ATOM 5210 C C . GLU A 1 664 ? 3.851 -38.250 -21.373 1.00 78.69 664 GLU A C 1
ATOM 5212 O O . GLU A 1 664 ? 2.718 -37.841 -21.629 1.00 78.69 664 GLU A O 1
ATOM 5217 N N . HIS A 1 665 ? 4.530 -37.844 -20.297 1.00 85.44 665 HIS A N 1
ATOM 5218 C CA . HIS A 1 665 ? 3.965 -36.992 -19.249 1.00 85.44 665 HIS A CA 1
ATOM 5219 C C . HIS A 1 665 ? 4.149 -35.503 -19.555 1.00 85.44 665 HIS A C 1
ATOM 5221 O O . HIS A 1 665 ? 5.214 -35.066 -20.003 1.00 85.44 665 HIS A O 1
ATOM 5227 N N . CYS A 1 666 ? 3.106 -34.710 -19.304 1.00 88.56 666 CYS A N 1
ATOM 5228 C CA . CYS A 1 666 ? 3.163 -33.263 -19.473 1.00 88.56 666 CYS A CA 1
ATOM 5229 C C . CYS A 1 666 ? 4.052 -32.633 -18.386 1.00 88.56 666 CYS A C 1
ATOM 5231 O O . CYS A 1 666 ? 3.762 -32.816 -17.205 1.00 88.56 666 CYS A O 1
ATOM 5233 N N . PRO A 1 667 ? 5.096 -31.856 -18.743 1.00 87.81 667 PRO A N 1
ATOM 5234 C CA . PRO A 1 667 ? 5.894 -31.107 -17.774 1.00 87.81 667 PRO A CA 1
ATOM 5235 C C . PRO A 1 667 ? 5.119 -29.865 -17.307 1.00 87.81 667 PRO A C 1
ATOM 5237 O O . PRO A 1 667 ? 5.418 -28.734 -17.699 1.00 87.81 667 PRO A O 1
ATOM 5240 N N . CYS A 1 668 ? 4.049 -30.083 -16.550 1.00 90.94 668 CYS A N 1
ATOM 5241 C CA . CYS A 1 668 ? 3.150 -29.024 -16.127 1.00 90.94 668 CYS A CA 1
ATOM 5242 C C . CYS A 1 668 ? 3.743 -28.206 -14.980 1.00 90.94 668 CYS A C 1
ATOM 5244 O O . CYS A 1 668 ? 4.281 -28.777 -14.041 1.00 90.94 668 CYS A O 1
ATOM 5246 N N . LEU A 1 669 ? 3.608 -26.881 -15.043 1.00 87.88 669 LEU A N 1
ATOM 5247 C CA . LEU A 1 669 ? 4.022 -25.964 -13.977 1.00 87.88 669 LEU A CA 1
ATOM 5248 C C . LEU A 1 669 ? 2.847 -25.556 -13.083 1.00 87.88 669 LEU A C 1
ATOM 5250 O O . LEU A 1 669 ? 3.038 -25.311 -11.895 1.00 87.88 669 LEU A O 1
ATOM 5254 N N . VAL A 1 670 ? 1.640 -25.454 -13.648 1.00 89.50 670 VAL A N 1
ATOM 5255 C CA . VAL A 1 670 ? 0.450 -24.973 -12.934 1.00 89.50 670 VAL A CA 1
ATOM 5256 C C . VAL A 1 670 ? -0.708 -25.929 -13.155 1.00 89.50 670 VAL A C 1
ATOM 5258 O O . VAL A 1 670 ? -1.257 -26.004 -14.258 1.00 89.50 670 VAL A O 1
ATOM 5261 N N . PHE A 1 671 ? -1.097 -26.609 -12.082 1.00 94.06 671 PHE A N 1
ATOM 5262 C CA . PHE A 1 671 ? -2.343 -27.352 -12.008 1.00 94.06 671 PHE A CA 1
ATOM 5263 C C . PHE A 1 671 ? -3.439 -26.424 -11.487 1.00 94.06 671 PHE A C 1
ATOM 5265 O O . PHE A 1 671 ? -3.335 -25.929 -10.363 1.00 94.06 671 PHE A O 1
ATOM 5272 N N . ALA A 1 672 ? -4.491 -26.200 -12.276 1.00 93.56 672 ALA A N 1
ATOM 5273 C CA . ALA A 1 672 ? -5.666 -25.484 -11.792 1.00 93.56 672 ALA A CA 1
ATOM 5274 C C . ALA A 1 672 ? -6.965 -26.185 -12.206 1.00 93.56 672 ALA A C 1
ATOM 5276 O O . ALA A 1 672 ? -7.277 -26.293 -13.392 1.00 93.56 672 ALA A O 1
ATOM 5277 N N . ASP A 1 673 ? -7.747 -26.615 -11.215 1.00 94.94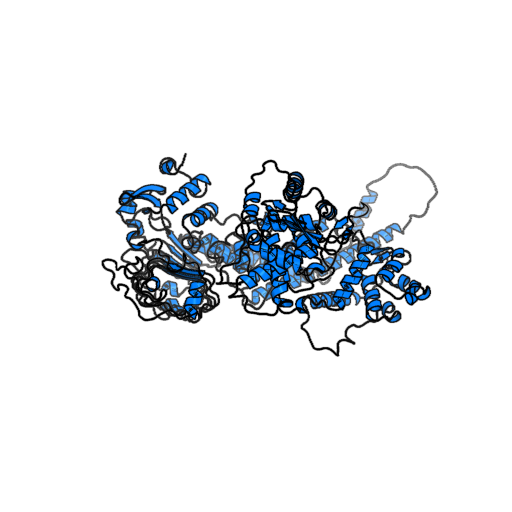 673 ASP A N 1
ATOM 5278 C CA . ASP A 1 673 ? -9.101 -27.141 -11.407 1.00 94.94 673 ASP A CA 1
ATOM 5279 C C . ASP A 1 673 ? -10.063 -26.394 -10.480 1.00 94.94 673 ASP A C 1
ATOM 5281 O O . ASP A 1 673 ? -10.072 -26.570 -9.260 1.00 94.94 673 ASP A O 1
ATOM 5285 N N . ARG A 1 674 ? -10.819 -25.468 -11.071 1.00 91.88 674 ARG A N 1
ATOM 5286 C CA . ARG A 1 674 ? -11.605 -24.472 -10.342 1.00 91.88 674 ARG A CA 1
ATOM 5287 C C . ARG A 1 674 ? -13.045 -24.486 -10.816 1.00 91.88 674 ARG A C 1
ATOM 5289 O O . ARG A 1 674 ? -13.312 -24.300 -12.001 1.00 91.88 674 ARG A O 1
ATOM 5296 N N . GLN A 1 675 ? -13.963 -24.587 -9.867 1.00 91.25 675 GLN A N 1
ATOM 5297 C CA . GLN A 1 675 ? -15.366 -24.244 -10.049 1.00 91.25 675 GLN A CA 1
ATOM 5298 C C . GLN A 1 675 ? -15.701 -23.078 -9.115 1.00 91.25 675 GLN A C 1
ATOM 5300 O O . GLN A 1 675 ? -15.894 -23.275 -7.927 1.00 91.25 675 GLN A O 1
ATOM 5305 N N . THR A 1 676 ? -15.733 -21.842 -9.608 1.00 87.25 676 THR A N 1
ATOM 5306 C CA . THR A 1 676 ? -15.888 -20.646 -8.749 1.00 87.25 676 THR A CA 1
ATOM 5307 C C . THR A 1 676 ? -17.344 -20.281 -8.443 1.00 87.25 676 THR A C 1
ATOM 5309 O O . THR A 1 676 ? -17.604 -19.433 -7.589 1.00 87.25 676 THR A O 1
ATOM 5312 N N . ALA A 1 677 ? -18.300 -20.912 -9.129 1.00 86.69 677 ALA A N 1
ATOM 5313 C CA . ALA A 1 677 ? -19.730 -20.723 -8.905 1.00 86.69 677 ALA A CA 1
ATOM 5314 C C . ALA A 1 677 ? -20.487 -22.049 -9.114 1.00 86.69 677 ALA A C 1
ATOM 5316 O O . ALA A 1 677 ? -21.132 -22.237 -10.152 1.00 86.69 677 ALA A O 1
ATOM 5317 N N . PRO A 1 678 ? -20.400 -22.994 -8.155 1.00 90.69 678 PRO A N 1
ATOM 5318 C CA . PRO A 1 678 ? -21.215 -24.205 -8.180 1.00 90.69 678 PRO A CA 1
ATOM 5319 C C . PRO A 1 678 ? -22.699 -23.847 -8.325 1.00 90.69 678 PRO A C 1
ATOM 5321 O O . PRO A 1 678 ? -23.190 -22.923 -7.665 1.00 90.69 678 PRO A O 1
ATOM 5324 N N . ARG A 1 679 ? -23.424 -24.563 -9.191 1.00 85.81 679 ARG A N 1
ATOM 5325 C CA . ARG A 1 679 ? -24.812 -24.210 -9.529 1.00 85.81 679 ARG A CA 1
ATOM 5326 C C . ARG A 1 679 ? -25.805 -24.736 -8.509 1.00 85.81 679 ARG A C 1
ATOM 5328 O O . ARG A 1 679 ? -26.799 -24.070 -8.238 1.00 85.81 679 ARG A O 1
ATOM 5335 N N . THR A 1 680 ? -25.560 -25.932 -7.987 1.00 89.81 680 THR A N 1
ATOM 5336 C CA . THR A 1 680 ? -26.484 -26.626 -7.082 1.00 89.81 680 THR A CA 1
ATOM 5337 C C . THR A 1 680 ? -25.782 -27.040 -5.803 1.00 89.81 680 THR A C 1
ATOM 5339 O O . THR A 1 680 ? -24.565 -27.250 -5.782 1.00 89.81 680 THR A O 1
ATOM 5342 N N . TYR A 1 681 ? -26.559 -27.215 -4.739 1.00 91.62 681 TYR A N 1
ATOM 5343 C CA . TYR A 1 681 ? -26.039 -27.684 -3.461 1.00 91.62 681 TYR A CA 1
ATOM 5344 C C . TYR A 1 681 ? -25.378 -29.066 -3.574 1.00 91.62 681 TYR A C 1
ATOM 5346 O O . TYR A 1 681 ? -24.351 -29.322 -2.947 1.00 91.62 681 TYR A O 1
ATOM 5354 N N . ALA A 1 682 ? -25.929 -29.949 -4.412 1.00 91.38 682 ALA A N 1
ATOM 5355 C CA . ALA A 1 682 ? -25.354 -31.266 -4.676 1.00 91.38 682 ALA A CA 1
ATOM 5356 C C . ALA A 1 682 ? -23.968 -31.170 -5.338 1.00 91.38 682 ALA A C 1
ATOM 5358 O O . ALA A 1 682 ? -23.034 -31.811 -4.874 1.00 91.38 682 ALA A O 1
ATOM 5359 N N . GLU A 1 683 ? -23.810 -30.317 -6.357 1.00 90.25 683 GLU A N 1
ATOM 5360 C CA . GLU A 1 683 ? -22.520 -30.102 -7.037 1.00 90.25 683 GLU A CA 1
ATOM 5361 C C . GLU A 1 683 ? -21.431 -29.584 -6.081 1.00 90.25 683 GLU A C 1
ATOM 5363 O O . GLU A 1 683 ? -20.260 -29.920 -6.228 1.00 90.25 683 GLU A O 1
ATOM 5368 N N . TRP A 1 684 ? -21.805 -28.769 -5.093 1.00 90.69 684 TRP A N 1
ATOM 5369 C CA . TRP A 1 684 ? -20.871 -28.214 -4.110 1.00 90.69 684 TRP A CA 1
ATOM 5370 C C . TRP A 1 684 ? -20.514 -29.192 -2.984 1.00 90.69 684 TRP A C 1
ATOM 5372 O O . TRP A 1 684 ? -19.381 -29.240 -2.495 1.00 90.69 684 TRP A O 1
ATOM 5382 N N . THR A 1 685 ? -21.491 -29.978 -2.536 1.00 90.94 685 THR A N 1
ATOM 5383 C CA . THR A 1 685 ? -21.291 -30.939 -1.445 1.00 90.94 685 THR A CA 1
ATOM 5384 C C . THR A 1 685 ? -20.629 -32.235 -1.910 1.00 90.94 685 THR A C 1
ATOM 5386 O O . THR A 1 685 ? -19.870 -32.825 -1.138 1.00 90.94 685 THR A O 1
ATOM 5389 N N . ASP A 1 686 ? -20.835 -32.620 -3.169 1.00 91.12 686 ASP A N 1
ATOM 5390 C CA . ASP A 1 686 ? -20.227 -33.784 -3.817 1.00 91.12 686 ASP A CA 1
ATOM 5391 C C . ASP A 1 686 ? -19.601 -33.391 -5.173 1.00 91.12 686 ASP A C 1
ATOM 5393 O O . ASP A 1 686 ? -20.137 -33.713 -6.237 1.00 91.12 686 ASP A O 1
ATOM 5397 N N . PRO A 1 687 ? -18.496 -32.619 -5.156 1.00 93.88 687 PRO A N 1
ATOM 5398 C CA . PRO A 1 687 ? -17.858 -32.150 -6.376 1.00 93.88 687 PRO A CA 1
ATOM 5399 C C . PRO A 1 687 ? -17.061 -33.267 -7.062 1.00 93.88 687 PRO A C 1
ATOM 5401 O O . PRO A 1 687 ? -16.680 -34.259 -6.444 1.00 93.88 687 PRO A O 1
ATOM 5404 N N . GLU A 1 688 ? -16.748 -33.066 -8.343 1.00 95.50 688 GLU A N 1
ATOM 5405 C CA . GLU A 1 688 ? -15.884 -33.970 -9.111 1.00 95.50 688 GLU A CA 1
ATOM 5406 C C . GLU A 1 688 ? -14.524 -34.168 -8.418 1.00 95.50 688 GLU A C 1
ATOM 5408 O O . GLU A 1 688 ? -13.877 -33.196 -8.014 1.00 95.50 688 GLU A O 1
ATOM 5413 N N . ASP A 1 689 ? -14.095 -35.426 -8.302 1.00 96.31 689 ASP A N 1
ATOM 5414 C CA . ASP A 1 689 ? -12.787 -35.803 -7.766 1.00 96.31 689 ASP A CA 1
ATOM 5415 C C . ASP A 1 689 ? -11.693 -35.604 -8.823 1.00 96.31 689 ASP A C 1
ATOM 5417 O O . ASP A 1 689 ? -11.728 -36.196 -9.905 1.00 96.31 689 ASP A O 1
ATOM 5421 N N . THR A 1 690 ? -10.719 -34.755 -8.502 1.00 97.06 690 THR A N 1
ATOM 5422 C CA . THR A 1 690 ? -9.609 -34.384 -9.386 1.00 97.06 690 THR A CA 1
ATOM 5423 C C . THR A 1 690 ? -8.276 -35.016 -8.960 1.00 97.06 690 THR A C 1
ATOM 5425 O O . THR A 1 690 ? -7.240 -34.756 -9.571 1.00 97.06 690 THR A O 1
ATOM 5428 N N . THR A 1 691 ? -8.280 -35.906 -7.958 1.00 97.38 691 THR A N 1
ATOM 5429 C CA . THR A 1 691 ? -7.072 -36.550 -7.403 1.00 97.38 691 THR A CA 1
ATOM 5430 C C . THR A 1 691 ? -6.250 -37.260 -8.480 1.00 97.38 691 THR A C 1
ATOM 5432 O O . THR A 1 691 ? -5.036 -37.092 -8.547 1.00 97.38 691 THR A O 1
ATOM 5435 N N . SER A 1 692 ? -6.909 -38.004 -9.376 1.00 96.62 692 SER A N 1
ATOM 5436 C CA . SER A 1 692 ? -6.237 -38.714 -10.477 1.00 96.62 692 SER A CA 1
ATOM 5437 C C . SER A 1 692 ? -5.604 -37.767 -11.500 1.00 96.62 692 SER A C 1
ATOM 5439 O O . SER A 1 692 ? -4.479 -37.999 -11.935 1.00 96.62 692 SER A O 1
ATOM 5441 N N . LYS A 1 693 ? -6.288 -36.667 -11.840 1.00 96.38 693 LYS A N 1
ATOM 5442 C CA . LYS A 1 693 ? -5.770 -35.625 -12.742 1.00 96.38 693 LYS A CA 1
ATOM 5443 C C . LYS A 1 693 ? -4.561 -34.920 -12.127 1.00 96.38 693 LYS A C 1
ATOM 5445 O O . LYS A 1 693 ? -3.596 -34.636 -12.835 1.00 96.38 693 LYS A O 1
ATOM 5450 N N . LEU A 1 694 ? -4.610 -34.648 -10.819 1.00 97.19 694 LEU A N 1
ATOM 5451 C CA . LEU A 1 694 ? -3.486 -34.080 -10.079 1.00 97.19 694 LEU A CA 1
ATOM 5452 C C . LEU A 1 694 ? -2.296 -35.043 -10.071 1.00 97.19 694 LEU A C 1
ATOM 5454 O O . LEU A 1 694 ? -1.193 -34.616 -10.393 1.00 97.19 694 LEU A O 1
ATOM 5458 N N . ALA A 1 695 ? -2.515 -36.327 -9.775 1.00 96.50 695 ALA A N 1
ATOM 5459 C CA . ALA A 1 695 ? -1.466 -37.348 -9.788 1.00 96.50 695 ALA A CA 1
ATOM 5460 C C . ALA A 1 695 ? -0.784 -37.454 -11.164 1.00 96.50 695 ALA A C 1
ATOM 5462 O O . ALA A 1 695 ? 0.443 -37.445 -11.261 1.00 96.50 695 ALA A O 1
ATOM 5463 N N . GLU A 1 696 ? -1.574 -37.473 -12.241 1.00 94.25 696 GLU A N 1
ATOM 5464 C CA . GLU A 1 696 ? -1.072 -37.596 -13.613 1.00 94.25 696 GLU A CA 1
ATOM 5465 C C . GLU A 1 696 ? -0.188 -36.406 -14.030 1.00 94.25 696 GLU A C 1
ATOM 5467 O O . GLU A 1 696 ? 0.832 -36.588 -14.698 1.00 94.25 696 GLU A O 1
ATOM 5472 N N . LEU A 1 697 ? -0.545 -35.190 -13.602 1.00 94.38 697 LEU A N 1
ATOM 5473 C CA . LEU A 1 697 ? 0.227 -33.973 -13.873 1.00 94.38 697 LEU A CA 1
ATOM 5474 C C . LEU A 1 697 ? 1.393 -33.757 -12.898 1.00 94.38 697 LEU A C 1
ATOM 5476 O O . LEU A 1 697 ? 2.393 -33.145 -13.277 1.00 94.38 697 LEU A O 1
ATOM 5480 N N . ALA A 1 698 ? 1.297 -34.283 -11.678 1.00 95.38 698 ALA A N 1
ATOM 5481 C CA . ALA A 1 698 ? 2.372 -34.274 -10.691 1.00 95.38 698 ALA A CA 1
ATOM 5482 C C . ALA A 1 698 ? 3.481 -35.282 -11.011 1.00 95.38 698 ALA A C 1
ATOM 5484 O O . ALA A 1 698 ? 4.620 -35.085 -10.599 1.00 95.38 698 ALA A O 1
ATOM 5485 N N . PHE A 1 699 ? 3.184 -36.325 -11.792 1.00 93.19 699 PHE A N 1
ATOM 5486 C CA . PHE A 1 699 ? 4.132 -37.390 -12.121 1.00 93.19 699 PHE A CA 1
ATOM 5487 C C . PHE A 1 699 ? 5.465 -36.877 -12.691 1.00 93.19 699 PHE A C 1
ATOM 5489 O O . PHE A 1 699 ? 6.522 -37.433 -12.403 1.00 93.19 699 PHE A O 1
ATOM 5496 N N . ALA A 1 700 ? 5.433 -35.799 -13.483 1.00 89.75 700 ALA A N 1
ATOM 5497 C CA . ALA A 1 700 ? 6.639 -35.202 -14.053 1.00 89.75 700 ALA A CA 1
ATOM 5498 C C . ALA A 1 700 ? 7.528 -34.478 -13.017 1.00 89.75 700 ALA A C 1
ATOM 5500 O O . ALA A 1 700 ? 8.678 -34.186 -13.333 1.00 89.75 700 ALA A O 1
ATOM 5501 N N . GLY A 1 701 ? 7.017 -34.172 -11.818 1.00 91.75 701 GLY A N 1
ATOM 5502 C CA . GLY A 1 701 ? 7.749 -33.468 -10.756 1.00 91.75 701 GLY A CA 1
ATOM 5503 C C . GLY A 1 701 ? 7.972 -31.972 -11.011 1.00 91.75 701 GLY A C 1
ATOM 5504 O O . GLY A 1 701 ? 8.788 -31.346 -10.344 1.00 91.75 701 GLY A O 1
ATOM 5505 N N . GLU A 1 702 ? 7.282 -31.386 -11.994 1.00 90.12 702 GLU A N 1
ATOM 5506 C CA . GLU A 1 702 ? 7.517 -30.005 -12.451 1.00 90.12 702 GLU A CA 1
ATOM 5507 C C . GLU A 1 702 ? 6.513 -28.988 -11.880 1.00 90.12 702 GLU A C 1
ATOM 5509 O O . GLU A 1 702 ? 6.631 -27.794 -12.163 1.00 90.12 702 GLU A O 1
ATOM 5514 N N . LEU A 1 703 ? 5.516 -29.429 -11.100 1.00 92.44 703 LEU A N 1
ATOM 5515 C CA . LEU A 1 703 ? 4.484 -28.528 -10.585 1.00 92.44 703 LEU A CA 1
ATOM 5516 C C . LEU A 1 703 ? 5.086 -27.510 -9.615 1.00 92.44 703 LEU A C 1
ATOM 5518 O O . LEU A 1 703 ? 5.796 -27.859 -8.676 1.00 92.44 703 LEU A O 1
ATOM 5522 N N . ARG A 1 704 ? 4.724 -26.246 -9.836 1.00 89.56 704 ARG A N 1
ATOM 5523 C CA . ARG A 1 704 ? 5.066 -25.097 -8.990 1.00 89.56 704 ARG A CA 1
ATOM 5524 C C . ARG A 1 704 ? 3.838 -24.528 -8.288 1.00 89.56 704 ARG A C 1
ATOM 5526 O O . ARG A 1 704 ? 3.942 -24.035 -7.173 1.00 89.56 704 ARG A O 1
ATOM 5533 N N . ILE A 1 705 ? 2.663 -24.625 -8.911 1.00 89.81 705 ILE A N 1
ATOM 5534 C CA . ILE A 1 705 ? 1.398 -24.144 -8.344 1.00 89.81 705 ILE A CA 1
ATOM 5535 C C . ILE A 1 705 ? 0.337 -25.234 -8.471 1.00 89.81 705 ILE A C 1
ATOM 5537 O O . ILE A 1 705 ? 0.098 -25.752 -9.567 1.00 89.81 705 ILE A O 1
ATOM 5541 N N . VAL A 1 706 ? -0.338 -25.525 -7.362 1.00 94.94 706 VAL A N 1
ATOM 5542 C CA . VAL A 1 706 ? -1.545 -26.355 -7.315 1.00 94.94 706 VAL A CA 1
ATOM 5543 C C . VAL A 1 706 ? -2.690 -25.508 -6.775 1.00 94.94 706 VAL A C 1
ATOM 5545 O O . VAL A 1 706 ? -2.655 -25.072 -5.627 1.00 94.94 706 VAL A O 1
ATOM 5548 N N . GLN A 1 707 ? -3.712 -25.277 -7.602 1.00 94.56 707 GLN A N 1
ATOM 5549 C CA . GLN A 1 707 ? -4.919 -24.551 -7.213 1.00 94.56 707 GLN A CA 1
ATOM 5550 C C . GLN A 1 707 ? -6.174 -25.382 -7.483 1.00 94.56 707 GLN A C 1
ATOM 5552 O O . GLN A 1 707 ? -6.512 -25.684 -8.627 1.00 94.56 707 GLN A O 1
ATOM 5557 N N . ILE A 1 708 ? -6.899 -25.709 -6.418 1.00 95.88 708 ILE A N 1
ATOM 5558 C CA . ILE A 1 708 ? -8.100 -26.539 -6.466 1.00 95.88 708 ILE A CA 1
ATOM 5559 C C . ILE A 1 708 ? -9.210 -25.817 -5.706 1.00 95.88 708 ILE A C 1
ATOM 5561 O O . ILE A 1 708 ? -9.067 -25.530 -4.519 1.00 95.88 708 ILE A O 1
ATOM 5565 N N . ILE A 1 709 ? -10.303 -25.491 -6.401 1.00 94.31 709 ILE A N 1
ATOM 5566 C CA . ILE A 1 709 ? -11.446 -24.756 -5.834 1.00 94.31 709 ILE A CA 1
ATOM 5567 C C . ILE A 1 709 ? -12.740 -25.492 -6.192 1.00 94.31 709 ILE A C 1
ATOM 5569 O O . ILE A 1 709 ? -13.033 -25.656 -7.378 1.00 94.31 709 ILE A O 1
ATOM 5573 N N . ASN A 1 710 ? -13.525 -25.907 -5.190 1.00 94.12 710 ASN A N 1
ATOM 5574 C CA . ASN A 1 710 ? -14.769 -26.684 -5.358 1.00 94.12 710 ASN A CA 1
ATOM 5575 C C . ASN A 1 710 ? -14.602 -27.943 -6.239 1.00 94.12 710 ASN A C 1
ATOM 5577 O O . ASN A 1 710 ? -15.425 -28.259 -7.111 1.00 94.12 710 ASN A O 1
ATOM 5581 N N . ARG A 1 711 ? -13.502 -28.661 -6.018 1.00 95.88 711 ARG A N 1
ATOM 5582 C CA . ARG A 1 711 ? -13.167 -29.958 -6.621 1.00 95.88 711 ARG A CA 1
ATOM 5583 C C . ARG A 1 711 ? -12.600 -30.851 -5.535 1.00 95.88 711 ARG A C 1
ATOM 5585 O O . ARG A 1 711 ? -11.833 -30.369 -4.708 1.00 95.88 711 ARG A O 1
ATOM 5592 N N . ALA A 1 712 ? -12.985 -32.121 -5.512 1.00 95.81 712 ALA A N 1
ATOM 5593 C CA . ALA A 1 712 ? -12.548 -33.019 -4.457 1.00 95.81 712 ALA A CA 1
ATOM 5594 C C . ALA A 1 712 ? -11.094 -33.461 -4.688 1.00 95.81 712 ALA A C 1
ATOM 5596 O O . ALA A 1 712 ? -10.733 -33.918 -5.769 1.00 95.81 712 ALA A O 1
ATOM 5597 N N . VAL A 1 713 ? -10.281 -33.341 -3.643 1.00 96.44 713 VAL A N 1
ATOM 5598 C CA . VAL A 1 713 ? -9.010 -34.048 -3.463 1.00 96.44 713 VAL A CA 1
ATOM 5599 C C . VAL A 1 713 ? -8.976 -34.553 -2.015 1.00 96.44 713 VAL A C 1
ATOM 5601 O O . VAL A 1 713 ? -8.400 -33.915 -1.129 1.00 96.44 713 VAL A O 1
ATOM 5604 N N . PRO A 1 714 ? -9.688 -35.659 -1.722 1.00 93.88 714 PRO A N 1
ATOM 5605 C CA . PRO A 1 714 ? -9.830 -36.154 -0.354 1.00 93.88 714 PRO A CA 1
ATOM 5606 C C . PRO A 1 714 ? -8.489 -36.512 0.291 1.00 93.88 714 PRO A C 1
ATOM 5608 O O . PRO A 1 714 ? -8.296 -36.290 1.490 1.00 93.88 714 PRO A O 1
ATOM 5611 N N . GLU A 1 715 ? -7.562 -37.011 -0.528 1.00 93.62 715 GLU A N 1
ATOM 5612 C CA . GLU A 1 715 ? -6.179 -37.310 -0.175 1.00 93.62 715 GLU A CA 1
ATOM 5613 C C . GLU A 1 715 ? -5.258 -36.731 -1.250 1.00 93.62 715 GLU A C 1
ATOM 5615 O O . GLU A 1 715 ? -5.529 -36.870 -2.443 1.00 93.62 715 GLU A O 1
ATOM 5620 N N . LEU A 1 716 ? -4.180 -36.062 -0.836 1.00 95.94 716 LEU A N 1
ATOM 5621 C CA . LEU A 1 716 ? -3.166 -35.604 -1.782 1.00 95.94 716 LEU A CA 1
ATOM 5622 C C . LEU A 1 716 ? -2.407 -36.823 -2.336 1.00 95.94 716 LEU A C 1
ATOM 5624 O O . LEU A 1 716 ? -1.970 -37.655 -1.538 1.00 95.94 716 LEU A O 1
ATOM 5628 N N . PRO A 1 717 ? -2.248 -36.942 -3.667 1.00 96.88 717 PRO A N 1
ATOM 5629 C CA . PRO A 1 717 ? -1.599 -38.095 -4.282 1.00 96.88 717 PRO A CA 1
ATOM 5630 C C . PRO A 1 717 ? -0.096 -38.111 -3.979 1.00 96.88 717 PRO A C 1
ATOM 5632 O O . PRO A 1 717 ? 0.547 -37.059 -3.981 1.00 96.88 717 PRO A O 1
ATOM 5635 N N . ASP A 1 718 ? 0.474 -39.298 -3.762 1.00 96.19 718 ASP A N 1
ATOM 5636 C CA . ASP A 1 718 ? 1.898 -39.462 -3.433 1.00 96.19 718 ASP A CA 1
ATOM 5637 C C . ASP A 1 718 ? 2.821 -38.952 -4.552 1.00 96.19 718 ASP A C 1
ATOM 5639 O O . ASP A 1 718 ? 3.934 -38.504 -4.278 1.00 96.19 718 ASP A O 1
ATOM 5643 N N . GLU A 1 719 ? 2.363 -38.945 -5.808 1.00 96.00 719 GLU A N 1
ATOM 5644 C CA . GLU A 1 719 ? 3.087 -38.365 -6.943 1.00 96.00 719 GLU A CA 1
ATOM 5645 C C . GLU A 1 719 ? 3.408 -36.880 -6.737 1.00 96.00 719 GLU A C 1
ATOM 5647 O O . GLU A 1 719 ? 4.421 -36.401 -7.249 1.00 96.00 719 GLU A O 1
ATOM 5652 N N . LEU A 1 720 ? 2.594 -36.153 -5.960 1.00 96.88 720 LEU A N 1
ATOM 5653 C CA . LEU A 1 720 ? 2.833 -34.745 -5.646 1.00 96.88 720 LEU A CA 1
ATOM 5654 C C . LEU A 1 720 ? 4.131 -34.541 -4.857 1.00 96.88 720 LEU A C 1
ATOM 5656 O O . LEU A 1 720 ? 4.765 -33.498 -5.003 1.00 96.88 720 LEU A O 1
ATOM 5660 N N . ARG A 1 721 ? 4.582 -35.545 -4.097 1.00 95.69 721 ARG A N 1
ATOM 5661 C CA . ARG A 1 721 ? 5.859 -35.514 -3.369 1.00 95.69 721 ARG A CA 1
ATOM 5662 C C . ARG A 1 721 ? 7.069 -35.325 -4.294 1.00 95.69 721 ARG A C 1
ATOM 5664 O O . ARG A 1 721 ? 8.077 -34.780 -3.858 1.00 95.69 721 ARG A O 1
ATOM 5671 N N . ASN A 1 722 ? 6.969 -35.719 -5.569 1.00 94.06 722 ASN A N 1
ATOM 5672 C CA . ASN A 1 722 ? 8.043 -35.535 -6.555 1.00 94.06 722 ASN A CA 1
ATOM 5673 C C . ASN A 1 722 ? 8.248 -34.060 -6.955 1.00 94.06 722 ASN A C 1
ATOM 5675 O O . ASN A 1 722 ? 9.259 -33.720 -7.571 1.00 94.06 722 ASN A O 1
ATOM 5679 N N . CYS A 1 723 ? 7.293 -33.180 -6.645 1.00 94.69 723 CYS A N 1
ATOM 5680 C CA . CYS A 1 723 ? 7.311 -31.772 -7.032 1.00 94.69 723 CYS A CA 1
ATOM 5681 C C . CYS A 1 723 ? 8.097 -30.928 -6.016 1.00 94.69 723 CYS A C 1
ATOM 5683 O O . CYS A 1 723 ? 7.531 -30.137 -5.271 1.00 94.69 723 CYS A O 1
ATOM 5685 N N . HIS A 1 724 ? 9.422 -31.073 -5.984 1.00 90.44 724 HIS A N 1
ATOM 5686 C CA . HIS A 1 724 ? 10.274 -30.371 -5.010 1.00 90.44 724 HIS A CA 1
ATOM 5687 C C . HIS A 1 724 ? 10.362 -28.846 -5.210 1.00 90.44 724 HIS A C 1
ATOM 5689 O O . HIS A 1 724 ? 10.827 -28.140 -4.322 1.00 90.44 724 HIS A O 1
ATOM 5695 N N . HIS A 1 725 ? 9.914 -28.337 -6.360 1.00 89.50 725 HIS A N 1
ATOM 5696 C CA . HIS A 1 725 ? 9.866 -26.906 -6.686 1.00 89.50 725 HIS A CA 1
ATOM 5697 C C . HIS A 1 725 ? 8.474 -26.296 -6.471 1.00 89.50 725 HIS A C 1
ATOM 5699 O O . HIS A 1 725 ? 8.134 -25.287 -7.089 1.00 89.50 725 HIS A O 1
ATOM 5705 N N . LEU A 1 726 ? 7.634 -26.944 -5.662 1.00 92.06 726 LEU A N 1
ATOM 5706 C CA . LEU A 1 726 ? 6.280 -26.487 -5.401 1.00 92.06 726 LEU A CA 1
ATOM 5707 C C . LEU A 1 726 ? 6.301 -25.228 -4.526 1.00 92.06 726 LEU A C 1
ATOM 5709 O O . LEU A 1 726 ? 6.746 -25.258 -3.386 1.00 92.06 726 LEU A O 1
ATOM 5713 N N . GLU A 1 727 ? 5.788 -24.132 -5.077 1.00 89.19 727 GLU A N 1
ATOM 5714 C CA . GLU A 1 727 ? 5.794 -22.796 -4.474 1.00 89.19 727 GLU A CA 1
ATOM 5715 C C . GLU A 1 727 ? 4.447 -22.466 -3.824 1.00 89.19 727 GLU A C 1
ATOM 5717 O O . GLU A 1 727 ? 4.387 -21.722 -2.846 1.00 89.19 727 GLU A O 1
ATOM 5722 N N . GLN A 1 728 ? 3.339 -22.989 -4.366 1.00 90.50 728 GLN A N 1
ATOM 5723 C CA . GLN A 1 728 ? 1.995 -22.606 -3.925 1.00 90.50 728 GLN A CA 1
ATOM 5724 C C . GLN A 1 728 ? 1.029 -23.788 -3.912 1.00 90.50 728 GLN A C 1
ATOM 5726 O O . GLN A 1 728 ? 0.870 -24.492 -4.915 1.00 90.50 728 GLN A O 1
ATOM 5731 N N . ILE A 1 729 ? 0.315 -23.937 -2.798 1.00 94.69 729 ILE A N 1
ATOM 5732 C CA . ILE A 1 729 ? -0.793 -24.882 -2.643 1.00 94.69 729 ILE A CA 1
ATOM 5733 C C . ILE A 1 729 ? -2.028 -24.109 -2.176 1.00 94.69 729 ILE A C 1
ATOM 5735 O O . ILE A 1 729 ? -2.020 -23.468 -1.125 1.00 94.69 729 ILE A O 1
ATOM 5739 N N . ILE A 1 730 ? -3.097 -24.185 -2.968 1.00 93.81 730 ILE A N 1
ATOM 5740 C CA . ILE A 1 730 ? -4.387 -23.545 -2.704 1.00 93.81 730 ILE A CA 1
ATOM 5741 C C . ILE A 1 730 ? -5.471 -24.614 -2.791 1.00 93.81 730 ILE A C 1
ATOM 5743 O O . ILE A 1 730 ? -5.789 -25.093 -3.881 1.00 93.81 730 ILE A O 1
ATOM 5747 N N . LEU A 1 731 ? -6.041 -24.970 -1.646 1.00 95.56 731 LEU A N 1
ATOM 5748 C CA . LEU A 1 731 ? -7.087 -25.976 -1.504 1.00 95.56 731 LEU A CA 1
ATOM 5749 C C . LEU A 1 731 ? -8.311 -25.317 -0.867 1.00 95.56 731 LEU A C 1
ATOM 5751 O O . LEU A 1 731 ? -8.323 -25.063 0.334 1.00 95.56 731 LEU A O 1
ATOM 5755 N N . VAL A 1 732 ? -9.334 -25.025 -1.669 1.00 93.69 732 VAL A N 1
ATOM 5756 C CA . VAL A 1 732 ? -10.573 -24.377 -1.215 1.00 93.69 732 VAL A CA 1
ATOM 5757 C C . VAL A 1 732 ? -11.770 -25.284 -1.512 1.00 93.69 732 VAL A C 1
ATOM 5759 O O . VAL A 1 732 ? -12.056 -25.606 -2.668 1.00 93.69 732 VAL A O 1
ATOM 5762 N N . TYR A 1 733 ? -12.473 -25.708 -0.463 1.00 93.50 733 TYR A N 1
ATOM 5763 C CA . TYR A 1 733 ? -13.636 -26.606 -0.513 1.00 93.50 733 TYR A CA 1
ATOM 5764 C C . TYR A 1 733 ? -13.330 -27.950 -1.199 1.00 93.50 733 TYR A C 1
ATOM 5766 O O . TYR A 1 733 ? -14.086 -28.443 -2.040 1.00 93.50 733 TYR A O 1
ATOM 5774 N N . THR A 1 734 ? -12.182 -28.543 -0.853 1.00 94.94 734 THR A N 1
ATOM 5775 C CA . THR A 1 734 ? -11.613 -29.709 -1.549 1.00 94.94 734 THR A CA 1
ATOM 5776 C C . THR A 1 734 ? -11.949 -31.062 -0.940 1.00 94.94 734 THR A C 1
ATOM 5778 O O . THR A 1 734 ? -11.487 -32.091 -1.429 1.00 94.94 734 THR A O 1
ATOM 5781 N N . LYS A 1 735 ? -12.732 -31.100 0.141 1.00 94.19 735 LYS A N 1
ATOM 5782 C CA . LYS A 1 735 ? -13.048 -32.337 0.880 1.00 94.19 735 LYS A CA 1
ATOM 5783 C C . LYS A 1 735 ? -11.811 -33.086 1.407 1.00 94.19 735 LYS A C 1
ATOM 5785 O O . LYS A 1 735 ? -11.900 -34.278 1.693 1.00 94.19 735 LYS A O 1
ATOM 5790 N N . THR A 1 736 ? -10.666 -32.408 1.514 1.00 94.44 736 THR A N 1
ATOM 5791 C CA . THR A 1 736 ? -9.401 -32.977 1.996 1.00 94.44 736 THR A CA 1
ATOM 5792 C C . THR A 1 736 ? -9.504 -33.317 3.476 1.00 94.44 736 THR A C 1
ATOM 5794 O O . THR A 1 736 ? -9.807 -32.453 4.298 1.00 94.44 736 THR A O 1
ATOM 5797 N N . LEU A 1 737 ? -9.249 -34.580 3.815 1.00 92.44 737 LEU A N 1
ATOM 5798 C CA . LEU A 1 737 ? -9.457 -35.092 5.173 1.00 92.44 737 LEU A CA 1
ATOM 5799 C C . LEU A 1 737 ? -8.199 -35.016 6.041 1.00 92.44 737 LEU A C 1
ATOM 5801 O O . LEU A 1 737 ? -8.294 -34.864 7.260 1.00 92.44 737 LEU A O 1
ATOM 5805 N N . ARG A 1 738 ? -7.027 -35.140 5.412 1.00 92.44 738 ARG A N 1
ATOM 5806 C CA . ARG A 1 738 ? -5.720 -35.179 6.070 1.00 92.44 738 ARG A CA 1
ATOM 5807 C C . ARG A 1 738 ? -4.650 -34.561 5.186 1.00 92.44 738 ARG A C 1
ATOM 5809 O O . ARG A 1 738 ? -4.665 -34.732 3.969 1.00 92.44 738 ARG A O 1
ATOM 5816 N N . LEU A 1 739 ? -3.707 -33.886 5.826 1.00 94.81 739 LEU A N 1
ATOM 5817 C CA . LEU A 1 739 ? -2.471 -33.432 5.208 1.00 94.81 739 LEU A CA 1
ATOM 5818 C C . LEU A 1 739 ? -1.385 -34.498 5.448 1.00 94.81 739 LEU A C 1
ATOM 5820 O O . LEU A 1 739 ? -1.212 -34.898 6.598 1.00 94.81 739 LEU A O 1
ATOM 5824 N N . PRO A 1 740 ? -0.692 -35.015 4.418 1.00 93.94 740 PRO A N 1
ATOM 5825 C CA . PRO A 1 740 ? 0.379 -35.992 4.606 1.00 93.94 740 PRO A CA 1
ATOM 5826 C C . PRO A 1 740 ? 1.641 -35.375 5.226 1.00 93.94 740 PRO A C 1
ATOM 5828 O O . PRO A 1 740 ? 2.009 -34.245 4.919 1.00 93.94 740 PRO A O 1
ATOM 5831 N N . GLU A 1 741 ? 2.349 -36.153 6.051 1.00 93.19 741 GLU A N 1
ATOM 5832 C CA . GLU A 1 741 ? 3.600 -35.740 6.717 1.00 93.19 741 GLU A CA 1
ATOM 5833 C C . GLU A 1 741 ? 4.710 -35.344 5.733 1.00 93.19 741 GLU A C 1
ATOM 5835 O O . GLU A 1 741 ? 5.478 -34.415 5.995 1.00 93.19 741 GLU A O 1
ATOM 5840 N N . TRP A 1 742 ? 4.769 -36.008 4.572 1.00 94.12 742 TRP A N 1
ATOM 5841 C CA . TRP A 1 742 ? 5.776 -35.737 3.544 1.00 94.12 742 TRP A CA 1
ATOM 5842 C C . TRP A 1 742 ? 5.671 -34.330 2.947 1.00 94.12 742 TRP A C 1
ATOM 5844 O O . TRP A 1 742 ? 6.617 -33.892 2.301 1.00 94.12 742 TRP A O 1
ATOM 5854 N N . MET A 1 743 ? 4.580 -33.582 3.176 1.00 94.62 743 MET A N 1
ATOM 5855 C CA . MET A 1 743 ? 4.513 -32.178 2.742 1.00 94.62 743 MET A CA 1
ATOM 5856 C C . MET A 1 743 ? 5.589 -31.306 3.379 1.00 94.62 743 MET A C 1
ATOM 5858 O O . MET A 1 743 ? 5.958 -30.300 2.785 1.00 94.62 743 MET A O 1
ATOM 5862 N N . SER A 1 744 ? 6.131 -31.710 4.531 1.00 92.88 744 SER A N 1
ATOM 5863 C CA . SER A 1 744 ? 7.296 -31.055 5.134 1.00 92.88 744 SER A CA 1
ATOM 5864 C C . SER A 1 744 ? 8.522 -31.006 4.211 1.00 92.88 744 SER A C 1
ATOM 5866 O O . SER A 1 744 ? 9.415 -30.210 4.460 1.00 92.88 744 SER A O 1
ATOM 5868 N N . GLU A 1 745 ? 8.574 -31.802 3.136 1.00 93.69 745 GLU A N 1
ATOM 5869 C CA . GLU A 1 745 ? 9.670 -31.818 2.156 1.00 93.69 745 GLU A CA 1
ATOM 5870 C C . GLU A 1 745 ? 9.606 -30.666 1.131 1.00 93.69 745 GLU A C 1
ATOM 5872 O O . GLU A 1 745 ? 10.551 -30.475 0.359 1.00 93.69 745 GLU A O 1
ATOM 5877 N N . PHE A 1 746 ? 8.513 -29.894 1.090 1.00 94.38 746 PHE A N 1
ATOM 5878 C CA . PHE A 1 746 ? 8.346 -28.769 0.162 1.00 94.38 746 PHE A CA 1
ATOM 5879 C C . PHE A 1 746 ? 9.051 -27.504 0.655 1.00 94.38 746 PHE A C 1
ATOM 5881 O O . PHE A 1 746 ? 8.428 -26.541 1.095 1.00 94.38 746 PHE A O 1
ATOM 5888 N N . ASN A 1 747 ? 10.378 -27.506 0.543 1.00 91.38 747 ASN A N 1
ATOM 5889 C CA . ASN A 1 747 ? 11.229 -26.433 1.062 1.00 91.38 747 ASN A CA 1
ATOM 5890 C C . ASN A 1 747 ? 11.019 -25.082 0.354 1.00 91.38 747 ASN A C 1
ATOM 5892 O O . ASN A 1 747 ? 11.224 -24.039 0.968 1.00 91.38 747 ASN A O 1
ATOM 5896 N N . GLU A 1 748 ? 10.594 -25.104 -0.912 1.00 90.12 748 GLU A N 1
ATOM 5897 C CA . GLU A 1 748 ? 10.357 -23.915 -1.748 1.00 90.12 748 GLU A CA 1
ATOM 5898 C C . GLU A 1 748 ? 8.936 -23.339 -1.589 1.00 90.12 748 GLU A C 1
ATOM 5900 O O . GLU A 1 748 ? 8.559 -22.420 -2.312 1.00 90.12 748 GLU A O 1
ATOM 5905 N N . LEU A 1 749 ? 8.119 -23.877 -0.672 1.00 92.06 749 LEU A N 1
ATOM 5906 C CA . LEU A 1 749 ? 6.732 -23.447 -0.515 1.00 92.06 749 LEU A CA 1
ATOM 5907 C C . LEU A 1 749 ? 6.659 -22.031 0.077 1.00 92.06 749 LEU A C 1
ATOM 5909 O O . LEU A 1 749 ? 7.163 -21.768 1.168 1.00 92.06 749 LEU A O 1
ATOM 5913 N N . GLU A 1 750 ? 5.977 -21.129 -0.627 1.00 88.69 750 GLU A N 1
ATOM 5914 C CA . GLU A 1 750 ? 5.829 -19.710 -0.280 1.00 88.69 750 GLU A CA 1
ATOM 5915 C C . GLU A 1 750 ? 4.399 -19.355 0.155 1.00 88.69 750 GLU A C 1
ATOM 5917 O O . GLU A 1 750 ? 4.211 -18.463 0.992 1.00 88.69 750 GLU A O 1
ATOM 5922 N N . TYR A 1 751 ? 3.396 -20.060 -0.386 1.00 88.19 751 TYR A N 1
ATOM 5923 C CA . TYR A 1 751 ? 1.972 -19.797 -0.156 1.00 88.19 751 TYR A CA 1
ATOM 5924 C C . TYR A 1 751 ? 1.193 -21.075 0.145 1.00 88.19 751 TYR A C 1
ATOM 5926 O O . TYR A 1 751 ? 1.102 -21.978 -0.695 1.00 88.19 751 TYR A O 1
ATOM 5934 N N . PHE A 1 752 ? 0.555 -21.111 1.313 1.00 93.75 752 PHE A N 1
ATOM 5935 C CA . PHE A 1 752 ? -0.314 -22.209 1.711 1.00 93.75 752 PHE A CA 1
ATOM 5936 C C . PHE A 1 752 ? -1.698 -21.690 2.116 1.00 93.75 752 PHE A C 1
ATOM 5938 O O . PHE A 1 752 ? -1.856 -21.015 3.135 1.00 93.75 752 PHE A O 1
ATOM 5945 N N . HIS A 1 753 ? -2.715 -22.014 1.317 1.00 92.75 753 HIS A N 1
ATOM 5946 C CA . HIS A 1 753 ? -4.117 -21.715 1.620 1.00 92.75 753 HIS A CA 1
ATOM 5947 C C . HIS A 1 753 ? -4.897 -23.014 1.680 1.00 92.75 753 HIS A C 1
ATOM 5949 O O . HIS A 1 753 ? -5.038 -23.714 0.678 1.00 92.75 753 HIS A O 1
ATOM 5955 N N . MET A 1 754 ? -5.460 -23.293 2.848 1.00 93.50 754 MET A N 1
ATOM 5956 C CA . MET A 1 754 ? -6.388 -24.387 3.051 1.00 93.50 754 MET A CA 1
ATOM 5957 C C . MET A 1 754 ? -7.690 -23.870 3.650 1.00 93.50 754 MET A C 1
ATOM 5959 O O . MET A 1 754 ? -7.714 -23.360 4.768 1.00 93.50 754 MET A O 1
ATOM 5963 N N . GLU A 1 755 ? -8.778 -24.024 2.904 1.00 91.56 755 GLU A N 1
ATOM 5964 C CA . GLU A 1 755 ? -10.117 -23.644 3.331 1.00 91.56 755 GLU A CA 1
ATOM 5965 C C . GLU A 1 755 ? -11.086 -24.814 3.151 1.00 91.56 755 GLU A C 1
ATOM 5967 O O . GLU A 1 755 ? -11.337 -25.275 2.037 1.00 91.56 755 GLU A O 1
ATOM 5972 N N . GLY A 1 756 ? -11.609 -25.324 4.263 1.00 90.00 756 GLY A N 1
ATOM 5973 C CA . GLY A 1 756 ? -12.668 -26.324 4.274 1.00 90.00 756 GLY A CA 1
ATOM 5974 C C . GLY A 1 756 ? -14.052 -25.702 4.096 1.00 90.00 756 GLY A C 1
ATOM 5975 O O . GLY A 1 756 ? -14.230 -24.487 4.106 1.00 90.00 756 GLY A O 1
ATOM 5976 N N . ASP A 1 757 ? -15.051 -26.559 3.925 1.00 83.19 757 ASP A N 1
ATOM 5977 C CA . ASP A 1 757 ? -16.458 -26.164 3.875 1.00 83.19 757 ASP A CA 1
ATOM 5978 C C . ASP A 1 757 ? -17.230 -26.706 5.084 1.00 83.19 757 ASP A C 1
ATOM 5980 O O . ASP A 1 757 ? -16.699 -27.400 5.949 1.00 83.19 757 ASP A O 1
ATOM 5984 N N . TYR A 1 758 ? -18.527 -26.412 5.122 1.00 79.06 758 TYR A N 1
ATOM 5985 C CA . TYR A 1 758 ? -19.429 -26.842 6.184 1.00 79.06 758 TYR A CA 1
ATOM 5986 C C . TYR A 1 758 ? -20.025 -28.247 5.959 1.00 79.06 758 TYR A C 1
ATOM 5988 O O . TYR A 1 758 ? -21.000 -28.614 6.613 1.00 79.06 758 TYR A O 1
ATOM 5996 N N . THR A 1 759 ? -19.463 -29.089 5.088 1.00 82.50 759 THR A N 1
ATOM 5997 C CA . THR A 1 759 ? -19.903 -30.494 4.924 1.00 82.50 759 THR A CA 1
ATOM 5998 C C . THR A 1 759 ? -19.151 -31.434 5.857 1.00 82.50 759 THR A C 1
ATOM 6000 O O . THR A 1 759 ? -18.150 -31.043 6.418 1.00 82.50 759 THR A O 1
ATOM 6003 N N . SER A 1 760 ? -19.568 -32.686 6.049 1.00 81.25 760 SER A N 1
ATOM 6004 C CA . SER A 1 760 ? -18.889 -33.599 6.992 1.00 81.25 760 SER A CA 1
ATOM 6005 C C . SER A 1 760 ? -17.481 -34.055 6.566 1.00 81.25 760 SER A C 1
ATOM 6007 O O . SER A 1 760 ? -16.798 -34.720 7.340 1.00 81.25 760 SER A O 1
ATOM 6009 N N . LYS A 1 761 ? -17.053 -33.770 5.330 1.00 86.44 761 LYS A N 1
ATOM 6010 C CA . LYS A 1 761 ? -15.741 -34.162 4.793 1.00 86.44 761 LYS A CA 1
ATOM 6011 C C . LYS A 1 761 ? -14.749 -33.006 4.975 1.00 86.44 761 LYS A C 1
ATOM 6013 O O . LYS A 1 761 ? -14.462 -32.289 4.020 1.00 86.44 761 LYS A O 1
ATOM 6018 N N . ARG A 1 762 ? -14.272 -32.806 6.205 1.00 86.56 762 ARG A N 1
ATOM 6019 C CA . ARG A 1 762 ? -13.360 -31.707 6.579 1.00 86.56 762 ARG A CA 1
ATOM 6020 C C . ARG A 1 762 ? -12.017 -32.248 7.060 1.00 86.56 762 ARG A C 1
ATOM 6022 O O . ARG A 1 762 ? -11.903 -33.428 7.399 1.00 86.56 762 ARG A O 1
ATOM 6029 N N . LEU A 1 763 ? -11.024 -31.364 7.113 1.00 92.88 763 LEU A N 1
ATOM 6030 C CA . LEU A 1 763 ? -9.716 -31.667 7.677 1.00 92.88 763 LEU A CA 1
ATOM 6031 C C . LEU A 1 763 ? -9.853 -32.040 9.153 1.00 92.88 763 LEU A C 1
ATOM 6033 O O . LEU A 1 763 ? -10.429 -31.281 9.929 1.00 92.88 763 LEU A O 1
ATOM 6037 N N . GLN A 1 764 ? -9.305 -33.192 9.526 1.00 89.56 764 GLN A N 1
ATOM 6038 C CA . GLN A 1 764 ? -9.373 -33.694 10.901 1.00 89.56 764 GLN A CA 1
ATOM 6039 C C . GLN A 1 764 ? -8.089 -33.409 11.680 1.00 89.56 764 GLN A C 1
ATOM 6041 O O . GLN A 1 764 ? -8.133 -33.091 12.864 1.00 89.56 764 GLN A O 1
ATOM 6046 N N . THR A 1 765 ? -6.935 -33.520 11.021 1.00 89.81 765 THR A N 1
ATOM 6047 C CA . THR A 1 765 ? -5.622 -33.401 11.664 1.00 89.81 765 THR A CA 1
ATOM 6048 C C . THR A 1 765 ? -4.619 -32.724 10.743 1.00 89.81 765 THR A C 1
ATOM 6050 O O . THR A 1 765 ? -4.578 -33.015 9.544 1.00 89.81 765 THR A O 1
ATOM 6053 N N . VAL A 1 766 ? -3.751 -31.900 11.326 1.00 94.12 766 VAL A N 1
ATOM 6054 C CA . VAL A 1 766 ? -2.552 -31.363 10.674 1.00 94.12 766 VAL A CA 1
ATOM 6055 C C . VAL A 1 766 ? -1.334 -32.006 11.343 1.00 94.12 766 VAL A C 1
ATOM 6057 O O . VAL A 1 766 ? -1.215 -31.901 12.563 1.00 94.12 766 VAL A O 1
ATOM 6060 N N . PRO A 1 767 ? -0.450 -32.700 10.603 1.00 93.94 767 PRO A N 1
ATOM 6061 C CA . PRO A 1 767 ? 0.715 -33.338 11.203 1.00 93.94 767 PRO A CA 1
ATOM 6062 C C . PRO A 1 767 ? 1.632 -32.356 11.932 1.00 93.94 767 PRO A C 1
ATOM 6064 O O . PRO A 1 767 ? 1.863 -31.234 11.473 1.00 93.94 767 PRO A O 1
ATOM 6067 N N . ALA A 1 768 ? 2.206 -32.811 13.046 1.00 91.81 768 ALA A N 1
ATOM 6068 C CA . ALA A 1 768 ? 3.252 -32.073 13.740 1.00 91.81 768 ALA A CA 1
ATOM 6069 C C . ALA A 1 768 ? 4.486 -31.921 12.833 1.00 91.81 768 ALA A C 1
ATOM 6071 O O . ALA A 1 768 ? 4.830 -32.830 12.082 1.00 91.81 768 ALA A O 1
ATOM 6072 N N . GLY A 1 769 ? 5.141 -30.762 12.895 1.00 89.50 769 GLY A N 1
ATOM 6073 C CA . GLY A 1 769 ? 6.365 -30.488 12.136 1.00 89.50 769 GLY A CA 1
ATOM 6074 C C . GLY A 1 769 ? 6.187 -30.299 10.625 1.00 89.50 769 GLY A C 1
ATOM 6075 O O . GLY A 1 769 ? 7.174 -30.146 9.909 1.00 89.50 769 GLY A O 1
ATOM 6076 N N . ILE A 1 770 ? 4.947 -30.251 10.114 1.00 94.12 770 ILE A N 1
ATOM 6077 C CA . ILE A 1 770 ? 4.681 -30.035 8.679 1.00 94.12 770 ILE A CA 1
ATOM 6078 C C . ILE A 1 770 ? 5.324 -28.746 8.130 1.00 94.12 770 ILE A C 1
ATOM 6080 O O . ILE A 1 770 ? 5.612 -28.670 6.943 1.00 94.12 770 ILE A O 1
ATOM 6084 N N . PHE A 1 771 ? 5.591 -27.760 8.993 1.00 93.81 771 PHE A N 1
ATOM 6085 C CA . PHE A 1 771 ? 6.175 -26.461 8.650 1.00 93.81 771 PHE A CA 1
ATOM 6086 C C . PHE A 1 771 ? 7.665 -26.318 9.016 1.00 93.81 771 PHE A C 1
ATOM 6088 O O . PHE A 1 771 ? 8.254 -25.255 8.807 1.00 93.81 771 PHE A O 1
ATOM 6095 N N . ASP A 1 772 ? 8.309 -27.358 9.553 1.00 91.19 772 ASP A N 1
ATOM 6096 C CA . ASP A 1 772 ? 9.664 -27.247 10.120 1.00 91.19 772 ASP A CA 1
ATOM 6097 C C . ASP A 1 772 ? 10.734 -26.917 9.065 1.00 91.19 772 ASP A C 1
ATOM 6099 O O . ASP A 1 772 ? 11.695 -26.207 9.362 1.00 91.19 772 ASP A O 1
ATOM 6103 N N . HIS A 1 773 ? 10.545 -27.376 7.824 1.00 91.06 773 HIS A N 1
ATOM 6104 C CA . HIS A 1 773 ? 11.499 -27.205 6.721 1.00 91.06 773 HIS A CA 1
ATOM 6105 C C . HIS A 1 773 ? 10.987 -26.265 5.615 1.00 91.06 773 HIS A C 1
ATOM 6107 O O . HIS A 1 773 ? 11.412 -26.374 4.472 1.00 91.06 773 HIS A O 1
ATOM 6113 N N . MET A 1 774 ? 10.109 -25.308 5.941 1.00 92.50 774 MET A N 1
ATOM 6114 C CA . MET A 1 774 ? 9.543 -24.352 4.972 1.00 92.50 774 MET A CA 1
ATOM 6115 C C . MET A 1 774 ? 10.013 -22.904 5.223 1.00 92.50 774 MET A C 1
ATOM 6117 O O . MET A 1 774 ? 9.211 -22.040 5.586 1.00 92.50 774 MET A O 1
ATOM 6121 N N . PRO A 1 775 ? 11.312 -22.587 5.051 1.00 88.25 775 PRO A N 1
ATOM 6122 C CA . PRO A 1 775 ? 11.859 -21.269 5.388 1.00 88.25 775 PRO A CA 1
ATOM 6123 C C . PRO A 1 775 ? 11.359 -20.146 4.467 1.00 88.25 775 PRO A C 1
ATOM 6125 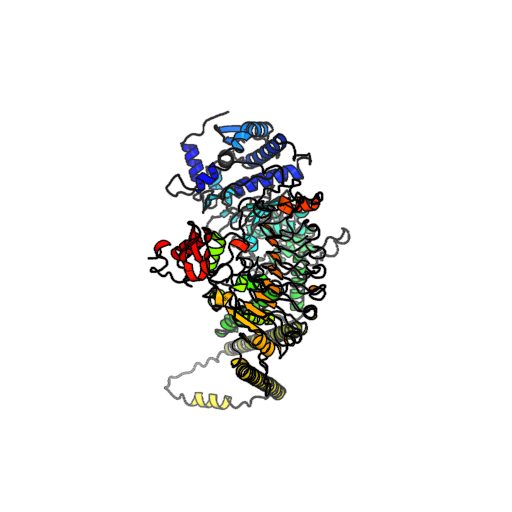O O . PRO A 1 775 ? 11.451 -18.972 4.831 1.00 88.25 775 PRO A O 1
ATOM 6128 N N . HIS A 1 776 ? 10.846 -20.487 3.283 1.00 88.38 776 HIS A N 1
ATOM 6129 C CA . HIS A 1 776 ? 10.345 -19.537 2.289 1.00 88.38 776 HIS A CA 1
ATOM 6130 C C . HIS A 1 776 ? 8.861 -19.191 2.470 1.00 88.38 776 HIS A C 1
ATOM 6132 O O . HIS A 1 776 ? 8.364 -18.286 1.801 1.00 88.38 776 HIS A O 1
ATOM 6138 N N . LEU A 1 777 ? 8.160 -19.841 3.403 1.00 91.69 777 LEU A N 1
ATOM 6139 C CA . LEU A 1 777 ? 6.724 -19.660 3.584 1.00 91.69 777 LEU A CA 1
ATOM 6140 C C . LEU A 1 777 ? 6.410 -18.251 4.105 1.00 91.69 777 LEU A C 1
ATOM 6142 O O . LEU A 1 777 ? 6.870 -17.843 5.174 1.00 91.69 777 LEU A O 1
ATOM 6146 N N . THR A 1 778 ? 5.612 -17.501 3.342 1.00 88.88 778 THR A N 1
ATOM 6147 C CA . THR A 1 778 ? 5.262 -16.099 3.639 1.00 88.88 778 THR A CA 1
ATOM 6148 C C . THR A 1 778 ? 3.783 -15.900 3.953 1.00 88.88 778 THR A C 1
ATOM 6150 O O . THR A 1 778 ? 3.424 -14.927 4.625 1.00 88.88 778 THR A O 1
ATOM 6153 N N . PHE A 1 779 ? 2.925 -16.823 3.518 1.00 89.25 779 PHE A N 1
ATOM 6154 C CA . PHE A 1 779 ? 1.479 -16.728 3.676 1.00 89.25 779 PHE A CA 1
ATOM 6155 C C . PHE A 1 779 ? 0.885 -18.064 4.115 1.00 89.25 779 PHE A C 1
ATOM 6157 O O . PHE A 1 779 ? 1.061 -19.082 3.440 1.00 89.25 779 PHE A O 1
ATOM 6164 N N . ILE A 1 780 ? 0.126 -18.028 5.210 1.00 93.31 780 ILE A N 1
ATOM 6165 C CA . ILE A 1 780 ? -0.705 -19.138 5.670 1.00 93.31 780 ILE A CA 1
ATOM 6166 C C . ILE A 1 780 ? -2.140 -18.654 5.862 1.00 93.31 780 ILE A C 1
ATOM 6168 O O . ILE A 1 780 ? -2.407 -17.709 6.610 1.00 93.31 780 ILE A O 1
ATOM 6172 N N . HIS A 1 781 ? -3.072 -19.374 5.247 1.00 92.31 781 HIS A N 1
ATOM 6173 C CA . HIS A 1 781 ? -4.493 -19.282 5.552 1.00 92.31 781 HIS A CA 1
ATOM 6174 C C . HIS A 1 781 ? -5.027 -20.667 5.902 1.00 92.31 781 HIS A C 1
ATOM 6176 O O . HIS A 1 781 ? -5.053 -21.556 5.052 1.00 92.31 781 HIS A O 1
ATOM 6182 N N . PHE A 1 782 ? -5.498 -20.821 7.135 1.00 93.69 782 PHE A N 1
ATOM 6183 C CA . PHE A 1 782 ? -6.326 -21.944 7.551 1.00 93.69 782 PHE A CA 1
ATOM 6184 C C . PHE A 1 782 ? -7.744 -21.446 7.798 1.00 93.69 782 PHE A C 1
ATOM 6186 O O . PHE A 1 782 ? -7.957 -20.605 8.668 1.00 93.69 782 PHE A O 1
ATOM 6193 N N . GLY A 1 783 ? -8.702 -21.961 7.035 1.00 90.19 783 GLY A N 1
ATOM 6194 C CA . GLY A 1 783 ? -10.107 -21.578 7.100 1.00 90.19 783 GLY A CA 1
ATOM 6195 C C . GLY A 1 783 ? -11.022 -22.797 7.124 1.00 90.19 783 GLY A C 1
ATOM 6196 O O . GLY A 1 783 ? -10.724 -23.803 6.490 1.00 90.19 783 GLY A O 1
ATOM 6197 N N . GLY A 1 784 ? -12.151 -22.736 7.826 1.00 88.31 784 GLY A N 1
ATOM 6198 C CA . GLY A 1 784 ? -13.179 -23.781 7.722 1.00 88.31 784 GLY A CA 1
ATOM 6199 C C . GLY A 1 784 ? -12.691 -25.169 8.151 1.00 88.31 784 GLY A C 1
ATOM 6200 O O . GLY A 1 784 ? -13.090 -26.169 7.554 1.00 88.31 784 GLY A O 1
ATOM 6201 N N . ILE A 1 785 ? -11.835 -25.244 9.176 1.00 91.19 785 ILE A N 1
ATOM 6202 C CA . ILE A 1 785 ? -11.289 -26.500 9.722 1.00 91.19 785 ILE A CA 1
ATOM 6203 C C . ILE A 1 785 ? -11.738 -26.741 11.179 1.00 91.19 785 ILE A C 1
ATOM 6205 O O . ILE A 1 785 ? -10.915 -26.892 12.081 1.00 91.19 785 ILE A O 1
ATOM 6209 N N . PRO A 1 786 ? -13.057 -26.800 11.442 1.00 88.88 786 PRO A N 1
ATOM 6210 C CA . PRO A 1 786 ? -13.605 -26.787 12.797 1.00 88.88 786 PRO A CA 1
ATOM 6211 C C . PRO A 1 786 ? -13.347 -28.064 13.603 1.00 88.88 786 PRO A C 1
ATOM 6213 O O . PRO A 1 786 ? -13.568 -28.043 14.811 1.00 88.88 786 PRO A O 1
ATOM 6216 N N . ASP A 1 787 ? -12.916 -29.160 12.971 1.00 89.88 787 ASP A N 1
ATOM 6217 C CA . ASP A 1 787 ? -12.631 -30.442 13.632 1.00 89.88 787 ASP A CA 1
ATOM 6218 C C . ASP A 1 787 ? -11.165 -30.585 14.076 1.00 89.88 787 ASP A C 1
ATOM 6220 O O . ASP A 1 787 ? -10.853 -31.494 14.843 1.00 89.88 787 ASP A O 1
ATOM 6224 N N . VAL A 1 788 ? -10.274 -29.689 13.634 1.00 92.69 788 VAL A N 1
ATOM 6225 C CA . VAL A 1 788 ? -8.856 -29.714 14.012 1.00 92.69 788 VAL A CA 1
ATOM 6226 C C . VAL A 1 788 ? -8.704 -29.235 15.453 1.00 92.69 788 VAL A C 1
ATOM 6228 O O . VAL A 1 788 ? -9.018 -28.091 15.779 1.00 92.69 788 VAL A O 1
ATOM 6231 N N . GLU A 1 789 ? -8.217 -30.120 16.323 1.00 93.00 789 GLU A N 1
ATOM 6232 C CA . GLU A 1 789 ? -8.034 -29.815 17.748 1.00 93.00 789 GLU A CA 1
ATOM 6233 C C . GLU A 1 789 ? -6.707 -29.116 18.061 1.00 93.00 789 GLU A C 1
ATOM 6235 O O . GLU A 1 789 ? -6.623 -28.375 19.042 1.00 93.00 789 GLU A O 1
ATOM 6240 N N . GLU A 1 790 ? -5.677 -29.360 17.248 1.00 93.62 790 GLU A N 1
ATOM 6241 C CA . GLU A 1 790 ? -4.299 -28.912 17.469 1.00 93.62 790 GLU A CA 1
ATOM 6242 C C . GLU A 1 790 ? -3.650 -28.526 16.132 1.00 93.62 790 GLU A C 1
ATOM 6244 O O . GLU A 1 790 ? -3.817 -29.216 15.123 1.00 93.62 790 GLU A O 1
ATOM 6249 N N . LEU A 1 791 ? -2.911 -27.414 16.132 1.00 95.25 791 LEU A N 1
ATOM 6250 C CA . LEU A 1 791 ? -2.120 -26.940 14.996 1.00 95.25 791 LEU A CA 1
ATOM 6251 C C . LEU A 1 791 ? -0.616 -27.086 15.297 1.00 95.25 791 LEU A C 1
ATOM 6253 O O . LEU A 1 791 ? -0.210 -26.978 16.456 1.00 95.25 791 LEU A O 1
ATOM 6257 N N . PRO A 1 792 ? 0.221 -27.320 14.271 1.00 94.19 792 PRO A N 1
ATOM 6258 C CA . PRO A 1 792 ? 1.673 -27.423 14.422 1.00 94.19 792 PRO A CA 1
ATOM 6259 C C . PRO A 1 792 ? 2.307 -26.086 14.841 1.00 94.19 792 PRO A C 1
ATOM 6261 O O . PRO A 1 792 ? 1.702 -25.022 14.713 1.00 94.19 792 PRO A O 1
ATOM 6264 N N . SER A 1 793 ? 3.560 -26.138 15.306 1.00 93.31 793 SER A N 1
ATOM 6265 C CA . SER A 1 793 ? 4.337 -24.929 15.606 1.00 93.31 793 SER A CA 1
ATOM 6266 C C . SER A 1 793 ? 4.600 -24.103 14.344 1.00 93.31 793 SER A C 1
ATOM 6268 O O . SER A 1 793 ? 4.877 -24.654 13.279 1.00 93.31 793 SER A O 1
ATOM 6270 N N . PHE A 1 794 ? 4.583 -22.777 14.491 1.00 94.56 794 PHE A N 1
ATOM 6271 C CA . PHE A 1 794 ? 4.969 -21.828 13.442 1.00 94.56 794 PHE A CA 1
ATOM 6272 C C . PHE A 1 794 ? 6.381 -21.257 13.640 1.00 94.56 794 PHE A C 1
ATOM 6274 O O . PHE A 1 794 ? 6.817 -20.405 12.872 1.00 94.56 794 PHE A O 1
ATOM 6281 N N . SER A 1 795 ? 7.123 -21.717 14.651 1.00 90.56 795 SER A N 1
ATOM 6282 C CA . SER A 1 795 ? 8.376 -21.082 15.081 1.00 90.56 795 SER A CA 1
ATOM 6283 C C . SER A 1 795 ? 9.507 -21.080 14.047 1.00 90.56 795 SER A C 1
ATOM 6285 O O . SER A 1 795 ? 10.393 -20.229 14.107 1.00 90.56 795 SER A O 1
ATOM 6287 N N . SER A 1 796 ? 9.498 -22.026 13.104 1.00 90.31 796 SER A N 1
ATOM 6288 C CA . SER A 1 796 ? 10.452 -22.101 11.986 1.00 90.31 796 SER A CA 1
ATOM 6289 C C . SER A 1 796 ? 10.163 -21.082 10.876 1.00 90.31 796 SER A C 1
ATOM 6291 O O . SER A 1 796 ? 11.037 -20.806 10.052 1.00 90.31 796 SER A O 1
ATOM 6293 N N . LEU A 1 797 ? 8.961 -20.497 10.846 1.00 93.62 797 LEU A N 1
ATOM 6294 C CA . LEU A 1 797 ? 8.454 -19.680 9.744 1.00 93.62 797 LEU A CA 1
ATOM 6295 C C . LEU A 1 797 ? 8.902 -18.215 9.855 1.00 93.62 797 LEU A C 1
ATOM 6297 O O . LEU A 1 797 ? 8.103 -17.282 9.916 1.00 93.62 797 LEU A O 1
ATOM 6301 N N . VAL A 1 798 ? 10.216 -18.000 9.857 1.00 90.12 798 VAL A N 1
ATOM 6302 C CA . VAL A 1 798 ? 10.853 -16.687 10.084 1.00 90.12 798 VAL A CA 1
ATOM 6303 C C . VAL A 1 798 ? 10.542 -15.633 9.012 1.00 90.12 798 VAL A C 1
ATOM 6305 O O . VAL A 1 798 ? 10.773 -14.441 9.229 1.00 90.12 798 VAL A O 1
ATOM 6308 N N . ASN A 1 799 ? 10.036 -16.060 7.852 1.00 89.75 799 ASN A N 1
ATOM 6309 C CA . ASN A 1 799 ? 9.635 -15.194 6.743 1.00 89.75 799 ASN A CA 1
ATOM 6310 C C . ASN A 1 799 ? 8.114 -15.020 6.616 1.00 89.75 799 ASN A C 1
ATOM 6312 O O . ASN A 1 799 ? 7.673 -14.343 5.684 1.00 89.75 799 ASN A O 1
ATOM 6316 N N . LEU A 1 800 ? 7.326 -15.568 7.549 1.00 92.25 800 LEU A N 1
ATOM 6317 C CA . LEU A 1 800 ? 5.870 -15.457 7.531 1.00 92.25 800 LEU A CA 1
ATOM 6318 C C . LEU A 1 800 ? 5.433 -13.998 7.700 1.00 92.25 800 LEU A C 1
ATOM 6320 O O . LEU A 1 800 ? 5.893 -13.302 8.604 1.00 92.25 800 LEU A O 1
ATOM 6324 N N . ARG A 1 801 ? 4.528 -13.550 6.827 1.00 88.44 801 ARG A N 1
ATOM 6325 C CA . ARG A 1 801 ? 3.991 -12.178 6.775 1.00 88.44 801 ARG A CA 1
ATOM 6326 C C . ARG A 1 801 ? 2.494 -12.135 7.036 1.00 88.44 801 ARG A C 1
ATOM 6328 O O . ARG A 1 801 ? 2.016 -11.226 7.711 1.00 88.44 801 ARG A O 1
ATOM 6335 N N . TYR A 1 802 ? 1.773 -13.135 6.537 1.00 88.06 802 TYR A N 1
ATOM 6336 C CA . TYR A 1 802 ? 0.325 -13.237 6.665 1.00 88.06 802 TYR A CA 1
ATOM 6337 C C . TYR A 1 802 ? -0.054 -14.540 7.340 1.00 88.06 802 TYR A C 1
ATOM 6339 O O . TYR A 1 802 ? 0.301 -15.619 6.860 1.00 88.06 802 TYR A O 1
ATOM 6347 N N . LEU A 1 803 ? -0.815 -14.422 8.422 1.00 93.44 803 LEU A N 1
ATOM 6348 C CA . LEU A 1 803 ? -1.396 -15.557 9.118 1.00 93.44 803 LEU A CA 1
ATOM 6349 C C . LEU A 1 803 ? -2.885 -15.304 9.332 1.00 93.44 803 LEU A C 1
ATOM 6351 O O . LEU A 1 803 ? -3.277 -14.363 10.023 1.00 93.44 803 LEU A O 1
ATOM 6355 N N . THR A 1 804 ? -3.718 -16.148 8.727 1.00 91.75 804 THR A N 1
ATOM 6356 C CA . THR A 1 804 ? -5.162 -16.172 8.981 1.00 91.75 804 THR A CA 1
ATOM 6357 C C . THR A 1 804 ? -5.575 -17.525 9.533 1.00 91.75 804 THR A C 1
ATOM 6359 O O . THR A 1 804 ? -5.268 -18.565 8.951 1.00 91.75 804 THR A O 1
ATOM 6362 N N . LEU A 1 805 ? -6.291 -17.483 10.651 1.00 93.94 805 LEU A N 1
ATOM 6363 C CA . LEU A 1 805 ? -6.812 -18.620 11.392 1.00 93.94 805 LEU A CA 1
ATOM 6364 C C . LEU A 1 805 ? -8.326 -18.427 11.538 1.00 93.94 805 LEU A C 1
ATOM 6366 O O . LEU A 1 805 ? -8.775 -17.633 12.364 1.00 93.94 805 LEU A O 1
ATOM 6370 N N . ALA A 1 806 ? -9.108 -19.104 10.697 1.00 90.00 806 ALA A N 1
ATOM 6371 C CA . ALA A 1 806 ? -10.542 -18.886 10.552 1.00 90.00 806 ALA A CA 1
ATOM 6372 C C . ALA A 1 806 ? -11.374 -20.165 10.762 1.00 90.00 806 ALA A C 1
ATOM 6374 O O . ALA A 1 806 ? -11.122 -21.192 10.136 1.00 90.00 806 ALA A O 1
ATOM 6375 N N . ILE A 1 807 ? -12.431 -20.080 11.576 1.00 88.94 807 ILE A N 1
ATOM 6376 C CA . ILE A 1 807 ? -13.403 -21.153 11.850 1.00 88.94 807 ILE A CA 1
ATOM 6377 C C . ILE A 1 807 ? -12.697 -22.395 12.426 1.00 88.94 807 ILE A C 1
ATOM 6379 O O . ILE A 1 807 ? -12.574 -23.444 11.788 1.00 88.94 807 ILE A O 1
ATOM 6383 N N . LEU A 1 808 ? -12.206 -22.242 13.656 1.00 89.81 808 LEU A N 1
ATOM 6384 C CA . LEU A 1 808 ? -11.366 -23.195 14.390 1.00 89.81 808 LEU A CA 1
ATOM 6385 C C . LEU A 1 808 ? -12.078 -23.682 15.658 1.00 89.81 808 LEU A C 1
ATOM 6387 O O . LEU A 1 808 ? -11.573 -23.569 16.774 1.00 89.81 808 LEU A O 1
ATOM 6391 N N . ASN A 1 809 ? -13.295 -24.197 15.487 1.00 87.75 809 ASN A N 1
ATOM 6392 C CA . ASN A 1 809 ? -14.226 -24.430 16.596 1.00 87.75 809 ASN A CA 1
ATOM 6393 C C . ASN A 1 809 ? -13.721 -25.448 17.633 1.00 87.75 809 ASN A C 1
ATOM 6395 O O . ASN A 1 809 ? -14.070 -25.326 18.804 1.00 87.75 809 ASN A O 1
ATOM 6399 N N . SER A 1 810 ? -12.901 -26.429 17.239 1.00 90.12 810 SER A N 1
ATOM 6400 C CA . SER A 1 810 ? -12.335 -27.437 18.157 1.00 90.12 810 SER A CA 1
ATOM 6401 C C . SER A 1 810 ? -10.898 -27.145 18.600 1.00 90.12 810 SER A C 1
ATOM 6403 O O . SER A 1 810 ? -10.376 -27.892 19.427 1.00 90.12 810 SER A O 1
ATOM 6405 N N . LEU A 1 811 ? -10.266 -26.077 18.096 1.00 93.12 811 LEU A N 1
ATOM 6406 C CA . LEU A 1 811 ? -8.870 -25.764 18.402 1.00 93.12 811 LEU A CA 1
ATOM 6407 C C . LEU A 1 811 ? -8.717 -25.422 19.889 1.00 93.12 811 LEU A C 1
ATOM 6409 O O . LEU A 1 811 ? -9.281 -24.436 20.370 1.00 93.12 811 LEU A O 1
ATOM 6413 N N . LYS A 1 812 ? -7.952 -26.241 20.616 1.00 90.88 812 LYS A N 1
ATOM 6414 C CA . LYS A 1 812 ? -7.791 -26.114 22.075 1.00 90.88 812 LYS A CA 1
ATOM 6415 C C . LYS A 1 812 ? -6.984 -24.876 22.454 1.00 90.88 812 LYS A C 1
ATOM 6417 O O . LYS A 1 812 ? -7.369 -24.136 23.358 1.00 90.88 812 LYS A O 1
ATOM 6422 N N . GLU A 1 813 ? -5.869 -24.669 21.762 1.00 92.00 813 GLU A N 1
ATOM 6423 C CA . GLU A 1 813 ? -4.904 -23.599 22.011 1.00 92.00 813 GLU A CA 1
ATOM 6424 C C . GLU A 1 813 ? -4.345 -23.089 20.679 1.00 92.00 813 GLU A C 1
ATOM 6426 O O . GLU A 1 813 ? -4.204 -23.841 19.713 1.00 92.00 813 GLU A O 1
ATOM 6431 N N . LEU A 1 814 ? -4.041 -21.793 20.623 1.00 94.56 814 LEU A N 1
ATOM 6432 C CA . LEU A 1 814 ? -3.366 -21.186 19.479 1.00 94.56 814 LEU A CA 1
ATOM 6433 C C . LEU A 1 814 ? -1.850 -21.460 19.573 1.00 94.56 814 LEU A C 1
ATOM 6435 O O . LEU A 1 814 ? -1.292 -21.316 20.662 1.00 94.56 814 LEU A O 1
ATOM 6439 N N . PRO A 1 815 ? -1.164 -21.817 18.470 1.00 94.31 815 PRO A N 1
ATOM 6440 C CA . PRO A 1 815 ? 0.287 -22.018 18.478 1.00 94.31 815 PRO A CA 1
ATOM 6441 C C . PRO A 1 815 ? 1.060 -20.752 18.867 1.00 94.31 815 PRO A C 1
ATOM 6443 O O . PRO A 1 815 ? 0.606 -19.644 18.589 1.00 94.31 815 PRO A O 1
ATOM 6446 N N . SER A 1 816 ? 2.255 -20.910 19.452 1.00 94.56 816 SER A N 1
ATOM 6447 C CA . SER A 1 816 ? 3.117 -19.768 19.794 1.00 94.56 816 SER A CA 1
ATOM 6448 C C . SER A 1 816 ? 3.456 -18.917 18.564 1.00 94.56 816 SER A C 1
ATOM 6450 O O . SER A 1 816 ? 3.690 -19.438 17.472 1.00 94.56 816 SER A O 1
ATOM 6452 N N . PHE A 1 817 ? 3.535 -17.603 18.775 1.00 95.62 817 PHE A N 1
ATOM 6453 C CA . PHE A 1 817 ? 3.971 -16.626 17.778 1.00 95.62 817 PHE A CA 1
ATOM 6454 C C . PHE A 1 817 ? 5.481 -16.341 17.822 1.00 95.62 817 PHE A C 1
ATOM 6456 O O . PHE A 1 817 ? 5.977 -15.466 17.106 1.00 95.62 817 PHE A O 1
ATOM 6463 N N . ASP A 1 818 ? 6.235 -17.076 18.642 1.00 93.38 818 ASP A N 1
ATOM 6464 C CA . ASP A 1 818 ? 7.693 -16.985 18.674 1.00 93.38 818 ASP A CA 1
ATOM 6465 C C . ASP A 1 818 ? 8.296 -17.277 17.295 1.00 93.38 818 ASP A C 1
ATOM 6467 O O . ASP A 1 818 ? 7.877 -18.193 16.598 1.00 93.38 818 ASP A O 1
ATOM 6471 N N . GLY A 1 819 ? 9.296 -16.492 16.890 1.00 88.50 819 GLY A N 1
ATOM 6472 C CA . GLY A 1 819 ? 9.932 -16.608 15.570 1.00 88.50 819 GLY A CA 1
ATOM 6473 C C . GLY A 1 819 ? 9.247 -15.806 14.454 1.00 88.50 819 GLY A C 1
ATOM 6474 O O . GLY A 1 819 ? 9.902 -15.479 13.464 1.00 88.50 819 GLY A O 1
ATOM 6475 N N . LEU A 1 820 ? 7.996 -15.363 14.639 1.00 94.62 820 LEU A N 1
ATOM 6476 C CA . LEU A 1 820 ? 7.200 -14.654 13.621 1.00 94.62 820 LEU A CA 1
ATOM 6477 C C . LEU A 1 820 ? 7.460 -13.134 13.567 1.00 94.62 820 LEU A C 1
ATOM 6479 O O . LEU A 1 820 ? 6.550 -12.319 13.438 1.00 94.62 820 LEU A O 1
ATOM 6483 N N . SER A 1 821 ? 8.724 -12.722 13.658 1.00 91.75 821 SER A N 1
ATOM 6484 C CA . SER A 1 821 ? 9.099 -11.299 13.764 1.00 91.75 821 SER A CA 1
ATOM 6485 C C . SER A 1 821 ? 8.779 -10.442 12.528 1.00 91.75 821 SER A C 1
ATOM 6487 O O . SER A 1 821 ? 8.654 -9.223 12.656 1.00 91.75 821 SER A O 1
ATOM 6489 N N . LYS A 1 822 ? 8.633 -11.068 11.350 1.00 91.25 822 LYS A N 1
ATOM 6490 C CA . LYS A 1 822 ? 8.271 -10.417 10.077 1.00 91.25 822 LYS A CA 1
ATOM 6491 C C . LYS A 1 822 ? 6.763 -10.426 9.791 1.00 91.25 822 LYS A C 1
ATOM 6493 O O . LYS A 1 822 ? 6.360 -9.951 8.730 1.00 91.25 822 LYS A O 1
ATOM 6498 N N . LEU A 1 823 ? 5.942 -10.950 10.706 1.00 92.56 823 LEU A N 1
ATOM 6499 C CA . LEU A 1 823 ? 4.498 -11.027 10.514 1.00 92.56 823 LEU A CA 1
ATOM 6500 C C . LEU A 1 823 ? 3.903 -9.619 10.463 1.00 92.56 823 LEU A C 1
ATOM 6502 O O . LEU A 1 823 ? 4.044 -8.856 11.414 1.00 92.56 823 LEU A O 1
ATOM 6506 N N . THR A 1 824 ? 3.239 -9.285 9.358 1.00 89.06 824 THR A N 1
ATOM 6507 C CA . THR A 1 824 ? 2.631 -7.971 9.115 1.00 89.06 824 THR A CA 1
ATOM 6508 C C . THR A 1 824 ? 1.132 -7.964 9.373 1.00 89.06 824 THR A C 1
ATOM 6510 O O . THR A 1 824 ? 0.592 -6.931 9.766 1.00 89.06 824 THR A O 1
ATOM 6513 N N . ALA A 1 825 ? 0.450 -9.092 9.167 1.00 87.81 825 ALA A N 1
ATOM 6514 C CA . ALA A 1 825 ? -0.983 -9.203 9.402 1.00 87.81 825 ALA A CA 1
ATOM 6515 C C . ALA A 1 825 ? -1.350 -10.529 10.076 1.00 87.81 825 ALA A C 1
ATOM 6517 O O . ALA A 1 825 ? -0.992 -11.607 9.587 1.00 87.81 825 ALA A O 1
ATOM 6518 N N . LEU A 1 826 ? -2.108 -10.428 11.168 1.00 93.00 826 LEU A N 1
ATOM 6519 C CA . LEU A 1 826 ? -2.650 -11.553 11.923 1.00 93.00 826 LEU A CA 1
ATOM 6520 C C . LEU A 1 826 ? -4.171 -11.419 12.024 1.00 93.00 826 LEU A C 1
ATOM 6522 O O . LEU A 1 826 ? -4.674 -10.458 12.599 1.00 93.00 826 LEU A O 1
ATOM 6526 N N . ASN A 1 827 ? -4.900 -12.405 11.507 1.00 90.44 827 ASN A N 1
ATOM 6527 C CA . ASN A 1 827 ? -6.357 -12.456 11.602 1.00 90.44 827 ASN A CA 1
ATOM 6528 C C . ASN A 1 827 ? -6.807 -13.754 12.266 1.00 90.44 827 ASN A C 1
ATOM 6530 O O . ASN A 1 827 ? -6.546 -14.844 11.754 1.00 90.44 827 ASN A O 1
ATOM 6534 N N . ILE A 1 828 ? -7.527 -13.630 13.377 1.00 92.56 828 ILE A N 1
ATOM 6535 C CA . ILE A 1 828 ? -8.181 -14.740 14.066 1.00 92.56 828 ILE A CA 1
ATOM 6536 C C . ILE A 1 828 ? -9.687 -14.511 13.987 1.00 92.56 828 ILE A C 1
ATOM 6538 O O . ILE A 1 828 ? -10.225 -13.513 14.474 1.00 92.56 828 ILE A O 1
ATOM 6542 N N . VAL A 1 829 ? -10.366 -15.443 13.330 1.00 88.25 829 VAL A N 1
ATOM 6543 C CA . VAL A 1 829 ? -11.783 -15.354 12.986 1.00 88.25 829 VAL A CA 1
ATOM 6544 C C . VAL A 1 829 ? -12.468 -16.604 13.513 1.00 88.25 829 VAL A C 1
ATOM 6546 O O . VAL A 1 829 ? -12.236 -17.689 13.003 1.00 88.25 829 VAL A O 1
ATOM 6549 N N . GLU A 1 830 ? -13.330 -16.473 14.514 1.00 88.50 830 GLU A N 1
ATOM 6550 C CA . GLU A 1 830 ? -14.052 -17.614 15.099 1.00 88.50 830 GLU A CA 1
ATOM 6551 C C . GLU A 1 830 ? -13.127 -18.738 15.624 1.00 88.50 830 GLU A C 1
ATOM 6553 O O . GLU A 1 830 ? -13.013 -19.822 15.049 1.00 88.50 830 GLU A O 1
ATOM 6558 N N . ALA A 1 831 ? -12.466 -18.469 16.754 1.00 90.94 831 ALA A N 1
ATOM 6559 C CA . ALA A 1 831 ? -11.712 -19.450 17.540 1.00 90.94 831 ALA A CA 1
ATOM 6560 C C . ALA A 1 831 ? -12.398 -19.658 18.903 1.00 90.94 831 ALA A C 1
ATOM 6562 O O . ALA A 1 831 ? -12.007 -19.079 19.922 1.00 90.94 831 ALA A O 1
ATOM 6563 N N . THR A 1 832 ? -13.483 -20.437 18.911 1.00 88.12 832 THR A N 1
ATOM 6564 C CA . THR A 1 832 ? -14.407 -20.521 20.056 1.00 88.12 832 THR A CA 1
ATOM 6565 C C . THR A 1 832 ? -13.894 -21.348 21.225 1.00 88.12 832 THR A C 1
ATOM 6567 O O . THR A 1 832 ? -14.359 -21.125 22.335 1.00 88.12 832 THR A O 1
ATOM 6570 N N . SER A 1 833 ? -12.966 -22.283 21.005 1.00 89.94 833 SER A N 1
ATOM 6571 C CA . SER A 1 833 ? -12.413 -23.154 22.059 1.00 89.94 833 SER A CA 1
ATOM 6572 C C . SER A 1 833 ? -11.086 -22.651 22.638 1.00 89.94 833 SER A C 1
ATOM 6574 O O . SER A 1 833 ? -10.722 -23.034 23.752 1.00 89.94 833 SER A O 1
ATOM 6576 N N . ALA A 1 834 ? -10.390 -21.758 21.926 1.00 91.75 834 ALA A N 1
ATOM 6577 C CA . ALA A 1 834 ? -9.099 -21.221 22.338 1.00 91.75 834 ALA A CA 1
ATOM 6578 C C . ALA A 1 834 ? -9.255 -20.311 23.566 1.00 91.75 834 ALA A C 1
ATOM 6580 O O . ALA A 1 834 ? -9.875 -19.244 23.510 1.00 91.75 834 ALA A O 1
ATOM 6581 N N . LYS A 1 835 ? -8.705 -20.754 24.700 1.00 92.00 835 LYS A N 1
ATOM 6582 C CA . LYS A 1 835 ? -8.874 -20.082 26.000 1.00 92.00 835 LYS A CA 1
ATOM 6583 C C . LYS A 1 835 ? -7.989 -18.852 26.177 1.00 92.00 835 LYS A C 1
ATOM 6585 O O . LYS A 1 835 ? -8.362 -17.946 26.922 1.00 92.00 835 LYS A O 1
ATOM 6590 N N . THR A 1 836 ? -6.834 -18.827 25.530 1.00 94.19 836 THR A N 1
ATOM 6591 C CA . THR A 1 836 ? -5.808 -17.794 25.695 1.00 94.19 836 THR A CA 1
ATOM 6592 C C . THR A 1 836 ? -5.248 -17.378 24.341 1.00 94.19 836 THR A C 1
ATOM 6594 O O . THR A 1 836 ? -5.358 -18.110 23.354 1.00 94.19 836 THR A O 1
ATOM 6597 N N . LEU A 1 837 ? -4.678 -16.173 24.296 1.00 95.25 837 LEU A N 1
ATOM 6598 C CA . LEU A 1 837 ? -3.909 -15.685 23.155 1.00 95.25 837 LEU A CA 1
ATOM 6599 C C . LEU A 1 837 ? -2.412 -15.823 23.492 1.00 95.25 837 LEU A C 1
ATOM 6601 O O . LEU A 1 837 ? -2.024 -15.423 24.593 1.00 95.25 837 LEU A O 1
ATOM 6605 N N . PRO A 1 838 ? -1.575 -16.368 22.591 1.00 95.75 838 PRO A N 1
ATOM 6606 C CA . PRO A 1 838 ? -0.124 -16.368 22.754 1.00 95.75 838 PRO A CA 1
ATOM 6607 C C . PRO A 1 838 ? 0.418 -14.937 22.813 1.00 95.75 838 PRO A C 1
ATOM 6609 O O . PRO A 1 838 ? -0.236 -14.005 22.343 1.00 95.75 838 PRO A O 1
ATOM 6612 N N . SER A 1 839 ? 1.626 -14.763 23.358 1.00 95.44 839 SER A N 1
ATOM 6613 C CA . SER A 1 839 ? 2.209 -13.424 23.470 1.00 95.44 839 SER A CA 1
ATOM 6614 C C . SER A 1 839 ? 2.364 -12.766 22.100 1.00 95.44 839 SER A C 1
ATOM 6616 O O . SER A 1 839 ? 2.843 -13.384 21.147 1.00 95.44 839 SER A O 1
ATOM 6618 N N . LEU A 1 840 ? 1.974 -11.495 22.017 1.00 96.06 840 LEU A N 1
ATOM 6619 C CA . LEU A 1 840 ? 2.069 -10.666 20.817 1.00 96.06 840 LEU A CA 1
ATOM 6620 C C . LEU A 1 840 ? 3.419 -9.943 20.735 1.00 96.06 840 LEU A C 1
ATOM 6622 O O . LEU A 1 840 ? 3.805 -9.465 19.671 1.00 96.06 840 LEU A O 1
ATOM 6626 N N . THR A 1 841 ? 4.174 -9.910 21.834 1.00 94.50 841 THR A N 1
ATOM 6627 C CA . THR A 1 841 ? 5.495 -9.269 21.932 1.00 94.50 841 THR A CA 1
ATOM 6628 C C . THR A 1 841 ? 6.509 -9.702 20.846 1.00 94.50 841 THR A C 1
ATOM 6630 O O . THR A 1 841 ? 7.281 -8.853 20.385 1.00 94.50 841 THR A O 1
ATOM 6633 N N . PRO A 1 842 ? 6.546 -10.970 20.376 1.00 95.00 842 PRO A N 1
ATOM 6634 C CA . PRO A 1 842 ? 7.425 -11.376 19.272 1.00 95.00 842 PRO A CA 1
ATOM 6635 C C . PRO A 1 842 ? 7.105 -10.716 17.916 1.00 95.00 842 PRO A C 1
ATOM 6637 O O . PRO A 1 842 ? 7.988 -10.636 17.056 1.00 95.00 842 PRO A O 1
ATOM 6640 N N . LEU A 1 843 ? 5.877 -10.222 17.719 1.00 94.94 843 LEU A N 1
ATOM 6641 C CA . LEU A 1 843 ? 5.341 -9.732 16.443 1.00 94.94 843 LEU A CA 1
ATOM 6642 C C . LEU A 1 843 ? 5.747 -8.276 16.153 1.00 94.94 843 LEU A C 1
ATOM 6644 O O . LEU A 1 843 ? 4.919 -7.378 16.018 1.00 94.94 843 LEU A O 1
ATOM 6648 N N . LYS A 1 844 ? 7.053 -8.026 16.049 1.00 90.19 844 LYS A N 1
ATOM 6649 C CA . LYS A 1 844 ? 7.619 -6.668 15.905 1.00 90.19 844 LYS A CA 1
ATOM 6650 C C . LYS A 1 844 ? 7.214 -5.939 14.618 1.00 90.19 844 LYS A C 1
ATOM 6652 O O . LYS A 1 844 ? 7.269 -4.714 14.585 1.00 90.19 844 LYS A O 1
ATOM 6657 N N . GLY A 1 845 ? 6.878 -6.680 13.562 1.00 86.62 845 GLY A N 1
ATOM 6658 C CA . GLY A 1 845 ? 6.484 -6.146 12.257 1.00 86.62 845 GLY A CA 1
ATOM 6659 C C . GLY A 1 845 ? 4.976 -5.989 12.052 1.00 86.62 845 GLY A C 1
ATOM 6660 O O . GLY A 1 845 ? 4.574 -5.693 10.928 1.00 86.62 845 GLY A O 1
ATOM 6661 N N . LEU A 1 846 ? 4.152 -6.217 13.082 1.00 89.88 846 LEU A N 1
ATOM 6662 C CA . LEU A 1 846 ? 2.698 -6.283 12.942 1.00 89.88 846 LEU A CA 1
ATOM 6663 C C . LEU A 1 846 ? 2.103 -4.907 12.609 1.00 89.88 846 LEU A C 1
ATOM 6665 O O . LEU A 1 846 ? 2.347 -3.923 13.303 1.00 89.88 846 LEU A O 1
ATOM 6669 N N . ILE A 1 847 ? 1.321 -4.857 11.530 1.00 86.88 847 ILE A N 1
ATOM 6670 C CA . ILE A 1 847 ? 0.640 -3.659 11.015 1.00 86.88 847 ILE A CA 1
ATOM 6671 C C . ILE A 1 847 ? -0.878 -3.805 11.157 1.00 86.88 847 ILE A C 1
ATOM 6673 O O . ILE A 1 847 ? -1.581 -2.818 11.361 1.00 86.88 847 ILE A O 1
ATOM 6677 N N . SER A 1 848 ? -1.393 -5.030 11.034 1.00 85.81 848 SER A N 1
ATOM 6678 C CA . SER A 1 848 ? -2.819 -5.344 11.103 1.00 85.81 848 SER A CA 1
ATOM 6679 C C . SER A 1 848 ? -3.059 -6.521 12.046 1.00 85.81 848 SER A C 1
ATOM 6681 O O . SER A 1 848 ? -2.409 -7.563 11.932 1.00 85.81 848 SER A O 1
ATOM 6683 N N . LEU A 1 849 ? -4.003 -6.349 12.968 1.00 90.81 849 LEU A N 1
ATOM 6684 C CA . LEU A 1 849 ? -4.456 -7.376 13.895 1.00 90.81 849 LEU A CA 1
ATOM 6685 C C . LEU A 1 849 ? -5.983 -7.368 13.942 1.00 90.81 849 LEU A C 1
ATOM 6687 O O . LEU A 1 849 ? -6.577 -6.326 14.207 1.00 90.81 849 LEU A O 1
ATOM 6691 N N . GLY A 1 850 ? -6.598 -8.527 13.716 1.00 89.81 850 GLY A N 1
ATOM 6692 C CA . GLY A 1 850 ? -8.046 -8.706 13.801 1.00 89.81 850 GLY A CA 1
ATOM 6693 C C . GLY A 1 850 ? -8.416 -9.905 14.670 1.00 89.81 850 GLY A C 1
ATOM 6694 O O . GLY A 1 850 ? -7.967 -11.022 14.408 1.00 89.81 850 GLY A O 1
ATOM 6695 N N . LEU A 1 851 ? -9.266 -9.686 15.676 1.00 91.25 851 LEU A N 1
ATOM 6696 C CA . LEU A 1 851 ? -9.897 -10.723 16.501 1.00 91.25 851 LEU A CA 1
ATOM 6697 C C . LEU A 1 851 ? -11.415 -10.591 16.350 1.00 91.25 851 LEU A C 1
ATOM 6699 O O . LEU A 1 851 ? -12.035 -9.766 17.018 1.00 91.25 851 LEU A O 1
ATOM 6703 N N . ARG A 1 852 ? -12.029 -11.368 15.453 1.00 85.69 852 ARG A N 1
ATOM 6704 C CA . ARG A 1 852 ? -13.425 -11.143 15.028 1.00 85.69 852 ARG A CA 1
ATOM 6705 C C . ARG A 1 852 ? -14.330 -12.360 15.258 1.00 85.69 852 ARG A C 1
ATOM 6707 O O . ARG A 1 852 ? -13.858 -13.483 15.448 1.00 85.69 852 ARG A O 1
ATOM 6714 N N . TYR A 1 853 ? -15.646 -12.131 15.182 1.00 85.31 853 TYR A N 1
ATOM 6715 C CA . TYR A 1 853 ? -16.705 -13.138 15.372 1.00 85.31 853 TYR A CA 1
ATOM 6716 C C . TYR A 1 853 ? -16.621 -13.840 16.743 1.00 85.31 853 TYR A C 1
ATOM 6718 O O . TYR A 1 853 ? -16.249 -13.208 17.729 1.00 85.31 853 TYR A O 1
ATOM 6726 N N . ARG A 1 854 ? -17.024 -15.117 16.858 1.00 88.00 854 ARG A N 1
ATOM 6727 C CA . ARG A 1 854 ? -17.013 -15.839 18.143 1.00 88.00 854 ARG A CA 1
ATOM 6728 C C . ARG A 1 854 ? -15.602 -16.301 18.507 1.00 88.00 854 ARG A C 1
ATOM 6730 O O . ARG A 1 854 ? -15.208 -17.424 18.209 1.00 88.00 854 ARG A O 1
ATOM 6737 N N . THR A 1 855 ? -14.848 -15.431 19.164 1.00 90.00 855 THR A N 1
ATOM 6738 C CA . THR A 1 855 ? -13.478 -15.717 19.602 1.00 90.00 855 THR A CA 1
ATOM 6739 C C . THR A 1 855 ? -13.409 -15.714 21.128 1.00 90.00 855 THR A C 1
ATOM 6741 O O . THR A 1 855 ? -13.674 -14.702 21.771 1.00 90.00 855 THR A O 1
ATOM 6744 N N . GLY A 1 856 ? -13.069 -16.860 21.726 1.00 89.12 856 GLY A N 1
ATOM 6745 C CA . GLY A 1 856 ? -13.231 -17.113 23.165 1.00 89.12 856 GLY A CA 1
ATOM 6746 C C . GLY A 1 856 ? -12.565 -16.098 24.094 1.00 89.12 856 GLY A C 1
ATOM 6747 O O . GLY A 1 856 ? -13.160 -15.645 25.076 1.00 89.12 856 GLY A O 1
ATOM 6748 N N . VAL A 1 857 ? -11.342 -15.692 23.744 1.00 93.12 857 VAL A N 1
ATOM 6749 C CA . VAL A 1 857 ? -10.521 -14.737 24.512 1.00 93.12 857 VAL A CA 1
ATOM 6750 C C . VAL A 1 857 ? -11.166 -13.357 24.688 1.00 93.12 857 VAL A C 1
ATOM 6752 O O . VAL A 1 857 ? -10.810 -12.619 25.608 1.00 93.12 857 VAL A O 1
ATOM 6755 N N . CYS A 1 858 ? -12.138 -13.016 23.841 1.00 91.94 858 CYS A N 1
ATOM 6756 C CA . CYS A 1 858 ? -12.834 -11.735 23.860 1.00 91.94 858 CYS A CA 1
ATOM 6757 C C . CYS A 1 858 ? -13.925 -11.626 24.934 1.00 91.94 858 CYS A C 1
ATOM 6759 O O . CYS A 1 858 ? -14.364 -10.525 25.257 1.00 91.94 858 CYS A O 1
ATOM 6761 N N . CYS A 1 859 ? -14.379 -12.750 25.489 1.00 91.75 859 CYS A N 1
ATOM 6762 C CA . CYS A 1 859 ? -15.508 -12.792 26.425 1.00 91.75 859 CYS A CA 1
ATOM 6763 C C . CYS A 1 859 ? -15.248 -13.669 27.654 1.00 91.75 859 CYS A C 1
ATOM 6765 O O . CYS A 1 859 ? -15.955 -13.549 28.651 1.00 91.75 859 CYS A O 1
ATOM 6767 N N . ASN A 1 860 ? -14.214 -14.513 27.645 1.00 93.75 860 ASN A N 1
ATOM 6768 C CA . ASN A 1 860 ? -13.876 -15.378 28.777 1.00 93.75 860 ASN A CA 1
ATOM 6769 C C . ASN A 1 860 ? -13.103 -14.665 29.910 1.00 93.75 860 ASN A C 1
ATOM 6771 O O . ASN A 1 860 ? -12.751 -15.291 30.914 1.00 93.75 860 ASN A O 1
ATOM 6775 N N . GLY A 1 861 ? -12.849 -13.363 29.755 1.00 92.94 861 GLY A N 1
ATOM 6776 C CA . GLY A 1 861 ? -12.128 -12.519 30.704 1.00 92.94 861 GLY A CA 1
ATOM 6777 C C . GLY A 1 861 ? -10.617 -12.439 30.492 1.00 92.94 861 GLY A C 1
ATOM 6778 O O . GLY A 1 861 ? -9.974 -11.730 31.262 1.00 92.94 861 GLY A O 1
ATOM 6779 N N . PHE A 1 862 ? -10.044 -13.101 29.480 1.00 95.25 862 PHE A N 1
ATOM 6780 C CA . PHE A 1 862 ? -8.606 -13.033 29.188 1.00 95.25 862 PHE A CA 1
ATOM 6781 C C . PHE A 1 862 ? -8.162 -11.624 28.757 1.00 95.25 862 PHE A C 1
ATOM 6783 O O . PHE A 1 862 ? -7.261 -11.057 29.380 1.00 95.25 862 PHE A O 1
ATOM 6790 N N . ILE A 1 863 ? -8.819 -11.045 27.740 1.00 93.00 863 ILE A N 1
ATOM 6791 C CA . ILE A 1 863 ? -8.505 -9.702 27.213 1.00 93.00 863 ILE A CA 1
ATOM 6792 C C . ILE A 1 863 ? -9.150 -8.610 28.075 1.00 93.00 863 ILE A C 1
ATOM 6794 O O . ILE A 1 863 ? -8.472 -7.741 28.617 1.00 93.00 863 ILE A O 1
ATOM 6798 N N . THR A 1 864 ? -10.471 -8.677 28.246 1.00 87.81 864 THR A N 1
ATOM 6799 C CA . THR A 1 864 ? -11.283 -7.633 28.896 1.00 87.81 864 THR A CA 1
ATOM 6800 C C . THR A 1 864 ? -11.134 -7.593 30.419 1.00 87.81 864 THR A C 1
ATOM 6802 O O . THR A 1 864 ? -11.581 -6.650 31.069 1.00 87.81 864 THR A O 1
ATOM 6805 N N . GLY A 1 865 ? -10.568 -8.640 31.025 1.00 90.06 865 GLY A N 1
ATOM 6806 C CA . GLY A 1 865 ? -10.502 -8.822 32.477 1.00 90.06 865 GLY A CA 1
ATOM 6807 C C . GLY A 1 865 ? -11.808 -9.308 33.117 1.00 90.06 865 GLY A C 1
ATOM 6808 O O . GLY A 1 865 ? -11.773 -9.911 34.198 1.00 90.06 865 GLY A O 1
ATOM 6809 N N . THR A 1 866 ? -12.942 -9.102 32.447 1.00 90.75 866 THR A N 1
ATOM 6810 C CA . THR A 1 866 ? -14.287 -9.494 32.874 1.00 90.75 866 THR A CA 1
ATOM 6811 C C . THR A 1 866 ? -14.822 -10.619 31.998 1.00 90.75 866 THR A C 1
ATOM 6813 O O . THR A 1 866 ? -14.838 -10.525 30.774 1.00 90.75 866 THR A O 1
ATOM 6816 N N . CYS A 1 867 ? -15.274 -11.702 32.626 1.00 93.44 867 CYS A N 1
ATOM 6817 C CA . CYS A 1 867 ? -15.934 -12.769 31.890 1.00 93.44 867 CYS A CA 1
ATOM 6818 C C . CYS A 1 867 ? -17.410 -12.421 31.665 1.00 93.44 867 CYS A C 1
ATOM 6820 O O . CYS A 1 867 ? -18.154 -12.251 32.632 1.00 93.44 867 CYS A O 1
ATOM 6822 N N . ASP A 1 868 ? -17.825 -12.362 30.404 1.00 91.12 868 ASP A N 1
ATOM 6823 C CA . ASP A 1 868 ? -19.209 -12.175 29.981 1.00 91.12 868 ASP A CA 1
ATOM 6824 C C . ASP A 1 868 ? -19.680 -13.397 29.180 1.00 91.12 868 ASP A C 1
ATOM 6826 O O . ASP A 1 868 ? -19.554 -13.475 27.959 1.00 91.12 868 ASP A O 1
ATOM 6830 N N . THR A 1 869 ? -20.260 -14.365 29.890 1.00 86.75 869 THR A N 1
ATOM 6831 C CA . THR A 1 869 ? -20.845 -15.576 29.287 1.00 86.75 869 THR A CA 1
ATOM 6832 C C . THR A 1 869 ? -22.165 -15.314 28.558 1.00 86.75 869 THR A C 1
ATOM 6834 O O . THR A 1 869 ? -22.698 -16.223 27.922 1.00 86.75 869 THR A O 1
ATOM 6837 N N . THR A 1 870 ? -22.696 -14.089 28.634 1.00 87.06 870 THR A N 1
ATOM 6838 C CA . THR A 1 870 ? -23.918 -13.678 27.931 1.00 87.06 870 THR A CA 1
ATOM 6839 C C . THR A 1 870 ? -23.630 -13.035 26.575 1.00 87.06 870 THR A C 1
ATOM 6841 O O . THR A 1 870 ? -24.525 -12.963 25.733 1.00 87.06 870 THR A O 1
ATOM 6844 N N . SER A 1 871 ? -22.380 -12.631 26.321 1.00 87.06 871 SER A N 1
ATOM 6845 C CA . SER A 1 871 ? -21.934 -12.173 25.005 1.00 87.06 871 SER A CA 1
ATOM 6846 C C . SER A 1 871 ? -22.065 -13.289 23.968 1.00 87.06 871 SER A C 1
ATOM 6848 O O . SER A 1 871 ? -21.665 -14.430 24.214 1.00 87.06 871 SER A O 1
ATOM 6850 N N . PHE A 1 872 ? -22.534 -12.955 22.761 1.00 85.88 872 PHE A N 1
ATOM 6851 C CA . PHE A 1 872 ? -22.626 -13.908 21.646 1.00 85.88 872 PHE A CA 1
ATOM 6852 C C . PHE A 1 872 ? -21.285 -14.598 21.339 1.00 85.88 872 PHE A C 1
ATOM 6854 O O . PHE A 1 872 ? -21.272 -15.702 20.794 1.00 85.88 872 PHE A O 1
ATOM 6861 N N . GLN A 1 873 ? -20.169 -13.965 21.717 1.00 86.81 873 GLN A N 1
ATOM 6862 C CA . GLN A 1 873 ? -18.824 -14.499 21.553 1.00 86.81 873 GLN A CA 1
ATOM 6863 C C . GLN A 1 873 ? -18.583 -15.765 22.399 1.00 86.81 873 GLN A C 1
ATOM 6865 O O . GLN A 1 873 ? -17.848 -16.643 21.956 1.00 86.81 873 GLN A O 1
ATOM 6870 N N . CYS A 1 874 ? -19.237 -15.894 23.563 1.00 87.00 874 CYS A N 1
ATOM 6871 C CA . CYS A 1 874 ? -19.056 -17.007 24.510 1.00 87.00 874 CYS A CA 1
ATOM 6872 C C . CYS A 1 874 ? -20.313 -17.851 24.743 1.00 87.00 874 CYS A C 1
ATOM 6874 O O . CYS A 1 874 ? -20.199 -18.929 25.324 1.00 87.00 874 CYS A O 1
ATOM 6876 N N . VAL A 1 875 ? -21.502 -17.393 24.332 1.00 86.69 875 VAL A N 1
ATOM 6877 C CA . VAL A 1 875 ? -22.748 -18.156 24.515 1.00 86.69 875 VAL A CA 1
ATOM 6878 C C . VAL A 1 875 ? -22.619 -19.516 23.821 1.00 86.69 875 VAL A C 1
ATOM 6880 O O . VAL A 1 875 ? -22.417 -19.533 22.605 1.00 86.69 875 VAL A O 1
ATOM 6883 N N . PRO A 1 876 ? -22.735 -20.646 24.546 1.00 82.94 876 PRO A N 1
ATOM 6884 C CA . PRO A 1 876 ? -22.619 -21.974 23.955 1.00 82.94 876 PRO A CA 1
ATOM 6885 C C . PRO A 1 876 ? -23.702 -22.246 22.909 1.00 82.94 876 PRO A C 1
ATOM 6887 O O . PRO A 1 876 ? -24.878 -21.941 23.129 1.00 82.94 876 PRO A O 1
ATOM 6890 N N . LYS A 1 877 ? -23.325 -22.882 21.798 1.00 81.81 877 LYS A N 1
ATOM 6891 C CA . LYS A 1 877 ? -24.279 -23.401 20.809 1.00 81.81 877 LYS A CA 1
ATOM 6892 C C . LYS A 1 877 ? -24.704 -24.830 21.147 1.00 81.81 877 LYS A C 1
ATOM 6894 O O . LYS A 1 877 ? -23.968 -25.608 21.754 1.00 81.81 877 LYS A O 1
ATOM 6899 N N . ALA A 1 878 ? -25.911 -25.199 20.721 1.00 77.88 878 ALA A N 1
ATOM 6900 C CA . ALA A 1 878 ? -26.394 -26.569 20.855 1.00 77.88 878 ALA A CA 1
ATOM 6901 C C . ALA A 1 878 ? -25.488 -27.532 20.065 1.00 77.88 878 ALA A C 1
ATOM 6903 O O . ALA A 1 878 ? -25.311 -27.366 18.863 1.00 77.88 878 ALA A O 1
ATOM 6904 N N . GLY A 1 879 ? -24.923 -28.537 20.741 1.00 73.50 879 GLY A N 1
ATOM 6905 C CA . GLY A 1 879 ? -24.004 -29.504 20.127 1.00 73.50 879 GLY A CA 1
ATOM 6906 C C . GLY A 1 879 ? -22.530 -29.076 20.083 1.00 73.50 879 GLY A C 1
ATOM 6907 O O . GLY A 1 879 ? -21.714 -29.823 19.549 1.00 73.50 879 GLY A O 1
ATOM 6908 N N . GLU A 1 880 ? -22.166 -27.923 20.657 1.00 79.38 880 GLU A N 1
ATOM 6909 C CA . GLU A 1 880 ? -20.769 -27.483 20.776 1.00 79.38 880 GLU A CA 1
ATOM 6910 C C . GLU A 1 880 ? -19.988 -28.423 21.718 1.00 79.38 880 GLU A C 1
ATOM 6912 O O . GLU A 1 880 ? -20.359 -28.594 22.880 1.00 79.38 880 GLU A O 1
ATOM 6917 N N . LYS A 1 881 ? -18.922 -29.064 21.208 1.00 74.31 881 LYS A N 1
ATOM 6918 C CA . LYS A 1 881 ? -18.144 -30.081 21.948 1.00 74.31 881 LYS A CA 1
ATOM 6919 C C . LYS A 1 881 ? -17.455 -29.504 23.189 1.00 74.31 881 LYS A C 1
ATOM 6921 O O . LYS A 1 881 ? -17.480 -30.130 24.244 1.00 74.31 881 LYS A O 1
ATOM 6926 N N . ASN A 1 882 ? -16.856 -28.321 23.046 1.00 81.25 882 ASN A N 1
ATOM 6927 C CA . ASN A 1 882 ? -16.028 -27.665 24.057 1.00 81.25 882 ASN A CA 1
ATOM 6928 C C . ASN A 1 882 ? -16.525 -26.223 24.277 1.00 81.25 882 ASN A C 1
ATOM 6930 O O . ASN A 1 882 ? -15.961 -25.289 23.713 1.00 81.25 882 ASN A O 1
ATOM 6934 N N . PRO A 1 883 ? -17.604 -26.013 25.052 1.00 83.88 883 PRO A N 1
ATOM 6935 C CA . PRO A 1 883 ? -18.132 -24.674 25.286 1.00 83.88 883 PRO A CA 1
ATOM 6936 C C . PRO A 1 883 ? -17.124 -23.803 26.046 1.00 83.88 883 PRO A C 1
ATOM 6938 O O . PRO A 1 883 ? -16.446 -24.269 26.966 1.00 83.88 883 PRO A O 1
ATOM 6941 N N . MET A 1 884 ? -17.053 -22.523 25.679 1.00 88.75 884 MET A N 1
ATOM 6942 C CA . MET A 1 884 ? -16.135 -21.568 26.296 1.00 88.75 884 MET A CA 1
ATOM 6943 C C . MET A 1 884 ? -16.450 -21.360 27.783 1.00 88.75 884 MET A C 1
ATOM 6945 O O . MET A 1 884 ? -17.602 -21.206 28.192 1.00 88.75 884 MET A O 1
ATOM 6949 N N . THR A 1 885 ? -15.401 -21.321 28.600 1.00 89.69 885 THR A N 1
ATOM 6950 C CA . THR A 1 885 ? -15.479 -21.106 30.049 1.00 89.69 885 THR A CA 1
ATOM 6951 C C . THR A 1 885 ? -14.628 -19.916 30.454 1.00 89.69 885 THR A C 1
ATOM 6953 O O . THR A 1 885 ? -13.558 -19.710 29.887 1.00 89.69 885 THR A O 1
ATOM 6956 N N . CYS A 1 886 ? -15.049 -19.188 31.487 1.00 93.06 886 CYS A N 1
ATOM 6957 C CA . CYS A 1 886 ? -14.244 -18.117 32.065 1.00 93.06 886 CYS A CA 1
ATOM 6958 C C . CYS A 1 886 ? -12.862 -18.615 32.505 1.00 93.06 886 CYS A C 1
ATOM 6960 O O . CYS A 1 886 ? -12.746 -19.694 33.092 1.00 93.06 886 CYS A O 1
ATOM 6962 N N . VAL A 1 887 ? -11.838 -17.794 32.288 1.00 94.06 887 VAL A N 1
ATOM 6963 C CA . VAL A 1 887 ? -10.463 -18.071 32.724 1.00 94.06 887 VAL A CA 1
ATOM 6964 C C . VAL A 1 887 ? -10.023 -17.081 33.798 1.00 94.06 887 VAL A C 1
ATOM 6966 O O . VAL A 1 887 ? -10.542 -15.965 33.882 1.00 94.06 887 VAL A O 1
ATOM 6969 N N . SER A 1 888 ? -9.070 -17.482 34.644 1.00 93.69 888 SER A N 1
ATOM 6970 C CA . SER A 1 888 ? -8.394 -16.591 35.602 1.00 93.69 888 SER A CA 1
ATOM 6971 C C . SER A 1 888 ? -7.138 -15.937 35.024 1.00 93.69 888 SER A C 1
ATOM 6973 O O . SER A 1 888 ? -6.720 -14.893 35.513 1.00 93.69 888 SER A O 1
ATOM 6975 N N . GLU A 1 889 ? -6.548 -16.536 33.989 1.00 94.50 889 GLU A N 1
ATOM 6976 C CA . GLU A 1 889 ? -5.408 -15.975 33.261 1.00 94.50 889 GLU A CA 1
ATOM 6977 C C . GLU A 1 889 ? -5.803 -14.690 32.528 1.00 94.50 889 GLU A C 1
ATOM 6979 O O . GLU A 1 889 ? -6.954 -14.514 32.120 1.00 94.50 889 GLU A O 1
ATOM 6984 N N . ARG A 1 890 ? -4.857 -13.762 32.403 1.00 94.44 890 ARG A N 1
ATOM 6985 C CA . ARG A 1 890 ? -5.063 -12.443 31.800 1.00 94.44 890 ARG A CA 1
ATOM 6986 C C . ARG A 1 890 ? -3.946 -12.171 30.811 1.00 94.44 890 ARG A C 1
ATOM 6988 O O . ARG A 1 890 ? -2.816 -12.589 31.056 1.00 94.44 890 ARG A O 1
ATOM 6995 N N . ALA A 1 891 ? -4.268 -11.442 29.747 1.00 94.56 891 ALA A N 1
ATOM 6996 C CA . ALA A 1 891 ? -3.251 -10.876 28.870 1.00 94.56 891 ALA A CA 1
ATOM 6997 C C . ALA A 1 891 ? -2.264 -10.035 29.698 1.00 94.56 891 ALA A C 1
ATOM 6999 O O . ALA A 1 891 ? -2.688 -9.327 30.624 1.00 94.56 891 ALA A O 1
ATOM 7000 N N . SER A 1 892 ? -0.968 -10.141 29.382 1.00 96.06 892 SER A N 1
ATOM 7001 C CA . SER A 1 892 ? 0.059 -9.331 30.038 1.00 96.06 892 SER A CA 1
ATOM 7002 C C . SER A 1 892 ? -0.172 -7.847 29.751 1.00 96.06 892 SER A C 1
ATOM 7004 O O . SER A 1 892 ? -0.899 -7.486 28.823 1.00 96.06 892 SER A O 1
ATOM 7006 N N . GLU A 1 893 ? 0.433 -6.968 30.545 1.00 94.81 893 GLU A N 1
ATOM 7007 C CA . GLU A 1 893 ? 0.285 -5.526 30.326 1.00 94.81 893 GLU A CA 1
ATOM 7008 C C . GLU A 1 893 ? 0.931 -5.092 28.998 1.00 94.81 893 GLU A C 1
ATOM 7010 O O . GLU A 1 893 ? 0.417 -4.201 28.326 1.00 94.81 893 GLU A O 1
ATOM 7015 N N . GLU A 1 894 ? 1.992 -5.777 28.564 1.00 95.12 894 GLU A N 1
ATOM 7016 C CA . GLU A 1 894 ? 2.620 -5.579 27.255 1.00 95.12 894 GLU A CA 1
ATOM 7017 C C . GLU A 1 894 ? 1.696 -6.010 26.108 1.00 95.12 894 GLU A C 1
ATOM 7019 O O . GLU A 1 894 ? 1.503 -5.255 25.155 1.00 95.12 894 GLU A O 1
ATOM 7024 N N . ASP A 1 895 ? 1.081 -7.192 26.205 1.00 95.31 895 ASP A N 1
ATOM 7025 C CA . ASP A 1 895 ? 0.186 -7.699 25.161 1.00 95.31 895 ASP A CA 1
ATOM 7026 C C . ASP A 1 895 ? -1.124 -6.893 25.099 1.00 95.31 895 ASP A C 1
ATOM 7028 O O . ASP A 1 895 ? -1.633 -6.628 24.008 1.00 95.31 895 ASP A O 1
ATOM 7032 N N . LYS A 1 896 ? -1.647 -6.430 26.244 1.00 93.06 896 LYS A N 1
ATOM 7033 C CA . LYS A 1 896 ? -2.774 -5.481 26.277 1.00 93.06 896 LYS A CA 1
ATOM 7034 C C . LYS A 1 896 ? -2.428 -4.160 25.613 1.00 93.06 896 LYS A C 1
ATOM 7036 O O . LYS A 1 896 ? -3.233 -3.665 24.834 1.00 93.06 896 LYS A O 1
ATOM 7041 N N . ALA A 1 897 ? -1.241 -3.612 25.880 1.00 92.88 897 ALA A N 1
ATOM 7042 C CA . ALA A 1 897 ? -0.808 -2.379 25.236 1.00 92.88 897 ALA A CA 1
ATOM 7043 C C . ALA A 1 897 ? -0.767 -2.529 23.708 1.00 92.88 897 ALA A C 1
ATOM 7045 O O . ALA A 1 897 ? -1.154 -1.600 23.008 1.00 92.88 897 ALA A O 1
ATOM 7046 N N . ILE A 1 898 ? -0.365 -3.698 23.190 1.00 93.56 898 ILE A N 1
ATOM 7047 C CA . ILE A 1 898 ? -0.419 -3.999 21.752 1.00 93.56 898 ILE A CA 1
ATOM 7048 C C . ILE A 1 898 ? -1.869 -4.068 21.260 1.00 93.56 898 ILE A C 1
ATOM 7050 O O . ILE A 1 898 ? -2.184 -3.455 20.246 1.00 93.56 898 ILE A O 1
ATOM 7054 N N . LEU A 1 899 ? -2.757 -4.783 21.957 1.00 93.19 899 LEU A N 1
ATOM 7055 C CA . LEU A 1 899 ? -4.174 -4.895 21.577 1.00 93.19 899 LEU A CA 1
ATOM 7056 C C . LEU A 1 899 ? -4.871 -3.524 21.536 1.00 93.19 899 LEU A C 1
ATOM 7058 O O . LEU A 1 899 ? -5.607 -3.246 20.591 1.00 93.19 899 LEU A O 1
ATOM 7062 N N . ASP A 1 900 ? -4.582 -2.654 22.505 1.00 90.50 900 ASP A N 1
ATOM 7063 C CA . ASP A 1 900 ? -5.156 -1.308 22.622 1.00 90.50 900 ASP A CA 1
ATOM 7064 C C . ASP A 1 900 ? -4.665 -0.329 21.532 1.00 90.50 900 ASP A C 1
ATOM 7066 O O . ASP A 1 900 ? -5.235 0.755 21.380 1.00 90.50 900 ASP A O 1
ATOM 7070 N N . MET A 1 901 ? -3.628 -0.684 20.758 1.00 88.62 901 MET A N 1
ATOM 7071 C CA . MET A 1 901 ? -3.181 0.100 19.595 1.00 88.62 901 MET A CA 1
ATOM 7072 C C . MET A 1 901 ? -4.105 -0.045 18.377 1.00 88.62 901 MET A C 1
ATOM 7074 O O . MET A 1 901 ? -4.033 0.788 17.470 1.00 88.62 901 MET A O 1
ATOM 7078 N N . TYR A 1 902 ? -4.938 -1.088 18.327 1.00 87.62 902 TYR A N 1
ATOM 7079 C CA . TYR A 1 902 ? -5.799 -1.398 17.185 1.00 87.62 902 TYR A CA 1
ATOM 7080 C C . TYR A 1 902 ? -7.248 -0.945 17.415 1.00 87.62 902 TYR A C 1
ATOM 7082 O O . TYR A 1 902 ? -7.697 -0.744 18.542 1.00 87.62 902 TYR A O 1
ATOM 7090 N N . ASP A 1 903 ? -7.994 -0.759 16.323 1.00 79.50 903 ASP A N 1
ATOM 7091 C CA . ASP A 1 903 ? -9.379 -0.289 16.375 1.00 79.50 903 ASP A CA 1
ATOM 7092 C C . ASP A 1 903 ? -10.291 -1.307 17.091 1.00 79.50 903 ASP A C 1
ATOM 7094 O O . ASP A 1 903 ? -10.234 -2.513 16.852 1.00 79.50 903 ASP A O 1
ATOM 7098 N N . THR A 1 904 ? -11.190 -0.826 17.949 1.00 78.44 904 THR A N 1
ATOM 7099 C CA . THR A 1 904 ? -12.188 -1.660 18.649 1.00 78.44 904 THR A CA 1
ATOM 7100 C C . THR A 1 904 ? -13.175 -2.381 17.718 1.00 78.44 904 THR A C 1
ATOM 7102 O O . THR A 1 904 ? -13.847 -3.323 18.133 1.00 78.44 904 THR A O 1
ATOM 7105 N N . SER A 1 905 ? -13.290 -1.946 16.461 1.00 77.19 905 SER A N 1
ATOM 7106 C CA . SER A 1 905 ? -14.031 -2.651 15.408 1.00 77.19 905 SER A CA 1
ATOM 7107 C C . SER A 1 905 ? -13.282 -3.873 14.865 1.00 77.19 905 SER A C 1
ATOM 7109 O O . SER A 1 905 ? -13.909 -4.772 14.305 1.00 77.19 905 SER A O 1
ATOM 7111 N N . GLU A 1 906 ? -11.969 -3.940 15.084 1.00 82.38 906 GLU A N 1
ATOM 7112 C CA . GLU A 1 906 ? -11.084 -5.024 14.657 1.00 82.38 906 GLU A CA 1
ATOM 7113 C C . GLU A 1 906 ? -10.800 -6.020 15.782 1.00 82.38 906 GLU A C 1
ATOM 7115 O O . GLU A 1 906 ? -10.684 -7.224 15.537 1.00 82.38 906 GLU A O 1
ATOM 7120 N N . ILE A 1 907 ? -10.729 -5.531 17.022 1.00 90.38 907 ILE A N 1
ATOM 7121 C CA . ILE A 1 907 ? -10.449 -6.333 18.213 1.00 90.38 907 ILE A CA 1
ATOM 7122 C C . ILE A 1 907 ? -11.730 -6.567 19.011 1.00 90.38 907 ILE A C 1
ATOM 7124 O O . ILE A 1 907 ? -12.251 -5.669 19.668 1.00 90.38 907 ILE A O 1
ATOM 7128 N N . CYS A 1 908 ? -12.206 -7.811 19.001 1.00 88.44 908 CYS A N 1
ATOM 7129 C CA . CYS A 1 908 ? -13.355 -8.277 19.774 1.00 88.44 908 CYS A CA 1
ATOM 7130 C C . CYS A 1 908 ? -14.647 -7.450 19.576 1.00 88.44 908 CYS A C 1
ATOM 7132 O O . CYS A 1 908 ? -15.320 -7.131 20.566 1.00 88.44 908 CYS A O 1
ATOM 7134 N N . PRO A 1 909 ? -15.045 -7.110 18.331 1.00 83.81 909 PRO A N 1
ATOM 7135 C CA . PRO A 1 909 ? -16.212 -6.272 18.088 1.00 83.81 909 PRO A CA 1
ATOM 7136 C C . PRO A 1 909 ? -17.488 -6.942 18.611 1.00 83.81 909 PRO A C 1
ATOM 7138 O O . PRO A 1 909 ? -17.828 -8.063 18.236 1.00 83.81 909 PRO A O 1
ATOM 7141 N N . ASN A 1 910 ? -18.241 -6.231 19.454 1.00 70.12 910 ASN A N 1
ATOM 7142 C CA . ASN A 1 910 ? -19.479 -6.747 20.052 1.00 70.12 910 ASN A CA 1
ATOM 7143 C C . ASN A 1 910 ? -20.749 -6.359 19.260 1.00 70.12 910 ASN A C 1
ATOM 7145 O O . ASN A 1 910 ? -21.861 -6.455 19.773 1.00 70.12 910 ASN A O 1
ATOM 7149 N N . SER A 1 911 ? -20.597 -5.859 18.031 1.00 60.38 911 SER A N 1
ATOM 7150 C CA . SER A 1 911 ? -21.666 -5.205 17.263 1.00 60.38 911 SER A CA 1
ATOM 7151 C C . SER A 1 911 ? -22.525 -6.153 16.422 1.00 60.38 911 SER A C 1
ATOM 7153 O O . SER A 1 911 ? -23.629 -5.768 16.034 1.00 60.38 911 SER A O 1
ATOM 7155 N N . PHE A 1 912 ? -22.066 -7.378 16.134 1.00 67.00 912 PHE A N 1
ATOM 7156 C CA . PHE A 1 912 ? -22.770 -8.273 15.212 1.00 67.00 912 PHE A CA 1
ATOM 7157 C C . PHE A 1 912 ? -22.629 -9.756 15.586 1.00 67.00 912 PHE A C 1
ATOM 7159 O O . PHE A 1 912 ? -21.592 -10.380 15.369 1.00 67.00 912 PHE A O 1
ATOM 7166 N N . ALA A 1 913 ? -23.711 -10.337 16.114 1.00 68.31 913 ALA A N 1
ATOM 7167 C CA . ALA A 1 913 ? -23.825 -11.774 16.337 1.00 68.31 913 ALA A CA 1
ATOM 7168 C C . ALA A 1 913 ? -24.127 -12.480 15.006 1.00 68.31 913 ALA A C 1
ATOM 7170 O O . ALA A 1 913 ? -25.286 -12.623 14.617 1.00 68.31 913 ALA A O 1
ATOM 7171 N N . TYR A 1 914 ? -23.077 -12.895 14.296 1.00 72.75 914 TYR A N 1
ATOM 7172 C CA . TYR A 1 914 ? -23.194 -13.697 13.079 1.00 72.75 914 TYR A CA 1
ATOM 7173 C C . TYR A 1 914 ? -22.700 -15.110 13.321 1.00 72.75 914 TYR A C 1
ATOM 7175 O O . TYR A 1 914 ? -21.578 -15.317 13.777 1.00 72.75 914 TYR A O 1
ATOM 7183 N N . ASP A 1 915 ? -23.543 -16.078 12.997 1.00 74.38 915 ASP A N 1
ATOM 7184 C CA . ASP A 1 915 ? -23.202 -17.487 13.073 1.00 74.38 915 ASP A CA 1
ATOM 7185 C C . ASP A 1 915 ? -22.849 -17.984 11.668 1.00 74.38 915 ASP A C 1
ATOM 7187 O O . ASP A 1 915 ? -23.742 -18.248 10.857 1.00 74.38 915 ASP A O 1
ATOM 7191 N N . LEU A 1 916 ? -21.539 -18.091 11.407 1.00 77.88 916 LEU A N 1
ATOM 7192 C CA . LEU A 1 916 ? -20.984 -18.500 10.117 1.00 77.88 916 LEU A CA 1
ATOM 7193 C C . LEU A 1 916 ? -21.467 -19.894 9.689 1.00 77.88 916 LEU A C 1
ATOM 7195 O O . LEU A 1 916 ? -21.726 -20.108 8.509 1.00 77.88 916 LEU A O 1
ATOM 7199 N N . GLU A 1 917 ? -21.639 -20.827 10.628 1.00 76.25 917 GLU A N 1
ATOM 7200 C CA . GLU A 1 917 ? -22.107 -22.183 10.325 1.00 76.25 917 GLU A CA 1
ATOM 7201 C C . GLU A 1 917 ? -23.612 -22.213 10.027 1.00 76.25 917 GLU A C 1
ATOM 7203 O O . GLU A 1 917 ? -24.037 -22.872 9.080 1.00 76.25 917 GLU A O 1
ATOM 7208 N N . SER A 1 918 ? -24.424 -21.445 10.761 1.00 77.88 918 SER A N 1
ATOM 7209 C CA . SER A 1 918 ? -25.862 -21.328 10.460 1.00 77.88 918 SER A CA 1
ATOM 7210 C C . SER A 1 918 ? -26.141 -20.616 9.133 1.00 77.88 918 SER A C 1
ATOM 7212 O O . SER A 1 918 ? -27.153 -20.882 8.484 1.00 77.88 918 SER A O 1
ATOM 7214 N N . ALA A 1 919 ? -25.245 -19.709 8.739 1.00 79.19 919 ALA A N 1
ATOM 7215 C CA . ALA A 1 919 ? -25.319 -18.975 7.487 1.00 79.19 919 ALA A CA 1
ATOM 7216 C C . ALA A 1 919 ? -24.743 -19.753 6.297 1.00 79.19 919 ALA A C 1
ATOM 7218 O O . ALA A 1 919 ? -24.827 -19.275 5.162 1.00 79.19 919 ALA A O 1
ATOM 7219 N N . ALA A 1 920 ? -24.166 -20.933 6.537 1.00 85.62 920 ALA A N 1
ATOM 7220 C CA . ALA A 1 920 ? -23.654 -21.783 5.481 1.00 85.62 920 ALA A CA 1
ATOM 7221 C C . ALA A 1 920 ? -24.766 -22.136 4.474 1.00 85.62 920 ALA A C 1
ATOM 7223 O O . ALA A 1 920 ? -25.931 -22.317 4.852 1.00 85.62 920 ALA A O 1
ATOM 7224 N N . PRO A 1 921 ? -24.433 -22.286 3.181 1.00 90.62 921 PRO A N 1
ATOM 7225 C CA . PRO A 1 921 ? -25.405 -22.727 2.197 1.00 90.62 921 PRO A CA 1
ATOM 7226 C C . PRO A 1 921 ? -26.053 -24.061 2.585 1.00 90.62 921 PRO A C 1
ATOM 7228 O O . PRO A 1 921 ? -25.403 -24.978 3.088 1.00 90.62 921 PRO A O 1
ATOM 7231 N N . THR A 1 922 ? -27.343 -24.189 2.295 1.00 91.62 922 THR A N 1
ATOM 7232 C CA . THR A 1 922 ? -28.123 -25.422 2.432 1.00 91.62 922 THR A CA 1
ATOM 7233 C C . THR A 1 922 ? -28.835 -25.705 1.117 1.00 91.62 922 THR A C 1
ATOM 7235 O O . THR A 1 922 ? -28.978 -24.820 0.270 1.00 91.62 922 THR A O 1
ATOM 7238 N N . LYS A 1 923 ? -29.363 -26.922 0.959 1.00 92.88 923 LYS A N 1
ATOM 7239 C CA . LYS A 1 923 ? -30.202 -27.254 -0.198 1.00 92.88 923 LYS A CA 1
ATOM 7240 C C . LYS A 1 923 ? -31.387 -26.291 -0.353 1.00 92.88 923 LYS A C 1
ATOM 7242 O O . LYS A 1 923 ? -31.681 -25.865 -1.462 1.00 92.88 923 LYS A O 1
ATOM 7247 N N . TYR A 1 924 ? -32.020 -25.905 0.754 1.00 94.19 924 TYR A N 1
ATOM 7248 C CA . TYR A 1 924 ? -33.134 -24.958 0.747 1.00 94.19 924 TYR A CA 1
ATOM 7249 C C . TYR A 1 924 ? -32.689 -23.553 0.311 1.00 94.19 924 TYR A C 1
ATOM 7251 O O . TYR A 1 924 ? -33.260 -22.969 -0.611 1.00 94.19 924 TYR A O 1
ATOM 7259 N N . THR A 1 925 ? -31.633 -23.014 0.931 1.00 93.25 925 THR A N 1
ATOM 7260 C CA . THR A 1 925 ? -31.167 -21.646 0.641 1.00 93.25 925 THR A CA 1
ATOM 7261 C C . THR A 1 925 ? -30.534 -21.504 -0.739 1.00 93.25 925 THR A C 1
ATOM 7263 O O . THR A 1 925 ? -30.507 -20.396 -1.270 1.00 93.25 925 THR A O 1
ATOM 7266 N N . SER A 1 926 ? -30.050 -22.601 -1.321 1.00 93.62 926 SER A N 1
ATOM 7267 C CA . SER A 1 926 ? -29.438 -22.638 -2.646 1.00 93.62 926 SER A CA 1
ATOM 7268 C C . SER A 1 926 ? -30.432 -23.043 -3.739 1.00 93.62 926 SER A C 1
ATOM 7270 O O . SER A 1 926 ? -30.822 -22.216 -4.566 1.00 93.62 926 SER A O 1
ATOM 7272 N N . ASP A 1 927 ? -30.907 -24.288 -3.728 1.00 94.25 927 ASP A N 1
ATOM 7273 C CA . ASP A 1 927 ? -31.681 -24.848 -4.837 1.00 94.25 927 ASP A CA 1
ATOM 7274 C C . ASP A 1 927 ? -33.119 -24.307 -4.849 1.00 94.25 927 ASP A C 1
ATOM 7276 O O . ASP A 1 927 ? -33.620 -23.914 -5.902 1.00 94.25 927 ASP A O 1
ATOM 7280 N N . GLU A 1 928 ? -33.786 -24.256 -3.691 1.00 94.50 928 GLU A N 1
ATOM 7281 C CA . GLU A 1 928 ? -35.207 -23.880 -3.615 1.00 94.50 928 GLU A CA 1
ATOM 7282 C C . GLU A 1 928 ? -35.416 -22.364 -3.699 1.00 94.50 928 GLU A C 1
ATOM 7284 O O . GLU A 1 928 ? -36.239 -21.891 -4.488 1.00 94.50 928 GLU A O 1
ATOM 7289 N N . LEU A 1 929 ? -34.655 -21.581 -2.927 1.00 94.62 929 LEU A N 1
ATOM 7290 C CA . LEU A 1 929 ? -34.785 -20.122 -2.940 1.00 94.62 929 LEU A CA 1
ATOM 7291 C C . LEU A 1 929 ? -34.163 -19.493 -4.193 1.00 94.62 929 LEU A C 1
ATOM 7293 O O . LEU A 1 929 ? -34.795 -18.651 -4.844 1.00 94.62 929 LEU A O 1
ATOM 7297 N N . CYS A 1 930 ? -32.948 -19.902 -4.563 1.00 94.06 930 CYS A N 1
ATOM 7298 C CA . CYS A 1 930 ? -32.183 -19.235 -5.615 1.00 94.06 930 CYS A CA 1
ATOM 7299 C C . CYS A 1 930 ? -32.247 -19.929 -6.972 1.00 94.06 930 CYS A C 1
ATOM 7301 O O . CYS A 1 930 ? -32.199 -19.241 -7.993 1.00 94.06 930 CYS A O 1
ATOM 7303 N N . GLY A 1 931 ? -32.392 -21.257 -7.017 1.00 90.94 931 GLY A N 1
ATOM 7304 C CA . GLY A 1 931 ? -32.485 -22.007 -8.274 1.00 90.94 931 GLY A CA 1
ATOM 7305 C C . GLY A 1 931 ? -31.319 -21.705 -9.219 1.00 90.94 931 GLY A C 1
ATOM 7306 O O . GLY A 1 931 ? -31.538 -21.440 -10.400 1.00 90.94 931 GLY A O 1
ATOM 7307 N N . SER A 1 932 ? -30.098 -21.633 -8.675 1.00 86.88 932 SER A N 1
ATOM 7308 C CA . SER A 1 932 ? -28.862 -21.316 -9.412 1.00 86.88 932 SER A CA 1
ATOM 7309 C C . SER A 1 932 ? -28.826 -19.939 -10.097 1.00 86.88 932 SER A C 1
ATOM 7311 O O . SER A 1 932 ? -27.985 -19.713 -10.965 1.00 86.88 932 SER A O 1
ATOM 7313 N N . THR A 1 933 ? -29.727 -19.019 -9.746 1.00 91.56 933 THR A N 1
ATOM 7314 C CA . THR A 1 933 ? -29.817 -17.692 -10.373 1.00 91.56 933 THR A CA 1
ATOM 7315 C C . THR A 1 933 ? -29.164 -16.637 -9.481 1.00 91.56 933 THR A C 1
ATOM 7317 O O . THR A 1 933 ? -29.653 -16.372 -8.383 1.00 91.56 933 THR A O 1
ATOM 7320 N N . LEU A 1 934 ? -28.070 -16.026 -9.947 1.00 92.25 934 LEU A N 1
ATOM 7321 C CA . LEU A 1 934 ? -27.424 -14.897 -9.266 1.00 92.25 934 LEU A CA 1
ATOM 7322 C C . LEU A 1 934 ? -28.333 -13.661 -9.248 1.00 92.25 934 LEU A C 1
ATOM 7324 O O . LEU A 1 934 ? -29.138 -13.452 -10.153 1.00 92.25 934 LEU A O 1
ATOM 7328 N N . TYR A 1 935 ? -28.191 -12.850 -8.202 1.00 94.44 935 TYR A N 1
ATOM 7329 C CA . TYR A 1 935 ? -28.851 -11.556 -7.980 1.00 94.44 935 TYR A CA 1
ATOM 7330 C C . TYR A 1 935 ? -30.381 -11.587 -7.873 1.00 94.44 935 TYR A C 1
ATOM 7332 O O . TYR A 1 935 ? -31.031 -10.549 -7.727 1.00 94.44 935 TYR A O 1
ATOM 7340 N N . LYS A 1 936 ? -30.971 -12.782 -7.890 1.00 95.38 936 LYS A N 1
ATOM 7341 C CA . LYS A 1 936 ? -32.395 -12.992 -7.648 1.00 95.38 936 LYS A CA 1
ATOM 7342 C C . LYS A 1 936 ? -32.761 -12.568 -6.223 1.00 95.38 936 LYS A C 1
ATOM 7344 O O . LYS A 1 936 ? -32.036 -12.873 -5.275 1.00 95.38 936 LYS A O 1
ATOM 7349 N N . GLU A 1 937 ? -33.902 -11.903 -6.080 1.00 96.38 937 GLU A N 1
ATOM 7350 C CA . GLU A 1 937 ? -34.504 -11.618 -4.777 1.00 96.38 937 GLU A CA 1
ATOM 7351 C C . GLU A 1 937 ? -34.929 -12.922 -4.087 1.00 96.38 937 GLU A C 1
ATOM 7353 O O . GLU A 1 937 ? -35.543 -13.804 -4.700 1.00 96.38 937 GLU A O 1
ATOM 7358 N N . CYS A 1 938 ? -34.614 -13.052 -2.802 1.00 95.62 938 CYS A N 1
ATOM 7359 C CA . CYS A 1 938 ? -34.996 -14.208 -2.000 1.00 95.62 938 CYS A CA 1
ATOM 7360 C C . CYS A 1 938 ? -35.457 -13.785 -0.604 1.00 95.62 938 CYS A C 1
ATOM 7362 O O . CYS A 1 938 ? -35.126 -12.703 -0.125 1.00 95.62 938 CYS A O 1
ATOM 7364 N N . TYR A 1 939 ? -36.217 -14.657 0.063 1.00 95.44 939 TYR A N 1
ATOM 7365 C CA . TYR A 1 939 ? -36.678 -14.434 1.431 1.00 95.44 939 TYR A CA 1
ATOM 7366 C C . TYR A 1 939 ? -36.347 -15.648 2.292 1.00 95.44 939 TYR A C 1
ATOM 7368 O O . TYR A 1 939 ? -36.880 -16.738 2.077 1.00 95.44 939 TYR A O 1
ATOM 7376 N N . LEU A 1 940 ? -35.482 -15.454 3.284 1.00 92.38 940 LEU A N 1
ATOM 7377 C CA . LEU A 1 940 ? -35.092 -16.484 4.242 1.00 92.38 940 LEU A CA 1
ATOM 7378 C C . LEU A 1 940 ? -35.595 -16.082 5.627 1.00 92.38 940 LEU A C 1
ATOM 7380 O O . LEU A 1 940 ? -35.235 -15.027 6.141 1.00 92.38 940 LEU A O 1
ATOM 7384 N N . ASN A 1 941 ? -36.456 -16.908 6.226 1.00 89.88 941 ASN A N 1
ATOM 7385 C CA . ASN A 1 941 ? -37.076 -16.644 7.532 1.00 89.88 941 ASN A CA 1
ATOM 7386 C C . ASN A 1 941 ? -37.783 -15.273 7.618 1.00 89.88 941 ASN A C 1
ATOM 7388 O O . ASN A 1 941 ? -37.764 -14.617 8.655 1.00 89.88 941 ASN A O 1
ATOM 7392 N N . GLY A 1 942 ? -38.395 -14.827 6.515 1.00 90.25 942 GLY A N 1
ATOM 7393 C CA . GLY A 1 942 ? -39.075 -13.529 6.423 1.00 90.25 942 GLY A CA 1
ATOM 7394 C C . GLY A 1 942 ? -38.148 -12.325 6.219 1.00 90.25 942 GLY A C 1
ATOM 7395 O O . GLY A 1 942 ? -38.643 -11.208 6.097 1.00 90.25 942 GLY A O 1
ATOM 7396 N N . VAL A 1 943 ? -36.830 -12.533 6.143 1.00 92.12 943 VAL A N 1
ATOM 7397 C CA . VAL A 1 943 ? -35.840 -11.485 5.861 1.00 92.12 943 VAL A CA 1
ATOM 7398 C C . VAL A 1 943 ? -35.522 -11.475 4.368 1.00 92.12 943 VAL A C 1
ATOM 7400 O O . VAL A 1 943 ? -35.229 -12.523 3.789 1.00 92.12 943 VAL A O 1
ATOM 7403 N N . GLN A 1 944 ? -35.590 -10.295 3.749 1.00 95.19 944 GLN A N 1
ATOM 7404 C CA . GLN A 1 944 ? -35.209 -10.086 2.351 1.00 95.19 944 GLN A CA 1
ATOM 7405 C C . GLN A 1 944 ? -33.701 -10.297 2.177 1.00 95.19 944 GLN A C 1
ATOM 7407 O O . GLN A 1 944 ? -32.897 -9.863 3.002 1.00 95.19 944 GLN A O 1
ATOM 7412 N N . GLY A 1 945 ? -33.319 -10.956 1.092 1.00 94.81 945 GLY A N 1
ATOM 7413 C CA . GLY A 1 945 ? -31.935 -11.226 0.744 1.00 94.81 945 GLY A CA 1
ATOM 7414 C C . GLY A 1 945 ? -31.715 -11.245 -0.762 1.00 94.81 945 GLY A C 1
ATOM 7415 O O . GLY A 1 945 ? -32.629 -11.021 -1.560 1.00 94.81 945 GLY A O 1
ATOM 7416 N N . ILE A 1 946 ? -30.478 -11.545 -1.137 1.00 95.56 946 ILE A N 1
ATOM 7417 C CA . ILE A 1 946 ? -30.025 -11.668 -2.519 1.00 95.56 946 ILE A CA 1
ATOM 7418 C C . ILE A 1 946 ? -29.361 -13.022 -2.737 1.00 95.56 946 ILE A C 1
ATOM 7420 O O . ILE A 1 946 ? -28.587 -13.497 -1.907 1.00 95.56 946 ILE A O 1
ATOM 7424 N N . CYS A 1 947 ? -29.647 -13.647 -3.871 1.00 94.75 947 CYS A N 1
ATOM 7425 C CA . CYS A 1 947 ? -28.968 -14.862 -4.293 1.00 94.75 947 CYS A CA 1
ATOM 7426 C C . CYS A 1 947 ? -27.549 -14.546 -4.771 1.00 94.75 947 CYS A C 1
ATOM 7428 O O . CYS A 1 947 ? -27.364 -13.921 -5.813 1.00 94.75 947 CYS A O 1
ATOM 7430 N N . TYR A 1 948 ? -26.540 -14.972 -4.017 1.00 92.00 948 TYR A N 1
ATOM 7431 C CA . TYR A 1 948 ? -25.140 -14.651 -4.294 1.00 92.00 948 TYR A CA 1
ATOM 7432 C C . TYR A 1 948 ? -24.208 -15.801 -3.882 1.00 92.00 948 TYR A C 1
ATOM 7434 O O . TYR A 1 948 ? -24.564 -16.636 -3.049 1.00 92.00 948 TYR A O 1
ATOM 7442 N N . ASN A 1 949 ? -23.017 -15.871 -4.481 1.00 88.25 949 ASN A N 1
ATOM 7443 C CA . ASN A 1 949 ? -21.969 -16.841 -4.155 1.00 88.25 949 ASN A CA 1
ATOM 7444 C C . ASN A 1 949 ? -20.887 -16.209 -3.260 1.00 88.25 949 ASN A C 1
ATOM 7446 O O . ASN A 1 949 ? -19.823 -15.780 -3.716 1.00 88.25 949 ASN A O 1
ATOM 7450 N N . THR A 1 950 ? -21.144 -16.160 -1.955 1.00 83.94 950 THR A N 1
ATOM 7451 C CA . THR A 1 950 ? -20.162 -15.669 -0.978 1.00 83.94 950 THR A CA 1
ATOM 7452 C C . THR A 1 950 ? -18.914 -16.553 -0.986 1.00 83.94 950 THR A C 1
ATOM 7454 O O . THR A 1 950 ? -19.022 -17.770 -0.857 1.00 83.94 950 THR A O 1
ATOM 7457 N N . ARG A 1 951 ? -17.728 -15.950 -1.163 1.00 80.31 951 ARG A N 1
ATOM 7458 C CA . ARG A 1 951 ? -16.427 -16.655 -1.191 1.00 80.31 951 ARG A CA 1
ATOM 7459 C C . ARG A 1 951 ? -16.371 -17.879 -2.122 1.00 80.31 951 ARG A C 1
ATOM 7461 O O . ARG A 1 951 ? -15.781 -18.889 -1.782 1.00 80.31 951 ARG A O 1
ATOM 7468 N N . MET A 1 952 ? -16.961 -17.799 -3.317 1.00 86.75 952 MET A N 1
ATOM 7469 C CA . MET A 1 952 ? -16.978 -18.907 -4.296 1.00 86.75 952 MET A CA 1
ATOM 7470 C C . MET A 1 952 ? -17.721 -20.173 -3.831 1.00 86.75 952 MET A C 1
ATOM 7472 O O . MET A 1 952 ? -17.606 -21.214 -4.476 1.00 86.75 952 MET A O 1
ATOM 7476 N N . MET A 1 953 ? -18.501 -20.118 -2.748 1.00 88.50 953 MET A N 1
ATOM 7477 C CA . MET A 1 953 ? -19.422 -21.202 -2.396 1.00 88.50 953 MET A CA 1
ATOM 7478 C C . MET A 1 953 ? -20.566 -21.300 -3.422 1.00 88.50 953 MET A C 1
ATOM 7480 O O . MET A 1 953 ? -20.678 -20.499 -4.352 1.00 88.50 953 MET A O 1
ATOM 7484 N N . VAL A 1 954 ? -21.450 -22.283 -3.254 1.00 91.88 954 VAL A N 1
ATOM 7485 C CA . VAL A 1 954 ? -22.678 -22.377 -4.055 1.00 91.88 954 VAL A CA 1
ATOM 7486 C C . VAL A 1 954 ? -23.549 -21.122 -3.904 1.00 91.88 954 VAL A C 1
ATOM 7488 O O . VAL A 1 954 ? -23.648 -20.542 -2.819 1.00 91.88 954 VAL A O 1
ATOM 7491 N N . ILE A 1 955 ? -24.211 -20.716 -4.992 1.00 92.56 955 ILE A N 1
ATOM 7492 C CA . ILE A 1 955 ? -25.174 -19.605 -4.983 1.00 92.56 955 ILE A CA 1
ATOM 7493 C C . ILE A 1 955 ? -26.254 -19.898 -3.941 1.00 92.56 955 ILE A C 1
ATOM 7495 O O . ILE A 1 955 ? -26.940 -20.918 -4.025 1.00 92.56 955 ILE A O 1
ATOM 7499 N N . SER A 1 956 ? -26.424 -19.004 -2.973 1.00 93.25 956 SER A N 1
ATOM 7500 C CA . SER A 1 956 ? -27.421 -19.156 -1.915 1.00 93.25 956 SER A CA 1
ATOM 7501 C C . SER A 1 956 ? -28.026 -17.816 -1.516 1.00 93.25 956 SER A C 1
ATOM 7503 O O . SER A 1 956 ? -27.513 -16.755 -1.869 1.00 93.25 956 SER A O 1
ATOM 7505 N N . CYS A 1 957 ? -29.163 -17.869 -0.824 1.00 93.69 957 CYS A N 1
ATOM 7506 C CA . CYS A 1 957 ? -29.845 -16.681 -0.335 1.00 93.69 957 CYS A CA 1
ATOM 7507 C C . CYS A 1 957 ? -29.063 -16.046 0.823 1.00 93.69 957 CYS A C 1
ATOM 7509 O O . CYS A 1 957 ? -29.042 -16.587 1.929 1.00 93.69 957 CYS A O 1
ATOM 7511 N N . VAL A 1 958 ? -28.451 -14.888 0.570 1.00 91.25 958 VAL A N 1
ATOM 7512 C CA . VAL A 1 958 ? -27.687 -14.104 1.546 1.00 91.25 958 VAL A CA 1
ATOM 7513 C C . VAL A 1 958 ? -28.540 -12.931 2.024 1.00 91.25 958 VAL A C 1
ATOM 7515 O O . VAL A 1 958 ? -28.960 -12.089 1.235 1.00 91.25 958 VAL A O 1
ATOM 7518 N N . THR A 1 959 ? -28.794 -12.852 3.329 1.00 90.75 959 THR A N 1
ATOM 7519 C CA . THR A 1 959 ? -29.674 -11.834 3.945 1.00 90.75 959 THR A CA 1
ATOM 7520 C C . THR A 1 959 ? -28.940 -10.575 4.412 1.00 90.75 959 THR A C 1
ATOM 7522 O O . THR A 1 959 ? -29.542 -9.658 4.965 1.00 90.75 959 THR A O 1
ATOM 7525 N N . GLN A 1 960 ? -27.626 -10.510 4.214 1.00 86.50 960 GLN A N 1
ATOM 7526 C CA . GLN A 1 960 ? -26.816 -9.357 4.595 1.00 86.50 960 GLN A CA 1
ATOM 7527 C C . GLN A 1 960 ? -27.046 -8.203 3.612 1.00 86.50 960 GLN A C 1
ATOM 7529 O O . GLN A 1 960 ? -26.708 -8.307 2.432 1.00 86.50 960 GLN A O 1
ATOM 7534 N N . ALA A 1 961 ? -27.555 -7.075 4.117 1.00 88.06 961 ALA A N 1
ATOM 7535 C CA . ALA A 1 961 ? -27.874 -5.894 3.309 1.00 88.06 961 ALA A CA 1
ATOM 7536 C C . ALA A 1 961 ? -26.681 -5.378 2.483 1.00 88.06 961 ALA A C 1
ATOM 7538 O O . ALA A 1 961 ? -26.873 -4.902 1.369 1.00 88.06 961 ALA A O 1
ATOM 7539 N N . ALA A 1 962 ? -25.450 -5.550 2.982 1.00 88.06 962 ALA A N 1
ATOM 7540 C CA . ALA A 1 962 ? -24.221 -5.190 2.278 1.00 88.06 962 ALA A CA 1
ATOM 7541 C C . ALA A 1 962 ? -24.141 -5.770 0.855 1.00 88.06 962 ALA A C 1
ATOM 7543 O O . ALA A 1 962 ? -23.706 -5.075 -0.056 1.00 88.06 962 ALA A O 1
ATOM 7544 N N . TYR A 1 963 ? -24.611 -7.003 0.632 1.00 91.00 963 TYR A N 1
ATOM 7545 C CA . TYR A 1 963 ? -24.577 -7.646 -0.689 1.00 91.00 963 TYR A CA 1
ATOM 7546 C C . TYR A 1 963 ? -25.625 -7.074 -1.650 1.00 91.00 963 TYR A C 1
ATOM 7548 O O . TYR A 1 963 ? -25.393 -7.021 -2.857 1.00 91.00 963 TYR A O 1
ATOM 7556 N N . ILE A 1 964 ? -26.760 -6.614 -1.119 1.00 94.25 964 ILE A N 1
ATOM 7557 C CA . ILE A 1 964 ? -27.789 -5.913 -1.894 1.00 94.25 964 ILE A CA 1
ATOM 7558 C C . ILE A 1 964 ? -27.233 -4.558 -2.339 1.00 94.25 964 ILE A C 1
ATOM 7560 O O . ILE A 1 964 ? -27.215 -4.266 -3.535 1.00 94.25 964 ILE A O 1
ATOM 7564 N N . THR A 1 965 ? -26.696 -3.777 -1.395 1.00 94.44 965 THR A N 1
ATOM 7565 C CA . THR A 1 965 ? -26.060 -2.479 -1.669 1.00 94.44 965 THR A CA 1
ATOM 7566 C C . THR A 1 965 ? -24.900 -2.620 -2.654 1.00 94.44 965 THR A C 1
ATOM 7568 O O . THR A 1 965 ? -24.774 -1.820 -3.578 1.00 94.44 965 THR A O 1
ATOM 7571 N N . MET A 1 966 ? -24.085 -3.670 -2.505 1.00 93.50 966 MET A N 1
ATOM 7572 C CA . MET A 1 966 ? -22.996 -4.003 -3.422 1.00 93.50 966 MET A CA 1
ATOM 7573 C C . MET A 1 966 ? -23.499 -4.135 -4.861 1.00 93.50 966 MET A C 1
ATOM 7575 O O . MET A 1 966 ? -22.975 -3.470 -5.754 1.00 93.50 966 MET A O 1
ATOM 7579 N N . ARG A 1 967 ? -24.549 -4.934 -5.097 1.00 94.94 967 ARG A N 1
ATOM 7580 C CA . ARG A 1 967 ? -25.064 -5.139 -6.455 1.00 94.94 967 ARG A CA 1
ATOM 7581 C C . ARG A 1 967 ? -25.769 -3.901 -7.015 1.00 94.94 967 ARG A C 1
ATOM 7583 O O . ARG A 1 967 ? -25.589 -3.599 -8.191 1.00 94.94 967 ARG A O 1
ATOM 7590 N N . GLN A 1 968 ? -26.503 -3.149 -6.194 1.00 95.25 968 GLN A N 1
ATOM 7591 C CA . GLN A 1 968 ? -27.085 -1.861 -6.603 1.00 95.25 968 GLN A CA 1
ATOM 7592 C C . GLN A 1 968 ? -26.000 -0.899 -7.108 1.00 95.25 968 GLN A C 1
ATOM 7594 O O . GLN A 1 968 ? -26.133 -0.320 -8.185 1.00 95.25 968 GLN A O 1
ATOM 7599 N N . LEU A 1 969 ? -24.885 -0.811 -6.379 1.00 94.25 969 LEU A N 1
ATOM 7600 C CA . LEU A 1 969 ? -23.744 0.022 -6.743 1.00 94.25 969 LEU A CA 1
ATOM 7601 C C . LEU A 1 969 ? -23.055 -0.454 -8.031 1.00 94.25 969 LEU A C 1
ATOM 7603 O O . LEU A 1 969 ? -22.635 0.364 -8.850 1.00 94.25 969 LEU A O 1
ATOM 7607 N N . GLN A 1 970 ? -22.955 -1.771 -8.242 1.00 94.31 970 GLN A N 1
ATOM 7608 C CA . GLN A 1 970 ? -22.440 -2.342 -9.492 1.00 94.31 970 GLN A CA 1
ATOM 7609 C C . GLN A 1 970 ? -23.314 -1.981 -10.700 1.00 94.31 970 GLN A C 1
ATOM 7611 O O . GLN A 1 970 ? -22.785 -1.601 -11.746 1.00 94.31 970 GLN A O 1
ATOM 7616 N N . ILE A 1 971 ? -24.641 -2.054 -10.550 1.00 94.19 971 ILE A N 1
ATOM 7617 C CA . ILE A 1 971 ? -25.605 -1.674 -11.593 1.00 94.19 971 ILE A CA 1
ATOM 7618 C C . ILE A 1 971 ? -25.494 -0.176 -11.898 1.00 94.19 971 ILE A C 1
ATOM 7620 O O . ILE A 1 971 ? -25.375 0.201 -13.066 1.00 94.19 971 ILE A O 1
ATOM 7624 N N . GLU A 1 972 ? -25.465 0.668 -10.863 1.00 93.75 972 GLU A N 1
ATOM 7625 C CA . GLU A 1 972 ? -25.322 2.124 -10.986 1.00 93.75 972 GLU A CA 1
ATOM 7626 C C . GLU A 1 972 ? -24.033 2.509 -11.728 1.00 93.75 972 GLU A C 1
ATOM 7628 O O . GLU A 1 972 ? -24.057 3.308 -12.670 1.00 93.75 972 GLU A O 1
ATOM 7633 N N . ARG A 1 973 ? -22.907 1.896 -11.346 1.00 93.81 973 ARG A N 1
ATOM 7634 C CA . ARG A 1 973 ? -21.586 2.165 -11.935 1.00 93.81 973 ARG A CA 1
ATOM 7635 C C . ARG A 1 973 ? -21.347 1.437 -13.262 1.00 93.81 973 ARG A C 1
ATOM 7637 O O . ARG A 1 973 ? -20.365 1.744 -13.934 1.00 93.81 973 ARG A O 1
ATOM 7644 N N . LYS A 1 974 ? -22.238 0.521 -13.662 1.00 91.38 974 LYS A N 1
ATOM 7645 C CA . LYS A 1 974 ? -22.127 -0.340 -14.857 1.00 91.38 974 LYS A CA 1
ATOM 7646 C C . LYS A 1 974 ? -20.843 -1.182 -14.870 1.00 91.38 974 LYS A C 1
ATOM 7648 O O . LYS A 1 974 ? -20.132 -1.215 -15.874 1.00 91.38 974 LYS A O 1
ATOM 7653 N N . VAL A 1 975 ? -20.557 -1.846 -13.754 1.00 89.12 975 VAL A N 1
ATOM 7654 C CA . VAL A 1 975 ? -19.362 -2.687 -13.541 1.00 89.12 975 VAL A CA 1
ATOM 7655 C C . VAL A 1 975 ? -19.765 -4.112 -13.139 1.00 89.12 975 VAL A C 1
ATOM 7657 O O . VAL A 1 975 ? -20.860 -4.305 -12.608 1.00 89.12 975 VAL A O 1
ATOM 7660 N N . GLY A 1 976 ? -18.901 -5.107 -13.367 1.00 86.69 976 GLY A N 1
ATOM 7661 C CA . GLY A 1 976 ? -19.215 -6.517 -13.116 1.00 86.69 976 GLY A CA 1
ATOM 7662 C C . GLY A 1 976 ? -20.195 -7.124 -14.124 1.00 86.69 976 GLY A C 1
ATOM 7663 O O . GLY A 1 976 ? -20.289 -6.693 -15.277 1.00 86.69 976 GLY A O 1
ATOM 7664 N N . ASP A 1 977 ? -20.946 -8.137 -13.683 1.00 88.44 977 ASP A N 1
ATOM 7665 C CA . ASP A 1 977 ? -21.899 -8.856 -14.530 1.00 88.44 977 ASP A CA 1
ATOM 7666 C C . ASP A 1 977 ? -22.959 -7.927 -15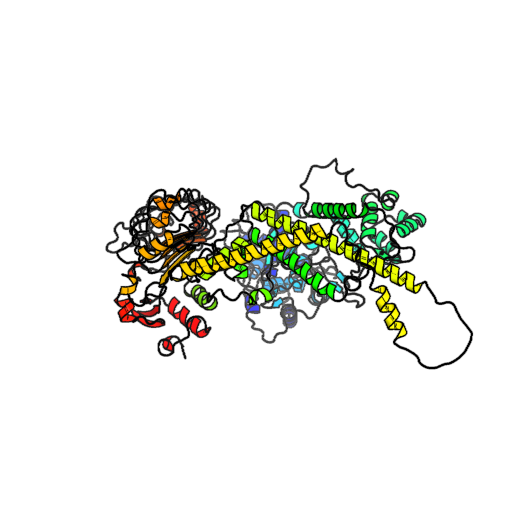.127 1.00 88.44 977 ASP A C 1
ATOM 7668 O O . ASP A 1 977 ? -23.557 -7.090 -14.437 1.00 88.44 977 ASP A O 1
ATOM 7672 N N . ARG A 1 978 ? -23.249 -8.123 -16.419 1.00 91.38 978 ARG A N 1
ATOM 7673 C CA . ARG A 1 978 ? -24.278 -7.360 -17.127 1.00 91.38 978 ARG A CA 1
ATOM 7674 C C . ARG A 1 978 ? -25.630 -7.544 -16.444 1.00 91.38 978 ARG A C 1
ATOM 7676 O O . ARG A 1 978 ? -26.106 -8.661 -16.298 1.00 91.38 978 ARG A O 1
ATOM 7683 N N . CYS A 1 979 ? -26.266 -6.422 -16.132 1.00 92.12 979 CYS A N 1
ATOM 7684 C CA . CYS A 1 979 ? -27.574 -6.392 -15.502 1.00 92.12 979 CYS A CA 1
ATOM 7685 C C . CYS A 1 979 ? -28.666 -7.067 -16.356 1.00 92.12 979 CYS A C 1
ATOM 7687 O O . CYS A 1 979 ? -28.801 -6.774 -17.552 1.00 92.12 979 CYS A O 1
ATOM 7689 N N . ILE A 1 980 ? -29.453 -7.951 -15.740 1.00 94.62 980 ILE A N 1
ATOM 7690 C CA . ILE A 1 980 ? -30.559 -8.704 -16.336 1.00 94.62 980 ILE A CA 1
ATOM 7691 C C . ILE A 1 980 ? -31.871 -8.227 -15.708 1.00 94.62 980 ILE A C 1
ATOM 7693 O O . ILE A 1 980 ? -32.280 -8.691 -14.643 1.00 94.62 980 ILE A O 1
ATOM 7697 N N . ALA A 1 981 ? -32.589 -7.346 -16.410 1.00 92.38 981 ALA A N 1
ATOM 7698 C CA . ALA A 1 981 ? -33.821 -6.725 -15.912 1.00 92.38 981 ALA A CA 1
ATOM 7699 C C . ALA A 1 981 ? -34.893 -7.731 -15.442 1.00 92.38 981 ALA A C 1
ATOM 7701 O O . ALA A 1 981 ? -35.627 -7.449 -14.504 1.00 92.38 981 ALA A O 1
ATOM 7702 N N . ALA A 1 982 ? -34.955 -8.929 -16.038 1.00 93.38 982 ALA A N 1
ATOM 7703 C CA . ALA A 1 982 ? -35.903 -9.975 -15.641 1.00 93.38 982 ALA A CA 1
ATOM 7704 C C . ALA A 1 982 ? -35.679 -10.521 -14.215 1.00 93.38 982 ALA A C 1
ATOM 7706 O O . ALA A 1 982 ? -36.604 -11.081 -13.633 1.00 93.38 982 ALA A O 1
ATOM 7707 N N . VAL A 1 983 ? -34.464 -10.392 -13.677 1.00 93.75 983 VAL A N 1
ATOM 7708 C CA . VAL A 1 983 ? -34.071 -10.901 -12.352 1.00 93.75 983 VAL A CA 1
ATOM 7709 C C . VAL A 1 983 ? -33.777 -9.756 -11.383 1.00 93.75 983 VAL A C 1
ATOM 7711 O O . VAL A 1 983 ? -34.041 -9.875 -10.192 1.00 93.75 983 VAL A O 1
ATOM 7714 N N . GLU A 1 984 ? -33.257 -8.640 -11.892 1.00 96.25 984 GLU A N 1
ATOM 7715 C CA . GLU A 1 984 ? -32.619 -7.588 -11.094 1.00 96.25 984 GLU A CA 1
ATOM 7716 C C . GLU A 1 984 ? -33.405 -6.267 -11.083 1.00 96.25 984 GLU A C 1
ATOM 7718 O O . GLU A 1 984 ? -32.903 -5.254 -10.598 1.00 96.25 984 GLU A O 1
ATOM 7723 N N . SER A 1 985 ? -34.645 -6.229 -11.590 1.00 94.31 985 SER A N 1
ATOM 7724 C CA . SER A 1 985 ? -35.465 -5.000 -11.587 1.00 94.31 985 SER A CA 1
ATOM 7725 C C . SER A 1 985 ? -35.679 -4.426 -10.183 1.00 94.31 985 SER A C 1
ATOM 7727 O O . SER A 1 985 ? -35.764 -3.213 -10.009 1.00 94.31 985 SER A O 1
ATOM 7729 N N . TRP A 1 986 ? -35.719 -5.292 -9.168 1.00 95.12 986 TRP A N 1
ATOM 7730 C CA . TRP A 1 986 ? -35.835 -4.915 -7.756 1.00 95.12 986 TRP A CA 1
ATOM 7731 C C . TRP A 1 986 ? -34.586 -4.192 -7.210 1.00 95.12 986 TRP A C 1
ATOM 7733 O O . TRP A 1 986 ? -34.665 -3.520 -6.185 1.00 95.12 986 TRP A O 1
ATOM 7743 N N . LEU A 1 987 ? -33.454 -4.273 -7.919 1.00 95.19 987 LEU A N 1
ATOM 7744 C CA . LEU A 1 987 ? -32.194 -3.586 -7.610 1.00 95.19 987 LEU A CA 1
ATOM 7745 C C . LEU A 1 987 ? -32.018 -2.279 -8.402 1.00 95.19 987 LEU A C 1
ATOM 7747 O O . LEU A 1 987 ? -30.970 -1.648 -8.302 1.00 95.19 987 LEU A O 1
ATOM 7751 N N . GLY A 1 988 ? -33.011 -1.875 -9.203 1.00 90.50 988 GLY A N 1
ATOM 7752 C CA . GLY A 1 988 ? -32.918 -0.701 -10.078 1.00 90.50 988 GLY A CA 1
ATOM 7753 C C . GLY A 1 988 ? -32.377 -0.997 -11.482 1.00 90.50 988 GLY A C 1
ATOM 7754 O O . GLY A 1 988 ? -32.026 -0.068 -12.206 1.00 90.50 988 GLY A O 1
ATOM 7755 N N . CYS A 1 989 ? -32.325 -2.271 -11.889 1.00 92.25 989 CYS A N 1
ATOM 7756 C CA . CYS A 1 989 ? -32.004 -2.657 -13.263 1.00 92.25 989 CYS A CA 1
ATOM 7757 C C . CYS A 1 989 ? -33.118 -2.255 -14.241 1.00 92.25 989 CYS A C 1
ATOM 7759 O O . CYS A 1 989 ? -34.267 -2.667 -14.058 1.00 92.25 989 CYS A O 1
ATOM 7761 N N . THR A 1 990 ? -32.776 -1.510 -15.296 1.00 82.56 990 THR A N 1
ATOM 7762 C CA . THR A 1 990 ? -33.717 -1.077 -16.352 1.00 82.56 990 THR A CA 1
ATOM 7763 C C . THR A 1 990 ? -33.391 -1.635 -17.721 1.00 82.56 990 THR A C 1
ATOM 7765 O O . THR A 1 990 ? -32.209 -1.519 -18.121 1.00 82.56 990 THR A O 1
#

=== Feature glossary ===
Feature key, reading from the visual/contextual features back to the raw sequence:

Rendered structure images. Six rendered views show the 3D structure from the faces of a cube — i.e. along ±x, ±y, ±z. Rendering representation is drawn randomly per protein from cartoon (secondary-structure ribbons), sticks (backbone bonds), or molecular surface; coloring is either N→C rainbow (blue at the N-terminus through red at the C-terminus) or one color per chain.

Contact-map, Ramachandran, and PAE plots. The contact map is a binary N×N matrix image: pixel (i, j) is dark where Cα_i and Cα_j are within 8 Å and |i−j|>4. Because the |i−j|>4 filter removes local helical contacts, off-diagonal stripes parallel to the main diagonal indicate parallel β-sheets; stripes perpendicular to it indicate antiparallel β-sheets. The Ramachandran plot scatters every residue's (φ, ψ) pair against the sterically allowed regions. The PAE heatmap renders the predicted-aligned-error matrix.

InterPro / GO / CATH / organism. Database cross-references. InterPro integrates a dozen domain/family signature databases into unified entries with residue-range hits. GO terms attach function/process/location labels with evidence codes. CATH codes position the fold in a four-level structural taxonomy. Organism is the NCBI-taxonomy species name.

Nearest PDB structures. The Foldseek neighbor list gives the closest experimentally determined structures in the PDB, ranked by structural alignment. TM-score near 1 means near-identical fold; near 0.3 means only rough topology match. This is how one finds what a novel AlphaFold prediction most resembles in the solved-structure universe.

Predicted aligned error. PAE(i, j) answers: if I align the predicted and true structures on residue i, how far off (in Å) do I expect residue j to be? A block-diagonal PAE matrix with low values on the blocks and high values off-diagonal is the signature of a multi-domain protein with confidently predicted domains but uncertain inter-domain orientation.

Solvent-accessible surface area. Accessible surface area quantifies burial. A residue with SASA near zero is packed into the hydrophobic core; one with SASA >100 Å² sits on the surface. Computed here via the Shrake–Rupley numerical algorithm with a 1.4 Å probe.

B-factor. B-factor (Debye–Waller factor) reflects atomic displacement in the crystal lattice. It is an experimental observable (units Å²), not a prediction; low values mean the atom is pinned down, high values mean it moves or is heterogeneous across the crystal.

pLDDT. For AlphaFold models, the B-factor field carries pLDDT — the model's own estimate of local accuracy on a 0–100 scale. Regions with pLDDT<50 should be treated as essentially unmodeled; they often correspond to intrinsically disordered segments.

Backbone torsions (φ/ψ). φ (phi) and ψ (psi) are the two rotatable backbone dihedrals per residue: φ is the C(i-1)–N–Cα–C torsion, ψ is the N–Cα–C–N(i+1) torsion, both in degrees on (−180°, 180°]. α-helical residues cluster near (−60°, −45°); β-strand residues near (−120°, +130°). A Ramachandran plot is simply a scatter of (φ, ψ) for every residue.

Radius of gyration, Cα contacts, bounding box. Radius of gyration (Rg) is the root-mean-square distance of Cα atoms from their centroid — a single number for overall size and compactness. A globular domain of N residues has Rg ≈ 2.2·N^0.38 Å; an extended or disordered chain has a much larger Rg. The Cα contact count is the number of residue pairs whose Cα atoms are within 8 Å and are more than four positions apart in sequence — a standard proxy for tertiary packing density. The bounding box is the smallest axis-aligned box enclosing all Cα atoms.

Secondary structure (3-state, P-SEA). Three-state secondary structure (P-SEA) collapses the eight DSSP classes into helix (a), strand (b), and coil (c). P-SEA assigns these from Cα geometry alone — distances and angles — without requiring backbone oxygens, so it works on any Cα trace.

Secondary structure (8-state, DSSP). DSSP 8-state secondary structure assigns each residue one of H (α-helix), G (3₁₀-helix), I (π-helix), E (extended β-strand), B (isolated β-bridge), T (hydrogen-bonded turn), S (bend), or '-' (coil). The assignment is computed from backbone hydrogen-bond geometry via the Kabsch–Sander algorithm.

Foldseek 3Di. A 3Di character summarizes, for each residue, the relative orientation of the Cα frame of its nearest spatial neighbor. Because it encodes fold topology rather than chemistry, 3Di alignments detect remote structural similarity that sequence alignment misses.

mmCIF coordinates. The mmCIF block holds the 3D Cartesian coordinates of each backbone atom (N, Cα, C, O) in ångströms. mmCIF is the PDB's canonical archive format — a tagged-loop text representation of the atomic model.

Sequence. Sequence gives the chain of amino acids in standard one-letter code (A=alanine, C=cysteine, …, Y=tyrosine), read N→C. It is the only feature that is directly encoded by the gene; all structural features are derived from the folded form of this sequence.